Protein AF-A0A355V2S4-F1 (afdb_monomer_lite)

Structure (mmCIF, N/CA/C/O backbone):
data_AF-A0A355V2S4-F1
#
_entry.id   AF-A0A355V2S4-F1
#
loop_
_atom_site.group_PDB
_atom_site.id
_atom_site.type_symbol
_atom_site.label_atom_id
_atom_site.label_alt_id
_atom_site.label_comp_id
_atom_site.label_asym_id
_atom_site.label_entity_id
_atom_site.label_seq_id
_atom_site.pdbx_PDB_ins_code
_atom_site.Cartn_x
_atom_site.Cartn_y
_atom_site.Cartn_z
_atom_site.occupancy
_atom_site.B_iso_or_equiv
_atom_site.auth_seq_id
_atom_site.auth_comp_id
_atom_site.auth_asym_id
_atom_site.auth_atom_id
_atom_site.pdbx_PDB_model_num
ATOM 1 N N . MET A 1 1 ? -52.771 -36.059 20.843 1.00 31.38 1 MET A N 1
ATOM 2 C CA . MET A 1 1 ? -53.189 -37.479 20.730 1.00 31.38 1 MET A CA 1
ATOM 3 C C . MET A 1 1 ? -52.466 -38.105 19.541 1.00 31.38 1 MET A C 1
ATOM 5 O O . MET A 1 1 ? -52.373 -37.420 18.539 1.00 31.38 1 MET A O 1
ATOM 9 N N . LYS A 1 2 ? -51.956 -39.341 19.685 1.00 28.84 2 LYS A N 1
ATOM 10 C CA . LYS A 1 2 ? -51.596 -40.340 18.641 1.00 28.84 2 LYS A CA 1
ATOM 11 C C . LYS A 1 2 ? -51.307 -39.810 17.210 1.00 28.84 2 LYS A C 1
ATOM 13 O O . LYS A 1 2 ? -52.234 -39.443 16.508 1.00 28.84 2 LYS A O 1
ATOM 18 N N . SER A 1 3 ? -50.041 -39.818 16.762 1.00 26.98 3 SER A N 1
ATOM 19 C CA . SER A 1 3 ? -49.419 -40.914 15.957 1.00 26.98 3 SER A CA 1
ATOM 20 C C . SER A 1 3 ? -49.504 -40.647 14.436 1.00 26.98 3 SER A C 1
ATOM 22 O O . SER A 1 3 ? -50.468 -40.021 14.030 1.00 26.98 3 SER A O 1
ATOM 24 N N . ILE A 1 4 ? -48.629 -41.095 13.523 1.00 31.56 4 ILE A N 1
ATOM 25 C CA . ILE A 1 4 ? -47.489 -42.038 13.555 1.00 31.56 4 ILE A CA 1
ATOM 26 C C . ILE A 1 4 ? -46.573 -41.667 12.346 1.00 31.56 4 ILE A C 1
ATOM 28 O O . ILE A 1 4 ? -47.080 -41.322 11.286 1.00 31.56 4 ILE A O 1
ATOM 32 N N . THR A 1 5 ? -45.258 -41.480 12.517 1.00 29.19 5 THR A N 1
ATOM 33 C CA . THR A 1 5 ? -44.185 -42.429 12.105 1.00 29.19 5 THR A CA 1
ATOM 34 C C . THR A 1 5 ? -44.162 -42.726 10.583 1.00 29.19 5 THR A C 1
ATOM 36 O O . THR A 1 5 ? -44.978 -43.494 10.100 1.00 29.19 5 THR A O 1
ATOM 39 N N . LYS A 1 6 ? -43.335 -42.031 9.778 1.00 26.98 6 LYS A N 1
ATOM 40 C CA . LYS A 1 6 ? -41.915 -42.324 9.412 1.00 26.98 6 LYS A CA 1
ATOM 41 C C . LYS A 1 6 ? -41.687 -43.453 8.368 1.00 26.98 6 LYS A C 1
ATOM 43 O O . LYS A 1 6 ? -41.951 -44.610 8.662 1.00 26.98 6 LYS A O 1
ATOM 48 N N . ARG A 1 7 ? -40.900 -43.081 7.335 1.00 27.30 7 ARG A N 1
ATOM 49 C CA . ARG A 1 7 ? -39.647 -43.721 6.831 1.00 27.30 7 ARG A CA 1
ATOM 50 C C . ARG A 1 7 ? -39.628 -44.710 5.637 1.00 27.30 7 ARG A C 1
ATOM 52 O O . ARG A 1 7 ? -40.193 -45.787 5.718 1.00 27.30 7 ARG A O 1
ATOM 59 N N . LEU A 1 8 ? -38.681 -44.383 4.732 1.00 25.56 8 LEU A N 1
ATOM 60 C CA . LEU A 1 8 ? -37.745 -45.236 3.955 1.00 25.56 8 LEU A CA 1
ATOM 61 C C . LEU A 1 8 ? -38.316 -46.135 2.826 1.00 25.56 8 LEU A C 1
ATOM 63 O O . LEU A 1 8 ? -39.402 -46.672 2.969 1.00 25.56 8 LEU A O 1
ATOM 67 N N . ALA A 1 9 ? -37.599 -46.439 1.729 1.00 25.34 9 ALA A N 1
ATOM 68 C CA . ALA A 1 9 ? -36.454 -45.797 1.043 1.00 25.34 9 ALA A CA 1
ATOM 69 C C . ALA A 1 9 ? -36.114 -46.559 -0.273 1.00 25.34 9 ALA A C 1
ATOM 71 O O . ALA A 1 9 ? -36.606 -47.663 -0.487 1.00 25.34 9 ALA A O 1
ATOM 72 N N . THR A 1 10 ? -35.161 -46.006 -1.044 1.00 25.92 10 THR A N 1
ATOM 73 C CA . THR A 1 10 ? -34.135 -46.744 -1.828 1.00 25.92 10 THR A CA 1
ATOM 74 C C . THR A 1 10 ? -34.365 -46.991 -3.337 1.00 25.92 10 THR A C 1
ATOM 76 O O . THR A 1 10 ? -34.872 -48.027 -3.743 1.00 25.92 10 THR A O 1
ATOM 79 N N . VAL A 1 11 ? -33.774 -46.075 -4.126 1.00 27.31 11 VAL A N 1
ATOM 80 C CA . VAL A 1 11 ? -32.946 -46.285 -5.347 1.00 27.31 11 VAL A CA 1
ATOM 81 C C . VAL A 1 11 ? -33.593 -46.734 -6.673 1.00 27.31 11 VAL A C 1
ATOM 83 O O . VAL A 1 11 ? -34.196 -47.793 -6.789 1.00 27.31 11 VAL A O 1
ATOM 86 N N . GLY A 1 12 ? -33.284 -45.960 -7.725 1.00 25.47 12 GLY A N 1
ATOM 87 C CA . GLY A 1 12 ? -33.452 -46.307 -9.142 1.00 25.47 12 GLY A CA 1
ATOM 88 C C . GLY A 1 12 ? -32.922 -45.194 -10.060 1.00 25.47 12 GLY A C 1
ATOM 89 O O . GLY A 1 12 ? -33.691 -44.351 -10.507 1.00 25.47 12 GLY A O 1
ATOM 90 N N . ILE A 1 13 ? -31.605 -45.146 -10.292 1.00 26.05 13 ILE A N 1
ATOM 91 C CA . ILE A 1 13 ? -30.936 -44.121 -11.121 1.00 26.05 13 ILE A CA 1
ATOM 92 C C . ILE A 1 13 ? -31.131 -44.412 -12.617 1.00 26.05 13 ILE A C 1
ATOM 94 O O . ILE A 1 13 ? -30.689 -45.462 -13.064 1.00 26.05 13 ILE A O 1
ATOM 98 N N . THR A 1 14 ? -31.690 -43.450 -13.364 1.00 25.84 14 THR A N 1
ATOM 99 C CA . THR A 1 14 ? -31.320 -43.015 -14.741 1.00 25.84 14 THR A CA 1
ATOM 100 C C . THR A 1 14 ? -32.278 -41.870 -15.110 1.00 25.84 14 THR A C 1
ATOM 102 O O . THR A 1 14 ? -33.483 -42.087 -15.107 1.00 25.84 14 THR A O 1
ATOM 105 N N . ALA A 1 15 ? -31.873 -40.601 -15.210 1.00 25.28 15 ALA A N 1
ATOM 106 C CA . ALA A 1 15 ? -30.923 -39.982 -16.148 1.00 25.28 15 ALA A CA 1
ATOM 107 C C . ALA A 1 15 ? -31.480 -39.832 -17.584 1.00 25.28 15 ALA A C 1
ATOM 109 O O . ALA A 1 15 ? -31.918 -40.807 -18.185 1.00 25.28 15 ALA A O 1
ATOM 110 N N . ALA A 1 16 ? -31.347 -38.605 -18.113 1.00 26.56 16 ALA A N 1
ATOM 111 C CA . ALA A 1 16 ? -31.741 -38.093 -19.437 1.00 26.56 16 ALA A CA 1
ATOM 112 C C . ALA A 1 16 ? -33.228 -37.700 -19.664 1.00 26.56 16 ALA A C 1
ATOM 114 O O . ALA A 1 16 ? -34.152 -38.444 -19.363 1.00 26.56 16 ALA A O 1
ATOM 115 N N . TYR A 1 17 ? -33.402 -36.522 -20.288 1.00 26.19 17 TYR A N 1
ATOM 116 C CA . TYR A 1 17 ? -34.630 -35.929 -20.860 1.00 26.19 17 TYR A CA 1
ATOM 117 C C . TYR A 1 17 ? -35.777 -35.478 -19.930 1.00 26.19 17 TYR A C 1
ATOM 119 O O . TYR A 1 17 ? -36.827 -36.110 -19.882 1.00 26.19 17 TYR A O 1
ATOM 127 N N . ALA A 1 18 ? -35.635 -34.279 -19.342 1.00 25.88 18 ALA A N 1
ATOM 128 C CA . ALA A 1 18 ? -36.757 -33.347 -19.094 1.00 25.88 18 ALA A CA 1
ATOM 129 C C . ALA A 1 18 ? -36.296 -31.882 -18.861 1.00 25.88 18 ALA A C 1
ATOM 131 O O . ALA A 1 18 ? -36.819 -31.188 -17.993 1.00 25.88 18 ALA A O 1
ATOM 132 N N . LEU A 1 19 ? -35.306 -31.397 -19.620 1.00 26.72 19 LEU A N 1
ATOM 133 C CA . LEU A 1 19 ? -34.912 -29.980 -19.618 1.00 26.72 19 LEU A CA 1
ATOM 134 C C . LEU A 1 19 ? -35.638 -29.258 -20.762 1.00 26.72 19 LEU A C 1
ATOM 136 O O . LEU A 1 19 ? -35.167 -29.285 -21.895 1.00 26.72 19 LEU A O 1
ATOM 140 N N . THR A 1 20 ? -36.824 -28.705 -20.485 1.00 29.50 20 THR A N 1
ATOM 141 C CA . THR A 1 20 ? -37.510 -27.583 -21.180 1.00 29.50 20 THR A CA 1
ATOM 142 C C . THR A 1 20 ? -38.956 -27.454 -20.671 1.00 29.50 20 THR A C 1
ATOM 144 O O . THR A 1 20 ? -39.540 -28.434 -20.221 1.00 29.50 20 THR A O 1
ATOM 147 N N . LEU A 1 21 ? -39.545 -26.254 -20.805 1.00 27.44 21 LEU A N 1
ATOM 148 C CA . LEU A 1 21 ? -40.966 -25.924 -20.558 1.00 27.44 21 LEU A CA 1
ATOM 149 C C . LEU A 1 21 ? -41.443 -25.802 -19.094 1.00 27.44 21 LEU A C 1
ATOM 151 O O . LEU A 1 21 ? -42.375 -26.487 -18.694 1.00 27.44 21 LEU A O 1
ATOM 155 N N . PHE A 1 22 ? -40.937 -24.798 -18.366 1.00 27.09 22 PHE A N 1
ATOM 156 C CA . PHE A 1 22 ? -41.781 -23.968 -17.479 1.00 27.09 22 PHE A CA 1
ATOM 157 C C . PHE A 1 22 ? -41.313 -22.499 -17.475 1.00 27.09 22 PHE A C 1
ATOM 159 O O . PHE A 1 22 ? -40.872 -21.956 -16.469 1.00 27.09 22 PHE A O 1
ATOM 166 N N . TYR A 1 23 ? -41.442 -21.841 -18.630 1.00 25.80 23 TYR A N 1
ATOM 167 C CA . TYR A 1 23 ? -41.499 -20.378 -18.727 1.00 25.80 23 TYR A CA 1
ATOM 168 C C . TYR A 1 23 ? -42.960 -19.971 -18.940 1.00 25.80 23 TYR A C 1
ATOM 170 O O . TYR A 1 23 ? -43.623 -20.558 -19.795 1.00 25.80 23 TYR A O 1
ATOM 178 N N . GLY A 1 24 ? -43.444 -18.948 -18.226 1.00 26.86 24 GLY A N 1
ATOM 179 C CA . GLY A 1 24 ? -44.696 -18.274 -18.602 1.00 26.86 24 GLY A CA 1
ATOM 180 C C . GLY A 1 24 ? -45.778 -18.107 -17.535 1.00 26.86 24 GLY A C 1
ATOM 181 O O . GLY A 1 24 ? -46.939 -18.348 -17.842 1.00 26.86 24 GLY A O 1
ATOM 182 N N . ALA A 1 25 ? -45.439 -17.627 -16.333 1.00 26.19 25 ALA A N 1
ATOM 183 C CA . ALA A 1 25 ? -46.357 -16.804 -15.532 1.00 26.19 25 ALA A CA 1
ATOM 184 C C . ALA A 1 25 ? -45.615 -16.107 -14.381 1.00 26.19 25 ALA A C 1
ATOM 186 O O . ALA A 1 25 ? -45.483 -16.708 -13.325 1.00 26.19 25 ALA A O 1
ATOM 187 N N . HIS A 1 26 ? -45.173 -14.859 -14.578 1.00 26.06 26 HIS A N 1
ATOM 188 C CA . HIS A 1 26 ? -45.149 -13.766 -13.581 1.00 26.06 26 HIS A CA 1
ATOM 189 C C . HIS A 1 26 ? -44.717 -12.474 -14.302 1.00 26.06 26 HIS A C 1
ATOM 191 O O . HIS A 1 26 ? -43.542 -12.137 -14.401 1.00 26.06 26 HIS A O 1
ATOM 197 N N . LEU A 1 27 ? -45.701 -11.780 -14.878 1.00 28.69 27 LEU A N 1
ATOM 198 C CA . LEU A 1 27 ? -45.587 -10.366 -15.247 1.00 28.69 27 LEU A CA 1
ATOM 199 C C . LEU A 1 27 ? -45.964 -9.520 -14.018 1.00 28.69 27 LEU A C 1
ATOM 201 O O . LEU A 1 27 ? -46.803 -9.955 -13.232 1.00 28.69 27 LEU A O 1
ATOM 205 N N . PHE A 1 28 ? -45.412 -8.304 -13.929 1.00 30.86 28 PHE A N 1
ATOM 206 C CA . PHE A 1 28 ? -45.665 -7.275 -12.897 1.00 30.86 28 PHE A CA 1
ATOM 207 C C . PHE A 1 28 ? -44.887 -7.356 -11.566 1.00 30.86 28 PHE A C 1
ATOM 209 O O . PHE A 1 28 ? -45.480 -7.288 -10.496 1.00 30.86 28 PHE A O 1
ATOM 216 N N . THR A 1 29 ? -43.556 -7.291 -11.641 1.00 29.27 29 THR A N 1
ATOM 217 C CA . THR A 1 29 ? -42.740 -6.399 -10.782 1.00 29.27 29 THR A CA 1
ATOM 218 C C . THR A 1 29 ? -41.618 -5.770 -11.625 1.00 29.27 29 THR A C 1
ATOM 220 O O . THR A 1 29 ? -41.450 -6.127 -12.794 1.00 29.27 29 THR A O 1
ATOM 223 N N . GLY A 1 30 ? -40.949 -4.734 -11.104 1.00 27.75 30 GLY A N 1
ATOM 224 C CA . GLY A 1 30 ? -40.091 -3.831 -11.885 1.00 27.75 30 GLY A CA 1
ATOM 225 C C . GLY A 1 30 ? -38.937 -4.512 -12.634 1.00 27.75 30 GLY A C 1
ATOM 226 O O . GLY A 1 30 ? -38.389 -5.513 -12.181 1.00 27.75 30 GLY A O 1
ATOM 227 N N . LYS A 1 31 ? -38.548 -3.931 -13.780 1.00 24.73 31 LYS A N 1
ATOM 228 C CA . LYS A 1 31 ? -37.387 -4.363 -14.576 1.00 24.73 31 LYS A CA 1
ATOM 229 C C . LYS A 1 31 ? -36.138 -4.504 -13.689 1.00 24.73 31 LYS A C 1
ATOM 231 O O . LYS A 1 31 ? -35.499 -3.496 -13.393 1.00 24.73 31 LYS A O 1
ATOM 236 N N . LYS A 1 32 ? -35.700 -5.738 -13.412 1.00 31.47 32 LYS A N 1
ATOM 237 C CA . LYS A 1 32 ? -34.257 -6.003 -13.351 1.00 31.47 32 LYS A CA 1
ATOM 238 C C . LYS A 1 32 ? -33.732 -5.763 -14.764 1.00 31.47 32 LYS A C 1
ATOM 240 O O . LYS A 1 32 ? -33.947 -6.579 -15.657 1.00 31.47 32 LYS A O 1
ATOM 245 N N . VAL A 1 33 ? -33.120 -4.602 -14.982 1.00 26.77 33 VAL A N 1
ATOM 246 C CA . VAL A 1 33 ? -32.201 -4.431 -16.105 1.00 26.77 33 VAL A CA 1
ATOM 247 C C . VAL A 1 33 ? -31.008 -5.307 -15.757 1.00 26.77 33 VAL A C 1
ATOM 249 O O . VAL A 1 33 ? -30.234 -4.957 -14.871 1.00 26.77 33 VAL A O 1
ATOM 252 N N . SER A 1 34 ? -30.893 -6.469 -16.397 1.00 30.50 34 SER A N 1
ATOM 253 C CA . SER A 1 34 ? -29.594 -7.120 -16.491 1.00 30.50 34 SER A CA 1
ATOM 254 C C . SER A 1 34 ? -28.707 -6.154 -17.264 1.00 30.50 34 SER A C 1
ATOM 256 O O . SER A 1 34 ? -28.911 -5.967 -18.465 1.00 30.50 34 SER A O 1
ATOM 258 N N . ALA A 1 35 ? -27.783 -5.494 -16.566 1.00 29.64 35 ALA A N 1
ATOM 259 C CA . ALA A 1 35 ? -26.604 -4.977 -17.237 1.00 29.64 35 ALA A CA 1
ATOM 260 C C . ALA A 1 35 ? -25.989 -6.159 -17.993 1.00 29.64 35 ALA A C 1
ATOM 262 O O . ALA A 1 35 ? -25.901 -7.256 -17.435 1.00 29.64 35 ALA A O 1
ATOM 263 N N . GLU A 1 36 ? -25.640 -5.955 -19.258 1.00 33.19 36 GLU A N 1
ATOM 264 C CA . GLU A 1 36 ? -24.823 -6.924 -19.974 1.00 33.19 36 GLU A CA 1
ATOM 265 C C . GLU A 1 36 ? -23.484 -6.968 -19.234 1.00 33.19 36 GLU A C 1
ATOM 267 O O . GLU A 1 36 ? -22.723 -5.999 -19.233 1.00 33.19 36 GLU A O 1
ATOM 272 N N . THR A 1 37 ? -23.241 -8.060 -18.509 1.00 38.66 37 THR A N 1
ATOM 273 C CA . THR A 1 37 ? -21.911 -8.384 -18.009 1.00 38.66 37 THR A CA 1
ATOM 274 C C . THR A 1 37 ? -21.097 -8.785 -19.228 1.00 38.66 37 THR A C 1
ATOM 276 O O . THR A 1 37 ? -21.092 -9.946 -19.626 1.00 38.66 37 THR A O 1
ATOM 279 N N . GLU A 1 38 ? -20.478 -7.801 -19.882 1.00 45.19 38 GLU A N 1
ATOM 280 C CA . GLU A 1 38 ? -19.345 -8.084 -20.755 1.00 45.19 38 GLU A CA 1
ATOM 281 C C . GLU A 1 38 ? -18.262 -8.705 -19.869 1.00 45.19 38 GLU A C 1
ATOM 283 O O . GLU A 1 38 ? -17.697 -8.022 -19.015 1.00 45.19 38 GLU A O 1
ATOM 288 N N . ASP A 1 39 ? -18.065 -10.016 -20.007 1.00 51.94 39 ASP A N 1
ATOM 289 C CA . ASP A 1 39 ? -17.247 -10.795 -19.082 1.00 51.94 39 ASP A CA 1
ATOM 290 C C . ASP A 1 39 ? -15.802 -10.271 -19.044 1.00 51.94 39 ASP A C 1
ATOM 292 O O . ASP A 1 39 ? -15.100 -10.249 -20.059 1.00 51.94 39 ASP A O 1
ATOM 296 N N . TYR A 1 40 ? -15.348 -9.881 -17.849 1.00 59.44 40 TYR A N 1
ATOM 297 C CA . TYR A 1 40 ? -13.928 -9.675 -17.571 1.00 59.44 40 TYR A CA 1
ATOM 298 C C . TYR A 1 40 ? -13.186 -10.993 -17.816 1.00 59.44 40 TYR A C 1
ATOM 300 O O . TYR A 1 40 ? -13.632 -12.065 -17.393 1.00 59.44 40 TYR A O 1
ATOM 308 N N . VAL A 1 41 ? -12.051 -10.932 -18.510 1.00 64.88 41 VAL A N 1
ATOM 309 C CA . VAL A 1 41 ? -11.293 -12.136 -18.857 1.00 64.88 41 VAL A CA 1
ATOM 310 C C . VAL A 1 41 ? -10.581 -12.620 -17.597 1.00 64.88 41 VAL A C 1
ATOM 312 O O . VAL A 1 41 ? -9.698 -11.936 -17.089 1.00 64.88 41 VAL A O 1
ATOM 315 N N . LYS A 1 42 ? -10.952 -13.797 -17.070 1.00 72.06 42 LYS A N 1
ATOM 316 C CA . LYS A 1 42 ? -10.273 -14.362 -15.891 1.00 72.06 42 LYS A CA 1
ATOM 317 C C . LYS A 1 42 ? -8.806 -14.662 -16.222 1.00 72.06 42 LYS A C 1
ATOM 319 O O . LYS A 1 42 ? -8.521 -15.477 -17.099 1.00 72.06 42 LYS A O 1
ATOM 324 N N . THR A 1 43 ? -7.893 -14.031 -15.489 1.00 79.12 43 THR A N 1
ATOM 325 C CA . THR A 1 43 ? -6.437 -14.205 -15.592 1.00 79.12 43 THR A CA 1
ATOM 326 C C . THR A 1 43 ? -5.856 -14.771 -14.293 1.00 79.12 43 THR A C 1
ATOM 328 O O . THR A 1 43 ? -6.559 -14.906 -13.292 1.00 79.12 43 THR A O 1
ATOM 331 N N . ILE A 1 44 ? -4.541 -15.024 -14.267 1.00 73.19 44 ILE A N 1
ATOM 332 C CA . ILE A 1 44 ? -3.797 -15.337 -13.031 1.00 73.19 44 ILE A CA 1
ATOM 333 C C . ILE A 1 44 ? -3.842 -14.212 -11.975 1.00 73.19 44 ILE A C 1
ATOM 335 O O . ILE A 1 44 ? -3.419 -14.429 -10.845 1.00 73.19 44 ILE A O 1
ATOM 339 N N . ALA A 1 45 ? -4.322 -13.016 -12.340 1.00 82.81 45 ALA A N 1
ATOM 340 C CA . ALA A 1 45 ? -4.425 -11.848 -11.468 1.00 82.81 45 ALA A CA 1
ATOM 341 C C . ALA A 1 45 ? -5.851 -11.561 -10.958 1.00 82.81 45 ALA A C 1
ATOM 343 O O . ALA A 1 45 ? -6.043 -10.627 -10.182 1.00 82.81 45 ALA A O 1
ATOM 344 N N . SER A 1 46 ? -6.861 -12.321 -11.401 1.00 84.06 46 SER A N 1
ATOM 345 C CA . SER A 1 46 ? -8.266 -12.079 -11.028 1.00 84.06 46 SER A CA 1
ATOM 346 C C . SER A 1 46 ? -8.634 -12.590 -9.629 1.00 84.06 46 SER A C 1
ATOM 348 O O . SER A 1 46 ? -9.646 -12.171 -9.083 1.00 84.06 46 SER A O 1
ATOM 350 N N . THR A 1 47 ? -7.847 -13.513 -9.073 1.00 90.75 47 THR A N 1
ATOM 351 C CA . THR A 1 47 ? -8.010 -14.103 -7.728 1.00 90.75 47 THR A CA 1
ATOM 352 C C . THR A 1 47 ? -6.654 -14.269 -7.038 1.00 90.75 47 THR A C 1
ATOM 354 O O . THR A 1 47 ? -6.435 -15.213 -6.277 1.00 90.75 47 THR A O 1
ATOM 357 N N . TYR A 1 48 ? -5.693 -13.402 -7.364 1.00 94.06 48 TYR A N 1
ATOM 358 C CA . TYR A 1 48 ? -4.294 -13.592 -6.989 1.00 94.06 48 TYR A CA 1
ATOM 359 C C . TYR A 1 48 ? -4.103 -13.578 -5.471 1.00 94.06 48 TYR A C 1
ATOM 361 O O . TYR A 1 48 ? -3.360 -14.410 -4.935 1.00 94.06 48 TYR A O 1
ATOM 369 N N . PHE A 1 49 ? -4.790 -12.678 -4.764 1.00 94.19 49 PHE A N 1
ATOM 370 C CA . PHE A 1 49 ? -4.697 -12.629 -3.310 1.00 94.19 49 PHE A CA 1
ATOM 371 C C . PHE A 1 49 ? -5.466 -13.785 -2.662 1.00 94.19 49 PHE A C 1
ATOM 373 O O . PHE A 1 49 ? -4.938 -14.367 -1.716 1.00 94.19 49 PHE A O 1
ATOM 380 N N . HIS A 1 50 ? -6.613 -14.225 -3.203 1.00 94.94 50 HIS A N 1
ATOM 381 C CA . HIS A 1 50 ? -7.248 -15.494 -2.793 1.00 94.94 50 HIS A CA 1
ATOM 382 C C . HIS A 1 50 ? -6.309 -16.700 -2.917 1.00 94.94 50 HIS A C 1
ATOM 384 O O . HIS A 1 50 ? -6.198 -17.504 -1.987 1.00 94.94 50 HIS A O 1
ATOM 390 N N . ASP A 1 51 ? -5.630 -16.853 -4.051 1.00 93.38 51 ASP A N 1
ATOM 391 C CA . ASP A 1 51 ? -4.783 -18.019 -4.305 1.00 93.38 51 ASP A CA 1
ATOM 392 C C . ASP A 1 51 ? -3.562 -18.030 -3.367 1.00 93.38 51 ASP A C 1
ATOM 394 O O . ASP A 1 51 ? -3.140 -19.096 -2.897 1.00 93.38 51 ASP A O 1
ATOM 398 N N . ASN A 1 52 ? -3.105 -16.839 -2.966 1.00 92.69 52 ASN A N 1
ATOM 399 C CA . ASN A 1 52 ? -2.053 -16.606 -1.978 1.00 92.69 52 ASN A CA 1
ATOM 400 C C . ASN A 1 52 ? -2.550 -16.352 -0.534 1.00 92.69 52 ASN A C 1
ATOM 402 O O . ASN A 1 52 ? -1.740 -15.984 0.318 1.00 92.69 52 ASN A O 1
ATOM 406 N N . LEU A 1 53 ? -3.828 -16.617 -0.204 1.00 92.88 53 LEU A N 1
ATOM 407 C CA . LEU A 1 53 ? -4.327 -16.604 1.184 1.00 92.88 53 LEU A CA 1
ATOM 408 C C . LEU A 1 53 ? -3.722 -17.768 1.984 1.00 92.88 53 LEU A C 1
ATOM 410 O O . LEU A 1 53 ? -4.242 -18.890 1.983 1.00 92.88 53 LEU A O 1
ATOM 414 N N . LYS A 1 54 ? -2.613 -17.507 2.673 1.00 91.75 54 LYS A N 1
ATOM 415 C CA . LYS A 1 54 ? -1.773 -18.517 3.321 1.00 91.75 54 LYS A CA 1
ATOM 416 C C . LYS A 1 54 ? -1.267 -18.031 4.675 1.00 91.75 54 LYS A C 1
ATOM 418 O O . LYS A 1 54 ? -1.052 -16.844 4.884 1.00 91.75 54 LYS A O 1
ATOM 423 N N . ILE A 1 55 ? -1.052 -18.968 5.587 1.00 86.75 55 ILE A N 1
ATOM 424 C CA . ILE A 1 55 ? -0.477 -18.729 6.914 1.00 86.75 55 ILE A CA 1
ATOM 425 C C . ILE A 1 55 ? 0.753 -19.604 7.111 1.00 86.75 55 ILE A C 1
ATOM 427 O O . ILE A 1 55 ? 0.878 -20.669 6.508 1.00 86.75 55 ILE A O 1
ATOM 431 N N . THR A 1 56 ? 1.640 -19.158 7.986 1.00 79.94 56 THR A N 1
ATOM 432 C CA . THR A 1 56 ? 2.834 -19.899 8.385 1.00 79.94 56 THR A CA 1
ATOM 433 C C . THR A 1 56 ? 2.548 -20.657 9.685 1.00 79.94 56 THR A C 1
ATOM 435 O O . THR A 1 56 ? 1.901 -20.118 10.585 1.00 79.94 56 THR A O 1
ATOM 438 N N . ASP A 1 57 ? 2.963 -21.921 9.784 1.00 76.31 57 ASP A N 1
ATOM 439 C CA . ASP A 1 57 ? 2.892 -22.684 11.036 1.00 76.31 57 ASP A CA 1
ATOM 440 C C . ASP A 1 57 ? 4.057 -22.360 11.997 1.00 76.31 57 ASP A C 1
ATOM 442 O O . ASP A 1 57 ? 4.918 -21.529 11.715 1.00 76.31 57 ASP A O 1
ATOM 446 N N . LYS A 1 58 ? 4.084 -23.011 13.168 1.00 70.94 58 LYS A N 1
ATOM 447 C CA . LYS A 1 58 ? 5.123 -22.784 14.192 1.00 70.94 58 LYS A CA 1
ATOM 448 C C . LYS A 1 58 ? 6.522 -23.258 13.783 1.00 70.94 58 LYS A C 1
ATOM 450 O O . LYS A 1 58 ? 7.488 -22.893 14.445 1.00 70.94 58 LYS A O 1
ATOM 455 N N . ASP A 1 59 ? 6.615 -24.060 12.729 1.00 74.25 59 ASP A N 1
ATOM 456 C CA . ASP A 1 59 ? 7.847 -24.640 12.197 1.00 74.25 59 ASP A CA 1
ATOM 457 C C . ASP A 1 59 ? 8.280 -23.927 10.892 1.00 74.25 59 ASP A C 1
ATOM 459 O O . ASP A 1 59 ? 9.145 -24.416 10.165 1.00 74.25 59 ASP A O 1
ATOM 463 N N . ASN A 1 60 ? 7.701 -22.749 10.610 1.00 70.44 60 ASN A N 1
ATOM 464 C CA . ASN A 1 60 ? 7.896 -21.926 9.413 1.00 70.44 60 ASN A CA 1
ATOM 465 C C . ASN A 1 60 ? 7.441 -22.551 8.076 1.00 70.44 60 ASN A C 1
ATOM 467 O O . ASN A 1 60 ? 7.867 -22.100 7.010 1.00 70.44 60 ASN A O 1
ATOM 471 N N . ASN A 1 61 ? 6.531 -23.532 8.089 1.00 80.94 61 ASN A N 1
ATOM 472 C CA . ASN A 1 61 ? 5.938 -24.060 6.857 1.00 80.94 61 ASN A CA 1
ATOM 473 C C . ASN A 1 61 ? 4.729 -23.225 6.419 1.00 80.94 61 ASN A C 1
ATOM 475 O O . ASN A 1 61 ? 3.838 -22.915 7.212 1.00 80.94 61 ASN A O 1
ATOM 479 N N . GLU A 1 62 ? 4.665 -22.912 5.128 1.00 87.50 62 GLU A N 1
ATOM 480 C CA . GLU A 1 62 ? 3.535 -22.214 4.517 1.00 87.50 62 GLU A CA 1
ATOM 481 C C . GLU A 1 62 ? 2.377 -23.185 4.216 1.00 87.50 62 GLU A C 1
ATOM 483 O O . GLU A 1 62 ? 2.571 -24.230 3.592 1.00 87.50 62 GLU A O 1
ATOM 488 N N . GLN A 1 63 ? 1.156 -22.829 4.625 1.00 91.00 63 GLN A N 1
ATOM 489 C CA . GLN A 1 63 ? -0.065 -23.604 4.381 1.00 91.00 63 GLN A CA 1
ATOM 490 C C . GLN A 1 63 ? -1.258 -22.708 4.015 1.00 91.00 63 GLN A C 1
ATOM 492 O O . GLN A 1 63 ? -1.321 -21.535 4.377 1.00 91.00 63 GLN A O 1
ATOM 497 N N . ASP A 1 64 ? -2.246 -23.277 3.324 1.00 93.50 64 ASP A N 1
ATOM 498 C CA . ASP A 1 64 ? -3.473 -22.579 2.926 1.00 93.50 64 ASP A CA 1
ATOM 499 C C . ASP A 1 64 ? -4.278 -22.078 4.137 1.00 93.50 64 ASP A C 1
ATOM 501 O O . ASP A 1 64 ? -4.662 -22.861 5.016 1.00 93.50 64 ASP A O 1
ATOM 505 N N . TYR A 1 65 ? -4.635 -20.787 4.147 1.00 94.12 65 TYR A N 1
ATOM 506 C CA . TYR A 1 65 ? -5.474 -20.202 5.194 1.00 94.12 65 TYR A CA 1
ATOM 507 C C . TYR A 1 65 ? -6.942 -20.595 4.979 1.00 94.12 65 TYR A C 1
ATOM 509 O O . TYR A 1 65 ? -7.788 -19.816 4.543 1.00 94.12 65 TYR A O 1
ATOM 517 N N . THR A 1 66 ? -7.243 -21.858 5.281 1.00 95.38 66 THR A N 1
ATOM 518 C CA . THR A 1 66 ? -8.479 -22.548 4.882 1.00 95.38 66 THR A CA 1
ATOM 519 C C . THR A 1 66 ? -9.755 -21.800 5.286 1.00 95.38 66 THR A C 1
ATOM 521 O O . THR A 1 66 ? -10.694 -21.733 4.495 1.00 95.38 66 THR A O 1
ATOM 524 N N . LEU A 1 67 ? -9.809 -21.215 6.490 1.00 93.81 67 LEU A N 1
ATOM 525 C CA . LEU A 1 67 ? -10.983 -20.452 6.929 1.00 93.81 67 LEU A CA 1
ATOM 526 C C . LEU A 1 67 ? -11.115 -19.115 6.180 1.00 93.81 67 LEU A C 1
ATOM 528 O O . LEU A 1 67 ? -12.221 -18.775 5.769 1.00 93.81 67 LEU A O 1
ATOM 532 N N . ALA A 1 68 ? -10.013 -18.405 5.919 1.00 93.50 68 ALA A N 1
ATOM 533 C CA . ALA A 1 68 ? -10.038 -17.179 5.120 1.00 93.50 68 ALA A CA 1
ATOM 534 C C . ALA A 1 68 ? -10.472 -17.466 3.672 1.00 93.50 68 ALA A C 1
ATOM 536 O O . ALA A 1 68 ? -11.354 -16.791 3.153 1.00 93.50 68 ALA A O 1
ATOM 537 N N . LYS A 1 69 ? -9.983 -18.550 3.049 1.00 96.69 69 LYS A N 1
ATOM 538 C CA . LYS A 1 69 ? -10.455 -18.972 1.714 1.00 96.69 69 LYS A CA 1
ATOM 539 C C . LYS A 1 69 ? -11.954 -19.328 1.687 1.00 96.69 69 LYS A C 1
ATOM 541 O O . LYS A 1 69 ? -12.603 -19.118 0.665 1.00 96.69 69 LYS A O 1
ATOM 546 N N . LYS A 1 70 ? -12.548 -19.817 2.790 1.00 97.19 70 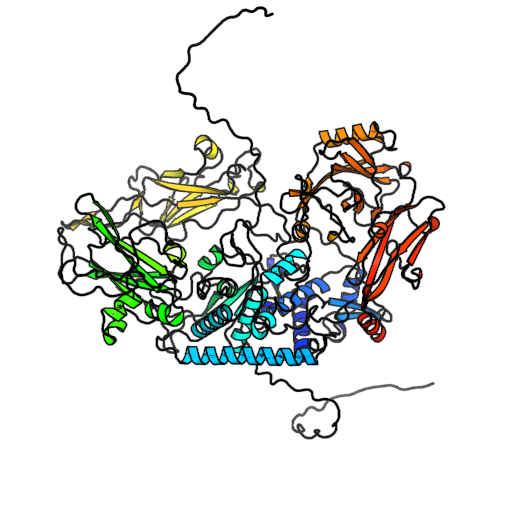LYS A N 1
ATOM 547 C CA . LYS A 1 70 ? -14.018 -19.965 2.894 1.00 97.19 70 LYS A CA 1
ATOM 548 C C . LYS A 1 70 ? -14.737 -18.614 2.962 1.00 97.19 70 LYS A C 1
ATOM 550 O O . LYS A 1 70 ? -15.773 -18.465 2.323 1.00 97.19 70 LYS A O 1
ATOM 555 N N . PHE A 1 71 ? -14.214 -17.659 3.733 1.00 95.44 71 PHE A N 1
ATOM 556 C CA . PHE A 1 71 ? -14.777 -16.309 3.812 1.00 95.44 71 PHE A CA 1
ATOM 557 C C . PHE A 1 71 ? -14.690 -15.579 2.468 1.00 95.44 71 PHE A C 1
ATOM 559 O O . PHE A 1 71 ? -15.685 -15.010 2.041 1.00 95.44 71 PHE A O 1
ATOM 566 N N . TYR A 1 72 ? -13.568 -15.679 1.751 1.00 96.88 72 TYR A N 1
ATOM 567 C CA . TYR A 1 72 ? -13.414 -15.085 0.418 1.00 96.88 72 TYR A CA 1
ATOM 568 C C . TYR A 1 72 ? -14.498 -15.601 -0.540 1.00 96.88 72 TYR A C 1
ATOM 570 O O . TYR A 1 72 ? -15.156 -14.822 -1.216 1.00 96.88 72 TYR A O 1
ATOM 578 N N . LYS A 1 73 ? -14.773 -16.912 -0.527 1.00 96.75 73 LYS A N 1
ATOM 579 C CA . LYS A 1 73 ? -15.840 -17.519 -1.342 1.00 96.75 73 LYS A CA 1
ATOM 580 C C . LYS A 1 73 ? -17.253 -17.085 -0.948 1.00 96.75 73 LYS A C 1
ATOM 582 O O . LYS A 1 73 ? -18.144 -17.118 -1.787 1.00 96.75 73 LYS A O 1
ATOM 587 N N . ALA A 1 74 ? -17.471 -16.665 0.299 1.00 96.56 74 ALA A N 1
ATOM 588 C CA . ALA A 1 74 ? -18.727 -16.029 0.693 1.00 96.56 74 ALA A CA 1
ATOM 589 C C . ALA A 1 74 ? -18.859 -14.618 0.103 1.00 96.56 74 ALA A C 1
ATOM 591 O O . ALA A 1 74 ? -19.942 -14.246 -0.336 1.00 96.56 74 ALA A O 1
ATOM 592 N N . LEU A 1 75 ? -17.761 -13.853 0.063 1.00 95.81 75 LEU A N 1
ATOM 593 C CA . LEU A 1 75 ? -17.716 -12.546 -0.599 1.00 95.81 75 LEU A CA 1
ATOM 594 C C . LEU A 1 75 ? -17.927 -12.686 -2.121 1.00 95.81 75 LEU A C 1
ATOM 596 O O . LEU A 1 75 ? -18.682 -11.908 -2.700 1.00 95.81 75 LEU A O 1
ATOM 600 N N . GLU A 1 76 ? -17.339 -13.715 -2.744 1.00 95.06 76 GLU A N 1
ATOM 601 C CA . GLU A 1 76 ? -17.562 -14.071 -4.155 1.00 95.06 76 GLU A CA 1
ATOM 602 C C . GLU A 1 76 ? -19.039 -14.418 -4.413 1.00 95.06 76 GLU A C 1
ATOM 604 O O . GLU A 1 76 ? -19.654 -13.806 -5.286 1.00 95.06 76 GLU A O 1
ATOM 609 N N . GLU A 1 77 ? -19.651 -15.300 -3.606 1.00 94.94 77 GLU A N 1
ATOM 610 C CA . GLU A 1 77 ? -21.075 -15.649 -3.751 1.00 94.94 77 GLU A CA 1
ATOM 611 C C . GLU A 1 77 ? -21.985 -14.411 -3.624 1.00 94.94 77 GLU A C 1
ATOM 613 O O . GLU A 1 77 ? -22.865 -14.221 -4.461 1.00 94.94 77 GLU A O 1
ATOM 618 N N . MET A 1 78 ? -21.741 -13.533 -2.641 1.00 94.06 78 MET A N 1
ATOM 619 C CA . MET A 1 78 ? -22.503 -12.284 -2.462 1.00 94.06 78 MET A CA 1
ATOM 620 C C . MET A 1 78 ? -22.346 -11.299 -3.631 1.00 94.06 78 MET A C 1
ATOM 622 O O . MET A 1 78 ? -23.292 -10.583 -3.973 1.00 94.06 78 MET A O 1
ATOM 626 N N . ASN A 1 79 ? -21.173 -11.253 -4.271 1.00 92.00 79 ASN A N 1
ATOM 627 C CA . ASN A 1 79 ? -20.963 -10.452 -5.477 1.00 92.00 79 ASN A CA 1
ATOM 628 C C . ASN A 1 79 ? -21.772 -11.012 -6.661 1.00 92.00 79 ASN A C 1
ATOM 630 O O . ASN A 1 79 ? -22.467 -10.265 -7.355 1.00 92.00 79 ASN A O 1
ATOM 634 N N . GLU A 1 80 ? -21.730 -12.336 -6.856 1.00 89.44 80 GLU A N 1
ATOM 635 C CA . GLU A 1 80 ? -22.437 -13.042 -7.932 1.00 89.44 80 GLU A CA 1
ATOM 636 C C . GLU A 1 80 ? -23.969 -12.957 -7.801 1.00 89.44 80 GLU A C 1
ATOM 638 O O . GLU A 1 80 ? -24.667 -12.754 -8.800 1.00 89.44 80 GLU A O 1
ATOM 643 N N . THR A 1 81 ? -24.519 -13.057 -6.585 1.00 88.94 81 THR A N 1
ATOM 644 C CA . THR A 1 81 ? -25.963 -12.869 -6.335 1.00 88.94 81 THR A CA 1
ATOM 645 C C . THR A 1 81 ? -26.390 -11.399 -6.397 1.00 88.94 81 THR A C 1
ATOM 647 O O . THR A 1 81 ? -27.553 -11.101 -6.704 1.00 88.94 81 THR A O 1
ATOM 650 N N . GLY A 1 82 ? -25.439 -10.480 -6.203 1.00 87.81 82 GLY A N 1
ATOM 651 C CA . GLY A 1 82 ? -25.627 -9.033 -6.254 1.00 87.81 82 GLY A CA 1
ATOM 652 C C . GLY A 1 82 ? -26.016 -8.401 -4.916 1.00 87.81 82 GLY A C 1
ATOM 653 O O . GLY A 1 82 ? -26.534 -7.283 -4.925 1.00 87.81 82 GLY A O 1
ATOM 654 N N . ASP A 1 83 ? -25.758 -9.082 -3.798 1.00 89.62 83 ASP A N 1
ATOM 655 C CA . ASP A 1 83 ? -26.138 -8.682 -2.433 1.00 89.62 83 ASP A CA 1
ATOM 656 C C . ASP A 1 83 ? -25.472 -7.357 -2.015 1.00 89.62 83 ASP A C 1
ATOM 658 O O . ASP A 1 83 ? -26.036 -6.569 -1.262 1.00 89.62 83 ASP A O 1
ATOM 662 N N . PHE A 1 84 ? -24.301 -7.033 -2.574 1.00 93.06 84 PHE A N 1
ATOM 663 C CA . PHE A 1 84 ? -23.644 -5.741 -2.341 1.00 93.06 84 PHE A CA 1
ATOM 664 C C . PHE A 1 84 ? -24.407 -4.547 -2.939 1.00 93.06 84 PHE A C 1
ATOM 666 O O . PHE A 1 84 ? -24.206 -3.410 -2.514 1.00 93.06 84 PHE A O 1
ATOM 673 N N . ARG A 1 85 ? -25.263 -4.759 -3.951 1.00 92.00 85 ARG A N 1
ATOM 674 C CA . ARG A 1 85 ? -25.808 -3.658 -4.768 1.00 92.00 85 ARG A CA 1
ATOM 675 C C . ARG A 1 85 ? -26.856 -2.817 -4.062 1.00 92.00 85 ARG A C 1
ATOM 677 O O . ARG A 1 85 ? -27.052 -1.683 -4.485 1.00 92.00 85 ARG A O 1
ATOM 684 N N . ASP A 1 86 ? -27.554 -3.361 -3.067 1.00 87.62 86 ASP A N 1
ATOM 685 C CA . ASP A 1 86 ? -28.528 -2.607 -2.270 1.00 87.62 86 ASP A CA 1
ATOM 686 C C . ASP A 1 86 ? -27.981 -2.125 -0.914 1.00 87.62 86 ASP A C 1
ATOM 688 O O . ASP A 1 86 ? -28.662 -1.359 -0.227 1.00 87.62 86 ASP A O 1
ATOM 692 N N . GLY A 1 87 ? -26.735 -2.490 -0.587 1.00 86.50 87 GLY A N 1
ATOM 693 C CA . GLY A 1 87 ? -26.043 -2.118 0.644 1.00 86.50 87 GLY A CA 1
ATOM 694 C C . GLY A 1 87 ? -26.485 -2.902 1.886 1.00 86.50 87 GLY A C 1
ATOM 695 O O . GLY A 1 87 ? -25.905 -2.689 2.951 1.00 86.50 87 GLY A O 1
ATOM 696 N N . ASN A 1 88 ? -27.465 -3.806 1.777 1.00 86.75 88 ASN A N 1
ATOM 697 C CA . ASN A 1 88 ? -28.034 -4.568 2.891 1.00 86.75 88 ASN A CA 1
ATOM 698 C C . ASN A 1 88 ? -27.506 -6.007 2.883 1.00 86.75 88 ASN A C 1
ATOM 700 O O . ASN A 1 88 ? -28.232 -6.961 2.611 1.00 86.75 88 ASN A O 1
ATOM 704 N N . VAL A 1 89 ? -26.219 -6.162 3.191 1.00 88.19 89 VAL A N 1
ATOM 705 C CA . VAL A 1 89 ? -25.600 -7.488 3.305 1.00 88.19 89 VAL A CA 1
ATOM 706 C C . VAL A 1 89 ? -26.123 -8.219 4.541 1.00 88.19 89 VAL A C 1
ATOM 708 O O . VAL A 1 89 ? -26.112 -7.673 5.642 1.00 88.19 89 VAL A O 1
ATOM 711 N N . GLU A 1 90 ? -26.560 -9.463 4.338 1.00 89.56 90 GLU A N 1
ATOM 712 C CA . GLU A 1 90 ? -27.081 -10.348 5.381 1.00 89.56 90 GLU A CA 1
ATOM 713 C C . GLU A 1 90 ? -26.794 -11.817 5.021 1.00 89.56 90 GLU A C 1
ATOM 715 O O . GLU A 1 90 ? -27.619 -12.512 4.425 1.00 89.56 90 GLU A O 1
ATOM 720 N N . TYR A 1 91 ? -25.594 -12.301 5.350 1.00 92.25 91 TYR A N 1
ATOM 721 C CA . TYR A 1 91 ? -25.113 -13.608 4.891 1.00 92.25 91 TYR A CA 1
ATOM 722 C C . TYR A 1 91 ? -24.810 -14.560 6.054 1.00 92.25 91 TYR A C 1
ATOM 724 O O . TYR A 1 91 ? -23.834 -14.394 6.786 1.00 92.25 91 TYR A O 1
ATOM 732 N N . SER A 1 92 ? -25.639 -15.597 6.213 1.00 93.38 92 SER A N 1
ATOM 733 C CA . SER A 1 92 ? -25.546 -16.576 7.308 1.00 93.38 92 SER A CA 1
ATOM 734 C C . SER A 1 92 ? -24.344 -17.518 7.168 1.00 93.38 92 SER A C 1
ATOM 736 O O . SER A 1 92 ? -24.354 -18.474 6.390 1.00 93.38 92 SER A O 1
ATOM 738 N N . LEU A 1 93 ? -23.317 -17.309 7.993 1.00 92.19 93 LEU A N 1
ATOM 739 C CA . LEU A 1 93 ? -22.110 -18.141 8.028 1.00 92.19 93 LEU A CA 1
ATOM 740 C C . LEU A 1 93 ? -22.397 -19.575 8.493 1.00 92.19 93 LEU A C 1
ATOM 742 O O . LEU A 1 93 ? -21.722 -20.520 8.076 1.00 92.19 93 LEU A O 1
ATOM 746 N N . THR A 1 94 ? -23.396 -19.736 9.362 1.00 90.94 94 THR A N 1
ATOM 747 C CA . THR A 1 94 ? -23.760 -21.022 9.968 1.00 90.94 94 THR A CA 1
ATOM 748 C C . THR A 1 94 ? -24.574 -21.892 9.014 1.00 90.94 94 THR A C 1
ATOM 750 O O . THR A 1 94 ? -24.283 -23.079 8.878 1.00 90.94 94 THR A O 1
ATOM 753 N N . GLU A 1 95 ? -25.549 -21.321 8.298 1.00 92.31 95 GLU A N 1
ATOM 754 C CA . GLU A 1 95 ? -26.338 -22.068 7.302 1.00 92.31 95 GLU A CA 1
ATOM 755 C C . GLU A 1 95 ? -25.493 -22.471 6.088 1.00 92.31 95 GLU A C 1
ATOM 757 O O . GLU A 1 95 ? -25.699 -23.539 5.510 1.00 92.31 95 GLU A O 1
ATOM 762 N N . LYS A 1 96 ? -24.489 -21.655 5.751 1.00 93.69 96 LYS A N 1
ATOM 763 C CA . LYS A 1 96 ? -23.517 -21.906 4.679 1.00 93.69 96 LYS A CA 1
ATOM 764 C C . LYS A 1 96 ? -22.374 -22.848 5.089 1.00 93.69 96 LYS A C 1
ATOM 766 O O . LYS A 1 96 ? -21.540 -23.193 4.257 1.00 93.69 96 LYS A O 1
ATOM 771 N N . GLY A 1 97 ? -22.318 -23.288 6.351 1.00 92.88 97 GLY A N 1
ATOM 772 C CA . GLY A 1 97 ? -21.308 -24.238 6.840 1.00 92.88 97 GLY A CA 1
ATOM 773 C C . GLY A 1 97 ? -19.875 -23.686 6.887 1.00 92.88 97 GLY A C 1
ATOM 774 O O . GLY A 1 97 ? -18.903 -24.451 6.823 1.00 92.88 97 GLY A O 1
ATOM 775 N N . ILE A 1 98 ? -19.722 -22.362 6.984 1.00 95.31 98 ILE A N 1
ATOM 776 C CA . ILE A 1 98 ? -18.412 -21.706 7.061 1.00 95.31 98 ILE A CA 1
ATOM 777 C C . ILE A 1 98 ? -17.812 -21.917 8.452 1.00 95.31 98 ILE A C 1
ATOM 779 O O . ILE A 1 98 ? -16.694 -22.435 8.547 1.00 95.31 98 ILE A O 1
ATOM 783 N N . VAL A 1 99 ? -18.605 -21.621 9.489 1.00 93.69 99 VAL A N 1
ATOM 784 C CA . VAL A 1 99 ? -18.314 -21.858 10.914 1.00 93.69 99 VAL A CA 1
ATOM 785 C C . VAL A 1 99 ? -19.489 -22.543 11.618 1.00 93.69 99 VAL A C 1
ATOM 787 O O . VAL A 1 99 ? -20.654 -22.377 11.251 1.00 93.69 99 VAL A O 1
ATOM 790 N N . THR A 1 100 ? -19.180 -23.323 12.647 1.00 96.00 100 THR A N 1
ATOM 791 C CA . THR A 1 100 ? -20.138 -24.050 13.489 1.00 96.00 100 THR A CA 1
ATOM 792 C C . THR A 1 100 ? -20.571 -23.239 14.714 1.00 96.00 100 THR A C 1
ATOM 794 O O . THR A 1 100 ? -19.874 -22.328 15.157 1.00 96.00 100 THR A O 1
ATOM 797 N N . SER A 1 101 ? -21.699 -23.616 15.330 1.00 94.19 101 SER A N 1
ATOM 798 C CA . SER A 1 101 ? -22.167 -23.010 16.591 1.00 94.19 101 SER A CA 1
ATOM 799 C C . SER A 1 101 ? -21.140 -23.100 17.731 1.00 94.19 101 SER A C 1
ATOM 801 O O . SER A 1 101 ? -21.153 -22.237 18.606 1.00 94.19 101 SER A O 1
ATOM 803 N N . ASP A 1 102 ? -20.280 -24.123 17.758 1.00 94.44 102 ASP A N 1
ATOM 804 C CA . ASP A 1 102 ? -19.256 -24.267 18.802 1.00 94.44 102 ASP A CA 1
ATOM 805 C C . ASP A 1 102 ? -18.062 -23.330 18.557 1.00 94.44 102 ASP A C 1
ATOM 807 O O . ASP A 1 102 ? -17.537 -22.750 19.503 1.00 94.44 102 ASP A O 1
ATOM 811 N N . GLU A 1 103 ? -17.662 -23.125 17.298 1.00 92.56 103 GLU A N 1
ATOM 812 C CA . GLU A 1 103 ? -16.629 -22.144 16.924 1.00 92.56 103 GLU A CA 1
ATOM 813 C C . GLU A 1 103 ? -17.108 -20.707 17.170 1.00 92.56 103 GLU A C 1
ATOM 815 O O . GLU A 1 103 ? -16.374 -19.909 17.747 1.00 92.56 103 GLU A O 1
ATOM 820 N N . ILE A 1 104 ? -18.364 -20.391 16.825 1.00 87.31 104 ILE A N 1
ATOM 821 C CA . ILE A 1 104 ? -18.964 -19.079 17.118 1.00 87.31 104 ILE A CA 1
ATOM 822 C C . ILE A 1 104 ? -19.004 -18.840 18.628 1.00 87.31 104 ILE A C 1
ATOM 824 O O . ILE A 1 104 ? -18.629 -17.764 19.085 1.00 87.31 104 ILE A O 1
ATOM 828 N N . LYS A 1 105 ? -19.405 -19.846 19.419 1.00 86.56 105 LYS A N 1
ATOM 829 C CA . LYS A 1 105 ? -19.404 -19.738 20.881 1.00 86.56 105 LYS A CA 1
ATOM 830 C C . LYS A 1 105 ? -18.001 -19.444 21.423 1.00 86.56 105 LYS A C 1
ATOM 832 O O . LYS A 1 105 ? -17.878 -18.563 22.267 1.00 86.56 105 LYS A O 1
ATOM 837 N N . LYS A 1 106 ? -16.962 -20.139 20.946 1.00 79.81 106 LYS A N 1
ATOM 838 C CA . LYS A 1 106 ? -15.574 -19.858 21.354 1.00 79.81 106 LYS A CA 1
ATOM 839 C C . LYS A 1 106 ? -15.166 -18.426 21.036 1.00 79.81 106 LYS A C 1
ATOM 841 O O . LYS A 1 106 ? -14.567 -17.768 21.877 1.00 79.81 106 LYS A O 1
ATOM 846 N N . TRP A 1 107 ? -15.519 -17.927 19.855 1.00 77.94 107 TRP A N 1
ATOM 847 C CA . TRP A 1 107 ? -15.233 -16.544 19.486 1.00 77.94 107 TRP A CA 1
ATOM 848 C C . TRP A 1 107 ? -15.918 -15.550 20.432 1.00 77.94 107 TRP A C 1
ATOM 850 O O . TRP A 1 107 ? -15.243 -14.701 21.012 1.00 77.94 107 TRP A O 1
ATOM 860 N N . VAL A 1 108 ? -17.232 -15.675 20.644 1.00 65.94 108 VAL A N 1
ATOM 861 C CA . VAL A 1 108 ? -17.990 -14.641 21.372 1.00 65.94 108 VAL A CA 1
ATOM 862 C C . VAL A 1 108 ? -17.981 -14.780 22.894 1.00 65.94 108 VAL A C 1
ATOM 864 O O . VAL A 1 108 ? -18.191 -13.782 23.572 1.00 65.94 108 VAL A O 1
ATOM 867 N N . ILE A 1 109 ? -17.734 -15.978 23.438 1.00 74.06 109 ILE A N 1
ATOM 868 C CA . ILE A 1 109 ? -17.697 -16.246 24.890 1.00 74.06 109 ILE A CA 1
ATOM 869 C C . ILE A 1 109 ? -16.270 -16.460 25.404 1.00 74.06 109 ILE A C 1
ATOM 871 O O . ILE A 1 109 ? -15.932 -15.947 26.467 1.00 74.06 109 ILE A O 1
ATOM 875 N N . ASP A 1 110 ? -15.445 -17.212 24.671 1.00 70.00 110 ASP A N 1
ATOM 876 C CA . ASP A 1 110 ? -14.113 -17.628 25.137 1.00 70.00 110 ASP A CA 1
ATOM 877 C C . ASP A 1 110 ? -12.983 -16.722 24.589 1.00 70.00 110 ASP A C 1
ATOM 879 O O . ASP A 1 110 ? -11.833 -16.867 24.997 1.00 70.00 110 ASP A O 1
ATOM 883 N N . GLY A 1 111 ? -13.292 -15.781 23.684 1.00 54.47 111 GLY A N 1
ATOM 884 C CA . GLY A 1 111 ? -12.324 -14.849 23.093 1.00 54.47 111 GLY A CA 1
ATOM 885 C C . GLY A 1 111 ? -11.477 -15.426 21.948 1.00 54.47 111 GLY A C 1
ATOM 886 O O . GLY A 1 111 ? -10.371 -14.952 21.692 1.00 54.47 111 GLY A O 1
ATOM 887 N N . ASP A 1 112 ? -11.951 -16.457 21.244 1.00 69.12 112 ASP A N 1
ATOM 888 C CA . ASP A 1 112 ? -11.216 -17.052 20.118 1.00 69.12 112 ASP A CA 1
ATOM 889 C C . ASP A 1 112 ? -11.263 -16.157 18.860 1.00 69.12 112 ASP A C 1
ATOM 891 O O . ASP A 1 112 ? -12.255 -16.099 18.130 1.00 69.12 112 ASP A O 1
ATOM 895 N N . ILE A 1 113 ? -10.159 -15.463 18.577 1.00 66.75 113 ILE A N 1
ATOM 896 C CA . ILE A 1 113 ? -10.036 -14.531 17.443 1.00 66.75 113 ILE A CA 1
ATOM 897 C C . ILE A 1 113 ? -9.798 -15.206 16.078 1.00 66.75 113 ILE A C 1
ATOM 899 O O . ILE A 1 113 ? -9.564 -14.509 15.089 1.00 66.75 113 ILE A O 1
ATOM 903 N N . THR A 1 114 ? -9.880 -16.539 15.979 1.00 79.50 114 THR A N 1
ATOM 904 C CA . THR A 1 114 ? -9.697 -17.275 14.711 1.00 79.50 114 THR A CA 1
ATOM 905 C C . THR A 1 114 ? -10.695 -16.834 13.635 1.00 79.50 114 THR A C 1
ATOM 907 O O . THR A 1 114 ? -10.318 -16.657 12.477 1.00 79.50 114 THR A O 1
ATOM 910 N N . ILE A 1 115 ? -11.961 -16.613 14.011 1.00 77.69 115 ILE A N 1
ATOM 911 C CA . ILE A 1 115 ? -13.018 -16.169 13.089 1.00 77.69 115 ILE A CA 1
ATOM 912 C C . ILE A 1 115 ? -12.751 -14.741 12.565 1.00 77.69 115 ILE A C 1
ATOM 914 O O . ILE A 1 115 ? -12.633 -14.595 11.346 1.00 77.69 115 ILE A O 1
ATOM 918 N N . PRO A 1 116 ? -12.605 -13.696 13.412 1.00 71.88 116 PRO A N 1
ATOM 919 C CA . PRO A 1 116 ? -12.358 -12.336 12.929 1.00 71.88 116 PRO A CA 1
ATOM 920 C C . PRO A 1 116 ? -11.033 -12.187 12.172 1.00 71.88 116 PRO A C 1
ATOM 922 O O . PRO A 1 116 ? -11.015 -11.496 11.159 1.00 71.88 116 PRO A O 1
ATOM 925 N N . LYS A 1 117 ? -9.944 -12.870 12.569 1.00 75.12 117 LYS A N 1
ATOM 926 C CA . LYS A 1 117 ? -8.689 -12.843 11.791 1.00 75.12 117 LYS A CA 1
ATOM 927 C C . LYS A 1 117 ? -8.879 -13.406 10.378 1.00 75.12 117 LYS A C 1
ATOM 929 O O . LYS A 1 117 ? -8.381 -12.825 9.417 1.00 75.12 117 LYS A O 1
ATOM 934 N N . ALA A 1 118 ? -9.597 -14.521 10.240 1.00 82.50 118 ALA A N 1
ATOM 935 C CA . ALA A 1 118 ? -9.830 -15.151 8.943 1.00 82.50 118 ALA A CA 1
ATOM 936 C C . ALA A 1 118 ? -10.787 -14.345 8.050 1.00 82.50 118 ALA A C 1
ATOM 938 O O . ALA A 1 118 ? -10.554 -14.256 6.846 1.00 82.50 118 ALA A O 1
ATOM 939 N N . PHE A 1 119 ? -11.830 -13.738 8.627 1.00 82.38 119 PHE A N 1
ATOM 940 C CA . PHE A 1 119 ? -12.722 -12.829 7.905 1.00 82.38 119 PHE A CA 1
ATOM 941 C C . PHE A 1 119 ? -11.970 -11.597 7.390 1.00 82.38 119 PHE A C 1
ATOM 943 O O . PHE A 1 119 ? -12.058 -11.289 6.205 1.00 82.38 119 PHE A O 1
ATOM 950 N N . SER A 1 120 ? -11.182 -10.933 8.241 1.00 75.94 120 SER A N 1
ATOM 951 C CA . SER A 1 120 ? -10.460 -9.722 7.843 1.00 75.94 120 SER A CA 1
ATOM 952 C C . SER A 1 120 ? -9.402 -10.002 6.771 1.00 75.94 120 SER A C 1
ATOM 954 O O . SER A 1 120 ? -9.351 -9.279 5.785 1.00 75.94 120 SER A O 1
ATOM 956 N N . ALA A 1 121 ? -8.634 -11.095 6.881 1.00 82.19 121 ALA A N 1
ATOM 957 C CA . ALA A 1 121 ? -7.698 -11.507 5.826 1.00 82.19 121 ALA A CA 1
ATOM 958 C C . ALA A 1 121 ? -8.408 -11.763 4.481 1.00 82.19 121 ALA A C 1
ATOM 960 O O . ALA A 1 121 ? -7.921 -11.366 3.424 1.00 82.19 121 ALA A O 1
ATOM 961 N N . ALA A 1 122 ? -9.585 -12.395 4.516 1.00 88.44 122 ALA A N 1
ATOM 962 C CA . ALA A 1 122 ? -10.387 -12.643 3.323 1.00 88.44 122 ALA A CA 1
ATOM 963 C C . ALA A 1 122 ? -10.946 -11.357 2.699 1.00 88.44 122 ALA A C 1
ATOM 965 O O . ALA A 1 122 ? -10.903 -11.215 1.481 1.00 88.44 122 ALA A O 1
ATOM 966 N N . ARG A 1 123 ? -11.436 -10.424 3.525 1.00 88.31 123 ARG A N 1
ATOM 967 C CA . ARG A 1 123 ? -11.887 -9.091 3.106 1.00 88.31 123 ARG A CA 1
ATOM 968 C C . ARG A 1 123 ? -10.752 -8.312 2.439 1.00 88.31 123 ARG A C 1
ATOM 970 O O . ARG A 1 123 ? -10.961 -7.755 1.368 1.00 88.31 123 ARG A O 1
ATOM 977 N N . ASP A 1 124 ? -9.569 -8.303 3.049 1.00 81.94 124 ASP A N 1
ATOM 978 C CA . ASP A 1 124 ? -8.394 -7.565 2.570 1.00 81.94 124 ASP A CA 1
ATOM 979 C C . ASP A 1 124 ? -7.890 -8.108 1.219 1.00 81.94 124 ASP A C 1
ATOM 981 O O . ASP A 1 124 ? -7.587 -7.335 0.308 1.00 81.94 124 ASP A O 1
ATOM 985 N N . ALA A 1 125 ? -7.884 -9.433 1.038 1.00 91.75 125 ALA A N 1
ATOM 986 C CA . ALA A 1 125 ? -7.639 -10.046 -0.267 1.00 91.75 125 ALA A CA 1
ATOM 987 C C . ALA A 1 125 ? -8.736 -9.673 -1.285 1.00 91.75 125 ALA A C 1
ATOM 989 O O . ALA A 1 125 ? -8.434 -9.191 -2.374 1.00 91.75 125 ALA A O 1
ATOM 990 N N . PHE A 1 126 ? -10.011 -9.830 -0.915 1.00 93.81 126 PHE A N 1
ATOM 991 C CA . PHE A 1 126 ? -11.149 -9.638 -1.817 1.00 93.81 126 PHE A CA 1
ATOM 992 C C . PHE A 1 126 ? -11.298 -8.193 -2.307 1.00 93.81 126 PHE A C 1
ATOM 994 O O . PHE A 1 126 ? -11.480 -7.979 -3.499 1.00 93.81 126 PHE A O 1
ATOM 1001 N N . LEU A 1 127 ? -11.152 -7.187 -1.436 1.00 87.19 127 LEU A N 1
ATOM 1002 C CA . LEU A 1 127 ? -11.224 -5.770 -1.834 1.00 87.19 127 LEU A CA 1
ATOM 1003 C C . LEU A 1 127 ? -10.068 -5.342 -2.759 1.00 87.19 127 LEU A C 1
ATOM 1005 O O . LEU A 1 127 ? -10.150 -4.302 -3.416 1.00 87.19 127 LEU A O 1
ATOM 1009 N N . THR A 1 128 ? -8.984 -6.124 -2.785 1.00 88.44 128 THR A N 1
ATOM 1010 C CA . THR A 1 128 ? -7.791 -5.874 -3.607 1.00 88.44 128 THR A CA 1
ATOM 1011 C C . THR A 1 128 ? -7.855 -6.633 -4.938 1.00 88.44 128 THR A C 1
ATOM 1013 O O . THR A 1 128 ? -7.472 -6.082 -5.971 1.00 88.44 128 THR A O 1
ATOM 1016 N N . ASP A 1 129 ? -8.398 -7.856 -4.937 1.00 94.06 129 ASP A N 1
ATOM 1017 C CA . ASP A 1 129 ? -8.720 -8.618 -6.151 1.00 94.06 129 ASP A CA 1
ATOM 1018 C C . ASP A 1 129 ? -9.894 -7.980 -6.938 1.00 94.06 129 ASP A C 1
ATOM 1020 O O . ASP A 1 129 ? -9.846 -7.987 -8.169 1.00 94.06 129 ASP A O 1
ATOM 1024 N N . HIS A 1 130 ? -10.884 -7.362 -6.261 1.00 92.81 130 HIS A N 1
ATOM 1025 C CA . HIS A 1 130 ? -12.144 -6.847 -6.846 1.00 92.81 130 HIS A CA 1
ATOM 1026 C C . HIS A 1 130 ? -12.336 -5.302 -6.825 1.00 92.81 130 HIS A C 1
ATOM 1028 O O . HIS A 1 130 ? -13.276 -4.780 -6.205 1.00 92.81 130 HIS A O 1
ATOM 1034 N N . PRO A 1 131 ? -11.484 -4.513 -7.509 1.00 92.88 131 PRO A N 1
ATOM 1035 C CA . PRO A 1 131 ? -11.576 -3.048 -7.554 1.00 92.88 131 PRO A CA 1
ATOM 1036 C C . PRO A 1 131 ? -12.768 -2.494 -8.358 1.00 92.88 131 PRO A C 1
ATOM 1038 O O . PRO A 1 131 ? -13.016 -1.285 -8.328 1.00 92.88 131 PRO A O 1
ATOM 1041 N N . GLU A 1 132 ? -13.510 -3.334 -9.082 1.00 92.88 132 GLU A N 1
ATOM 1042 C CA . GLU A 1 132 ? -14.771 -2.997 -9.752 1.00 92.88 132 GLU A CA 1
ATOM 1043 C C . GLU A 1 132 ? -15.934 -2.790 -8.763 1.00 92.88 132 GLU A C 1
ATOM 1045 O O . GLU A 1 132 ? -16.953 -2.186 -9.107 1.00 92.88 132 GLU A O 1
ATOM 1050 N N . ILE A 1 133 ? -15.785 -3.242 -7.514 1.00 93.12 133 ILE A N 1
ATOM 1051 C CA . ILE A 1 133 ? -16.772 -3.082 -6.441 1.00 93.12 133 ILE A CA 1
ATOM 1052 C C . ILE A 1 133 ? -16.535 -1.738 -5.726 1.00 93.12 133 ILE A C 1
ATOM 1054 O O . ILE A 1 133 ? -16.176 -1.656 -4.556 1.00 93.12 133 ILE A O 1
ATOM 1058 N N . PHE A 1 134 ? -16.729 -0.640 -6.459 1.00 91.19 134 PHE A N 1
ATOM 1059 C CA . PHE A 1 134 ? -16.459 0.727 -5.986 1.00 91.19 134 PHE A CA 1
ATOM 1060 C C . PHE A 1 134 ? -17.543 1.332 -5.078 1.00 91.19 134 PHE A C 1
ATOM 1062 O O . PHE A 1 134 ? -17.393 2.466 -4.635 1.00 91.19 134 PHE A O 1
ATOM 1069 N N . TYR A 1 135 ? -18.680 0.660 -4.895 1.00 91.06 135 TYR A N 1
ATOM 1070 C CA . TYR A 1 135 ? -19.906 1.260 -4.349 1.00 91.06 135 TYR A CA 1
ATOM 1071 C C . TYR A 1 135 ? -20.198 0.896 -2.887 1.00 91.06 135 TYR A C 1
ATOM 1073 O O . TYR A 1 135 ? -21.081 1.504 -2.278 1.00 91.06 135 TYR A O 1
ATOM 1081 N N . ILE A 1 136 ? -19.441 -0.043 -2.314 1.00 87.75 136 ILE A N 1
ATOM 1082 C CA . ILE A 1 136 ? -19.509 -0.408 -0.896 1.00 87.75 136 ILE A CA 1
ATOM 1083 C C . ILE A 1 136 ? -18.201 -0.090 -0.173 1.00 87.75 136 ILE A C 1
ATOM 1085 O O . ILE A 1 136 ? -17.120 -0.119 -0.755 1.00 87.75 136 ILE A O 1
ATOM 1089 N N . ASP A 1 137 ? -18.323 0.200 1.114 1.00 82.19 137 ASP A N 1
ATOM 1090 C CA . ASP A 1 137 ? -17.223 0.269 2.057 1.00 82.19 137 ASP A CA 1
ATOM 1091 C C . ASP A 1 137 ? -17.076 -1.096 2.745 1.00 82.19 137 ASP A C 1
ATOM 1093 O O . ASP A 1 137 ? -17.886 -1.490 3.591 1.00 82.19 137 ASP A O 1
ATOM 1097 N N . PHE A 1 138 ? -16.019 -1.826 2.387 1.00 79.38 138 PHE A N 1
ATOM 1098 C CA . PHE A 1 138 ? -15.695 -3.123 2.982 1.00 79.38 138 PHE A CA 1
ATOM 1099 C C . PHE A 1 138 ? -15.413 -3.053 4.495 1.00 79.38 138 PHE A C 1
ATOM 1101 O O . PHE A 1 138 ? -15.439 -4.090 5.151 1.00 79.38 138 PHE A O 1
ATOM 1108 N N . TYR A 1 139 ? -15.188 -1.870 5.075 1.00 73.81 139 TYR A N 1
ATOM 1109 C CA . TYR A 1 139 ? -14.936 -1.680 6.508 1.00 73.81 139 TYR A CA 1
ATOM 1110 C C . TYR A 1 139 ? -16.207 -1.381 7.309 1.00 73.81 139 TYR A C 1
ATOM 1112 O O . TYR A 1 139 ? -16.215 -1.560 8.528 1.00 73.81 139 TYR A O 1
ATOM 1120 N N . LYS A 1 140 ? -17.314 -1.046 6.632 1.00 76.25 140 LYS A N 1
ATOM 1121 C CA . LYS A 1 140 ? -18.667 -1.158 7.203 1.00 76.25 140 LYS A CA 1
ATOM 1122 C C . LYS A 1 140 ? -19.170 -2.599 7.226 1.00 76.25 140 LYS A C 1
ATOM 1124 O O . LYS A 1 140 ? -20.067 -2.916 8.001 1.00 76.25 140 LYS A O 1
ATOM 1129 N N . MET A 1 141 ? -18.604 -3.472 6.391 1.00 78.12 141 MET A N 1
ATOM 1130 C CA . MET A 1 141 ? -18.883 -4.903 6.425 1.00 78.12 141 MET A CA 1
ATOM 1131 C C . MET A 1 141 ? -18.164 -5.544 7.616 1.00 78.12 141 MET A C 1
ATOM 1133 O O . MET A 1 141 ? -16.946 -5.446 7.769 1.00 78.12 141 MET A O 1
ATOM 1137 N N . THR A 1 142 ? -18.924 -6.221 8.467 1.00 76.69 142 THR A N 1
ATOM 1138 C CA . THR A 1 142 ? -18.438 -6.855 9.691 1.00 76.69 142 THR A CA 1
ATOM 1139 C C . THR A 1 142 ? -19.027 -8.253 9.844 1.00 76.69 142 THR A C 1
ATOM 1141 O O . THR A 1 142 ? -19.849 -8.695 9.040 1.00 76.69 142 THR A O 1
ATOM 1144 N N . ILE A 1 143 ? -18.600 -8.954 10.890 1.00 79.19 143 ILE A N 1
ATOM 1145 C CA . ILE A 1 143 ? -19.230 -10.190 11.340 1.00 79.19 143 ILE A CA 1
ATOM 1146 C C . ILE A 1 143 ? -20.001 -9.943 12.636 1.00 79.19 143 ILE A C 1
ATOM 1148 O O . ILE A 1 143 ? -19.451 -9.443 13.619 1.00 79.19 143 ILE A O 1
ATOM 1152 N N . SER A 1 144 ? -21.276 -10.322 12.645 1.00 79.44 144 SER A N 1
ATOM 1153 C CA . SER A 1 144 ? -22.142 -10.279 13.823 1.00 79.44 144 SER A CA 1
ATOM 1154 C C . SER A 1 144 ? -22.462 -11.688 14.315 1.00 79.44 144 SER A C 1
ATOM 1156 O O . SER A 1 144 ? -22.320 -12.680 13.592 1.00 79.44 144 SER A O 1
ATOM 1158 N N . ALA A 1 145 ? -22.886 -11.789 15.573 1.00 79.31 145 ALA A N 1
ATOM 1159 C CA . ALA A 1 145 ? -23.251 -13.050 16.191 1.00 79.31 145 ALA A CA 1
ATOM 1160 C C . ALA A 1 145 ? -24.473 -12.892 17.095 1.00 79.31 145 ALA A C 1
ATOM 1162 O O . ALA A 1 145 ? -24.680 -11.870 17.750 1.00 79.31 145 ALA A O 1
ATOM 1163 N N . GLY A 1 146 ? -25.266 -13.952 17.162 1.00 81.69 146 GLY A N 1
ATOM 1164 C CA . GLY A 1 146 ? -26.381 -14.056 18.085 1.00 81.69 146 GLY A CA 1
ATOM 1165 C C . GLY A 1 146 ? -26.650 -15.499 18.477 1.00 81.69 146 GLY A C 1
ATOM 1166 O O . GLY A 1 146 ? -26.026 -16.439 17.976 1.00 81.69 146 GLY A O 1
ATOM 1167 N N . ARG A 1 147 ? -27.598 -15.691 19.389 1.00 88.50 147 ARG A N 1
ATOM 1168 C CA . ARG A 1 147 ? -28.016 -17.013 19.851 1.00 88.50 147 ARG A CA 1
ATOM 1169 C C . ARG A 1 147 ? -29.530 -17.149 19.918 1.00 88.50 147 ARG A C 1
ATOM 1171 O O . ARG A 1 147 ? -30.267 -16.184 20.101 1.00 88.50 147 ARG A O 1
ATOM 1178 N N . LYS A 1 148 ? -29.994 -18.393 19.814 1.00 89.69 148 LYS A N 1
ATOM 1179 C CA . LYS A 1 148 ? -31.398 -18.767 19.990 1.00 89.69 148 LYS A CA 1
ATOM 1180 C C . LYS A 1 148 ? -31.485 -20.157 20.600 1.00 89.69 148 LYS A C 1
ATOM 1182 O O . LYS A 1 148 ? -30.936 -21.114 20.063 1.00 89.69 148 LYS A O 1
ATOM 1187 N N . ASN A 1 149 ? -32.162 -20.284 21.742 1.00 88.50 149 ASN A N 1
ATOM 1188 C CA . ASN A 1 149 ? -32.286 -21.549 22.485 1.00 88.50 149 ASN A CA 1
ATOM 1189 C C . ASN A 1 149 ? -30.934 -22.253 22.770 1.00 88.50 149 ASN A C 1
ATOM 1191 O O . ASN A 1 149 ? -30.864 -23.480 22.802 1.00 88.50 149 ASN A O 1
ATOM 1195 N N . GLY A 1 150 ? -29.857 -21.480 22.959 1.00 84.12 150 GLY A N 1
ATOM 1196 C CA . GLY A 1 150 ? -28.501 -21.989 23.206 1.00 84.12 150 GLY A CA 1
ATOM 1197 C C . GLY A 1 150 ? -27.701 -22.401 21.962 1.00 84.12 150 GLY A C 1
ATOM 1198 O O . GLY A 1 150 ? -26.536 -22.761 22.110 1.00 84.12 150 GLY A O 1
ATOM 1199 N N . VAL A 1 151 ? -28.282 -22.326 20.760 1.00 91.12 151 VAL A N 1
ATOM 1200 C CA . VAL A 1 151 ? -27.558 -22.461 19.484 1.00 91.12 151 VAL A CA 1
ATOM 1201 C C . VAL A 1 151 ? -27.059 -21.082 19.061 1.00 91.12 151 VAL A C 1
ATOM 1203 O O . VAL A 1 151 ? -27.828 -20.123 19.114 1.00 91.12 151 VAL A O 1
ATOM 1206 N N . TYR A 1 152 ? -25.794 -20.987 18.659 1.00 91.31 152 TYR A N 1
ATOM 1207 C CA . TYR A 1 152 ? -25.166 -19.759 18.173 1.00 91.31 152 TYR A CA 1
ATOM 1208 C C . TYR A 1 152 ? -25.177 -19.723 16.642 1.00 91.31 152 TYR A C 1
ATOM 1210 O O . TYR A 1 152 ? -24.934 -20.743 15.992 1.00 91.31 152 TYR A O 1
ATOM 1218 N N . SER A 1 153 ? -25.408 -18.533 16.095 1.00 91.56 153 SER A N 1
ATOM 1219 C CA . SER A 1 153 ? -25.378 -18.236 14.663 1.00 91.56 153 SER A CA 1
ATOM 1220 C C . SER A 1 153 ? -24.580 -16.959 14.419 1.00 91.56 153 SER A C 1
ATOM 1222 O O . SER A 1 153 ? -24.587 -16.058 15.258 1.00 91.56 153 SER A O 1
ATOM 1224 N N . ALA A 1 154 ? -23.901 -16.879 13.278 1.00 86.06 154 ALA A N 1
ATOM 1225 C CA . ALA A 1 154 ? -23.106 -15.719 12.890 1.00 86.06 154 ALA A CA 1
ATOM 1226 C C . ALA A 1 154 ? -23.358 -15.335 11.431 1.00 86.06 154 ALA A C 1
ATOM 1228 O O . ALA A 1 154 ? -23.691 -16.191 10.605 1.00 86.06 154 ALA A O 1
ATOM 1229 N N . PHE A 1 155 ? -23.185 -14.052 11.133 1.00 88.12 155 PHE A N 1
ATOM 1230 C CA . PHE A 1 155 ? -23.542 -13.433 9.861 1.00 88.12 155 PHE A CA 1
ATOM 1231 C C . PHE A 1 155 ? -22.419 -12.504 9.401 1.00 88.12 155 PHE A C 1
ATOM 1233 O O . PHE A 1 155 ? -21.727 -11.934 10.242 1.00 88.12 155 PHE A O 1
ATOM 1240 N N . ILE A 1 156 ? -22.253 -12.335 8.089 1.00 88.50 156 ILE A N 1
ATOM 1241 C CA . ILE A 1 156 ? -21.624 -11.130 7.533 1.00 88.50 156 ILE A CA 1
ATOM 1242 C C . ILE A 1 156 ? -22.755 -10.122 7.327 1.00 88.50 156 ILE A C 1
ATOM 1244 O O . ILE A 1 156 ? -23.749 -10.463 6.683 1.00 88.50 156 ILE A O 1
ATOM 1248 N N . ASP A 1 157 ? -22.626 -8.924 7.892 1.00 87.00 157 ASP A N 1
ATOM 1249 C CA . ASP A 1 157 ? -23.605 -7.836 7.775 1.00 87.00 157 ASP A CA 1
ATOM 1250 C C . ASP A 1 157 ? -22.946 -6.450 7.953 1.00 87.00 157 ASP A C 1
ATOM 1252 O O . ASP A 1 157 ? -21.721 -6.338 8.002 1.00 87.00 157 ASP A O 1
ATOM 1256 N N . SER A 1 158 ? -23.739 -5.374 8.013 1.00 80.62 158 SER A N 1
ATOM 1257 C CA . SER A 1 158 ? -23.261 -4.009 8.313 1.00 80.62 158 SER A CA 1
ATOM 1258 C C . SER A 1 158 ? -23.163 -3.686 9.815 1.00 80.62 158 SER A C 1
ATOM 1260 O O . SER A 1 158 ? -22.972 -2.533 10.206 1.00 80.62 158 SER A O 1
ATOM 1262 N N . GLY A 1 159 ? -23.335 -4.672 10.700 1.00 81.75 159 GLY A N 1
ATOM 1263 C CA . GLY A 1 159 ? -23.295 -4.484 12.147 1.00 81.75 159 GLY A CA 1
ATOM 1264 C C . GLY A 1 159 ? -24.305 -3.444 12.627 1.00 81.75 159 GLY A C 1
ATOM 1265 O O . GLY A 1 159 ? -25.511 -3.598 12.434 1.00 81.75 159 GLY A O 1
ATOM 1266 N N . ARG A 1 160 ? -23.807 -2.373 13.256 1.00 79.88 160 ARG A N 1
ATOM 1267 C CA . ARG A 1 160 ? -24.633 -1.266 13.770 1.00 79.88 160 ARG A CA 1
ATOM 1268 C C . ARG A 1 160 ? -24.900 -0.153 12.747 1.00 79.88 160 ARG A C 1
ATOM 1270 O O . ARG A 1 160 ? -25.658 0.762 13.056 1.00 79.88 160 ARG A O 1
ATOM 1277 N N . GLU A 1 161 ? -24.329 -0.245 11.548 1.00 82.44 161 GLU A N 1
ATOM 1278 C CA . GLU A 1 161 ? -24.524 0.715 10.459 1.00 82.44 161 GLU A CA 1
ATOM 1279 C C . GLU A 1 161 ? -25.771 0.365 9.628 1.00 82.44 161 GLU A C 1
ATOM 1281 O O . GLU A 1 161 ? -26.140 -0.808 9.468 1.00 82.44 161 GLU A O 1
ATOM 1286 N N . ALA A 1 162 ? -26.432 1.379 9.061 1.00 85.50 162 ALA A N 1
ATOM 1287 C CA . ALA A 1 162 ? -27.660 1.186 8.283 1.00 85.50 162 ALA A CA 1
ATOM 1288 C C . ALA A 1 162 ? -27.444 0.262 7.069 1.00 85.50 162 ALA A C 1
ATOM 1290 O O . ALA A 1 162 ? -28.249 -0.630 6.814 1.00 85.50 162 ALA A O 1
ATOM 1291 N N . ASN A 1 163 ? -26.329 0.460 6.363 1.00 89.25 163 ASN A N 1
ATOM 1292 C CA . ASN A 1 163 ? -25.926 -0.239 5.144 1.00 89.25 163 ASN A CA 1
ATOM 1293 C C . ASN A 1 163 ? -24.389 -0.202 5.000 1.00 89.25 163 ASN A C 1
ATOM 1295 O O . ASN A 1 163 ? -23.713 0.497 5.757 1.00 89.25 163 ASN A O 1
ATOM 1299 N N . ILE A 1 164 ? -23.845 -0.919 4.013 1.00 86.81 164 ILE A N 1
ATOM 1300 C CA . ILE A 1 164 ? -22.409 -0.905 3.682 1.00 86.81 164 ILE A CA 1
ATOM 1301 C C . ILE A 1 164 ? -22.021 0.041 2.529 1.00 86.81 164 ILE A C 1
ATOM 1303 O O . ILE A 1 164 ? -20.945 -0.125 1.966 1.00 86.81 164 ILE A O 1
ATOM 1307 N N . TYR A 1 165 ? -22.841 1.014 2.118 1.00 86.75 165 TYR A N 1
ATOM 1308 C CA . TYR A 1 165 ? -22.415 1.960 1.074 1.00 86.75 165 TYR A CA 1
ATOM 1309 C C . TYR A 1 165 ? -21.300 2.891 1.563 1.00 86.75 165 TYR A C 1
ATOM 1311 O O . TYR A 1 165 ? -21.243 3.256 2.741 1.00 86.75 165 TYR A O 1
ATOM 1319 N N . ILE A 1 166 ? -20.455 3.338 0.631 1.00 80.75 166 ILE A N 1
ATOM 1320 C CA . ILE A 1 166 ? -19.476 4.403 0.887 1.00 80.75 166 ILE A CA 1
ATOM 1321 C C . ILE A 1 166 ? -20.201 5.683 1.331 1.00 80.75 166 ILE A C 1
ATOM 1323 O O . ILE A 1 166 ? -21.183 6.102 0.708 1.00 80.75 166 ILE A O 1
ATOM 1327 N N . ASP A 1 167 ? -19.697 6.304 2.401 1.00 71.81 167 ASP A N 1
ATOM 1328 C CA . ASP A 1 167 ? -20.210 7.570 2.936 1.00 71.81 167 ASP A CA 1
ATOM 1329 C C . ASP A 1 167 ? -20.228 8.667 1.856 1.00 71.81 167 ASP A C 1
ATOM 1331 O O . ASP A 1 167 ? -19.305 8.796 1.050 1.00 71.81 167 ASP A O 1
ATOM 1335 N N . ASN A 1 168 ? -21.320 9.439 1.802 1.00 72.88 168 ASN A N 1
ATOM 1336 C CA . ASN A 1 168 ? -21.590 10.442 0.759 1.00 72.88 168 ASN A CA 1
ATOM 1337 C C . ASN A 1 168 ? -21.533 9.899 -0.693 1.00 72.88 168 ASN A C 1
ATOM 1339 O O . ASN A 1 168 ? -21.343 10.665 -1.641 1.00 72.88 168 ASN A O 1
ATOM 1343 N N . GLY A 1 169 ? -21.671 8.581 -0.880 1.00 79.31 169 GLY A N 1
ATOM 1344 C CA . GLY A 1 169 ? -21.576 7.899 -2.171 1.00 79.31 169 GLY A CA 1
ATOM 1345 C C . GLY A 1 169 ? -22.928 7.555 -2.795 1.00 79.31 169 GLY A C 1
ATOM 1346 O O . GLY A 1 169 ? -23.336 8.163 -3.783 1.00 79.31 169 GLY A O 1
ATOM 1347 N N . PHE A 1 170 ? -23.608 6.553 -2.233 1.00 86.62 170 PHE A N 1
ATOM 1348 C CA . PHE A 1 170 ? -24.845 5.985 -2.782 1.00 86.62 170 PHE A CA 1
ATOM 1349 C C . PHE A 1 170 ? -25.928 5.855 -1.714 1.00 86.62 170 PHE A C 1
ATOM 1351 O O . PHE A 1 170 ? -25.638 5.591 -0.551 1.00 86.62 170 PHE A O 1
ATOM 1358 N N . THR A 1 171 ? -27.189 6.006 -2.124 1.00 86.75 171 THR A N 1
ATOM 1359 C CA . THR A 1 171 ? -28.359 5.833 -1.245 1.00 86.75 171 THR A CA 1
ATOM 1360 C C . THR A 1 171 ? -29.291 4.713 -1.704 1.00 86.75 171 THR A C 1
ATOM 1362 O O . THR A 1 171 ? -30.194 4.315 -0.969 1.00 86.75 171 THR A O 1
ATOM 1365 N N . SER A 1 172 ? -29.102 4.175 -2.916 1.00 90.00 172 SER A N 1
ATOM 1366 C CA . SER A 1 172 ? -29.954 3.108 -3.445 1.00 90.00 172 SER A CA 1
ATOM 1367 C C . SER A 1 172 ? -29.301 2.257 -4.536 1.00 90.00 172 SER A C 1
ATOM 1369 O O . SER A 1 172 ? -28.487 2.729 -5.334 1.00 90.00 172 SER A O 1
ATOM 1371 N N . ALA A 1 173 ? -29.802 1.026 -4.684 1.00 91.81 173 ALA A N 1
ATOM 1372 C CA . ALA A 1 173 ? -29.390 0.113 -5.748 1.00 91.81 173 ALA A CA 1
ATOM 1373 C C . ALA A 1 173 ? -29.622 0.670 -7.164 1.00 91.81 173 ALA A C 1
ATOM 1375 O O . ALA A 1 173 ? -28.984 0.230 -8.119 1.00 91.81 173 ALA A O 1
ATOM 1376 N N . ILE A 1 174 ? -30.541 1.624 -7.339 1.00 92.56 174 ILE A N 1
ATOM 1377 C CA . ILE A 1 174 ? -30.793 2.258 -8.640 1.00 92.56 174 ILE A CA 1
ATOM 1378 C C . ILE A 1 174 ? -29.613 3.161 -9.023 1.00 92.56 174 ILE A C 1
ATOM 1380 O O . ILE A 1 174 ? -29.175 3.140 -10.174 1.00 92.56 174 ILE A O 1
ATOM 1384 N N . GLU A 1 175 ? -29.072 3.910 -8.062 1.00 92.81 175 GLU A N 1
ATOM 1385 C CA . GLU A 1 175 ? -27.889 4.754 -8.255 1.00 92.81 175 GLU A CA 1
ATOM 1386 C C . GLU A 1 175 ? -26.646 3.897 -8.498 1.00 92.81 175 GLU A C 1
ATOM 1388 O O . GLU A 1 175 ? -25.930 4.140 -9.468 1.00 92.81 175 GLU A O 1
ATOM 1393 N N . VAL A 1 176 ? -26.465 2.828 -7.715 1.00 94.25 176 VAL A N 1
ATOM 1394 C CA . VAL A 1 176 ? -25.382 1.848 -7.898 1.00 94.25 176 VAL A CA 1
ATOM 1395 C C . VAL A 1 176 ? -25.419 1.218 -9.291 1.00 94.25 176 VAL A C 1
ATOM 1397 O O . VAL A 1 176 ? -24.432 1.275 -10.020 1.00 94.25 176 VAL A O 1
ATOM 1400 N N . ASN A 1 177 ? -26.560 0.673 -9.731 1.00 93.94 177 ASN A N 1
ATOM 1401 C CA . ASN A 1 177 ? -26.654 0.075 -11.069 1.00 93.94 177 ASN A CA 1
ATOM 1402 C C . ASN A 1 177 ? -26.446 1.117 -12.187 1.00 93.94 177 ASN A C 1
ATOM 1404 O O . ASN A 1 177 ? -25.911 0.780 -13.243 1.00 93.94 177 ASN A O 1
ATOM 1408 N N . LYS A 1 178 ? -26.825 2.387 -11.986 1.00 93.81 178 LYS A N 1
ATOM 1409 C CA . LYS A 1 178 ? -26.501 3.467 -12.933 1.00 93.81 178 LYS A CA 1
ATOM 1410 C C . LYS A 1 178 ? -24.989 3.723 -12.982 1.00 93.81 178 LYS A C 1
ATOM 1412 O O . LYS A 1 178 ? -24.441 3.816 -14.076 1.00 93.81 178 LYS A O 1
ATOM 1417 N N . ALA A 1 179 ? -24.331 3.799 -11.827 1.00 93.69 179 ALA A N 1
ATOM 1418 C CA . ALA A 1 179 ? -22.892 4.012 -11.717 1.00 93.69 179 ALA A CA 1
ATOM 1419 C C . ALA A 1 179 ? -22.084 2.857 -12.339 1.00 93.69 179 ALA A C 1
ATOM 1421 O O . ALA A 1 179 ? -21.167 3.116 -13.113 1.00 93.69 179 ALA A O 1
ATOM 1422 N N . ILE A 1 180 ? -22.480 1.598 -12.103 1.00 94.44 180 ILE A N 1
ATOM 1423 C CA . ILE A 1 180 ? -21.845 0.411 -12.708 1.00 94.44 180 ILE A CA 1
ATOM 1424 C C . ILE A 1 180 ? -21.900 0.495 -14.239 1.00 94.44 180 ILE A C 1
ATOM 1426 O O . ILE A 1 180 ? -20.886 0.311 -14.903 1.00 94.44 180 ILE A O 1
ATOM 1430 N N . ASN A 1 181 ? -23.057 0.843 -14.814 1.00 94.69 181 ASN A N 1
ATOM 1431 C CA . ASN A 1 181 ? -23.186 1.000 -16.267 1.00 94.69 181 ASN A CA 1
ATOM 1432 C C . ASN A 1 181 ? -22.309 2.140 -16.822 1.00 94.69 181 ASN A C 1
ATOM 1434 O O . ASN A 1 181 ? -21.786 2.017 -17.926 1.00 94.69 181 ASN A O 1
ATOM 1438 N N . MET A 1 182 ? -22.137 3.239 -16.075 1.00 94.94 182 MET A N 1
ATOM 1439 C CA . MET A 1 182 ? -21.251 4.343 -16.469 1.00 94.94 182 MET A CA 1
ATOM 1440 C C . MET A 1 182 ? -19.775 3.930 -16.429 1.00 94.94 182 MET A C 1
ATOM 1442 O O . MET A 1 182 ? -19.043 4.232 -17.367 1.00 94.94 182 MET A O 1
ATOM 1446 N N . MET A 1 183 ? -19.355 3.199 -15.390 1.00 95.06 183 MET A N 1
ATOM 1447 C CA . MET A 1 183 ? -17.996 2.662 -15.293 1.00 95.06 183 MET A CA 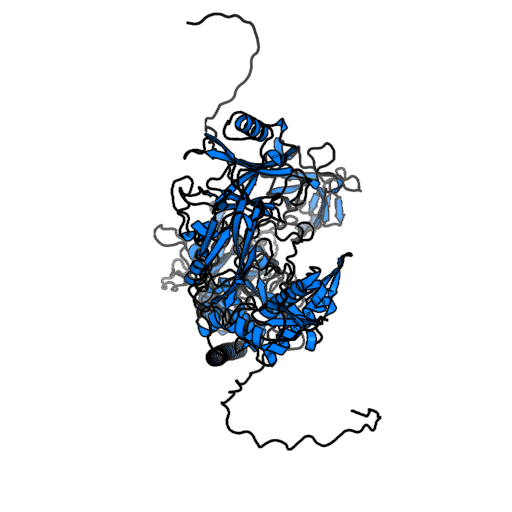1
ATOM 1448 C C . MET A 1 183 ? -17.716 1.660 -16.414 1.00 95.06 183 MET A C 1
ATOM 1450 O O . MET A 1 183 ? -16.750 1.838 -17.146 1.00 95.06 183 MET A O 1
ATOM 1454 N N . ASN A 1 184 ? -18.578 0.657 -16.604 1.00 94.31 184 ASN A N 1
ATOM 1455 C CA . ASN A 1 184 ? -18.379 -0.381 -17.618 1.00 94.31 184 ASN A CA 1
ATOM 1456 C C . ASN A 1 184 ? -18.299 0.204 -19.039 1.00 94.31 184 ASN A C 1
ATOM 1458 O O . ASN A 1 184 ? -17.491 -0.256 -19.841 1.00 94.31 184 ASN A O 1
ATOM 1462 N N . ALA A 1 185 ? -19.090 1.239 -19.348 1.00 96.12 185 ALA A N 1
ATOM 1463 C CA . ALA A 1 185 ? -19.031 1.920 -20.642 1.00 96.12 185 ALA A CA 1
ATOM 1464 C C . ALA A 1 185 ? -17.689 2.641 -20.876 1.00 96.12 185 ALA A C 1
ATOM 1466 O O . ALA A 1 185 ? -17.140 2.555 -21.972 1.00 96.12 185 ALA A O 1
ATOM 1467 N N . GLU A 1 186 ? -17.143 3.315 -19.858 1.00 97.06 186 GLU A N 1
ATOM 1468 C CA . GLU A 1 186 ? -15.831 3.972 -19.951 1.00 97.06 186 GLU A CA 1
ATOM 1469 C C . GLU A 1 186 ? -14.685 2.947 -19.994 1.00 97.06 186 GLU A C 1
ATOM 1471 O O . GLU A 1 186 ? -13.783 3.075 -20.816 1.00 97.06 186 GLU A O 1
ATOM 1476 N N . VAL A 1 187 ? -14.747 1.885 -19.182 1.00 97.19 187 VAL A N 1
ATOM 1477 C CA . VAL A 1 187 ? -13.783 0.767 -19.209 1.00 97.19 187 VAL A CA 1
ATOM 1478 C C . VAL A 1 187 ? -13.740 0.128 -20.596 1.00 97.19 187 VAL A C 1
ATOM 1480 O O . VAL A 1 187 ? -12.658 -0.053 -21.152 1.00 97.19 187 VAL A O 1
ATOM 1483 N N . LYS A 1 188 ? -14.909 -0.165 -21.185 1.00 95.62 188 LYS A N 1
ATOM 1484 C CA . LYS A 1 188 ? -14.999 -0.725 -22.535 1.00 95.62 188 LYS A CA 1
ATOM 1485 C C . LYS A 1 188 ? -14.399 0.221 -23.573 1.00 95.62 188 LYS A C 1
ATOM 1487 O O . LYS A 1 188 ? -13.608 -0.225 -24.392 1.00 95.62 188 LYS A O 1
ATOM 1492 N N . LYS A 1 189 ? -14.739 1.513 -23.522 1.00 97.12 189 LYS A N 1
ATOM 1493 C CA . LYS A 1 189 ? -14.197 2.529 -24.434 1.00 97.12 189 LYS A CA 1
ATOM 1494 C C . LYS A 1 189 ? -12.662 2.534 -24.415 1.00 97.12 189 LYS A C 1
ATOM 1496 O O . LYS A 1 189 ? -12.053 2.452 -25.473 1.00 97.12 189 LYS A O 1
ATOM 1501 N N . ILE A 1 190 ? -12.047 2.587 -23.232 1.00 97.94 190 ILE A N 1
ATOM 1502 C CA . ILE A 1 190 ? -10.580 2.637 -23.106 1.00 97.94 190 ILE A CA 1
ATOM 1503 C C . ILE A 1 190 ? -9.941 1.315 -23.561 1.00 97.94 190 ILE A C 1
ATOM 1505 O O . ILE A 1 190 ? -8.879 1.328 -24.179 1.00 97.94 190 ILE A O 1
ATOM 1509 N N . ALA A 1 191 ? -10.585 0.175 -23.289 1.00 96.50 191 ALA A N 1
ATOM 1510 C CA . ALA A 1 191 ? -10.120 -1.128 -23.758 1.00 96.50 191 ALA A CA 1
ATOM 1511 C C . ALA A 1 191 ? -10.196 -1.259 -25.294 1.00 96.50 191 ALA A C 1
ATOM 1513 O O . ALA A 1 191 ? -9.230 -1.706 -25.907 1.00 96.50 191 ALA A O 1
ATOM 1514 N N . ASP A 1 192 ? -11.296 -0.819 -25.918 1.00 96.56 192 ASP A N 1
ATOM 1515 C CA . ASP A 1 192 ? -11.439 -0.768 -27.380 1.00 96.56 192 ASP A CA 1
ATOM 1516 C C . ASP A 1 192 ? -10.345 0.137 -27.998 1.00 96.56 192 ASP A C 1
ATOM 1518 O O . ASP A 1 192 ? -9.662 -0.269 -28.937 1.00 96.56 192 ASP A O 1
ATOM 1522 N N . GLU A 1 193 ? -10.116 1.330 -27.430 1.00 97.50 193 GLU A N 1
ATOM 1523 C CA . GLU A 1 193 ? -9.073 2.271 -27.876 1.00 97.50 193 GLU A CA 1
ATOM 1524 C C . GLU A 1 193 ? -7.645 1.694 -27.719 1.00 97.50 193 GLU A C 1
ATOM 1526 O O . GLU A 1 193 ? -6.787 1.923 -28.576 1.00 97.50 193 GLU A O 1
ATOM 1531 N N . ALA A 1 194 ? -7.388 0.898 -26.673 1.00 96.25 194 ALA A N 1
ATOM 1532 C CA . ALA A 1 194 ? -6.105 0.223 -26.452 1.00 96.25 194 ALA A CA 1
ATOM 1533 C C . ALA A 1 194 ? -5.856 -0.941 -27.435 1.00 96.25 194 ALA A C 1
ATOM 1535 O O . ALA A 1 194 ? -4.719 -1.140 -27.871 1.00 96.25 194 ALA A O 1
ATOM 1536 N N . GLU A 1 195 ? -6.896 -1.702 -27.796 1.00 95.00 195 GLU A N 1
ATOM 1537 C CA . GLU A 1 195 ? -6.822 -2.730 -28.846 1.00 95.00 195 GLU A CA 1
ATOM 1538 C C . GLU A 1 195 ? -6.561 -2.100 -30.221 1.00 95.00 195 GLU A C 1
ATOM 1540 O O . GLU A 1 195 ? -5.662 -2.552 -30.932 1.00 95.00 195 GLU A O 1
ATOM 1545 N N . ASP A 1 196 ? -7.280 -1.028 -30.574 1.00 94.75 196 ASP A N 1
ATOM 1546 C CA . ASP A 1 196 ? -7.079 -0.297 -31.833 1.00 94.75 196 ASP A CA 1
ATOM 1547 C C . ASP A 1 196 ? -5.656 0.290 -31.923 1.00 94.75 196 ASP A C 1
ATOM 1549 O O . ASP A 1 196 ? -5.000 0.171 -32.962 1.00 94.75 196 ASP A O 1
ATOM 1553 N N . TYR A 1 197 ? -5.134 0.852 -30.825 1.00 89.50 197 TYR A N 1
ATOM 1554 C CA . TYR A 1 197 ? -3.748 1.325 -30.737 1.00 89.50 197 TYR A CA 1
ATOM 1555 C C . TYR A 1 197 ? -2.734 0.191 -30.964 1.00 89.50 197 TYR A C 1
ATOM 1557 O O . TYR A 1 197 ? -1.856 0.301 -31.821 1.00 89.50 197 TYR A O 1
ATOM 1565 N N . ALA A 1 198 ? -2.880 -0.938 -30.261 1.00 87.62 198 ALA A N 1
ATOM 1566 C CA . ALA A 1 198 ? -1.985 -2.088 -30.412 1.00 87.62 198 ALA A CA 1
ATOM 1567 C C . ALA A 1 198 ? -2.128 -2.807 -31.772 1.00 87.62 198 ALA A C 1
ATOM 1569 O O . ALA A 1 198 ? -1.219 -3.528 -32.187 1.00 87.62 198 ALA A O 1
ATOM 1570 N N . ALA A 1 199 ? -3.249 -2.628 -32.477 1.00 87.19 199 ALA A N 1
ATOM 1571 C CA . ALA A 1 199 ? -3.464 -3.126 -33.835 1.00 87.19 199 ALA A CA 1
ATOM 1572 C C . ALA A 1 199 ? -2.877 -2.209 -34.926 1.00 87.19 199 ALA A C 1
ATOM 1574 O O . ALA A 1 199 ? -2.599 -2.688 -36.027 1.00 87.19 199 ALA A O 1
ATOM 1575 N N . ALA A 1 200 ? -2.682 -0.919 -34.634 1.00 83.75 200 ALA A N 1
ATOM 1576 C CA . ALA A 1 200 ? -2.061 0.055 -35.534 1.00 83.75 200 ALA A CA 1
ATOM 1577 C C . ALA A 1 200 ? -0.516 0.039 -35.501 1.00 83.75 200 ALA A C 1
ATOM 1579 O O . ALA A 1 200 ? 0.120 0.637 -36.370 1.00 83.75 200 ALA A O 1
ATOM 1580 N N . GLU A 1 201 ? 0.082 -0.642 -34.521 1.00 74.38 201 GLU A N 1
ATOM 1581 C CA . GLU A 1 201 ? 1.530 -0.779 -34.342 1.00 74.38 201 GLU A CA 1
ATOM 1582 C C . GLU A 1 201 ? 2.237 -1.394 -35.564 1.00 74.38 201 GLU A C 1
ATOM 1584 O O . GLU A 1 201 ? 1.874 -2.471 -36.041 1.00 74.38 201 GLU A O 1
ATOM 1589 N N . THR A 1 202 ? 3.324 -0.758 -36.016 1.00 68.75 202 THR A N 1
ATOM 1590 C CA . THR A 1 202 ? 4.129 -1.218 -37.162 1.00 68.75 202 THR A CA 1
ATOM 1591 C C . THR A 1 202 ? 5.546 -1.673 -36.810 1.00 68.75 202 THR A C 1
ATOM 1593 O O . THR A 1 202 ? 6.174 -2.328 -37.641 1.00 68.75 202 THR A O 1
ATOM 1596 N N . TYR A 1 203 ? 6.056 -1.390 -35.605 1.00 62.78 203 TYR A N 1
ATOM 1597 C CA . TYR A 1 203 ? 7.441 -1.689 -35.210 1.00 62.78 203 TYR A CA 1
ATOM 1598 C C . TYR A 1 203 ? 7.607 -3.036 -34.493 1.00 62.78 203 TYR A C 1
ATOM 1600 O O . TYR A 1 203 ? 8.680 -3.328 -33.973 1.00 62.78 203 TYR A O 1
ATOM 1608 N N . GLY A 1 204 ? 6.562 -3.870 -34.448 1.00 63.72 204 GLY A N 1
ATOM 1609 C CA . GLY A 1 204 ? 6.644 -5.203 -33.846 1.00 63.72 204 GLY A CA 1
ATOM 1610 C C . GLY A 1 204 ? 6.982 -5.155 -32.355 1.00 63.72 204 GLY A C 1
ATOM 1611 O O . GLY A 1 204 ? 7.895 -5.834 -31.903 1.00 63.72 204 GLY A O 1
ATOM 1612 N N . THR A 1 205 ? 6.268 -4.336 -31.582 1.00 72.25 205 THR A N 1
ATOM 1613 C CA . THR A 1 205 ? 6.271 -4.425 -30.112 1.00 72.25 205 THR A CA 1
ATOM 1614 C C . THR A 1 205 ? 5.185 -5.416 -29.664 1.00 72.25 205 THR A C 1
ATOM 1616 O O . THR A 1 205 ? 4.142 -5.513 -30.313 1.00 72.25 205 THR A O 1
ATOM 1619 N N . ALA A 1 206 ? 5.399 -6.160 -28.572 1.00 77.88 206 ALA A N 1
ATOM 1620 C CA . ALA A 1 206 ? 4.390 -7.084 -28.042 1.00 77.88 206 ALA A CA 1
ATOM 1621 C C . ALA A 1 206 ? 3.091 -6.344 -27.649 1.00 77.88 206 ALA A C 1
ATOM 1623 O O . ALA A 1 206 ? 3.119 -5.205 -27.176 1.00 77.88 206 ALA A O 1
ATOM 1624 N N . LYS A 1 207 ? 1.929 -6.972 -27.861 1.00 84.81 207 LYS A N 1
ATOM 1625 C CA . LYS A 1 207 ? 0.637 -6.263 -27.793 1.00 84.81 207 LYS A CA 1
ATOM 1626 C C . LYS A 1 207 ? 0.250 -5.824 -26.386 1.00 84.81 207 LYS A C 1
ATOM 1628 O O . LYS A 1 207 ? -0.226 -4.705 -26.214 1.00 84.81 207 LYS A O 1
ATOM 1633 N N . ASP A 1 208 ? 0.485 -6.658 -25.383 1.00 89.56 208 ASP A N 1
ATOM 1634 C CA . ASP A 1 208 ? 0.014 -6.375 -24.025 1.00 89.56 208 ASP A CA 1
ATOM 1635 C C . ASP A 1 208 ? 0.787 -5.225 -23.372 1.00 89.56 208 ASP A C 1
ATOM 1637 O O . ASP A 1 208 ? 0.194 -4.389 -22.692 1.00 89.56 208 ASP A O 1
ATOM 1641 N N . ILE A 1 209 ? 2.080 -5.082 -23.680 1.00 87.12 209 ILE A N 1
ATOM 1642 C CA . ILE A 1 209 ? 2.872 -3.930 -23.236 1.00 87.12 209 ILE A CA 1
ATOM 1643 C C . ILE A 1 209 ? 2.453 -2.627 -23.943 1.00 87.12 209 ILE A C 1
ATOM 1645 O O . ILE A 1 209 ? 2.447 -1.572 -23.311 1.00 87.12 209 ILE A O 1
ATOM 1649 N N . LEU A 1 210 ? 2.019 -2.672 -25.211 1.00 87.19 210 LEU A N 1
ATOM 1650 C CA . LEU A 1 210 ? 1.438 -1.505 -25.896 1.00 87.19 210 LEU A CA 1
ATOM 1651 C C . LEU A 1 210 ? 0.118 -1.075 -25.254 1.00 87.19 210 LEU A C 1
ATOM 1653 O O . LEU A 1 210 ? -0.057 0.105 -24.957 1.00 87.19 210 LEU A O 1
ATOM 1657 N N . LYS A 1 211 ? -0.778 -2.031 -24.990 1.00 94.38 211 LYS A N 1
ATOM 1658 C CA . LYS A 1 211 ? -2.056 -1.793 -24.307 1.00 94.38 211 LYS A CA 1
ATOM 1659 C C . LYS A 1 211 ? -1.832 -1.221 -22.905 1.00 94.38 211 LYS A C 1
ATOM 1661 O O . LYS A 1 211 ? -2.400 -0.186 -22.571 1.00 94.38 211 LYS A O 1
ATOM 1666 N N . ALA A 1 212 ? -0.948 -1.826 -22.110 1.00 94.94 212 ALA A N 1
ATOM 1667 C CA . ALA A 1 212 ? -0.613 -1.361 -20.763 1.00 94.94 212 ALA A CA 1
ATOM 1668 C C . ALA A 1 212 ? -0.064 0.079 -20.752 1.00 94.94 212 ALA A C 1
ATOM 1670 O O . ALA A 1 212 ? -0.463 0.885 -19.904 1.00 94.94 212 ALA A O 1
ATOM 1671 N N . ARG A 1 213 ? 0.802 0.423 -21.719 1.00 91.31 213 ARG A N 1
ATOM 1672 C CA . ARG A 1 213 ? 1.317 1.788 -21.928 1.00 91.31 213 ARG A CA 1
ATOM 1673 C C . ARG A 1 213 ? 0.216 2.759 -22.341 1.00 91.31 213 ARG A C 1
ATOM 1675 O O . ARG A 1 213 ? 0.110 3.824 -21.739 1.00 91.31 213 ARG A O 1
ATOM 1682 N N . TYR A 1 214 ? -0.626 2.380 -23.304 1.00 94.12 214 TYR A N 1
ATOM 1683 C CA . TYR A 1 214 ? -1.755 3.192 -23.755 1.00 94.12 214 TYR A CA 1
ATOM 1684 C C . TYR A 1 214 ? -2.693 3.544 -22.596 1.00 94.12 214 TYR A C 1
ATOM 1686 O O . TYR A 1 214 ? -2.995 4.715 -22.376 1.00 94.12 214 TYR A O 1
ATOM 1694 N N . VAL A 1 215 ? -3.101 2.544 -21.807 1.00 97.75 215 VAL A N 1
ATOM 1695 C CA . VAL A 1 215 ? -4.004 2.744 -20.666 1.00 97.75 215 VAL A CA 1
ATOM 1696 C C . VAL A 1 215 ? -3.365 3.655 -19.612 1.00 97.75 215 VAL A C 1
ATOM 1698 O O . VAL A 1 215 ? -4.033 4.565 -19.124 1.00 97.75 215 VAL A O 1
ATOM 1701 N N . ASN A 1 216 ? -2.071 3.488 -19.305 1.00 95.75 216 ASN A N 1
ATOM 1702 C CA . ASN A 1 216 ? -1.347 4.406 -18.418 1.00 95.75 216 ASN A CA 1
ATOM 1703 C C . ASN A 1 216 ? -1.425 5.852 -18.940 1.00 95.75 216 ASN A C 1
ATOM 1705 O O . ASN A 1 216 ? -1.842 6.748 -18.209 1.00 95.75 216 ASN A O 1
ATOM 1709 N N . THR A 1 217 ? -1.090 6.072 -20.213 1.00 92.62 217 THR A N 1
ATOM 1710 C CA . THR A 1 217 ? -1.097 7.406 -20.828 1.00 92.62 217 THR A CA 1
ATOM 1711 C C . THR A 1 217 ? -2.507 8.001 -20.903 1.00 92.62 217 THR A C 1
ATOM 1713 O O . THR A 1 217 ? -2.667 9.206 -20.710 1.00 92.62 217 THR A O 1
ATOM 1716 N N . TYR A 1 218 ? -3.548 7.187 -21.107 1.00 95.50 218 TYR A N 1
ATOM 1717 C CA . TYR A 1 218 ? -4.940 7.638 -21.044 1.00 95.50 218 TYR A CA 1
ATOM 1718 C C . TYR A 1 218 ? -5.305 8.131 -19.638 1.00 95.50 218 TYR A C 1
ATOM 1720 O O . TYR A 1 218 ? -5.814 9.243 -19.485 1.00 95.50 218 TYR A O 1
ATOM 1728 N N . LEU A 1 219 ? -5.038 7.339 -18.592 1.00 96.19 219 LEU A N 1
ATOM 1729 C CA . LEU A 1 219 ? -5.350 7.724 -17.209 1.00 96.19 219 LEU A CA 1
ATOM 1730 C C . LEU A 1 219 ? -4.551 8.965 -16.785 1.00 96.19 219 LEU A C 1
ATOM 1732 O O . LEU A 1 219 ? -5.127 9.917 -16.264 1.00 96.19 219 LEU A O 1
ATOM 1736 N N . ALA A 1 220 ? -3.258 9.001 -17.107 1.00 92.38 220 ALA A N 1
ATOM 1737 C CA . ALA A 1 220 ? -2.343 10.080 -16.745 1.00 92.38 220 ALA A CA 1
ATOM 1738 C C . ALA A 1 220 ? -2.624 11.433 -17.435 1.00 92.38 220 ALA A C 1
ATOM 1740 O O . ALA A 1 220 ? -2.116 12.464 -16.988 1.00 92.38 220 ALA A O 1
ATOM 1741 N N . ASN A 1 221 ? -3.446 11.437 -18.492 1.00 92.06 221 ASN A N 1
ATOM 1742 C CA . ASN A 1 221 ? -3.948 12.641 -19.163 1.00 92.06 221 ASN A CA 1
ATOM 1743 C C . ASN A 1 221 ? -5.433 12.943 -18.886 1.00 92.06 221 ASN A C 1
ATOM 1745 O O . ASN A 1 221 ? -5.880 14.051 -19.180 1.00 92.06 221 ASN A O 1
ATOM 1749 N N . SER A 1 222 ? -6.213 11.985 -18.369 1.00 93.25 222 SER A N 1
ATOM 1750 C CA . SER A 1 222 ? -7.668 12.134 -18.183 1.00 93.25 222 SER A CA 1
ATOM 1751 C C . SER A 1 222 ? -8.125 12.239 -16.729 1.00 93.25 222 SER A C 1
ATOM 1753 O O . SER A 1 222 ? -9.281 12.596 -16.511 1.00 93.25 222 SER A O 1
ATOM 1755 N N . ILE A 1 223 ? -7.259 11.949 -15.753 1.00 92.62 223 ILE A N 1
ATOM 1756 C CA . ILE A 1 223 ? -7.562 12.040 -14.319 1.00 92.62 223 ILE A CA 1
ATOM 1757 C C . ILE A 1 223 ? -6.843 13.244 -13.704 1.00 92.62 223 ILE A C 1
ATOM 1759 O O . ILE A 1 223 ? -5.650 13.444 -13.914 1.00 92.62 223 ILE A O 1
ATOM 1763 N N . GLU A 1 224 ? -7.559 14.025 -12.899 1.00 89.12 224 GLU A N 1
ATOM 1764 C CA . GLU A 1 224 ? -6.986 15.016 -11.990 1.00 89.12 224 GLU A CA 1
ATOM 1765 C C . GLU A 1 224 ? -6.638 14.350 -10.648 1.00 89.12 224 GLU A C 1
ATOM 1767 O O . GLU A 1 224 ? -7.479 13.678 -10.043 1.00 89.12 224 GLU A O 1
ATOM 1772 N N . TYR A 1 225 ? -5.406 14.530 -10.161 1.00 81.12 225 TYR A N 1
ATOM 1773 C CA . TYR A 1 225 ? -5.032 14.043 -8.832 1.00 81.12 225 TYR A CA 1
ATOM 1774 C C . TYR A 1 225 ? -5.663 14.934 -7.753 1.00 81.12 225 TYR A C 1
ATOM 1776 O O . TYR A 1 225 ? -5.392 16.137 -7.700 1.00 81.12 225 TYR A O 1
ATOM 1784 N N . ASP A 1 226 ? -6.497 14.364 -6.883 1.00 78.00 226 ASP A N 1
ATOM 1785 C CA . ASP A 1 226 ? -7.297 15.144 -5.936 1.00 78.00 226 ASP A CA 1
ATOM 1786 C C . ASP A 1 226 ? -6.537 15.524 -4.660 1.00 78.00 226 ASP A C 1
ATOM 1788 O O . ASP A 1 226 ? -6.816 15.028 -3.570 1.00 78.00 226 ASP A O 1
ATOM 1792 N N . PHE A 1 227 ? -5.583 16.448 -4.786 1.00 67.94 227 PHE A N 1
ATOM 1793 C CA . PHE A 1 227 ? -4.891 17.017 -3.626 1.00 67.94 227 PHE A CA 1
ATOM 1794 C C . PHE A 1 227 ? -5.849 17.704 -2.647 1.00 67.94 227 PHE A C 1
ATOM 1796 O O . PHE A 1 227 ? -5.574 17.704 -1.457 1.00 67.94 227 PHE A O 1
ATOM 1803 N N . GLY A 1 228 ? -6.970 18.266 -3.115 1.00 61.59 228 GLY A N 1
ATOM 1804 C CA . GLY A 1 228 ? -7.953 18.917 -2.246 1.00 61.59 228 GLY A CA 1
ATOM 1805 C C . GLY A 1 228 ? -8.648 17.910 -1.337 1.00 61.59 228 GLY A C 1
ATOM 1806 O O . GLY A 1 228 ? -8.540 18.002 -0.125 1.00 61.59 228 GLY A O 1
ATOM 1807 N N . ALA A 1 229 ? -9.272 16.889 -1.920 1.00 59.94 229 ALA A N 1
ATOM 1808 C CA . ALA A 1 229 ? -9.987 15.867 -1.162 1.00 59.94 229 ALA A CA 1
ATOM 1809 C C . ALA A 1 229 ? -9.053 14.920 -0.380 1.00 59.94 229 ALA A C 1
ATOM 1811 O O . ALA A 1 229 ? -9.481 14.331 0.618 1.00 59.94 229 ALA A O 1
ATOM 1812 N N . LEU A 1 230 ? -7.789 14.785 -0.810 1.00 55.88 230 LEU A N 1
ATOM 1813 C CA . LEU A 1 230 ? -6.719 14.172 -0.021 1.00 55.88 230 LEU A CA 1
ATOM 1814 C C . LEU A 1 230 ? -6.376 15.032 1.195 1.00 55.88 230 LEU A C 1
ATOM 1816 O O . LEU A 1 230 ? -6.340 14.504 2.299 1.00 55.88 230 LEU A O 1
ATOM 1820 N N . ASN A 1 231 ? -6.161 16.338 1.010 1.00 56.34 231 ASN A N 1
ATOM 1821 C CA . ASN A 1 231 ? -5.894 17.254 2.114 1.00 56.34 231 ASN A CA 1
ATOM 1822 C C . ASN A 1 231 ? -7.079 17.288 3.082 1.00 56.34 231 ASN A C 1
ATOM 1824 O O . ASN A 1 231 ? -6.853 17.083 4.261 1.00 56.34 231 ASN A O 1
ATOM 1828 N N . ASP A 1 232 ? -8.324 17.406 2.611 1.00 54.09 232 ASP A N 1
ATOM 1829 C CA . ASP A 1 232 ? -9.526 17.378 3.460 1.00 54.09 232 ASP A CA 1
ATOM 1830 C C . ASP A 1 232 ? -9.636 16.067 4.269 1.00 54.09 232 ASP A C 1
ATOM 1832 O O . ASP A 1 232 ? -9.980 16.088 5.452 1.00 54.09 232 ASP A O 1
ATOM 1836 N N . TYR A 1 233 ? -9.301 14.920 3.656 1.00 47.53 233 TYR A N 1
ATOM 1837 C CA . TYR A 1 233 ? -9.258 13.622 4.341 1.00 47.53 233 TYR A CA 1
ATOM 1838 C C . TYR A 1 233 ? -8.146 13.550 5.391 1.00 47.53 233 TYR A C 1
ATOM 1840 O O . TYR A 1 233 ? -8.388 13.071 6.494 1.00 47.53 233 TYR A O 1
ATOM 1848 N N . LEU A 1 234 ? -6.943 14.033 5.072 1.00 46.06 234 LEU A N 1
ATOM 1849 C CA . LEU A 1 234 ? -5.842 14.113 6.033 1.00 46.06 234 LEU A CA 1
ATOM 1850 C C . LEU A 1 234 ? -6.184 15.097 7.170 1.00 46.06 234 LEU A C 1
ATOM 1852 O O . LEU A 1 234 ? -5.920 14.813 8.332 1.00 46.06 234 LEU A O 1
ATOM 1856 N N . GLU A 1 235 ? -6.809 16.231 6.846 1.00 42.56 235 GLU A N 1
ATOM 1857 C CA . GLU A 1 235 ? -7.152 17.309 7.778 1.00 42.56 235 GLU A CA 1
ATOM 1858 C C . GLU A 1 235 ? -8.269 16.931 8.751 1.00 42.56 235 GLU A C 1
ATOM 1860 O O . GLU A 1 235 ? -8.180 17.319 9.911 1.00 42.56 235 GLU A O 1
ATOM 1865 N N . THR A 1 236 ? -9.284 16.177 8.311 1.00 41.41 236 THR A N 1
ATOM 1866 C CA . THR A 1 236 ? -10.522 15.940 9.090 1.00 41.41 236 THR A CA 1
ATOM 1867 C C . THR A 1 236 ? -10.878 14.460 9.300 1.00 41.41 236 THR A C 1
ATOM 1869 O O . THR A 1 236 ? -11.901 14.133 9.903 1.00 41.41 236 THR A O 1
ATOM 1872 N N . GLY A 1 237 ? -10.093 13.530 8.746 1.00 39.25 237 GLY A N 1
ATOM 1873 C CA . GLY A 1 237 ? -10.422 12.099 8.692 1.00 39.25 237 GLY A CA 1
ATOM 1874 C C . GLY A 1 237 ? -11.579 11.744 7.743 1.00 39.25 237 GLY A C 1
ATOM 1875 O O . GLY A 1 237 ? -11.916 10.568 7.595 1.00 39.25 237 GLY A O 1
ATOM 1876 N N . VAL A 1 238 ? -12.198 12.733 7.085 1.00 42.62 238 VAL A N 1
ATOM 1877 C CA . VAL A 1 238 ? -13.327 12.562 6.164 1.00 42.62 238 VAL A CA 1
ATOM 1878 C C . VAL A 1 238 ? -13.029 13.309 4.870 1.00 42.62 238 VAL A C 1
ATOM 1880 O O . VAL A 1 238 ? -12.846 14.520 4.855 1.00 42.62 238 VAL A O 1
ATOM 1883 N N . SER A 1 239 ? -13.006 12.602 3.742 1.00 53.53 239 SER A N 1
ATOM 1884 C CA . SER A 1 239 ? -12.816 13.279 2.460 1.00 53.53 239 SER A CA 1
ATOM 1885 C C . SER A 1 239 ? -14.057 14.093 2.082 1.00 53.53 239 SER A C 1
ATOM 1887 O O . SER A 1 239 ? -15.180 13.582 2.133 1.00 53.53 239 SER A O 1
ATOM 1889 N N . SER A 1 240 ? -13.860 15.338 1.640 1.00 53.38 240 SER A N 1
ATOM 1890 C CA . SER A 1 240 ? -14.938 16.178 1.096 1.00 53.38 240 SER A CA 1
ATOM 1891 C C . SER A 1 240 ? -15.532 15.619 -0.205 1.00 53.38 240 SER A C 1
ATOM 1893 O O . SER A 1 240 ? -16.674 15.933 -0.550 1.00 53.38 240 SER A O 1
ATOM 1895 N N . ALA A 1 241 ? -14.782 14.763 -0.910 1.00 62.56 241 ALA A N 1
ATOM 1896 C CA . ALA A 1 241 ? -15.215 14.065 -2.109 1.00 62.56 241 ALA A CA 1
ATOM 1897 C C . ALA A 1 241 ? -15.297 12.552 -1.859 1.00 62.56 241 ALA A C 1
ATOM 1899 O O . ALA A 1 241 ? -14.312 11.888 -1.536 1.00 62.56 241 ALA A O 1
ATOM 1900 N N . SER A 1 242 ? -16.479 11.972 -2.074 1.00 66.75 242 SER A N 1
ATOM 1901 C CA . SER A 1 242 ? -16.627 10.518 -2.101 1.00 66.75 242 SER A CA 1
ATOM 1902 C C . SER A 1 242 ? -15.947 9.919 -3.344 1.00 66.75 242 SER A C 1
ATOM 1904 O O . SER A 1 242 ? -15.677 10.600 -4.334 1.00 66.75 242 SER A O 1
ATOM 1906 N N . MET A 1 243 ? -15.676 8.611 -3.307 1.00 78.25 243 MET A N 1
ATOM 1907 C CA . MET A 1 243 ? -15.117 7.820 -4.421 1.00 78.25 243 MET A CA 1
ATOM 1908 C C . MET A 1 243 ? -13.653 8.091 -4.821 1.00 78.25 243 MET A C 1
ATOM 1910 O O . MET A 1 243 ? -13.147 7.362 -5.670 1.00 78.25 243 MET A O 1
ATOM 1914 N N . ILE A 1 244 ? -12.922 9.038 -4.219 1.00 78.06 244 ILE A N 1
ATOM 1915 C CA . ILE A 1 244 ? -11.532 9.360 -4.634 1.00 78.06 244 ILE A CA 1
ATOM 1916 C C . ILE A 1 244 ? -10.545 8.180 -4.559 1.00 78.06 244 ILE A C 1
ATOM 1918 O O . ILE A 1 244 ? -9.551 8.154 -5.284 1.00 78.06 244 ILE A O 1
ATOM 1922 N N . ASN A 1 245 ? -10.834 7.191 -3.709 1.00 76.94 245 ASN A N 1
ATOM 1923 C CA . ASN A 1 245 ? -10.047 5.972 -3.520 1.00 76.94 245 ASN A CA 1
ATOM 1924 C C . ASN A 1 245 ? -10.546 4.777 -4.361 1.00 76.94 245 ASN A C 1
ATOM 1926 O O . ASN A 1 245 ? -10.067 3.657 -4.176 1.00 76.94 245 ASN A O 1
ATOM 1930 N N . THR A 1 246 ? -11.501 4.982 -5.278 1.00 87.81 246 THR A N 1
ATOM 1931 C CA . THR A 1 246 ? -12.136 3.916 -6.069 1.00 87.81 246 THR A CA 1
ATOM 1932 C C . THR A 1 246 ? -11.874 4.049 -7.570 1.00 87.81 246 THR A C 1
ATOM 1934 O O . THR A 1 246 ? -11.567 5.127 -8.084 1.00 87.81 246 THR A O 1
ATOM 1937 N N . SER A 1 247 ? -12.053 2.941 -8.294 1.00 92.62 247 SER A N 1
ATOM 1938 C CA . SER A 1 247 ? -12.013 2.902 -9.762 1.00 92.62 247 SER A CA 1
ATOM 1939 C C . SER A 1 247 ? -13.016 3.876 -10.398 1.00 92.62 247 SER A C 1
ATOM 1941 O O . SER A 1 247 ? -12.699 4.507 -11.402 1.00 92.62 247 SER A O 1
ATOM 1943 N N . PHE A 1 248 ? -14.190 4.078 -9.791 1.00 93.25 248 PHE A N 1
ATOM 1944 C CA . PHE A 1 248 ? -15.193 5.044 -10.254 1.00 93.25 248 PHE A CA 1
ATOM 1945 C C . PHE A 1 248 ? -14.729 6.503 -10.117 1.00 93.25 248 PHE A C 1
ATOM 1947 O O . PHE A 1 248 ? -14.999 7.309 -11.011 1.00 93.25 248 PHE A O 1
ATOM 1954 N N . GLY A 1 249 ? -13.989 6.838 -9.052 1.00 89.25 249 GLY A N 1
ATOM 1955 C CA . GLY A 1 249 ? -13.355 8.151 -8.895 1.00 89.25 249 GLY A CA 1
ATOM 1956 C C . GLY A 1 249 ? -12.429 8.477 -10.068 1.00 89.25 249 GLY A C 1
ATOM 1957 O O . GLY A 1 249 ? -12.582 9.504 -10.733 1.00 89.25 249 GLY A O 1
ATOM 1958 N N . GLY A 1 250 ? -11.530 7.546 -10.398 1.00 90.75 250 GLY A N 1
ATOM 1959 C CA . GLY A 1 250 ? -10.621 7.699 -11.534 1.00 90.75 250 GLY A CA 1
ATOM 1960 C C . GLY A 1 250 ? -11.342 7.689 -12.886 1.00 90.75 250 GLY A C 1
ATOM 1961 O O . GLY A 1 250 ? -11.184 8.598 -13.695 1.00 90.75 250 GLY A O 1
ATOM 1962 N N . LEU A 1 251 ? -12.169 6.676 -13.147 1.00 94.75 251 LEU A N 1
ATOM 1963 C CA . LEU A 1 251 ? -12.733 6.439 -14.478 1.00 94.75 251 LEU A CA 1
ATOM 1964 C C . LEU A 1 251 ? -13.885 7.381 -14.823 1.00 94.75 251 LEU A C 1
ATOM 1966 O O . LEU A 1 251 ? -13.938 7.866 -15.951 1.00 94.75 251 LEU A O 1
ATOM 1970 N N . VAL A 1 252 ? -14.792 7.652 -13.883 1.00 94.56 252 VAL A N 1
ATOM 1971 C CA . VAL A 1 252 ? -16.055 8.356 -14.159 1.00 94.56 252 VAL A CA 1
ATOM 1972 C C . VAL A 1 252 ? -16.047 9.780 -13.614 1.00 94.56 252 VAL A C 1
ATOM 1974 O O . VAL A 1 252 ? -16.407 10.699 -14.348 1.00 94.56 252 VAL A O 1
ATOM 1977 N N . ASN A 1 253 ? -15.592 9.990 -12.374 1.00 90.69 253 ASN A N 1
ATOM 1978 C CA . ASN A 1 253 ? -15.468 11.344 -11.817 1.00 90.69 253 ASN A CA 1
ATOM 1979 C C . ASN A 1 253 ? -14.249 12.101 -12.373 1.00 90.69 253 ASN A C 1
ATOM 1981 O O . ASN A 1 253 ? -14.185 13.319 -12.225 1.00 90.69 253 ASN A O 1
ATOM 1985 N N . LYS A 1 254 ? -13.297 11.391 -13.003 1.00 92.75 254 LYS A N 1
ATOM 1986 C CA . LYS A 1 254 ? -12.015 11.922 -13.503 1.00 92.75 254 LYS A CA 1
ATOM 1987 C C . LYS A 1 254 ? -11.171 12.606 -12.423 1.00 92.75 254 LYS A C 1
ATOM 1989 O O . LYS A 1 254 ? -10.350 13.464 -12.735 1.00 92.75 254 LYS A O 1
ATOM 1994 N N . LYS A 1 255 ? -11.361 12.224 -11.157 1.00 87.75 255 LYS A N 1
ATOM 1995 C CA . LYS A 1 255 ? -10.721 12.861 -10.004 1.00 87.75 255 LYS A CA 1
ATOM 1996 C C . LYS A 1 255 ? -10.520 11.846 -8.878 1.00 87.75 255 LYS A C 1
ATOM 1998 O O . LYS A 1 255 ? -11.489 11.258 -8.395 1.00 87.75 255 LYS A O 1
ATOM 2003 N N . ALA A 1 256 ? -9.263 11.577 -8.528 1.00 85.75 256 ALA A N 1
ATOM 2004 C CA . ALA A 1 256 ? -8.884 10.477 -7.636 1.00 85.75 256 ALA A CA 1
ATOM 2005 C C . ALA A 1 256 ? -7.505 10.682 -6.988 1.00 85.75 256 ALA A C 1
ATOM 2007 O O . ALA A 1 256 ? -6.729 11.530 -7.414 1.00 85.75 256 ALA A O 1
ATOM 2008 N N . VAL A 1 257 ? -7.193 9.865 -5.981 1.00 82.81 257 VAL A N 1
ATOM 2009 C CA . VAL A 1 257 ? -5.849 9.736 -5.383 1.00 82.81 257 VAL A CA 1
ATOM 2010 C C . VAL A 1 257 ? -5.198 8.410 -5.808 1.00 82.81 257 VAL A C 1
ATOM 2012 O O . VAL A 1 257 ? -5.806 7.646 -6.564 1.00 82.81 257 VAL A O 1
ATOM 2015 N N . CYS A 1 258 ? -3.981 8.111 -5.336 1.00 84.44 258 CYS A N 1
ATOM 2016 C CA . CYS A 1 258 ? -3.210 6.919 -5.729 1.00 84.44 258 CYS A CA 1
ATOM 2017 C C . CYS A 1 258 ? -4.034 5.611 -5.724 1.00 84.44 258 CYS A C 1
ATOM 2019 O O . CYS A 1 258 ? -4.098 4.919 -6.743 1.00 84.44 258 CYS A O 1
ATOM 2021 N N . GLY A 1 259 ? -4.774 5.331 -4.647 1.00 82.56 259 GLY A N 1
ATOM 2022 C CA . GLY A 1 259 ? -5.644 4.155 -4.548 1.00 82.56 259 GLY A CA 1
ATOM 2023 C C . GLY A 1 259 ? -6.760 4.100 -5.602 1.00 82.56 259 GLY A C 1
ATOM 2024 O O . GLY A 1 259 ? -7.065 3.027 -6.118 1.00 82.56 259 GLY A O 1
ATOM 2025 N N . GLY A 1 260 ? -7.356 5.236 -5.977 1.00 87.44 260 GLY A N 1
ATOM 2026 C CA . GLY A 1 260 ? -8.394 5.287 -7.014 1.00 87.44 260 GLY A CA 1
ATOM 2027 C C . GLY A 1 260 ? -7.840 5.121 -8.431 1.00 87.44 260 GLY A C 1
ATOM 2028 O O . GLY A 1 260 ? -8.427 4.410 -9.248 1.00 87.44 260 GLY A O 1
ATOM 2029 N N . ILE A 1 261 ? -6.673 5.711 -8.708 1.00 92.88 261 ILE A N 1
ATOM 2030 C CA . ILE A 1 261 ? -5.989 5.615 -10.007 1.00 92.88 261 ILE A CA 1
ATOM 2031 C C . ILE A 1 261 ? -5.472 4.186 -10.244 1.00 92.88 261 ILE A C 1
ATOM 2033 O O . ILE A 1 261 ? -5.708 3.612 -11.307 1.00 92.88 261 ILE A O 1
ATOM 2037 N N . SER A 1 262 ? -4.840 3.573 -9.239 1.00 94.56 262 SER A N 1
ATOM 2038 C CA . SER A 1 262 ? -4.350 2.190 -9.318 1.00 94.56 262 SER A CA 1
ATOM 2039 C C . SER A 1 262 ? -5.487 1.171 -9.520 1.00 94.56 262 SER A C 1
ATOM 2041 O O . SER A 1 262 ? -5.367 0.229 -10.313 1.00 94.56 262 SER A O 1
ATOM 2043 N N . ARG A 1 263 ? -6.642 1.399 -8.876 1.00 95.12 263 ARG A N 1
ATOM 2044 C CA . ARG A 1 263 ? -7.870 0.614 -9.094 1.00 95.12 263 ARG A CA 1
ATOM 2045 C C . ARG A 1 263 ? -8.445 0.805 -10.494 1.00 95.12 263 ARG A C 1
ATOM 2047 O O . ARG A 1 263 ? -8.817 -0.179 -11.126 1.00 95.12 263 ARG A O 1
ATOM 2054 N N . ALA A 1 264 ? -8.494 2.040 -10.995 1.00 97.19 264 ALA A N 1
ATOM 2055 C CA . ALA A 1 264 ? -8.927 2.336 -12.362 1.00 97.19 264 ALA A CA 1
ATOM 2056 C C . ALA A 1 264 ? -8.073 1.597 -13.410 1.00 97.19 264 ALA A C 1
ATOM 2058 O O . ALA A 1 264 ? -8.622 1.042 -14.361 1.00 97.19 264 ALA A O 1
ATOM 2059 N N . TYR A 1 265 ? -6.753 1.534 -13.205 1.00 98.00 265 TYR A N 1
ATOM 2060 C CA . TYR A 1 265 ? -5.833 0.812 -14.085 1.00 98.00 265 TYR A CA 1
ATOM 2061 C C . TYR A 1 265 ? -6.083 -0.700 -14.094 1.00 98.00 265 TYR A C 1
ATOM 2063 O O . TYR A 1 265 ? -6.264 -1.275 -15.170 1.00 98.00 265 TYR A O 1
ATOM 2071 N N . LYS A 1 266 ? -6.183 -1.332 -12.912 1.00 96.75 266 LYS A N 1
ATOM 2072 C CA . LYS A 1 266 ? -6.468 -2.774 -12.804 1.00 96.75 266 LYS A CA 1
ATOM 2073 C C . LYS A 1 266 ? -7.772 -3.157 -13.516 1.00 96.75 266 LYS A C 1
ATOM 2075 O O . LYS A 1 266 ? -7.746 -4.069 -14.334 1.00 96.75 266 LYS A O 1
ATOM 2080 N N . VAL A 1 267 ? -8.871 -2.423 -13.295 1.00 96.06 267 VAL A N 1
ATOM 2081 C CA . VAL A 1 267 ? -10.175 -2.720 -13.931 1.00 96.06 267 VAL A CA 1
ATOM 2082 C C . VAL A 1 267 ? -10.090 -2.713 -15.467 1.00 96.06 267 VAL A C 1
ATOM 2084 O O . VAL A 1 267 ? -10.720 -3.544 -16.121 1.00 96.06 267 VAL A O 1
ATOM 2087 N N . ILE A 1 268 ? -9.299 -1.818 -16.071 1.00 97.62 268 ILE A N 1
ATOM 2088 C CA . ILE A 1 268 ? -9.124 -1.797 -17.533 1.00 97.62 268 ILE A CA 1
ATOM 2089 C C . ILE A 1 268 ? -8.247 -2.965 -18.007 1.00 97.62 268 ILE A C 1
ATOM 2091 O O . ILE A 1 268 ? -8.585 -3.610 -18.999 1.00 97.62 268 ILE A O 1
ATOM 2095 N N . LEU A 1 269 ? -7.150 -3.277 -17.307 1.00 96.88 269 LEU A N 1
ATOM 2096 C CA . LEU A 1 269 ? -6.288 -4.404 -17.679 1.00 96.88 269 LEU A CA 1
ATOM 2097 C C . LEU A 1 269 ? -6.999 -5.761 -17.532 1.00 96.88 269 LE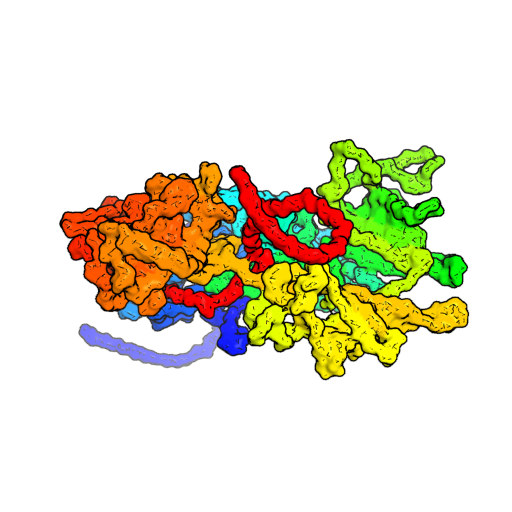U A C 1
ATOM 2099 O O . LEU A 1 269 ? -6.889 -6.594 -18.430 1.00 96.88 269 LEU A O 1
ATOM 2103 N N . ASP A 1 270 ? -7.830 -5.942 -16.502 1.00 94.19 270 ASP A N 1
ATOM 2104 C CA . ASP A 1 270 ? -8.686 -7.127 -16.353 1.00 94.19 270 ASP A CA 1
ATOM 2105 C C . ASP A 1 270 ? -9.720 -7.240 -17.498 1.00 94.19 270 ASP A C 1
ATOM 2107 O O . ASP A 1 270 ? -10.033 -8.342 -17.958 1.00 94.19 270 ASP A O 1
ATOM 2111 N N . ARG A 1 271 ? -10.231 -6.114 -18.029 1.00 93.44 271 ARG A N 1
ATOM 2112 C CA . ARG A 1 271 ? -11.120 -6.109 -19.212 1.00 93.44 271 ARG A CA 1
ATOM 2113 C C . ARG A 1 271 ? -10.388 -6.492 -20.504 1.00 93.44 271 ARG A C 1
ATOM 2115 O O . ARG A 1 271 ? -11.017 -7.071 -21.394 1.00 93.44 271 ARG A O 1
ATOM 2122 N N . LEU A 1 272 ? -9.097 -6.167 -20.592 1.00 94.06 272 LEU A N 1
ATOM 2123 C CA . LEU A 1 272 ? -8.183 -6.518 -21.687 1.00 94.06 272 LEU A CA 1
ATOM 2124 C C . LEU A 1 272 ? -7.592 -7.936 -21.557 1.00 94.06 272 LEU A C 1
ATOM 2126 O O . LEU A 1 272 ? -6.962 -8.415 -22.495 1.00 94.06 272 LEU A O 1
ATOM 2130 N N . GLY A 1 273 ? -7.785 -8.611 -20.417 1.00 92.62 273 GLY A N 1
ATOM 2131 C CA . GLY A 1 273 ? -7.194 -9.923 -20.134 1.00 92.62 273 GLY A CA 1
ATOM 2132 C C . GLY A 1 273 ? -5.696 -9.896 -19.825 1.00 92.62 273 GLY A C 1
ATOM 2133 O O . GLY A 1 273 ? -5.049 -10.939 -19.885 1.00 92.62 273 GLY A O 1
ATOM 2134 N N . ILE A 1 274 ? -5.156 -8.731 -19.465 1.00 93.81 274 ILE A N 1
ATOM 2135 C CA . ILE A 1 274 ? -3.753 -8.544 -19.086 1.00 93.81 274 ILE A CA 1
ATOM 2136 C C . ILE A 1 274 ? -3.659 -8.690 -17.559 1.00 93.81 274 ILE A C 1
ATOM 2138 O O . ILE A 1 274 ? -4.300 -7.911 -16.849 1.00 93.81 274 ILE A O 1
ATOM 2142 N N . PRO A 1 275 ? -2.895 -9.653 -17.006 1.00 94.94 275 PRO A N 1
ATOM 2143 C CA . PRO A 1 275 ? -2.912 -9.895 -15.568 1.00 94.94 275 PRO A CA 1
ATOM 2144 C C . PRO A 1 275 ? -2.303 -8.714 -14.796 1.00 94.94 275 PRO A C 1
ATOM 2146 O O . PRO A 1 275 ? -1.116 -8.419 -14.931 1.00 94.94 275 PRO A O 1
ATOM 2149 N N . CYS A 1 276 ? -3.112 -8.052 -13.965 1.00 96.19 276 CYS A N 1
ATOM 2150 C CA . CYS A 1 276 ? -2.713 -6.894 -13.168 1.00 96.19 276 CYS A CA 1
ATOM 2151 C C . CYS A 1 276 ? -3.158 -7.023 -11.706 1.00 96.19 276 CYS A C 1
ATOM 2153 O O . CYS A 1 276 ? -4.313 -7.350 -11.427 1.00 96.19 276 CYS A O 1
ATOM 2155 N N . ILE A 1 277 ? -2.274 -6.677 -10.769 1.00 96.06 277 ILE A N 1
ATOM 2156 C CA . ILE A 1 277 ? -2.584 -6.557 -9.336 1.00 96.06 277 ILE A CA 1
ATOM 2157 C C . ILE A 1 277 ? -2.336 -5.131 -8.828 1.00 96.06 277 ILE A C 1
ATOM 2159 O O . ILE A 1 277 ? -1.664 -4.328 -9.480 1.00 96.06 277 ILE A O 1
ATOM 2163 N N . ILE A 1 278 ? -2.897 -4.820 -7.662 1.00 93.88 278 ILE A N 1
ATOM 2164 C CA . ILE A 1 278 ? -2.656 -3.581 -6.912 1.00 93.88 278 ILE A CA 1
ATOM 2165 C C . ILE A 1 278 ? -1.586 -3.867 -5.855 1.00 93.88 278 ILE A C 1
ATOM 2167 O O . ILE A 1 278 ? -1.610 -4.926 -5.229 1.00 93.88 278 ILE A O 1
ATOM 2171 N N . VAL A 1 279 ? -0.664 -2.929 -5.655 1.00 91.81 279 VAL A N 1
ATOM 2172 C CA . VAL A 1 279 ? 0.422 -3.008 -4.673 1.00 91.81 279 VAL A CA 1
ATOM 2173 C C . VAL A 1 279 ? 0.377 -1.777 -3.783 1.00 91.81 279 VAL A C 1
ATOM 2175 O O . VAL A 1 279 ? 0.266 -0.656 -4.277 1.00 91.81 279 VAL A O 1
ATOM 2178 N N . ASN A 1 280 ? 0.451 -1.990 -2.472 1.00 80.31 280 ASN A N 1
ATOM 2179 C CA . ASN A 1 280 ? 0.489 -0.931 -1.468 1.00 80.31 280 ASN A CA 1
ATOM 2180 C C . ASN A 1 280 ? 1.893 -0.838 -0.865 1.00 80.31 280 ASN A C 1
ATOM 2182 O O . ASN A 1 280 ? 2.690 -1.777 -0.958 1.00 80.31 280 ASN A O 1
ATOM 2186 N N . GLY A 1 281 ? 2.201 0.309 -0.268 1.00 73.31 281 GLY A N 1
ATOM 2187 C CA . GLY A 1 281 ? 3.511 0.569 0.304 1.00 73.31 281 GLY A CA 1
ATOM 2188 C C . GLY A 1 281 ? 3.776 2.055 0.492 1.00 73.31 281 GLY A C 1
ATOM 2189 O O . GLY A 1 281 ? 2.867 2.806 0.840 1.00 73.31 281 GLY A O 1
ATOM 2190 N N . TYR A 1 282 ? 5.014 2.484 0.247 1.00 69.94 282 TYR A N 1
ATOM 2191 C CA . TYR A 1 282 ? 5.462 3.855 0.489 1.00 69.94 282 TYR A CA 1
ATOM 2192 C C . TYR A 1 282 ? 6.419 4.381 -0.590 1.00 69.94 282 TYR A C 1
ATOM 2194 O O . TYR A 1 282 ? 7.204 3.619 -1.158 1.00 69.94 282 TYR A O 1
ATOM 2202 N N . SER A 1 283 ? 6.409 5.697 -0.815 1.00 67.50 283 SER A N 1
ATOM 2203 C CA . SER A 1 283 ? 7.309 6.424 -1.715 1.00 67.50 283 SER A CA 1
ATOM 2204 C C . SER A 1 283 ? 8.514 7.041 -0.991 1.00 67.50 283 SER A C 1
ATOM 2206 O O . SER A 1 283 ? 8.372 7.956 -0.179 1.00 67.50 283 SER A O 1
ATOM 2208 N N . LYS A 1 284 ? 9.729 6.576 -1.298 1.00 64.06 284 LYS A N 1
ATOM 2209 C CA . LYS A 1 284 ? 10.995 7.007 -0.676 1.00 64.06 284 LYS A CA 1
ATOM 2210 C C . LYS A 1 284 ? 11.310 8.466 -0.967 1.00 64.06 284 LYS A C 1
ATOM 2212 O O . LYS A 1 284 ? 11.568 8.817 -2.117 1.00 64.06 284 LYS A O 1
ATOM 2217 N N . ALA A 1 285 ? 11.366 9.283 0.089 1.00 53.94 285 ALA A N 1
ATOM 2218 C CA . ALA A 1 285 ? 11.799 10.682 0.028 1.00 53.94 285 ALA A CA 1
ATOM 2219 C C . ALA A 1 285 ? 11.127 11.484 -1.107 1.00 53.94 285 ALA A C 1
ATOM 2221 O O . ALA A 1 285 ? 11.751 12.355 -1.717 1.00 53.94 285 ALA A O 1
ATOM 2222 N N . LYS A 1 286 ? 9.870 11.152 -1.430 1.00 54.28 286 LYS A N 1
ATOM 2223 C CA . LYS A 1 286 ? 9.083 11.734 -2.520 1.00 54.28 286 LYS A CA 1
ATOM 2224 C C . LYS A 1 286 ? 7.618 11.831 -2.116 1.00 54.28 286 LYS A C 1
ATOM 2226 O O . LYS A 1 286 ? 7.073 10.896 -1.527 1.00 54.28 286 LYS A O 1
ATOM 2231 N N . ASP A 1 287 ? 6.996 12.965 -2.421 1.00 55.03 287 ASP A N 1
ATOM 2232 C CA . ASP A 1 287 ? 5.575 13.197 -2.145 1.00 55.03 287 ASP A CA 1
ATOM 2233 C C . ASP A 1 287 ? 4.646 12.525 -3.173 1.00 55.03 287 ASP A C 1
ATOM 2235 O O . ASP A 1 287 ? 5.070 11.835 -4.104 1.00 55.03 287 ASP A O 1
ATOM 2239 N N . SER A 1 288 ? 3.344 12.770 -3.027 1.00 49.09 288 SER A N 1
ATOM 2240 C CA . SER A 1 288 ? 2.297 12.317 -3.947 1.00 49.09 288 SER A CA 1
ATOM 2241 C C . SER A 1 288 ? 2.378 12.915 -5.360 1.00 49.09 288 SER A C 1
ATOM 2243 O O . SER A 1 288 ? 1.605 12.501 -6.219 1.00 49.09 288 SER A O 1
ATOM 2245 N N . LYS A 1 289 ? 3.313 13.836 -5.648 1.00 48.53 289 LYS A N 1
ATOM 2246 C CA . LYS A 1 289 ? 3.622 14.299 -7.012 1.00 48.53 289 LYS A CA 1
ATOM 2247 C C . LYS A 1 289 ? 4.829 13.588 -7.631 1.00 48.53 289 LYS A C 1
ATOM 2249 O O . LYS A 1 289 ? 5.035 13.699 -8.844 1.00 48.53 289 LYS A O 1
ATOM 2254 N N . GLY A 1 290 ? 5.629 12.901 -6.815 1.00 48.47 290 GLY A N 1
ATOM 2255 C CA . GLY A 1 290 ? 6.951 12.387 -7.169 1.00 48.47 290 GLY A CA 1
ATOM 2256 C C . GLY A 1 290 ? 8.074 13.426 -7.026 1.00 48.47 290 GLY A C 1
ATOM 2257 O O . GLY A 1 290 ? 9.164 13.211 -7.562 1.00 48.47 290 GLY A O 1
ATOM 2258 N N . GLU A 1 291 ? 7.824 14.550 -6.341 1.00 50.62 291 GLU A N 1
ATOM 2259 C CA . GLU A 1 291 ? 8.824 15.583 -6.033 1.00 50.62 291 GLU A CA 1
ATOM 2260 C C . GLU A 1 291 ? 9.607 15.191 -4.771 1.00 50.62 291 GLU A C 1
ATOM 2262 O O . GLU A 1 291 ? 9.030 14.657 -3.826 1.00 50.62 291 GLU A O 1
ATOM 2267 N N . PHE A 1 292 ? 10.923 15.441 -4.733 1.00 43.78 292 PHE A N 1
ATOM 2268 C CA . PHE A 1 292 ? 11.756 15.063 -3.584 1.00 43.78 292 PHE A CA 1
ATOM 2269 C C . PHE A 1 292 ? 11.342 15.802 -2.302 1.00 43.78 292 PHE A C 1
ATOM 2271 O O . PHE A 1 292 ? 11.344 17.032 -2.251 1.00 43.78 292 PHE A O 1
ATOM 2278 N N . THR A 1 293 ? 11.074 15.050 -1.235 1.00 49.16 293 THR A N 1
ATOM 2279 C CA . THR A 1 293 ? 10.764 15.567 0.104 1.00 49.16 293 THR A CA 1
ATOM 2280 C C . THR A 1 293 ? 11.576 14.852 1.184 1.00 49.16 293 THR A C 1
ATOM 2282 O O . THR A 1 293 ? 12.239 13.848 0.941 1.00 49.16 293 THR A O 1
ATOM 2285 N N . ARG A 1 294 ? 11.561 15.388 2.411 1.00 35.81 294 ARG A N 1
ATOM 2286 C CA . ARG A 1 294 ? 12.288 14.809 3.558 1.00 35.81 294 ARG A CA 1
ATOM 2287 C C . ARG A 1 294 ? 11.597 13.597 4.198 1.00 35.81 294 ARG A C 1
ATOM 2289 O O . ARG A 1 294 ? 12.141 13.054 5.151 1.00 35.81 294 ARG A O 1
ATOM 2296 N N . GLY A 1 295 ? 10.413 13.211 3.726 1.00 42.59 295 GLY A N 1
ATOM 2297 C CA . GLY A 1 295 ? 9.610 12.137 4.306 1.00 42.59 295 GLY A CA 1
ATOM 2298 C C . GLY A 1 295 ? 9.213 11.095 3.269 1.00 42.59 295 GLY A C 1
ATOM 2299 O O . GLY A 1 295 ? 9.194 11.363 2.068 1.00 42.59 295 GLY A O 1
ATOM 2300 N N . THR A 1 296 ? 8.883 9.904 3.751 1.00 51.38 296 THR A N 1
ATOM 2301 C CA . THR A 1 296 ? 8.319 8.830 2.932 1.00 51.38 296 THR A CA 1
ATOM 2302 C C . THR A 1 296 ? 6.798 8.843 3.101 1.00 51.38 296 THR A C 1
ATOM 2304 O O . THR A 1 296 ? 6.318 8.948 4.228 1.00 51.38 296 THR A O 1
ATOM 2307 N N . THR A 1 297 ? 6.034 8.764 2.008 1.00 58.38 297 THR A N 1
ATOM 2308 C CA . THR A 1 297 ? 4.558 8.882 2.033 1.00 58.38 297 THR A CA 1
ATOM 2309 C C . THR A 1 297 ? 3.901 7.546 1.684 1.00 58.38 297 THR A C 1
ATOM 2311 O O . THR A 1 297 ? 4.447 6.804 0.875 1.00 58.38 297 THR A O 1
ATOM 2314 N N . GLY A 1 298 ? 2.742 7.219 2.267 1.00 64.12 298 GLY A N 1
ATOM 2315 C CA . GLY A 1 298 ? 1.960 6.039 1.868 1.00 64.12 298 GLY A CA 1
ATOM 2316 C C . GLY A 1 298 ? 1.507 6.127 0.404 1.00 64.12 298 GLY A C 1
ATOM 2317 O O . GLY A 1 298 ? 1.062 7.184 -0.044 1.00 64.12 298 GLY A O 1
ATOM 2318 N N . HIS A 1 299 ? 1.642 5.034 -0.347 1.00 78.50 299 HIS A N 1
ATOM 2319 C CA . HIS A 1 299 ? 1.515 5.020 -1.807 1.00 78.50 299 HIS A CA 1
ATOM 2320 C C . HIS A 1 299 ? 0.907 3.717 -2.346 1.00 78.50 299 HIS A C 1
ATOM 2322 O O . HIS A 1 299 ? 0.931 2.675 -1.686 1.00 78.50 299 HIS A O 1
ATOM 2328 N N . THR A 1 300 ? 0.365 3.764 -3.566 1.00 82.81 300 THR A N 1
ATOM 2329 C CA . THR A 1 300 ? -0.280 2.613 -4.222 1.00 82.81 300 THR A CA 1
ATOM 2330 C C . THR A 1 300 ? 0.029 2.615 -5.716 1.00 82.81 300 THR A C 1
ATOM 2332 O O . THR A 1 300 ? -0.183 3.623 -6.380 1.00 82.81 300 THR A O 1
ATOM 2335 N N . TRP A 1 301 ? 0.480 1.485 -6.258 1.00 93.31 301 TRP A N 1
ATOM 2336 C CA . TRP A 1 301 ? 0.815 1.301 -7.676 1.00 93.31 301 TRP A CA 1
ATOM 2337 C C . TRP A 1 301 ? 0.373 -0.089 -8.163 1.00 93.31 301 TRP A C 1
ATOM 2339 O O . TRP A 1 301 ? -0.361 -0.794 -7.471 1.00 93.31 301 TRP A O 1
ATOM 2349 N N . ASN A 1 302 ? 0.774 -0.499 -9.367 1.00 97.38 302 ASN A N 1
ATOM 2350 C CA . ASN A 1 302 ? 0.355 -1.768 -9.965 1.00 97.38 302 ASN A CA 1
ATOM 2351 C C . ASN A 1 302 ? 1.539 -2.630 -10.399 1.00 97.38 302 ASN A C 1
ATOM 2353 O O . ASN A 1 302 ? 2.561 -2.108 -10.846 1.00 97.38 302 ASN A O 1
ATOM 2357 N N . TYR A 1 303 ? 1.372 -3.954 -10.338 1.00 96.88 303 TYR A N 1
ATOM 2358 C CA . TYR A 1 303 ? 2.220 -4.901 -11.069 1.00 96.88 303 TYR A CA 1
ATOM 2359 C C . TYR A 1 303 ? 1.421 -5.521 -12.213 1.00 96.88 303 TYR A C 1
ATOM 2361 O O . TYR A 1 303 ? 0.253 -5.871 -12.039 1.00 96.88 303 TYR A O 1
ATOM 2369 N N . VAL A 1 304 ? 2.070 -5.670 -13.365 1.00 97.06 304 VAL A N 1
ATOM 2370 C CA . VAL A 1 304 ? 1.502 -6.199 -14.609 1.00 97.06 304 VAL A CA 1
ATOM 2371 C C . VAL A 1 304 ? 2.352 -7.377 -15.074 1.00 97.06 304 VAL A C 1
ATOM 2373 O O . VAL A 1 304 ? 3.576 -7.263 -15.148 1.00 97.06 304 VAL A O 1
ATOM 2376 N N . TYR A 1 305 ? 1.721 -8.511 -15.369 1.00 92.25 305 TYR A N 1
ATOM 2377 C CA . TYR A 1 305 ? 2.393 -9.683 -15.923 1.00 92.25 305 TYR A CA 1
ATOM 2378 C C . TYR A 1 305 ? 2.489 -9.547 -17.443 1.00 92.25 305 TYR A C 1
ATOM 2380 O O . TYR A 1 305 ? 1.473 -9.368 -18.112 1.00 92.25 305 TYR A O 1
ATOM 2388 N N . LEU A 1 306 ? 3.706 -9.607 -17.982 1.00 88.12 306 LEU A N 1
ATOM 2389 C CA . LEU A 1 306 ? 3.990 -9.356 -19.394 1.00 88.12 306 LEU A CA 1
ATOM 2390 C C . LEU A 1 306 ? 4.879 -10.455 -19.979 1.00 88.12 306 LEU A C 1
ATOM 2392 O O . LEU A 1 306 ? 5.762 -10.986 -19.301 1.00 88.12 306 LEU A O 1
ATOM 2396 N N . GLU A 1 307 ? 4.682 -10.748 -21.264 1.00 79.88 307 GLU A N 1
ATOM 2397 C CA . GLU A 1 307 ? 5.568 -11.621 -22.037 1.00 79.88 307 GLU A CA 1
ATOM 2398 C C . GLU A 1 307 ? 6.992 -11.062 -22.058 1.00 79.88 307 GLU A C 1
ATOM 2400 O O . GLU A 1 307 ? 7.196 -9.883 -22.373 1.00 79.88 307 GLU A O 1
ATOM 2405 N N . ASN A 1 308 ? 7.981 -11.903 -21.738 1.00 69.69 308 ASN A N 1
ATOM 2406 C CA . ASN A 1 308 ? 9.372 -11.475 -21.762 1.00 69.69 308 ASN A CA 1
ATOM 2407 C C . ASN A 1 308 ? 9.767 -11.091 -23.197 1.00 69.69 308 ASN A C 1
ATOM 2409 O O . ASN A 1 308 ? 9.484 -11.841 -24.135 1.00 69.69 308 ASN A O 1
ATOM 2413 N N . PRO A 1 309 ? 10.435 -9.945 -23.389 1.00 60.69 309 PRO A N 1
ATOM 2414 C CA . PRO A 1 309 ? 10.810 -9.489 -24.716 1.00 60.69 309 PRO A CA 1
ATOM 2415 C C . PRO A 1 309 ? 11.873 -10.390 -25.346 1.00 60.69 309 PRO A C 1
ATOM 2417 O O . PRO A 1 309 ? 12.803 -10.821 -24.660 1.00 60.69 309 PRO A O 1
ATOM 2420 N N . VAL A 1 310 ? 11.797 -10.607 -26.664 1.00 52.66 310 VAL A N 1
ATOM 2421 C CA . VAL A 1 310 ? 12.863 -11.326 -27.365 1.00 52.66 310 VAL A CA 1
ATOM 2422 C C . VAL A 1 310 ? 14.075 -10.417 -27.518 1.00 52.66 310 VAL A C 1
ATOM 2424 O O . VAL A 1 310 ? 13.987 -9.264 -27.950 1.00 52.66 310 VAL A O 1
ATOM 2427 N N . LEU A 1 311 ? 15.221 -10.971 -27.146 1.00 52.47 311 LEU A N 1
ATOM 2428 C CA . LEU A 1 311 ? 16.538 -10.364 -27.227 1.00 52.47 311 LEU A CA 1
ATOM 2429 C C . LEU A 1 311 ? 17.280 -11.173 -28.295 1.00 52.47 311 LEU A C 1
ATOM 2431 O O . LEU A 1 311 ? 17.261 -12.402 -28.218 1.00 52.47 311 LEU A O 1
ATOM 2435 N N . GLU A 1 312 ? 17.864 -10.514 -29.303 1.00 45.81 312 GLU A N 1
ATOM 2436 C CA . GLU A 1 312 ? 18.532 -11.201 -30.423 1.00 45.81 312 GLU A CA 1
ATOM 2437 C C . GLU A 1 312 ? 19.507 -12.274 -29.907 1.00 45.81 312 GLU A C 1
ATOM 2439 O O . GLU A 1 312 ? 20.232 -12.059 -28.929 1.00 45.81 312 GLU A O 1
ATOM 2444 N N . ALA A 1 313 ? 19.461 -13.452 -30.535 1.00 40.12 313 ALA A N 1
ATOM 2445 C CA . ALA A 1 313 ? 20.218 -14.616 -30.096 1.00 40.12 313 ALA A CA 1
ATOM 2446 C C . ALA A 1 313 ? 21.731 -14.366 -30.171 1.00 40.12 313 ALA A C 1
ATOM 2448 O O . ALA A 1 313 ? 22.217 -13.648 -31.044 1.00 40.12 313 ALA A O 1
ATOM 2449 N N . GLU A 1 314 ? 22.478 -15.008 -29.275 1.00 41.59 314 GLU A N 1
ATOM 2450 C CA . GLU A 1 314 ? 23.939 -14.997 -29.300 1.00 41.59 314 GLU A CA 1
ATOM 2451 C C . GLU A 1 314 ? 24.447 -15.704 -30.572 1.00 41.59 314 GLU A C 1
ATOM 2453 O O . GLU A 1 314 ? 24.516 -16.933 -30.624 1.00 41.59 314 GLU A O 1
ATOM 2458 N N . GLU A 1 315 ? 24.823 -14.948 -31.611 1.00 32.94 315 GLU A N 1
ATOM 2459 C CA . GLU A 1 315 ? 25.684 -15.494 -32.663 1.00 32.94 315 GLU A CA 1
ATOM 2460 C C . GLU A 1 315 ? 27.081 -15.748 -32.074 1.00 32.94 315 GLU A C 1
ATOM 2462 O O . GLU A 1 315 ? 27.776 -14.824 -31.639 1.00 32.94 315 GLU A O 1
ATOM 2467 N N . GLU A 1 316 ? 27.501 -17.018 -32.058 1.00 33.53 316 GLU A N 1
ATOM 2468 C CA . GLU A 1 316 ? 28.812 -17.441 -31.558 1.00 33.53 316 GLU A CA 1
ATOM 2469 C C . GLU A 1 316 ? 29.956 -16.700 -32.281 1.00 33.53 316 GLU A C 1
ATOM 2471 O O . GLU A 1 316 ? 30.356 -17.067 -33.388 1.00 33.53 316 GLU A O 1
ATOM 2476 N N . GLY A 1 317 ? 30.545 -15.691 -31.629 1.00 37.00 317 GLY A N 1
ATOM 2477 C CA . GLY A 1 317 ? 31.807 -15.080 -32.067 1.00 37.00 317 GLY A CA 1
ATOM 2478 C C . GLY A 1 317 ? 31.874 -13.553 -32.084 1.00 37.00 317 GLY A C 1
ATOM 2479 O O . GLY A 1 317 ? 32.963 -13.025 -32.314 1.00 37.00 317 GLY A O 1
ATOM 2480 N N . LEU A 1 318 ? 30.781 -12.834 -31.809 1.00 30.12 318 LEU A N 1
ATOM 2481 C CA . LEU A 1 318 ? 30.790 -11.372 -31.678 1.00 30.12 318 LEU A CA 1
ATOM 2482 C C . LEU A 1 318 ? 30.410 -10.938 -30.255 1.00 30.12 318 LEU A C 1
ATOM 2484 O O . LEU A 1 318 ? 29.414 -11.390 -29.699 1.00 30.12 318 LEU A O 1
ATOM 2488 N N . GLN A 1 319 ? 31.189 -10.024 -29.664 1.00 37.88 319 GLN A N 1
ATOM 2489 C CA . GLN A 1 319 ? 30.792 -9.311 -28.440 1.00 37.88 319 GLN A CA 1
ATOM 2490 C C . GLN A 1 319 ? 29.791 -8.196 -28.792 1.00 37.88 319 GLN A C 1
ATOM 2492 O O . GLN A 1 319 ? 30.116 -7.011 -28.726 1.00 37.88 319 GLN A O 1
ATOM 2497 N N . GLU A 1 320 ? 28.580 -8.586 -29.191 1.00 32.84 320 GLU A N 1
ATOM 2498 C CA . GLU A 1 320 ? 27.459 -7.667 -29.412 1.00 32.84 320 GLU A CA 1
ATOM 2499 C C . GLU A 1 320 ? 26.779 -7.312 -28.066 1.00 32.84 320 GLU A C 1
ATOM 2501 O O . GLU A 1 320 ? 26.494 -8.195 -27.252 1.00 32.84 320 GLU A O 1
ATOM 2506 N N . PRO A 1 321 ? 26.531 -6.022 -27.782 1.00 40.72 321 PRO A N 1
ATOM 2507 C CA . PRO A 1 321 ? 25.875 -5.559 -26.569 1.00 40.72 321 PRO A CA 1
ATOM 2508 C C . PRO A 1 321 ? 24.343 -5.556 -26.682 1.00 40.72 321 PRO A C 1
ATOM 2510 O O . PRO A 1 321 ? 23.738 -5.724 -27.735 1.00 40.72 321 PRO A O 1
ATOM 2513 N N . GLN A 1 322 ? 23.715 -5.339 -25.534 1.00 46.81 322 GLN A N 1
ATOM 2514 C CA . GLN A 1 322 ? 22.348 -5.745 -25.235 1.00 46.81 322 GLN A CA 1
ATOM 2515 C C . GLN A 1 322 ? 21.305 -4.806 -25.878 1.00 46.81 322 GLN A C 1
ATOM 2517 O O . GLN A 1 322 ? 21.136 -3.668 -25.443 1.00 46.81 322 GLN A O 1
ATOM 2522 N N . ALA A 1 323 ? 20.607 -5.288 -26.910 1.00 36.62 323 ALA A N 1
ATOM 2523 C CA . ALA A 1 323 ? 19.478 -4.592 -27.531 1.00 36.62 323 ALA A CA 1
ATOM 2524 C C . ALA A 1 323 ? 18.183 -4.738 -26.711 1.00 36.62 323 ALA A C 1
ATOM 2526 O O . ALA A 1 323 ? 18.038 -5.679 -25.930 1.00 36.62 323 ALA A O 1
ATOM 2527 N N . ALA A 1 324 ? 17.238 -3.819 -26.920 1.00 42.78 324 ALA A N 1
ATOM 2528 C CA . ALA A 1 324 ? 15.903 -3.874 -26.335 1.00 42.78 324 ALA A CA 1
ATOM 2529 C C . ALA A 1 324 ? 14.910 -4.605 -27.254 1.00 42.78 324 ALA A C 1
ATOM 2531 O O . ALA A 1 324 ? 14.932 -4.418 -28.466 1.00 42.78 324 ALA A O 1
ATOM 2532 N N . ALA A 1 325 ? 14.042 -5.394 -26.622 1.00 42.72 325 ALA A N 1
ATOM 2533 C CA . ALA A 1 325 ? 12.778 -5.962 -27.096 1.00 42.72 325 ALA A CA 1
ATOM 2534 C C . ALA A 1 325 ? 12.388 -5.813 -28.582 1.00 42.72 325 ALA A C 1
ATOM 2536 O O . ALA A 1 325 ? 11.816 -4.798 -28.978 1.00 42.72 325 ALA A O 1
ATOM 2537 N N . TYR A 1 326 ? 12.502 -6.905 -29.340 1.00 40.56 326 TYR A N 1
ATOM 2538 C CA . TYR A 1 326 ? 11.683 -7.127 -30.537 1.00 40.56 326 TYR A CA 1
ATOM 2539 C C . TYR A 1 326 ? 10.543 -8.107 -30.221 1.00 40.56 326 TYR A C 1
ATOM 2541 O O . TYR A 1 326 ? 10.708 -9.006 -29.392 1.00 40.56 326 TYR A O 1
ATOM 2549 N N . ALA A 1 327 ? 9.403 -7.994 -30.907 1.00 32.75 327 ALA A N 1
ATOM 2550 C CA . ALA A 1 327 ? 8.486 -9.122 -31.052 1.00 32.75 327 ALA A CA 1
ATOM 2551 C C . ALA A 1 327 ? 8.981 -10.042 -32.172 1.00 32.75 327 ALA A C 1
ATOM 2553 O O . ALA A 1 327 ? 9.367 -9.584 -33.250 1.00 32.75 327 ALA A O 1
ATOM 2554 N N . LEU A 1 328 ? 8.901 -11.348 -31.933 1.00 35.38 328 LEU A N 1
ATOM 2555 C CA . LEU A 1 328 ? 8.972 -12.358 -32.982 1.00 35.38 328 LEU A CA 1
ATOM 2556 C C . LEU A 1 328 ? 7.591 -12.973 -33.211 1.00 35.38 328 LEU A C 1
ATOM 2558 O O . LEU A 1 328 ? 6.675 -12.822 -32.406 1.00 35.38 328 LEU A O 1
ATOM 2562 N N . SER A 1 329 ? 7.462 -13.680 -34.331 1.00 37.44 329 SER A N 1
ATOM 2563 C CA . SER A 1 329 ? 6.350 -14.595 -34.591 1.00 37.44 329 SER A CA 1
ATOM 2564 C C . SER A 1 329 ? 6.179 -15.620 -33.465 1.00 37.44 329 SER A C 1
ATOM 2566 O O . SER A 1 329 ? 7.183 -16.061 -32.908 1.00 37.44 329 SER A O 1
ATOM 2568 N N . ASP A 1 330 ? 4.929 -16.038 -33.246 1.00 36.69 330 ASP A N 1
ATOM 2569 C CA . ASP A 1 330 ? 4.310 -16.868 -32.187 1.00 36.69 330 ASP A CA 1
ATOM 2570 C C . ASP A 1 330 ? 5.057 -18.111 -31.610 1.00 36.69 330 ASP A C 1
ATOM 2572 O O . ASP A 1 330 ? 4.489 -18.825 -30.786 1.00 36.69 330 ASP A O 1
ATOM 2576 N N . GLU A 1 331 ? 6.296 -18.419 -32.008 1.00 36.38 331 GLU A N 1
ATOM 2577 C CA . GLU A 1 331 ? 7.049 -19.633 -31.636 1.00 36.38 331 GLU A CA 1
ATOM 2578 C C . GLU A 1 331 ? 8.340 -19.389 -30.810 1.00 36.38 331 GLU A C 1
ATOM 2580 O O . GLU A 1 331 ? 9.074 -20.347 -30.566 1.00 36.38 331 GLU A O 1
ATOM 2585 N N . GLN A 1 332 ? 8.659 -18.157 -30.367 1.00 37.94 332 GLN A N 1
ATOM 2586 C CA . GLN A 1 332 ? 9.929 -17.855 -29.657 1.00 37.94 332 GLN A CA 1
ATOM 2587 C C . GLN A 1 332 ? 9.828 -16.946 -28.407 1.00 37.94 332 GLN A C 1
ATOM 2589 O O . GLN A 1 332 ? 10.632 -16.031 -28.237 1.00 37.94 332 GLN A O 1
ATOM 2594 N N . THR A 1 333 ? 8.899 -17.215 -27.483 1.00 42.94 333 THR A N 1
ATOM 2595 C CA . THR A 1 333 ? 8.898 -16.611 -26.130 1.00 42.94 333 THR A CA 1
ATOM 2596 C C . THR A 1 333 ? 9.408 -17.591 -25.063 1.00 42.94 333 THR A C 1
ATOM 2598 O O . THR A 1 333 ? 8.763 -18.594 -24.761 1.00 42.94 333 THR A O 1
ATOM 2601 N N . GLU A 1 334 ? 10.545 -17.288 -24.421 1.00 48.25 334 GLU A N 1
ATOM 2602 C CA . GLU A 1 334 ? 10.943 -17.949 -23.165 1.00 48.25 334 GLU A CA 1
ATOM 2603 C C . GLU A 1 334 ? 10.459 -17.138 -21.947 1.00 48.25 334 GLU A C 1
ATOM 2605 O O . GLU A 1 334 ? 11.153 -16.293 -21.375 1.00 48.25 334 GLU A O 1
ATOM 2610 N N . GLY A 1 335 ? 9.227 -17.440 -21.529 1.00 66.50 335 GLY A N 1
ATOM 2611 C CA . GLY A 1 335 ? 8.663 -17.013 -20.249 1.00 66.50 335 GLY A CA 1
ATOM 2612 C C . GLY A 1 335 ? 7.958 -15.652 -20.236 1.00 66.50 335 GLY A C 1
ATOM 2613 O O . GLY A 1 335 ? 7.796 -14.960 -21.241 1.00 66.50 335 GLY A O 1
ATOM 2614 N N . SER A 1 336 ? 7.470 -15.288 -19.055 1.00 79.75 336 SER A N 1
ATOM 2615 C CA . SER A 1 336 ? 6.738 -14.047 -18.779 1.00 79.75 336 SER A CA 1
ATOM 2616 C C . SER A 1 336 ? 6.972 -13.654 -17.320 1.00 79.75 336 SER A C 1
ATOM 2618 O O . SER A 1 336 ? 7.162 -14.533 -16.472 1.00 79.75 336 SER A O 1
ATOM 2620 N N . SER A 1 337 ? 6.976 -12.355 -17.026 1.00 86.12 337 SER A N 1
ATOM 2621 C CA . SER A 1 337 ? 7.411 -11.811 -15.730 1.00 86.12 337 SER A CA 1
ATOM 2622 C C . SER A 1 337 ? 6.530 -10.654 -15.264 1.00 86.12 337 SER A C 1
ATOM 2624 O O . SER A 1 337 ? 5.853 -10.011 -16.066 1.00 86.12 337 SER A O 1
ATOM 2626 N N . TRP A 1 338 ? 6.549 -10.367 -13.962 1.00 92.00 338 TRP A N 1
ATOM 2627 C CA . TRP A 1 338 ? 5.882 -9.192 -13.404 1.00 92.00 338 TRP A CA 1
ATOM 2628 C C . TRP A 1 338 ? 6.762 -7.945 -13.533 1.00 92.00 338 TRP A C 1
ATOM 2630 O O . TRP A 1 338 ? 7.950 -7.982 -13.215 1.00 92.00 338 TRP A O 1
ATOM 2640 N N . TYR A 1 339 ? 6.156 -6.838 -13.954 1.00 92.44 339 TYR A N 1
ATOM 2641 C CA . TYR A 1 339 ? 6.773 -5.515 -14.067 1.00 92.44 339 TYR A CA 1
ATOM 2642 C C . TYR A 1 339 ? 5.911 -4.474 -13.356 1.00 92.44 339 TYR A C 1
ATOM 2644 O O . TYR A 1 339 ? 4.684 -4.579 -13.343 1.00 92.44 339 TYR A O 1
ATOM 2652 N N . ALA A 1 340 ? 6.535 -3.452 -12.778 1.00 93.94 340 ALA A N 1
ATOM 2653 C CA . ALA A 1 340 ? 5.842 -2.423 -12.019 1.00 93.94 340 ALA A CA 1
ATOM 2654 C C . ALA A 1 340 ? 5.467 -1.196 -12.862 1.00 93.94 340 ALA A C 1
ATOM 2656 O O . ALA A 1 340 ? 6.227 -0.717 -13.707 1.00 93.94 340 ALA A O 1
ATOM 2657 N N . PHE A 1 341 ? 4.270 -0.684 -12.595 1.00 94.94 341 PHE A N 1
ATOM 2658 C CA . PHE A 1 341 ? 3.675 0.497 -13.204 1.00 94.94 341 PHE A CA 1
ATOM 2659 C C . PHE A 1 341 ? 3.131 1.383 -12.082 1.00 94.94 341 PHE A C 1
ATOM 2661 O O . PHE A 1 341 ? 2.073 1.099 -11.516 1.00 94.94 341 PHE A O 1
ATOM 2668 N N . ASP A 1 342 ? 3.832 2.473 -11.771 1.00 93.19 342 ASP A N 1
ATOM 2669 C CA . ASP A 1 342 ? 3.261 3.557 -10.976 1.00 93.19 342 ASP A CA 1
ATOM 2670 C C . ASP A 1 342 ? 2.532 4.541 -11.891 1.00 93.19 342 ASP A C 1
ATOM 2672 O O . ASP A 1 342 ? 2.990 5.628 -12.250 1.00 93.19 342 ASP A O 1
ATOM 2676 N N . VAL A 1 343 ? 1.327 4.111 -12.249 1.00 92.69 343 VAL A N 1
ATOM 2677 C CA . VAL A 1 343 ? 0.341 4.907 -12.975 1.00 92.69 343 VAL A CA 1
ATOM 2678 C C . VAL A 1 343 ? -0.089 6.163 -12.221 1.00 92.69 343 VAL A C 1
ATOM 2680 O O . VAL A 1 343 ? -0.672 7.052 -12.833 1.00 92.69 343 VAL A O 1
ATOM 2683 N N . THR A 1 344 ? 0.176 6.257 -10.915 1.00 87.12 344 THR A N 1
ATOM 2684 C CA . THR A 1 344 ? -0.339 7.322 -10.050 1.00 87.12 344 THR A CA 1
ATOM 2685 C C . THR A 1 344 ? 0.583 8.535 -10.055 1.00 87.12 344 THR A C 1
ATOM 2687 O O . THR A 1 344 ? 0.117 9.637 -10.346 1.00 87.12 344 THR A O 1
ATOM 2690 N N . TRP A 1 345 ? 1.898 8.340 -9.902 1.00 84.31 345 TRP A N 1
ATOM 2691 C CA . TRP A 1 345 ? 2.871 9.407 -10.146 1.00 84.31 345 TRP A CA 1
ATOM 2692 C C . TRP A 1 345 ? 2.903 9.848 -11.605 1.00 84.31 345 TRP A C 1
ATOM 2694 O O . TRP A 1 345 ? 3.161 11.017 -11.874 1.00 84.31 345 TRP A O 1
ATOM 2704 N N . ASN A 1 346 ? 2.602 8.972 -12.566 1.00 87.44 346 ASN A N 1
ATOM 2705 C CA . ASN A 1 346 ? 2.484 9.397 -13.963 1.00 87.44 346 ASN A CA 1
ATOM 2706 C C . ASN A 1 346 ? 1.356 10.432 -14.168 1.00 87.44 346 ASN A C 1
ATOM 2708 O O . ASN A 1 346 ? 1.501 11.312 -15.017 1.00 87.44 346 ASN A O 1
ATOM 2712 N N . VAL A 1 347 ? 0.276 10.409 -13.368 1.00 85.38 347 VAL A N 1
ATOM 2713 C CA . VAL A 1 347 ? -0.777 11.448 -13.409 1.00 85.38 347 VAL A CA 1
ATOM 2714 C C . VAL A 1 347 ? -0.225 12.819 -13.020 1.00 85.38 347 VAL A C 1
ATOM 2716 O O . VAL A 1 347 ? -0.518 13.813 -13.685 1.00 85.38 347 VAL A O 1
ATOM 2719 N N . THR A 1 348 ? 0.602 12.889 -11.978 1.00 77.94 348 THR A N 1
ATOM 2720 C CA . THR A 1 348 ? 1.132 14.149 -11.430 1.00 77.94 348 THR A CA 1
ATOM 2721 C C . THR A 1 348 ? 2.408 14.626 -12.119 1.00 77.94 348 THR A C 1
ATOM 2723 O O . THR A 1 348 ? 2.672 15.827 -12.157 1.00 77.94 348 THR A O 1
ATOM 2726 N N . ASN A 1 349 ? 3.201 13.716 -12.688 1.00 75.94 349 ASN A N 1
ATOM 2727 C CA . ASN A 1 349 ? 4.443 14.051 -13.373 1.00 75.94 349 ASN A CA 1
ATOM 2728 C C . ASN A 1 349 ? 4.182 14.771 -14.709 1.00 75.94 349 ASN A C 1
ATOM 2730 O O . ASN A 1 349 ? 3.137 14.591 -15.342 1.00 75.94 349 ASN A O 1
ATOM 2734 N N . LYS A 1 350 ? 5.160 15.558 -15.181 1.00 72.25 350 LYS A N 1
ATOM 2735 C CA . LYS A 1 350 ? 5.146 16.099 -16.551 1.00 72.25 350 LYS A CA 1
ATOM 2736 C C . LYS A 1 350 ? 5.298 14.974 -17.581 1.00 72.25 350 LYS A C 1
ATOM 2738 O O . LYS A 1 350 ? 4.560 14.922 -18.559 1.00 72.25 350 LYS A O 1
ATOM 2743 N N . ASN A 1 351 ? 6.229 14.053 -17.328 1.00 75.44 351 ASN A N 1
ATOM 2744 C CA . ASN A 1 351 ? 6.463 12.871 -18.146 1.00 75.44 351 ASN A CA 1
ATOM 2745 C C . ASN A 1 351 ? 5.481 11.765 -17.724 1.00 75.44 351 ASN A C 1
ATOM 2747 O O . ASN A 1 351 ? 5.683 11.084 -16.718 1.00 75.44 351 ASN A O 1
ATOM 2751 N N . LYS A 1 352 ? 4.422 11.590 -18.523 1.00 83.50 352 LYS A N 1
ATOM 2752 C CA . LYS A 1 352 ? 3.334 10.617 -18.305 1.00 83.50 352 LYS A CA 1
ATOM 2753 C C . LYS A 1 352 ? 3.759 9.152 -18.452 1.00 83.50 352 LYS A C 1
ATOM 2755 O O . LYS A 1 352 ? 2.987 8.254 -18.128 1.00 83.50 352 LYS A O 1
ATOM 2760 N N . SER A 1 353 ? 4.983 8.918 -18.911 1.00 81.56 353 SER A N 1
ATOM 2761 C CA . SER A 1 353 ? 5.561 7.606 -19.189 1.00 81.56 353 SER A CA 1
ATOM 2762 C C . SER A 1 353 ? 6.820 7.369 -18.347 1.00 81.56 353 SER A C 1
ATOM 2764 O O . SER A 1 353 ? 7.660 6.571 -18.749 1.00 81.56 353 SER A O 1
ATOM 2766 N N . ARG A 1 354 ? 7.003 8.063 -17.210 1.00 80.06 354 ARG A N 1
ATOM 2767 C CA . ARG A 1 354 ? 8.234 7.982 -16.404 1.00 80.06 354 ARG A CA 1
ATOM 2768 C C . ARG A 1 354 ? 8.335 6.690 -15.596 1.00 80.06 354 ARG A C 1
ATOM 2770 O O . ARG A 1 354 ? 9.385 6.058 -15.617 1.00 80.06 354 ARG A O 1
ATOM 2777 N N . TYR A 1 355 ? 7.266 6.316 -14.895 1.00 86.81 355 TYR A N 1
ATOM 2778 C CA . TYR A 1 355 ? 7.259 5.224 -13.913 1.00 86.81 355 TYR A CA 1
ATOM 2779 C C . TYR A 1 355 ? 6.480 3.998 -14.413 1.00 86.81 355 TYR A C 1
ATOM 2781 O O . TYR A 1 355 ? 5.590 3.475 -13.746 1.00 86.81 355 TYR A O 1
ATOM 2789 N N . ILE A 1 356 ? 6.774 3.559 -15.634 1.00 89.31 356 ILE A N 1
ATOM 2790 C CA . ILE A 1 356 ? 6.197 2.357 -16.255 1.00 89.31 356 ILE A CA 1
ATOM 2791 C C . ILE A 1 356 ? 7.286 1.321 -16.518 1.00 89.31 356 ILE A C 1
ATOM 2793 O O . ILE A 1 356 ? 8.464 1.665 -16.563 1.00 89.31 356 ILE A O 1
ATOM 2797 N N . ASN A 1 357 ? 6.886 0.077 -16.794 1.00 86.62 357 ASN A N 1
ATOM 2798 C CA . ASN A 1 357 ? 7.781 -0.991 -17.248 1.00 86.62 357 ASN A CA 1
ATOM 2799 C C . ASN A 1 357 ? 8.882 -1.406 -16.243 1.00 86.62 357 ASN A C 1
ATOM 2801 O O . ASN A 1 357 ? 9.843 -2.057 -16.651 1.00 86.62 357 ASN A O 1
ATOM 2805 N N . MET A 1 358 ? 8.794 -1.019 -14.969 1.00 87.56 358 MET A N 1
ATOM 2806 C CA . MET A 1 358 ? 9.932 -1.067 -14.044 1.00 87.56 358 MET A CA 1
ATOM 2807 C C . MET A 1 358 ? 10.227 -2.484 -13.534 1.00 87.56 358 MET A C 1
ATOM 2809 O O . MET A 1 358 ? 9.316 -3.221 -13.149 1.00 87.56 358 MET A O 1
ATOM 2813 N N . GLY A 1 359 ? 11.507 -2.845 -13.473 1.00 82.06 359 GLY A N 1
ATOM 2814 C CA . GLY A 1 359 ? 11.992 -3.999 -12.714 1.00 82.06 359 GLY A CA 1
ATOM 2815 C C . GLY A 1 359 ? 12.172 -3.676 -11.229 1.00 82.06 359 GLY A C 1
ATOM 2816 O O . GLY A 1 359 ? 12.033 -2.526 -10.802 1.00 82.06 359 GLY A O 1
ATOM 2817 N N . SER A 1 360 ? 12.524 -4.679 -10.422 1.00 78.81 360 SER A N 1
ATOM 2818 C CA . SER A 1 360 ? 12.729 -4.502 -8.978 1.00 78.81 360 SER A CA 1
ATOM 2819 C C . SER A 1 360 ? 13.850 -3.519 -8.646 1.00 78.81 360 SER A C 1
ATOM 2821 O O . SER A 1 360 ? 13.690 -2.741 -7.710 1.00 78.81 360 SER A O 1
ATOM 2823 N N . VAL A 1 361 ? 14.957 -3.491 -9.398 1.00 70.31 361 VAL A N 1
ATOM 2824 C CA . VAL A 1 361 ? 16.072 -2.565 -9.113 1.00 70.31 361 VAL A CA 1
ATOM 2825 C C . VAL A 1 361 ? 15.636 -1.102 -9.273 1.00 70.31 361 VAL A C 1
ATOM 2827 O O . VAL A 1 361 ? 15.903 -0.276 -8.397 1.00 70.31 361 VAL A O 1
ATOM 2830 N N . SER A 1 362 ? 14.905 -0.793 -10.342 1.00 7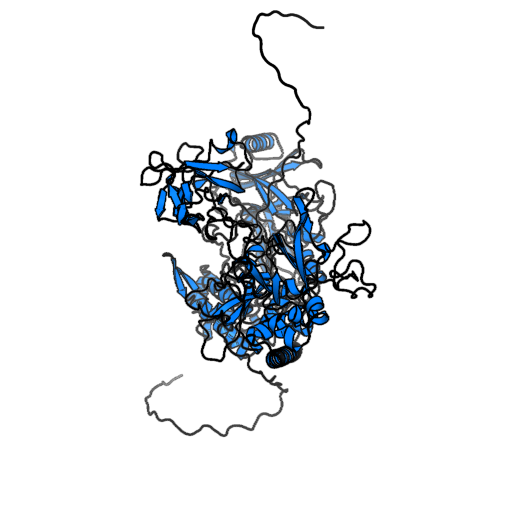5.38 362 SER A N 1
ATOM 2831 C CA . SER A 1 362 ? 14.404 0.554 -10.628 1.00 75.38 362 SER A CA 1
ATOM 2832 C C . SER A 1 362 ? 13.304 0.954 -9.646 1.00 75.38 362 SER A C 1
ATOM 2834 O O . SER A 1 362 ? 13.401 2.002 -9.009 1.00 75.38 362 SER A O 1
ATOM 2836 N N . LEU A 1 363 ? 12.307 0.083 -9.434 1.00 82.75 363 LEU A N 1
ATOM 2837 C CA . LEU A 1 363 ? 11.208 0.329 -8.496 1.00 82.75 363 LEU A CA 1
ATOM 2838 C C . LEU A 1 363 ? 11.730 0.599 -7.076 1.00 82.75 363 LEU A C 1
ATOM 2840 O O . LEU A 1 363 ? 11.362 1.599 -6.459 1.00 82.75 363 LEU A O 1
ATOM 2844 N N . ASN A 1 364 ? 12.624 -0.259 -6.575 1.00 77.75 364 ASN A N 1
ATOM 2845 C CA . ASN A 1 364 ? 13.148 -0.188 -5.209 1.00 77.75 364 ASN A CA 1
ATOM 2846 C C . ASN A 1 364 ? 14.039 1.039 -4.957 1.00 77.75 364 ASN A C 1
ATOM 2848 O O . ASN A 1 364 ? 14.405 1.285 -3.806 1.00 77.75 364 ASN A O 1
ATOM 2852 N N . THR A 1 365 ? 14.382 1.825 -5.983 1.00 74.31 365 THR A N 1
ATOM 2853 C CA . THR A 1 365 ? 15.019 3.139 -5.796 1.00 74.31 365 THR A CA 1
ATOM 2854 C C . THR A 1 365 ? 14.054 4.126 -5.136 1.00 74.31 365 THR A C 1
ATOM 2856 O O . THR A 1 365 ? 14.454 4.865 -4.240 1.00 74.31 365 THR A O 1
ATOM 2859 N N . ASP A 1 366 ? 12.775 4.071 -5.518 1.00 74.88 366 ASP A N 1
ATOM 2860 C CA . ASP A 1 366 ? 11.758 5.062 -5.156 1.00 74.88 366 ASP A CA 1
ATOM 2861 C C . ASP A 1 366 ? 10.599 4.498 -4.313 1.00 74.88 366 ASP A C 1
ATOM 2863 O O . ASP A 1 366 ? 9.847 5.274 -3.733 1.00 74.88 366 ASP A O 1
ATOM 2867 N N . HIS A 1 367 ? 10.444 3.175 -4.218 1.00 76.38 367 HIS A N 1
ATOM 2868 C CA . HIS A 1 367 ? 9.298 2.528 -3.569 1.00 76.38 367 HIS A CA 1
ATOM 2869 C C . HIS A 1 367 ? 9.715 1.521 -2.484 1.00 76.38 367 HIS A C 1
ATOM 2871 O O . HIS A 1 367 ? 10.810 0.951 -2.516 1.00 76.38 367 HIS A O 1
ATOM 2877 N N . ILE A 1 368 ? 8.818 1.292 -1.524 1.00 78.12 368 ILE A N 1
ATOM 2878 C CA . ILE A 1 368 ? 8.893 0.268 -0.471 1.00 78.12 368 ILE A CA 1
ATOM 2879 C C . ILE A 1 368 ? 7.560 -0.472 -0.469 1.00 78.12 368 ILE A C 1
ATOM 2881 O O . ILE A 1 368 ? 6.539 0.166 -0.258 1.00 78.12 368 ILE A O 1
ATOM 2885 N N . ILE A 1 369 ? 7.557 -1.784 -0.689 1.00 76.25 369 ILE A N 1
ATOM 2886 C CA . ILE A 1 369 ? 6.345 -2.620 -0.670 1.00 76.25 369 ILE A CA 1
ATOM 2887 C C . ILE A 1 369 ? 5.858 -2.819 0.777 1.00 76.25 369 ILE A C 1
ATOM 2889 O O . ILE A 1 369 ? 6.684 -3.039 1.661 1.00 76.25 369 ILE A O 1
ATOM 2893 N N . ASP A 1 370 ? 4.541 -2.805 1.002 1.00 70.06 370 ASP A N 1
ATOM 2894 C CA . ASP A 1 370 ? 3.908 -3.192 2.272 1.00 70.06 370 ASP A CA 1
ATOM 2895 C C . ASP A 1 370 ? 2.653 -4.053 2.033 1.00 70.06 370 ASP A C 1
ATOM 2897 O O . ASP A 1 370 ? 1.748 -3.693 1.269 1.00 70.06 370 ASP A O 1
ATOM 2901 N N . GLY A 1 371 ? 2.614 -5.233 2.655 1.00 69.88 371 GLY A N 1
ATOM 2902 C CA . GLY A 1 371 ? 1.492 -6.168 2.576 1.00 69.88 371 GLY A CA 1
ATOM 2903 C C . GLY A 1 371 ? 0.387 -5.909 3.604 1.00 69.88 371 GLY A C 1
ATOM 2904 O O . GLY A 1 371 ? -0.715 -6.435 3.442 1.00 69.88 371 GLY A O 1
ATOM 2905 N N . PHE A 1 372 ? 0.640 -5.124 4.655 1.00 67.44 372 PHE A N 1
ATOM 2906 C CA . PHE A 1 372 ? -0.282 -4.938 5.780 1.00 67.44 372 PHE A CA 1
ATOM 2907 C C . PHE A 1 372 ? -1.285 -3.807 5.524 1.00 67.44 372 PHE A C 1
ATOM 2909 O O . PHE A 1 372 ? -1.174 -2.706 6.054 1.00 67.44 372 PHE A O 1
ATOM 2916 N N . ILE A 1 373 ? -2.318 -4.088 4.727 1.00 61.75 373 ILE A N 1
ATOM 2917 C CA . ILE A 1 373 ? -3.274 -3.055 4.291 1.00 61.75 373 ILE A CA 1
ATOM 2918 C C . ILE A 1 373 ? -4.399 -2.732 5.292 1.00 61.75 373 ILE A C 1
ATOM 2920 O O . ILE A 1 373 ? -5.241 -1.877 5.007 1.00 61.75 373 ILE A O 1
ATOM 2924 N N . SER A 1 374 ? -4.463 -3.410 6.446 1.00 53.97 374 SER A N 1
ATOM 2925 C CA . SER A 1 374 ? -5.463 -3.122 7.481 1.00 53.97 374 SER A CA 1
ATOM 2926 C C . SER A 1 374 ? -5.069 -3.594 8.888 1.00 53.97 374 SER A C 1
ATOM 2928 O O . SER A 1 374 ? -4.141 -4.383 9.079 1.00 53.97 374 SER A O 1
ATOM 2930 N N . SER A 1 375 ? -5.862 -3.186 9.885 1.00 47.16 375 SER A N 1
ATOM 2931 C CA . SER A 1 375 ? -5.803 -3.660 11.276 1.00 47.16 375 SER A CA 1
ATOM 2932 C C . SER A 1 375 ? -6.098 -5.165 11.468 1.00 47.16 375 SER A C 1
ATOM 2934 O O . SER A 1 375 ? -6.086 -5.657 12.596 1.00 47.16 375 SER A O 1
ATOM 2936 N N . SER A 1 376 ? -6.306 -5.931 10.386 1.00 53.56 376 SER A N 1
ATOM 2937 C CA . SER A 1 376 ? -6.311 -7.403 10.394 1.00 53.56 376 SER A CA 1
ATOM 2938 C C . SER A 1 376 ? -4.975 -8.008 10.840 1.00 53.56 376 SER A C 1
ATOM 2940 O O . SER A 1 376 ? -4.956 -9.106 11.404 1.00 53.56 376 SER A O 1
ATOM 2942 N N . GLY A 1 377 ? -3.866 -7.307 10.572 1.00 56.91 377 GLY A N 1
ATOM 2943 C CA . GLY A 1 377 ? -2.511 -7.825 10.748 1.00 56.91 377 GLY A CA 1
ATOM 2944 C C . GLY A 1 377 ? -2.162 -8.978 9.798 1.00 56.91 377 GLY A C 1
ATOM 2945 O O . GLY A 1 377 ? -1.240 -9.734 10.099 1.00 56.91 377 GLY A O 1
ATOM 2946 N N . TYR A 1 378 ? -2.902 -9.147 8.695 1.00 72.06 378 TYR A N 1
ATOM 2947 C CA . TYR A 1 378 ? -2.588 -10.100 7.630 1.00 72.06 378 TYR A CA 1
ATOM 2948 C C . TYR A 1 378 ? -1.751 -9.428 6.533 1.00 72.06 378 TYR A C 1
ATOM 2950 O O . TYR A 1 378 ? -2.072 -8.326 6.094 1.00 72.06 378 TYR A O 1
ATOM 2958 N N . GLU A 1 379 ? -0.695 -10.105 6.084 1.00 79.19 379 GLU A N 1
ATOM 2959 C CA . GLU A 1 379 ? 0.213 -9.614 5.047 1.00 79.19 379 GLU A CA 1
ATOM 2960 C C . GLU A 1 379 ? -0.214 -10.125 3.661 1.00 79.19 379 GLU A C 1
ATOM 2962 O O . GLU A 1 379 ? -0.204 -11.331 3.391 1.00 79.19 379 GLU A O 1
ATOM 2967 N N . LEU A 1 380 ? -0.572 -9.214 2.754 1.00 82.62 380 LEU A N 1
ATOM 2968 C CA . LEU A 1 380 ? -0.744 -9.535 1.340 1.00 82.62 380 LEU A CA 1
ATOM 2969 C C . LEU A 1 380 ? 0.622 -9.816 0.694 1.00 82.62 380 LEU A C 1
ATOM 2971 O O . LEU A 1 380 ? 1.486 -8.945 0.629 1.00 82.62 380 LEU A O 1
ATOM 2975 N N . LYS A 1 381 ? 0.801 -11.034 0.173 1.00 88.19 381 LYS A N 1
ATOM 2976 C CA . LYS A 1 381 ? 2.030 -11.458 -0.514 1.00 88.19 381 LYS A CA 1
ATOM 2977 C C . LYS A 1 381 ? 2.011 -11.057 -1.985 1.00 88.19 381 LYS A C 1
ATOM 2979 O O . LYS A 1 381 ? 1.232 -11.606 -2.762 1.00 88.19 381 LYS A O 1
ATOM 2984 N N . TYR A 1 382 ? 2.901 -10.157 -2.384 1.00 89.62 382 TYR A N 1
ATOM 2985 C CA . TYR A 1 382 ? 3.085 -9.747 -3.780 1.00 89.62 382 TYR A CA 1
ATOM 2986 C C . TYR A 1 382 ? 4.073 -10.673 -4.520 1.00 89.62 382 TYR A C 1
ATOM 2988 O O . TYR A 1 382 ? 4.910 -11.305 -3.874 1.00 89.62 382 TYR A O 1
ATOM 2996 N N . PRO A 1 383 ? 3.982 -10.797 -5.857 1.00 90.62 383 PRO A N 1
ATOM 2997 C CA . PRO A 1 383 ? 4.875 -11.642 -6.638 1.00 90.62 383 PRO A CA 1
ATOM 2998 C C . PRO A 1 383 ? 6.244 -10.980 -6.832 1.00 90.62 383 PRO A C 1
ATOM 3000 O O . PRO A 1 383 ? 6.370 -9.754 -6.808 1.00 90.62 383 PRO A O 1
ATOM 3003 N N . GLU A 1 384 ? 7.267 -11.795 -7.092 1.00 86.00 384 GLU A N 1
ATOM 3004 C CA . GLU A 1 384 ? 8.583 -11.294 -7.489 1.00 86.00 384 GLU A CA 1
ATOM 3005 C C . GLU A 1 384 ? 8.518 -10.610 -8.864 1.00 86.00 384 GLU A C 1
ATOM 3007 O O . GLU A 1 384 ? 7.959 -11.142 -9.828 1.00 86.00 384 GLU A O 1
ATOM 3012 N N . LEU A 1 385 ? 9.117 -9.422 -8.949 1.00 84.69 385 LEU A N 1
ATOM 3013 C CA . LEU A 1 385 ? 9.304 -8.689 -10.198 1.00 84.69 385 LEU A CA 1
ATOM 3014 C C . LEU A 1 385 ? 10.499 -9.219 -10.992 1.00 84.69 385 LEU A C 1
ATOM 3016 O O . LEU A 1 385 ? 11.480 -9.704 -10.424 1.00 84.69 385 LEU A O 1
ATOM 3020 N N . ALA A 1 386 ? 10.474 -8.984 -12.305 1.00 80.62 386 ALA A N 1
ATOM 3021 C CA . ALA A 1 386 ? 11.676 -9.004 -13.127 1.00 80.62 386 ALA A CA 1
ATOM 3022 C C . ALA A 1 386 ? 12.771 -8.120 -12.502 1.00 80.62 386 ALA A C 1
ATOM 3024 O O . ALA A 1 386 ? 12.495 -7.039 -11.979 1.00 80.62 386 ALA A O 1
ATOM 3025 N N . LEU A 1 387 ? 14.031 -8.560 -12.566 1.00 68.00 387 LEU A N 1
ATOM 3026 C CA . LEU A 1 387 ? 15.147 -7.833 -11.948 1.00 68.00 387 LEU A CA 1
ATOM 3027 C C . LEU A 1 387 ? 15.379 -6.450 -12.588 1.00 68.00 387 LEU A C 1
ATOM 3029 O O . LEU A 1 387 ? 15.731 -5.494 -11.901 1.00 68.00 387 LEU A O 1
ATOM 3033 N N . TYR A 1 388 ? 15.154 -6.346 -13.897 1.00 72.88 388 TYR A N 1
ATOM 3034 C CA . TYR A 1 388 ? 15.392 -5.151 -14.707 1.00 72.88 388 TYR A CA 1
ATOM 3035 C C . TYR A 1 388 ? 14.130 -4.733 -15.462 1.00 72.88 388 TYR A C 1
ATOM 3037 O O . TYR A 1 388 ? 13.207 -5.533 -15.618 1.00 72.88 388 TYR A O 1
ATOM 3045 N N . ASP A 1 389 ? 14.107 -3.485 -15.930 1.00 78.19 389 ASP A N 1
ATOM 3046 C CA . ASP A 1 389 ? 12.985 -2.920 -16.687 1.00 78.19 389 ASP A CA 1
ATOM 3047 C C . ASP A 1 389 ? 12.667 -3.725 -17.956 1.00 78.19 389 ASP A C 1
ATOM 3049 O O . ASP A 1 389 ? 13.509 -4.440 -18.508 1.00 78.19 389 ASP A O 1
ATOM 3053 N N . TYR A 1 390 ? 11.436 -3.597 -18.448 1.00 77.00 390 TYR A N 1
ATOM 3054 C CA . TYR A 1 390 ? 10.986 -4.286 -19.653 1.00 77.00 390 TYR A CA 1
ATOM 3055 C C . TYR A 1 390 ? 11.871 -3.933 -20.858 1.00 77.00 390 TYR A C 1
ATOM 3057 O O . TYR A 1 390 ? 11.903 -2.788 -21.313 1.00 77.00 390 TYR A O 1
ATOM 3065 N N . GLY A 1 391 ? 12.553 -4.938 -21.408 1.00 68.50 391 GLY A N 1
ATOM 3066 C CA . GLY A 1 391 ? 13.498 -4.780 -22.518 1.00 68.50 391 GLY A CA 1
ATOM 3067 C C . GLY A 1 391 ? 14.957 -4.588 -22.093 1.00 68.50 391 GLY A C 1
ATOM 3068 O O . GLY A 1 391 ? 15.800 -4.393 -22.963 1.00 68.50 391 GLY A O 1
ATOM 3069 N N . CYS A 1 392 ? 15.274 -4.673 -20.798 1.00 62.75 392 CYS A N 1
ATOM 3070 C CA . CYS A 1 392 ? 16.615 -4.448 -20.256 1.00 62.75 392 CYS A CA 1
ATOM 3071 C C . CYS A 1 392 ? 17.265 -5.742 -19.736 1.00 62.75 392 CYS A C 1
ATOM 3073 O O . CYS A 1 392 ? 16.612 -6.590 -19.132 1.00 62.75 392 CYS A O 1
ATOM 3075 N N . LYS A 1 393 ? 18.591 -5.859 -19.902 1.00 57.25 393 LYS A N 1
ATOM 3076 C CA . LYS A 1 393 ? 19.438 -6.886 -19.254 1.00 57.25 393 LYS A CA 1
ATOM 3077 C C . LYS A 1 393 ? 20.296 -6.315 -18.101 1.00 57.25 393 LYS A C 1
ATOM 3079 O O . LYS A 1 393 ? 21.111 -7.039 -17.534 1.00 57.25 393 LYS A O 1
ATOM 3084 N N . THR A 1 394 ? 20.133 -5.033 -17.761 1.00 55.97 394 THR A N 1
ATOM 3085 C CA . THR A 1 394 ? 20.861 -4.312 -16.697 1.00 55.97 394 THR A CA 1
ATOM 3086 C C . THR A 1 394 ? 19.969 -3.272 -16.023 1.00 55.97 394 THR A C 1
ATOM 3088 O O . THR A 1 394 ? 18.921 -2.911 -16.556 1.00 55.97 394 THR A O 1
ATOM 3091 N N . ASN A 1 395 ? 20.419 -2.740 -14.880 1.00 58.94 395 ASN A N 1
ATOM 3092 C CA . ASN A 1 395 ? 19.797 -1.581 -14.240 1.00 58.94 395 ASN A CA 1
ATOM 3093 C C . ASN A 1 395 ? 19.738 -0.384 -15.212 1.00 58.94 395 ASN A C 1
ATOM 3095 O O . ASN A 1 395 ? 20.683 -0.151 -15.968 1.00 58.94 395 ASN A O 1
ATOM 3099 N N . SER A 1 396 ? 18.629 0.349 -15.185 1.00 63.22 396 SER A N 1
ATOM 3100 C CA . SER A 1 396 ? 18.335 1.511 -16.020 1.00 63.22 396 SER A CA 1
ATOM 3101 C C . SER A 1 396 ? 17.281 2.367 -15.311 1.00 63.22 396 SER A C 1
ATOM 3103 O O . SER A 1 396 ? 16.551 1.884 -14.458 1.00 63.22 396 SER A O 1
ATOM 3105 N N . ASN A 1 397 ? 17.193 3.647 -15.659 1.00 62.94 397 ASN A N 1
ATOM 3106 C CA . ASN A 1 397 ? 16.104 4.546 -15.264 1.00 62.94 397 ASN A CA 1
ATOM 3107 C C . ASN A 1 397 ? 15.110 4.727 -16.429 1.00 62.94 397 ASN A C 1
ATOM 3109 O O . ASN A 1 397 ? 14.685 5.843 -16.738 1.00 62.94 397 ASN A O 1
ATOM 3113 N N . GLY A 1 398 ? 14.839 3.638 -17.149 1.00 70.44 398 GLY A N 1
ATOM 3114 C CA . GLY A 1 398 ? 14.177 3.632 -18.451 1.00 70.44 398 GLY A CA 1
ATOM 3115 C C . GLY A 1 398 ? 15.074 3.977 -19.649 1.00 70.44 398 GLY A C 1
ATOM 3116 O O . GLY A 1 398 ? 14.754 3.565 -20.765 1.00 70.44 398 GLY A O 1
ATOM 3117 N N . LEU A 1 399 ? 16.187 4.709 -19.471 1.00 75.81 399 LEU A N 1
ATOM 3118 C CA . LEU A 1 399 ? 17.134 5.030 -20.551 1.00 75.81 399 LEU A CA 1
ATOM 3119 C C . LEU A 1 399 ? 18.202 3.932 -20.695 1.00 75.81 399 LEU A C 1
ATOM 3121 O O . LEU A 1 399 ? 19.031 3.711 -19.810 1.00 75.81 399 LEU A O 1
ATOM 3125 N N . VAL A 1 400 ? 18.187 3.247 -21.835 1.00 72.69 400 VAL A N 1
ATOM 3126 C CA . VAL A 1 400 ? 19.024 2.082 -22.153 1.00 72.69 400 VAL A CA 1
ATOM 3127 C C . VAL A 1 400 ? 19.984 2.434 -23.278 1.00 72.69 400 VAL A C 1
ATOM 3129 O O . VAL A 1 400 ? 19.592 3.101 -24.236 1.00 72.69 400 VAL A O 1
ATOM 3132 N N . ARG A 1 401 ? 21.228 1.952 -23.194 1.00 73.06 401 ARG A N 1
ATOM 3133 C CA . ARG A 1 401 ? 22.265 2.152 -24.212 1.00 73.06 401 ARG A CA 1
ATOM 3134 C C . ARG A 1 401 ? 23.090 0.887 -24.438 1.00 73.06 401 ARG A C 1
ATOM 3136 O O . ARG A 1 401 ? 23.578 0.288 -23.485 1.00 73.06 401 ARG A O 1
ATOM 3143 N N . SER A 1 402 ? 23.356 0.569 -25.700 1.00 67.88 402 SER A N 1
ATOM 3144 C CA . SER A 1 402 ? 24.351 -0.413 -26.144 1.00 67.88 402 SER A CA 1
ATOM 3145 C C . SER A 1 402 ? 25.414 0.269 -27.028 1.00 67.88 402 SER A C 1
ATOM 3147 O O . SER A 1 402 ? 25.158 1.351 -27.550 1.00 67.88 402 SER A O 1
ATOM 3149 N N . MET A 1 403 ? 26.613 -0.310 -27.192 1.00 67.81 403 MET A N 1
ATOM 3150 C CA . MET A 1 403 ? 27.726 0.291 -27.962 1.00 67.81 403 MET A CA 1
ATOM 3151 C C . MET A 1 403 ? 28.634 -0.771 -28.604 1.00 67.81 403 MET A C 1
ATOM 3153 O O . MET A 1 403 ? 29.378 -1.441 -27.888 1.00 67.81 403 MET A O 1
ATOM 3157 N N . THR A 1 404 ? 28.613 -0.911 -29.931 1.00 66.81 404 THR A N 1
ATOM 3158 C CA . THR A 1 404 ? 29.560 -1.764 -30.678 1.00 66.81 404 THR A CA 1
ATOM 3159 C C . THR A 1 404 ? 30.712 -0.944 -31.241 1.00 66.81 404 THR A C 1
ATOM 3161 O O . THR A 1 404 ? 30.531 0.214 -31.608 1.00 66.81 404 THR A O 1
ATOM 3164 N N . TYR A 1 405 ? 31.894 -1.551 -31.361 1.00 68.75 405 TYR A N 1
ATOM 3165 C CA . TYR A 1 405 ? 33.003 -0.988 -32.134 1.00 68.75 405 TYR A CA 1
ATOM 3166 C C . TYR A 1 405 ? 33.060 -1.656 -33.507 1.00 68.75 405 TYR A C 1
ATOM 3168 O O . TYR A 1 405 ? 33.026 -2.881 -33.606 1.00 68.75 405 TYR A O 1
ATOM 3176 N N . GLN A 1 406 ? 33.177 -0.857 -34.563 1.00 70.50 406 GLN A N 1
ATOM 3177 C CA . GLN A 1 406 ? 33.281 -1.310 -35.948 1.00 70.50 406 GLN A CA 1
ATOM 3178 C C . GLN A 1 406 ? 34.528 -0.693 -36.580 1.00 70.50 406 GLN A C 1
ATOM 3180 O O . GLN A 1 406 ? 34.799 0.492 -36.397 1.00 70.50 406 GLN A O 1
ATOM 3185 N N . GLN A 1 407 ? 35.309 -1.487 -37.311 1.00 70.00 407 GLN A N 1
ATOM 3186 C CA . GLN A 1 407 ? 36.532 -0.996 -37.944 1.00 70.00 407 GLN A CA 1
ATOM 3187 C C . GLN A 1 407 ? 36.205 0.082 -38.993 1.00 70.00 407 GLN A C 1
ATOM 3189 O O . GLN A 1 407 ? 35.330 -0.114 -39.838 1.00 70.00 407 GLN A O 1
ATOM 3194 N N . ASP A 1 408 ? 36.912 1.213 -38.952 1.00 69.69 408 ASP A N 1
ATOM 3195 C CA . ASP A 1 408 ? 36.741 2.324 -39.896 1.00 69.69 408 ASP A CA 1
ATOM 3196 C C . ASP A 1 408 ? 37.449 2.031 -41.231 1.00 69.69 408 ASP A C 1
ATOM 3198 O O . ASP A 1 408 ? 38.529 2.542 -41.534 1.00 69.69 408 ASP A O 1
ATOM 3202 N N . GLY A 1 409 ? 36.869 1.119 -42.016 1.00 73.19 409 GLY A N 1
ATOM 3203 C CA . GLY A 1 409 ? 37.452 0.663 -43.279 1.00 73.19 409 GLY A CA 1
ATOM 3204 C C . GLY A 1 409 ? 38.851 0.068 -43.083 1.00 73.19 409 GLY A C 1
ATOM 3205 O O . GLY A 1 409 ? 39.047 -0.790 -42.229 1.00 73.19 409 GLY A O 1
ATOM 3206 N N . ASP A 1 410 ? 39.830 0.530 -43.862 1.00 72.25 410 ASP A N 1
ATOM 3207 C CA . ASP A 1 410 ? 41.238 0.103 -43.769 1.00 72.25 410 ASP A CA 1
ATOM 3208 C C . ASP A 1 410 ? 42.120 1.074 -42.947 1.00 72.25 410 ASP A C 1
ATOM 3210 O O . ASP A 1 410 ? 43.350 1.002 -43.015 1.00 72.25 410 ASP A O 1
ATOM 3214 N N . ALA A 1 411 ? 41.532 2.031 -42.217 1.00 63.88 411 ALA A N 1
ATOM 3215 C CA . ALA A 1 411 ? 42.301 3.051 -41.507 1.00 63.88 411 ALA A CA 1
ATOM 3216 C C . ALA A 1 411 ? 43.027 2.487 -40.265 1.00 63.88 411 ALA A C 1
ATOM 3218 O O . ALA A 1 411 ? 42.530 1.603 -39.562 1.00 63.88 411 ALA A O 1
ATOM 3219 N N . LEU A 1 412 ? 44.241 2.996 -40.022 1.00 64.69 412 LEU A N 1
ATOM 3220 C CA . LEU A 1 412 ? 45.133 2.586 -38.934 1.00 64.69 412 LEU A CA 1
ATOM 3221 C C . LEU A 1 412 ? 45.585 3.807 -38.120 1.00 64.69 412 LEU A C 1
ATOM 3223 O O . LEU A 1 412 ? 45.778 4.886 -38.681 1.00 64.69 412 LEU A O 1
ATOM 3227 N N . ASP A 1 413 ? 45.803 3.619 -36.819 1.00 60.00 413 ASP A N 1
ATOM 3228 C CA . ASP A 1 413 ? 46.376 4.626 -35.922 1.00 60.00 413 ASP A CA 1
ATOM 3229 C C . ASP A 1 413 ? 47.906 4.786 -36.094 1.00 60.00 413 ASP A C 1
ATOM 3231 O O . ASP A 1 413 ? 48.571 4.003 -36.782 1.00 60.00 413 ASP A O 1
ATOM 3235 N N . ASP A 1 414 ? 48.494 5.780 -35.416 1.00 49.28 414 ASP A N 1
ATOM 3236 C CA . ASP A 1 414 ? 49.946 6.052 -35.424 1.00 49.28 414 ASP A CA 1
ATOM 3237 C C . ASP A 1 414 ? 50.805 4.876 -34.901 1.00 49.28 414 ASP A C 1
ATOM 3239 O O . ASP A 1 414 ? 52.021 4.812 -35.127 1.00 49.28 414 ASP A O 1
ATOM 3243 N N . TYR A 1 415 ? 50.188 3.912 -34.215 1.00 49.09 415 TYR A N 1
ATOM 3244 C CA . TYR A 1 415 ? 50.822 2.702 -33.701 1.00 49.09 415 TYR A CA 1
ATOM 3245 C C . TYR A 1 415 ? 50.632 1.493 -34.634 1.00 49.09 415 TYR A C 1
ATOM 3247 O O . TYR A 1 415 ? 51.364 0.506 -34.488 1.00 49.09 415 TYR A O 1
ATOM 3255 N N . GLY A 1 416 ? 49.784 1.596 -35.659 1.00 55.12 416 GLY A N 1
ATOM 3256 C CA . GLY A 1 416 ? 49.492 0.580 -36.667 1.00 55.12 416 GLY A CA 1
ATOM 3257 C C . GLY A 1 416 ? 48.327 -0.357 -36.331 1.00 55.12 416 GLY A C 1
ATOM 3258 O O . GLY A 1 416 ? 48.245 -1.419 -36.947 1.00 55.12 416 GLY A O 1
ATOM 3259 N N . ASN A 1 417 ? 47.464 -0.011 -35.371 1.00 60.62 417 ASN A N 1
ATOM 3260 C CA . ASN A 1 417 ? 46.242 -0.769 -35.071 1.00 60.62 417 ASN A CA 1
ATOM 3261 C C . ASN A 1 417 ? 45.056 -0.226 -35.887 1.00 60.62 417 ASN A C 1
ATOM 3263 O O . ASN A 1 417 ? 45.049 0.967 -36.184 1.00 60.62 417 ASN A O 1
ATOM 3267 N N . PRO A 1 418 ? 44.034 -1.038 -36.216 1.00 63.53 418 PRO A N 1
ATOM 3268 C CA . PRO A 1 418 ? 42.828 -0.541 -36.872 1.00 63.53 418 PRO A CA 1
ATOM 3269 C C . PRO A 1 418 ? 42.111 0.536 -36.055 1.00 63.53 418 PRO A C 1
ATOM 3271 O O . PRO A 1 418 ? 41.870 0.359 -34.859 1.00 63.53 418 PRO A O 1
ATOM 3274 N N . THR A 1 419 ? 41.744 1.644 -36.699 1.00 64.00 419 THR A N 1
ATOM 3275 C CA . THR A 1 419 ? 40.885 2.660 -36.081 1.00 64.00 419 THR A CA 1
ATOM 3276 C C . THR A 1 419 ? 39.448 2.158 -36.018 1.00 64.00 419 THR A C 1
ATOM 3278 O O . THR A 1 419 ? 38.943 1.567 -36.972 1.00 64.00 419 THR A O 1
ATOM 3281 N N . MET A 1 420 ? 38.778 2.412 -34.896 1.00 67.38 420 MET A N 1
ATOM 3282 C CA . MET A 1 420 ? 37.432 1.909 -34.630 1.00 67.38 420 MET A CA 1
ATOM 3283 C C . MET A 1 420 ? 36.430 3.061 -34.572 1.00 67.38 420 MET A C 1
ATOM 3285 O O . MET A 1 420 ? 36.481 3.889 -33.662 1.00 67.38 420 MET A O 1
ATOM 3289 N N . ASN A 1 421 ? 35.475 3.076 -35.497 1.00 72.19 421 ASN A N 1
ATOM 3290 C CA . ASN A 1 421 ? 34.211 3.760 -35.249 1.00 72.19 421 ASN A CA 1
ATOM 3291 C C . ASN A 1 421 ? 33.461 3.025 -34.134 1.00 72.19 421 ASN A C 1
ATOM 3293 O O . ASN A 1 421 ? 33.719 1.850 -33.853 1.00 72.19 421 ASN A O 1
ATOM 3297 N N . TYR A 1 422 ? 32.491 3.692 -33.525 1.00 70.56 422 TYR A N 1
ATOM 3298 C CA . TYR A 1 422 ? 31.543 3.034 -32.641 1.00 70.56 422 TYR A CA 1
ATOM 3299 C C . TYR A 1 422 ? 30.107 3.418 -32.970 1.00 70.56 422 TYR A C 1
ATOM 3301 O O . TYR A 1 422 ? 29.817 4.488 -33.510 1.00 70.56 422 TYR A O 1
ATOM 3309 N N . VAL A 1 423 ? 29.212 2.482 -32.680 1.00 76.50 423 VAL A N 1
ATOM 3310 C CA . VAL A 1 423 ? 27.790 2.554 -32.979 1.00 76.50 423 VAL A CA 1
ATOM 3311 C C . VAL A 1 423 ? 27.043 2.342 -31.673 1.00 76.50 423 VAL A C 1
ATOM 3313 O O . VAL A 1 423 ? 27.090 1.263 -31.086 1.00 76.50 423 VAL A O 1
ATOM 3316 N N . GLU A 1 424 ? 26.379 3.386 -31.195 1.00 78.50 424 GLU A N 1
ATOM 3317 C CA . GLU A 1 424 ? 25.559 3.355 -29.989 1.00 78.50 424 GLU A CA 1
ATOM 3318 C C . GLU A 1 424 ? 24.097 3.110 -30.379 1.00 78.50 424 GLU A C 1
ATOM 3320 O O . GLU A 1 424 ? 23.624 3.745 -31.315 1.00 78.50 424 GLU A O 1
ATOM 3325 N N . LYS A 1 425 ? 23.357 2.239 -29.680 1.00 81.56 425 LYS A N 1
ATOM 3326 C CA . LYS A 1 425 ? 21.887 2.134 -29.820 1.00 81.56 425 LYS A CA 1
ATOM 3327 C C . LYS A 1 425 ? 21.225 2.539 -28.505 1.00 81.56 425 LYS A C 1
ATOM 3329 O O . LYS A 1 425 ? 21.613 2.029 -27.455 1.00 81.56 425 LYS A O 1
ATOM 3334 N N . ILE A 1 426 ? 20.281 3.477 -28.548 1.00 82.44 426 ILE A N 1
ATOM 3335 C CA . ILE A 1 426 ? 19.656 4.105 -27.377 1.00 82.44 426 ILE A CA 1
ATOM 3336 C C . ILE A 1 426 ? 18.134 3.931 -27.433 1.00 82.44 426 ILE A C 1
ATOM 3338 O O . ILE A 1 426 ? 17.531 4.061 -28.493 1.00 82.44 426 ILE A O 1
ATOM 3342 N N . SER A 1 427 ? 17.515 3.658 -26.286 1.00 81.19 427 SER A N 1
ATOM 3343 C CA . SER A 1 427 ? 16.062 3.513 -26.103 1.00 81.19 427 SER A CA 1
ATOM 3344 C C . SER A 1 427 ? 15.641 4.188 -24.803 1.00 81.19 427 SER A C 1
ATOM 3346 O O . SER A 1 427 ? 16.347 4.046 -23.808 1.00 81.19 427 SER A O 1
ATOM 3348 N N . TYR A 1 428 ? 14.471 4.826 -24.767 1.00 82.56 428 TYR A N 1
ATOM 3349 C CA . TYR A 1 428 ? 13.824 5.226 -23.515 1.00 82.56 428 TYR A CA 1
ATOM 3350 C C . TYR A 1 428 ? 12.484 4.506 -23.353 1.00 82.56 428 TYR A C 1
ATOM 3352 O O . TYR A 1 428 ? 11.615 4.616 -24.214 1.00 82.56 428 TYR A O 1
ATOM 3360 N N . ASN A 1 429 ? 12.324 3.735 -22.275 1.00 75.19 429 ASN A N 1
ATOM 3361 C CA . ASN A 1 429 ? 11.119 2.949 -21.976 1.00 75.19 429 ASN A CA 1
ATOM 3362 C C . ASN A 1 429 ? 10.633 2.070 -23.147 1.00 75.19 429 ASN A C 1
ATOM 3364 O O . ASN A 1 429 ? 9.435 1.863 -23.347 1.00 75.19 429 ASN A O 1
ATOM 3368 N N . GLY A 1 430 ? 11.583 1.520 -23.912 1.00 73.56 430 GLY A N 1
ATOM 3369 C CA . GLY A 1 430 ? 11.335 0.689 -25.092 1.00 73.56 430 GLY A CA 1
ATOM 3370 C C . GLY A 1 430 ? 10.808 1.466 -26.302 1.00 73.56 430 GLY A C 1
ATOM 3371 O O . GLY A 1 430 ? 10.074 0.886 -27.100 1.00 73.56 430 GLY A O 1
ATOM 3372 N N . LYS A 1 431 ? 11.121 2.764 -26.400 1.00 80.38 431 LYS A N 1
ATOM 3373 C CA . LYS A 1 431 ? 10.850 3.627 -27.553 1.00 80.38 431 LYS A CA 1
ATOM 3374 C C . LYS A 1 431 ? 12.147 4.248 -28.070 1.00 80.38 431 LYS A C 1
ATOM 3376 O O . LYS A 1 431 ? 13.008 4.675 -27.294 1.00 80.38 431 LYS A O 1
ATOM 3381 N N . SER A 1 432 ? 12.247 4.351 -29.390 1.00 86.38 432 SER A N 1
ATOM 3382 C CA . SER A 1 432 ? 13.277 5.130 -30.073 1.00 86.38 432 SER A CA 1
ATOM 3383 C C . SER A 1 432 ? 13.018 6.635 -29.945 1.00 86.38 432 SER A C 1
ATOM 3385 O O . SER A 1 432 ? 11.929 7.053 -29.562 1.00 86.38 432 SER A O 1
ATOM 3387 N N . ALA A 1 433 ? 13.985 7.472 -30.316 1.00 90.56 433 ALA A N 1
ATOM 3388 C CA . ALA A 1 433 ? 13.845 8.924 -30.346 1.00 90.56 433 ALA A CA 1
ATOM 3389 C C . ALA A 1 433 ? 12.662 9.386 -31.210 1.00 90.56 433 ALA A C 1
ATOM 3391 O O . ALA A 1 433 ? 11.948 10.301 -30.801 1.00 90.56 433 ALA A O 1
ATOM 3392 N N . MET A 1 434 ? 12.425 8.768 -32.377 1.00 89.88 434 MET A N 1
ATOM 3393 C CA . MET A 1 434 ? 11.280 9.147 -33.215 1.00 89.88 434 MET A CA 1
ATOM 3394 C C . MET A 1 434 ? 9.944 8.713 -32.614 1.00 89.88 434 MET A C 1
ATOM 3396 O O . MET A 1 434 ? 9.032 9.533 -32.541 1.00 89.88 434 MET A O 1
ATOM 3400 N N . LYS A 1 435 ? 9.833 7.466 -32.134 1.00 85.88 435 LYS A N 1
ATOM 3401 C CA . LYS A 1 435 ? 8.591 6.966 -31.523 1.00 85.88 435 LYS A CA 1
ATOM 3402 C C . LYS A 1 435 ? 8.261 7.708 -30.224 1.00 85.88 435 LYS A C 1
ATOM 3404 O O . LYS A 1 435 ? 7.109 8.048 -29.979 1.00 85.88 435 LYS A O 1
ATOM 3409 N N . LEU A 1 436 ? 9.280 8.029 -29.428 1.00 87.69 436 LEU A N 1
ATOM 3410 C CA . LEU A 1 436 ? 9.155 8.821 -28.207 1.00 87.69 436 LEU A CA 1
ATOM 3411 C C . LEU A 1 436 ? 8.646 10.248 -28.487 1.00 87.69 436 LEU A C 1
ATOM 3413 O O . LEU A 1 436 ? 7.777 10.740 -27.766 1.00 87.69 436 LEU A O 1
ATOM 3417 N N . LEU A 1 437 ? 9.143 10.888 -29.552 1.00 88.69 437 LEU A N 1
ATOM 3418 C CA . LEU A 1 437 ? 8.684 12.214 -29.967 1.00 88.69 437 LEU A CA 1
ATOM 3419 C C . LEU A 1 437 ? 7.240 12.183 -30.483 1.00 88.69 437 LEU A C 1
ATOM 3421 O O . LEU A 1 437 ? 6.455 13.060 -30.131 1.00 88.69 437 LEU A O 1
ATOM 3425 N N . ASP A 1 438 ? 6.886 11.196 -31.304 1.00 85.31 438 ASP A N 1
ATOM 3426 C CA . ASP A 1 438 ? 5.556 11.132 -31.918 1.00 85.31 438 ASP A CA 1
ATOM 3427 C C . ASP A 1 438 ? 4.453 10.746 -30.918 1.00 85.31 438 ASP A C 1
ATOM 3429 O O . ASP A 1 438 ? 3.332 11.242 -31.031 1.00 85.31 438 ASP A O 1
ATOM 3433 N N . GLU A 1 439 ? 4.754 9.878 -29.945 1.00 79.62 439 GLU A N 1
ATOM 3434 C CA . GLU A 1 439 ? 3.764 9.355 -28.991 1.00 79.62 439 GLU A CA 1
ATOM 3435 C C . GLU A 1 439 ? 3.710 10.129 -27.668 1.00 79.62 439 GLU A C 1
ATOM 3437 O O . GLU A 1 439 ? 2.620 10.418 -27.178 1.00 79.62 439 GLU A O 1
ATOM 3442 N N . ASP A 1 440 ? 4.866 10.461 -27.079 1.00 77.88 440 ASP A N 1
ATOM 3443 C CA . ASP A 1 440 ? 4.943 11.084 -25.748 1.00 77.88 440 ASP A CA 1
ATOM 3444 C C . ASP A 1 440 ? 5.325 12.579 -25.809 1.00 77.88 440 ASP A C 1
ATOM 3446 O O . ASP A 1 440 ? 5.331 13.254 -24.779 1.00 77.88 440 ASP A O 1
ATOM 3450 N N . ASN A 1 441 ? 5.662 13.114 -26.995 1.00 83.81 441 ASN A N 1
ATOM 3451 C CA . ASN A 1 441 ? 6.238 14.457 -27.192 1.00 83.81 441 ASN A CA 1
ATOM 3452 C C . ASN A 1 441 ? 7.519 14.710 -26.358 1.00 83.81 441 ASN A C 1
ATOM 3454 O O . ASN A 1 441 ? 7.877 15.850 -26.056 1.00 83.81 441 ASN A O 1
ATOM 3458 N N . LEU A 1 442 ? 8.240 13.637 -26.018 1.00 87.38 442 LEU A N 1
ATOM 3459 C CA . LEU A 1 442 ? 9.538 13.671 -25.343 1.00 87.38 442 LEU A CA 1
ATOM 3460 C C . LEU A 1 442 ? 10.660 13.444 -26.363 1.00 87.38 442 LEU A C 1
ATOM 3462 O O . LEU A 1 442 ? 10.488 12.732 -27.349 1.00 87.38 442 LEU A O 1
ATOM 3466 N N . ARG A 1 443 ? 11.832 14.041 -26.142 1.00 90.38 443 ARG A N 1
ATOM 3467 C CA . ARG A 1 443 ? 12.958 13.986 -27.093 1.00 90.38 443 ARG A CA 1
ATOM 3468 C C . ARG A 1 443 ? 14.161 13.313 -26.462 1.00 90.38 443 ARG A C 1
ATOM 3470 O O . ARG A 1 443 ? 14.536 13.671 -25.349 1.00 90.38 443 ARG A O 1
ATOM 3477 N N . ILE A 1 444 ? 14.797 12.394 -27.191 1.00 92.06 444 ILE A N 1
ATOM 3478 C CA . ILE A 1 444 ? 16.140 11.916 -26.843 1.00 92.06 444 ILE A CA 1
ATOM 3479 C C . ILE A 1 444 ? 17.149 12.898 -27.438 1.00 92.06 444 ILE A C 1
ATOM 3481 O O . ILE A 1 444 ? 17.251 13.034 -28.661 1.00 92.06 444 ILE A O 1
ATOM 3485 N N . ILE A 1 445 ? 17.887 13.580 -26.566 1.00 90.56 445 ILE A N 1
ATOM 3486 C CA . ILE A 1 445 ? 18.949 14.513 -26.937 1.00 90.56 445 ILE A CA 1
ATOM 3487 C C . ILE A 1 445 ? 20.328 13.894 -26.713 1.00 90.56 445 ILE A C 1
ATOM 3489 O O . ILE A 1 445 ? 20.524 13.091 -25.802 1.00 90.56 445 ILE A O 1
ATOM 3493 N N . PHE A 1 446 ? 21.287 14.286 -27.546 1.00 90.25 446 PHE A N 1
ATOM 3494 C CA . PHE A 1 446 ? 22.662 13.789 -27.568 1.00 90.25 446 PHE A CA 1
ATOM 3495 C C . PHE A 1 446 ? 23.668 14.942 -27.521 1.00 90.25 446 PHE A C 1
ATOM 3497 O O . PHE A 1 446 ? 23.451 15.973 -28.159 1.00 90.25 446 PHE A O 1
ATOM 3504 N N . ARG A 1 447 ? 24.792 14.752 -26.825 1.00 85.50 447 ARG A N 1
ATOM 3505 C CA . ARG A 1 447 ? 25.999 15.577 -26.984 1.00 85.50 447 ARG A CA 1
ATOM 3506 C C . ARG A 1 447 ? 27.265 14.726 -26.950 1.00 85.50 447 ARG A C 1
ATOM 3508 O O . ARG A 1 447 ? 27.299 13.673 -26.314 1.00 85.50 447 ARG A O 1
ATOM 3515 N N . SER A 1 448 ? 28.318 15.229 -27.582 1.00 86.31 448 SER A N 1
ATOM 3516 C CA . SER A 1 448 ? 29.647 14.612 -27.642 1.00 86.31 448 SER A CA 1
ATOM 3517 C C . SER A 1 448 ? 30.730 15.564 -27.135 1.00 86.31 448 SER A C 1
ATOM 3519 O O . SER A 1 448 ? 30.566 16.775 -27.261 1.00 86.31 448 SER A O 1
ATOM 3521 N N . ALA A 1 449 ? 31.854 15.044 -26.641 1.00 81.12 449 ALA A N 1
ATOM 3522 C CA . ALA A 1 449 ? 33.024 15.837 -26.271 1.00 81.12 449 ALA A CA 1
ATOM 3523 C C . ALA A 1 449 ? 34.321 15.352 -26.923 1.00 81.12 449 ALA A C 1
ATOM 3525 O O . ALA A 1 449 ? 34.500 14.152 -27.148 1.00 81.12 449 ALA A O 1
ATOM 3526 N N . ASP A 1 450 ? 35.241 16.284 -27.140 1.00 79.81 450 ASP A N 1
ATOM 3527 C CA . ASP A 1 450 ? 36.630 16.068 -27.540 1.00 79.81 450 ASP A CA 1
ATOM 3528 C C . ASP A 1 450 ? 37.593 16.929 -26.691 1.00 79.81 450 ASP A C 1
ATOM 3530 O O . ASP A 1 450 ? 37.160 17.745 -25.872 1.00 79.81 450 ASP A O 1
ATOM 3534 N N . LEU A 1 451 ? 38.906 16.697 -26.812 1.00 74.56 451 LEU A N 1
ATOM 3535 C CA . LEU A 1 451 ? 39.921 17.498 -26.113 1.00 74.56 451 LEU A CA 1
ATOM 3536 C C . LEU A 1 451 ? 40.410 18.648 -26.998 1.00 74.56 451 LEU A C 1
ATOM 3538 O O . LEU A 1 451 ? 40.771 18.434 -28.156 1.00 74.56 451 LEU A O 1
ATOM 3542 N N . GLU A 1 452 ? 40.487 19.852 -26.435 1.00 70.19 452 GLU A N 1
ATOM 3543 C CA . GLU A 1 452 ? 41.042 21.015 -27.121 1.00 70.19 452 GLU A CA 1
ATOM 3544 C C . GLU A 1 452 ? 42.546 20.869 -27.365 1.00 70.19 452 GLU A C 1
ATOM 3546 O O . GLU A 1 452 ? 43.313 20.422 -26.509 1.00 70.19 452 GLU A O 1
ATOM 3551 N N . SER A 1 453 ? 42.983 21.280 -28.556 1.00 59.00 453 SER A N 1
ATOM 3552 C CA . SER A 1 453 ? 44.355 21.047 -29.028 1.00 59.00 453 SER A CA 1
ATOM 3553 C C . SER A 1 453 ? 45.409 21.961 -28.391 1.00 59.00 453 SER A C 1
ATOM 3555 O O . SER A 1 453 ? 46.602 21.674 -28.503 1.00 59.00 453 SER A O 1
ATOM 3557 N N . GLU A 1 454 ? 44.991 23.045 -27.730 1.00 64.25 454 GLU A N 1
ATOM 3558 C CA . GLU A 1 454 ? 45.891 24.050 -27.149 1.00 64.25 454 GLU A CA 1
ATOM 3559 C C . GLU A 1 454 ? 46.205 23.806 -25.663 1.00 64.25 454 GLU A C 1
ATOM 3561 O O . GLU A 1 454 ? 47.344 24.029 -25.245 1.00 64.25 454 GLU A O 1
ATOM 3566 N N . ASP A 1 455 ? 45.237 23.330 -24.870 1.00 69.25 455 ASP A N 1
ATOM 3567 C CA . ASP A 1 455 ? 45.379 23.139 -23.417 1.00 69.25 455 ASP A CA 1
ATOM 3568 C C . ASP A 1 455 ? 44.919 21.764 -22.887 1.00 69.25 455 ASP A C 1
ATOM 3570 O O . ASP A 1 455 ? 45.148 21.456 -21.715 1.00 69.25 455 ASP A O 1
ATOM 3574 N N . GLY A 1 456 ? 44.319 20.914 -23.730 1.00 62.16 456 GLY A N 1
ATOM 3575 C CA . GLY A 1 456 ? 43.782 19.613 -23.326 1.00 62.16 456 GLY A CA 1
ATOM 3576 C C . GLY A 1 456 ? 42.511 19.690 -22.473 1.00 62.16 456 GLY A C 1
ATOM 3577 O O . GLY A 1 456 ? 42.172 18.705 -21.814 1.00 62.16 456 GLY A O 1
ATOM 3578 N N . SER A 1 457 ? 41.817 20.832 -22.449 1.00 74.19 457 SER A N 1
ATOM 3579 C CA . SER A 1 457 ? 40.506 20.969 -21.807 1.00 74.19 457 SER A CA 1
ATOM 3580 C C . SER A 1 457 ? 39.403 20.242 -22.592 1.00 74.19 457 SER A C 1
ATOM 3582 O O . SER A 1 457 ? 39.569 19.896 -23.760 1.00 74.19 457 SER A O 1
ATOM 3584 N N . LEU A 1 458 ? 38.269 19.964 -21.942 1.00 72.50 458 LEU A N 1
ATOM 3585 C CA . LEU A 1 458 ? 37.128 19.298 -22.576 1.00 72.50 458 LEU A CA 1
ATOM 3586 C C . LEU A 1 458 ? 36.225 20.298 -23.297 1.00 72.50 458 LEU A C 1
ATOM 3588 O O . LEU A 1 458 ? 35.557 21.104 -22.644 1.00 72.50 458 LEU A O 1
ATOM 3592 N N . ARG A 1 459 ? 36.109 20.163 -24.620 1.00 79.56 459 ARG A N 1
ATOM 3593 C CA . ARG A 1 459 ? 35.048 20.804 -25.399 1.00 79.56 459 ARG A CA 1
ATOM 3594 C C . ARG A 1 459 ? 33.867 19.855 -25.522 1.00 79.56 459 ARG A C 1
ATOM 3596 O O . ARG A 1 459 ? 34.000 18.762 -26.054 1.00 79.56 459 ARG A O 1
ATOM 3603 N N . TRP A 1 460 ? 32.694 20.311 -25.100 1.00 79.50 460 TRP A N 1
ATOM 3604 C CA . TRP A 1 460 ? 31.417 19.652 -25.377 1.00 79.50 460 TRP A CA 1
ATOM 3605 C C . TRP A 1 460 ? 30.715 20.298 -26.573 1.00 79.50 460 TRP A C 1
ATOM 3607 O O . TRP A 1 460 ? 30.791 21.511 -26.766 1.00 79.50 460 TRP A O 1
ATOM 3617 N N . SER A 1 461 ? 29.977 19.499 -27.341 1.00 77.94 461 SER A N 1
ATOM 3618 C CA . SER A 1 461 ? 29.000 20.000 -28.301 1.00 77.94 461 SER A CA 1
ATOM 3619 C C . SER A 1 461 ? 27.767 20.570 -27.591 1.00 77.94 461 SER A C 1
ATOM 3621 O O . SER A 1 461 ? 27.426 20.172 -26.474 1.00 77.94 461 SER A O 1
ATOM 3623 N N . VAL A 1 462 ? 27.031 21.422 -28.310 1.00 75.50 462 VAL A N 1
ATOM 3624 C CA . VAL A 1 462 ? 25.601 21.663 -28.050 1.00 75.50 462 VAL A CA 1
ATOM 3625 C C . VAL A 1 462 ? 24.840 20.333 -27.952 1.00 75.50 462 VAL A C 1
ATOM 3627 O O . VAL A 1 462 ? 25.230 19.339 -28.576 1.00 75.50 462 VAL A O 1
ATOM 3630 N N . TRP A 1 463 ? 23.735 20.324 -27.205 1.00 84.06 463 TRP A N 1
ATOM 3631 C CA . TRP A 1 463 ? 22.778 19.220 -27.253 1.00 84.06 463 TRP A CA 1
ATOM 3632 C C . TRP A 1 463 ? 22.015 19.232 -28.584 1.00 84.06 463 TRP A C 1
ATOM 3634 O O . TRP A 1 463 ? 21.639 20.295 -29.085 1.00 84.06 463 TRP A O 1
ATOM 3644 N N . ILE A 1 464 ? 21.781 18.042 -29.136 1.00 85.38 464 ILE A N 1
ATOM 3645 C CA . ILE A 1 464 ? 21.145 17.795 -30.436 1.00 85.38 464 ILE A CA 1
ATOM 3646 C C . ILE A 1 464 ? 19.924 16.897 -30.225 1.00 85.38 464 ILE A C 1
ATOM 3648 O O . ILE A 1 464 ? 20.065 15.830 -29.632 1.00 85.38 464 ILE A O 1
ATOM 3652 N N . ASP A 1 465 ? 18.752 17.275 -30.734 1.00 89.62 465 ASP A N 1
ATOM 3653 C CA . ASP A 1 465 ? 17.584 16.380 -30.806 1.00 89.62 465 ASP A CA 1
ATOM 3654 C C . ASP A 1 465 ? 17.787 15.332 -31.914 1.00 89.62 465 ASP A C 1
ATOM 3656 O O . ASP A 1 465 ? 17.826 15.680 -33.095 1.00 89.62 465 ASP A O 1
ATOM 3660 N N . LEU A 1 466 ? 17.902 14.050 -31.544 1.00 90.88 466 LEU A N 1
ATOM 3661 C CA . LEU A 1 466 ? 18.168 12.957 -32.487 1.00 90.88 466 LEU A CA 1
ATOM 3662 C C . LEU A 1 466 ? 17.029 12.730 -33.491 1.00 90.88 466 LEU A C 1
ATOM 3664 O O . LEU A 1 466 ? 17.291 12.444 -34.661 1.00 90.88 466 LEU A O 1
ATOM 3668 N N . ALA A 1 467 ? 15.773 12.868 -33.061 1.00 90.19 467 ALA A N 1
ATOM 3669 C CA . ALA A 1 467 ? 14.617 12.648 -33.925 1.00 90.19 467 ALA A CA 1
ATOM 3670 C C . ALA A 1 467 ? 14.520 13.754 -34.981 1.00 90.19 467 ALA A C 1
ATOM 3672 O O . ALA A 1 467 ? 14.365 13.475 -36.173 1.00 90.19 467 ALA A O 1
ATOM 3673 N N . THR A 1 468 ? 14.688 15.008 -34.552 1.00 86.25 468 THR A N 1
ATOM 3674 C CA . THR A 1 468 ? 14.714 16.166 -35.455 1.00 86.25 468 THR A CA 1
ATOM 3675 C C . THR A 1 468 ? 15.937 16.129 -36.376 1.00 86.25 468 THR A C 1
ATOM 3677 O O . THR A 1 468 ? 15.803 16.380 -37.576 1.00 86.25 468 THR A O 1
ATOM 3680 N N . PHE A 1 469 ? 17.108 15.737 -35.864 1.00 84.00 469 PHE A N 1
ATOM 3681 C CA . PHE A 1 469 ? 18.339 15.580 -36.642 1.00 84.00 469 PHE A CA 1
ATOM 3682 C C . PHE A 1 469 ? 18.164 14.584 -37.790 1.00 84.00 469 PHE A C 1
ATOM 3684 O O . PHE A 1 469 ? 18.326 14.961 -38.953 1.00 84.00 469 PHE A O 1
ATOM 3691 N N . TYR A 1 470 ? 17.748 13.346 -37.504 1.00 85.62 470 TYR A N 1
ATOM 3692 C CA . TYR A 1 470 ? 17.598 12.331 -38.548 1.00 85.62 470 TYR A CA 1
ATOM 3693 C C . TYR A 1 470 ? 16.485 12.653 -39.550 1.00 85.62 470 TYR A C 1
ATOM 3695 O O . TYR A 1 470 ? 16.719 12.509 -40.748 1.00 85.62 470 TYR A O 1
ATOM 3703 N N . ARG A 1 471 ? 15.331 13.179 -39.107 1.00 84.19 471 ARG A N 1
ATOM 3704 C CA . ARG A 1 471 ? 14.244 13.628 -40.007 1.00 84.19 471 ARG A CA 1
ATOM 3705 C C . ARG A 1 471 ? 14.651 14.755 -40.956 1.00 84.19 471 ARG A C 1
ATOM 3707 O O . ARG A 1 471 ? 14.020 14.938 -41.991 1.00 84.19 471 ARG A O 1
ATOM 3714 N N . THR A 1 472 ? 15.674 15.525 -40.598 1.00 76.94 472 THR A N 1
ATOM 3715 C CA . THR A 1 472 ? 16.135 16.664 -41.397 1.00 76.94 472 THR A CA 1
ATOM 3716 C C . THR A 1 472 ? 17.238 16.279 -42.385 1.00 76.94 472 THR A C 1
ATOM 3718 O O . THR A 1 472 ? 17.269 16.806 -43.497 1.00 76.94 472 THR A O 1
ATOM 3721 N N . ILE A 1 473 ? 18.172 15.404 -41.989 1.00 73.25 473 ILE A N 1
ATOM 3722 C CA . ILE A 1 473 ? 19.382 15.118 -42.786 1.00 73.25 473 ILE A CA 1
ATOM 3723 C C . ILE A 1 473 ? 19.314 13.816 -43.597 1.00 73.25 473 ILE A C 1
ATOM 3725 O O . ILE A 1 473 ? 20.118 13.644 -44.513 1.00 73.25 473 ILE A O 1
ATOM 3729 N N . LEU A 1 474 ? 18.403 12.897 -43.259 1.00 79.00 474 LEU A N 1
ATOM 3730 C CA . LEU A 1 474 ? 18.223 11.616 -43.945 1.00 79.00 474 LEU A CA 1
ATOM 3731 C C . LEU A 1 474 ? 16.941 11.619 -44.784 1.00 79.00 474 LEU A C 1
ATOM 3733 O O . LEU A 1 474 ? 15.974 12.305 -44.466 1.00 79.00 474 LEU A O 1
ATOM 3737 N N . MET A 1 475 ? 16.918 10.819 -45.850 1.00 74.88 475 MET A N 1
ATOM 3738 C CA . MET A 1 475 ? 15.677 10.508 -46.569 1.00 74.88 475 MET A CA 1
ATOM 3739 C C . MET A 1 475 ? 14.899 9.403 -45.839 1.00 74.88 475 MET A C 1
ATOM 3741 O O . MET A 1 475 ? 15.515 8.535 -45.224 1.00 74.88 475 MET A O 1
ATOM 3745 N N . ASP A 1 476 ? 13.568 9.367 -45.972 1.00 72.62 476 ASP A N 1
ATOM 3746 C CA . ASP A 1 476 ? 12.682 8.436 -45.241 1.00 72.62 476 ASP A CA 1
ATOM 3747 C C . ASP A 1 476 ? 13.127 6.961 -45.285 1.00 72.62 476 ASP A C 1
ATOM 3749 O O . ASP A 1 476 ? 13.071 6.260 -44.279 1.00 72.62 476 ASP A O 1
ATOM 3753 N N . TYR A 1 477 ? 13.627 6.484 -46.431 1.00 72.56 477 TYR A N 1
ATOM 3754 C CA . TYR A 1 477 ? 14.094 5.097 -46.595 1.00 72.56 477 TYR A CA 1
ATOM 3755 C C . TYR A 1 477 ? 15.440 4.796 -45.909 1.00 72.56 477 TYR A C 1
ATOM 3757 O O . TYR A 1 477 ? 15.831 3.636 -45.820 1.00 72.56 477 TYR A O 1
ATOM 3765 N N . GLN A 1 478 ? 16.171 5.824 -45.476 1.00 76.56 478 GLN A N 1
ATOM 3766 C CA . GLN A 1 478 ? 17.420 5.708 -44.718 1.00 76.56 478 GLN A CA 1
ATOM 3767 C C . GLN A 1 478 ? 17.169 5.788 -43.211 1.00 76.56 478 GLN A C 1
ATOM 3769 O O . GLN A 1 478 ? 17.973 5.278 -42.438 1.00 76.56 478 GLN A O 1
ATOM 3774 N N . ILE A 1 479 ? 16.060 6.407 -42.782 1.00 79.75 479 ILE A N 1
ATOM 3775 C CA . ILE A 1 479 ? 15.709 6.546 -41.361 1.00 79.75 479 ILE A CA 1
ATOM 3776 C C . ILE A 1 479 ? 15.649 5.176 -40.679 1.00 79.75 479 ILE A C 1
ATOM 3778 O O . ILE A 1 479 ? 16.170 5.036 -39.580 1.00 79.75 479 ILE A O 1
ATOM 3782 N N . THR A 1 480 ? 15.133 4.144 -41.352 1.00 76.44 480 THR A N 1
ATOM 3783 C CA . THR A 1 480 ? 15.033 2.778 -40.806 1.00 76.44 480 THR A CA 1
ATOM 3784 C C . THR A 1 480 ? 16.378 2.101 -40.507 1.00 76.44 480 THR A C 1
ATOM 3786 O O . THR A 1 480 ? 16.400 1.093 -39.810 1.00 76.44 480 THR A O 1
ATOM 3789 N N . GLU A 1 481 ? 17.506 2.624 -41.008 1.00 77.69 481 GLU A N 1
ATOM 3790 C CA . GLU A 1 481 ? 18.854 2.165 -40.616 1.00 77.69 481 GLU A CA 1
ATOM 3791 C C . GLU A 1 481 ? 19.334 2.784 -39.289 1.00 77.69 481 GLU A C 1
ATOM 3793 O O . GLU A 1 481 ? 20.293 2.295 -38.688 1.00 77.69 481 GLU A O 1
ATOM 3798 N N . PHE A 1 482 ? 18.701 3.879 -38.856 1.00 83.12 482 PHE A N 1
ATOM 3799 C CA . PHE A 1 482 ? 19.075 4.665 -37.680 1.00 83.12 482 PHE A CA 1
ATOM 3800 C C . PHE A 1 482 ? 17.981 4.707 -36.609 1.00 83.12 482 PHE A C 1
ATOM 3802 O O . PHE A 1 482 ? 18.287 5.010 -35.465 1.00 83.12 482 PHE A O 1
ATOM 3809 N N . ASP A 1 483 ? 16.730 4.391 -36.926 1.00 87.19 483 ASP A N 1
ATOM 3810 C CA . ASP A 1 483 ? 15.624 4.366 -35.975 1.00 87.19 483 ASP A CA 1
ATOM 3811 C C . ASP A 1 483 ? 14.626 3.266 -36.364 1.00 87.19 483 ASP A C 1
ATOM 3813 O O . ASP A 1 483 ? 14.091 3.266 -37.474 1.00 87.19 483 ASP A O 1
ATOM 3817 N N . ASN A 1 484 ? 14.405 2.304 -35.464 1.00 78.06 484 ASN A N 1
ATOM 3818 C CA . ASN A 1 484 ? 13.516 1.159 -35.693 1.00 78.06 484 ASN A CA 1
ATOM 3819 C C . ASN A 1 484 ? 12.243 1.201 -34.824 1.00 78.06 484 ASN A C 1
ATOM 3821 O O . ASN A 1 484 ? 11.604 0.171 -34.630 1.00 78.06 484 ASN A O 1
ATOM 3825 N N . GLY A 1 485 ? 11.897 2.362 -34.257 1.00 74.81 485 GLY A N 1
ATOM 3826 C CA . GLY A 1 485 ? 10.770 2.530 -33.330 1.00 74.81 485 GLY A CA 1
ATOM 3827 C C . GLY A 1 485 ? 11.037 2.064 -31.892 1.00 74.81 485 GLY A C 1
ATOM 3828 O O . GLY A 1 485 ? 10.469 2.628 -30.958 1.00 74.81 485 GLY A O 1
ATOM 3829 N N . VAL A 1 486 ? 11.939 1.100 -31.682 1.00 72.19 486 VAL A N 1
ATOM 3830 C CA . VAL A 1 486 ? 12.349 0.620 -30.348 1.00 72.19 486 VAL A CA 1
ATOM 3831 C C . VAL A 1 486 ? 13.644 1.291 -29.887 1.00 72.19 486 VAL A C 1
ATOM 3833 O O . VAL A 1 486 ? 13.757 1.675 -28.728 1.00 72.19 486 VAL A O 1
ATOM 3836 N N . GLN A 1 487 ? 14.614 1.468 -30.787 1.00 79.62 487 GLN A N 1
ATOM 3837 C CA . GLN A 1 487 ? 15.916 2.081 -30.533 1.00 79.62 487 GLN A CA 1
ATOM 3838 C C . GLN A 1 487 ? 16.315 3.067 -31.642 1.00 79.62 487 GLN A C 1
ATOM 3840 O O . GLN A 1 487 ? 15.955 2.900 -32.809 1.00 79.62 487 GLN A O 1
ATOM 3845 N N . THR A 1 488 ? 17.132 4.055 -31.279 1.00 87.56 488 THR A N 1
ATOM 3846 C CA . THR A 1 488 ? 17.828 4.965 -32.199 1.00 87.56 488 THR A CA 1
ATOM 3847 C C . THR A 1 488 ? 19.326 4.684 -32.173 1.00 87.56 488 THR A C 1
ATOM 3849 O O . THR A 1 488 ? 19.930 4.575 -31.109 1.00 87.56 488 THR A O 1
ATOM 3852 N N . THR A 1 489 ? 19.934 4.582 -33.347 1.00 86.56 489 THR A N 1
ATOM 3853 C CA . THR A 1 489 ? 21.342 4.262 -33.567 1.00 86.56 489 THR A CA 1
ATOM 3854 C C . THR A 1 489 ? 22.134 5.524 -33.898 1.00 86.56 489 THR A C 1
ATOM 3856 O O . THR A 1 489 ? 21.808 6.224 -34.850 1.00 86.56 489 THR A O 1
ATOM 3859 N N . VAL A 1 490 ? 23.219 5.776 -33.170 1.00 86.56 490 VAL A N 1
ATOM 3860 C CA . VAL A 1 490 ? 24.140 6.906 -33.349 1.00 86.56 490 VAL A CA 1
ATOM 3861 C C . VAL A 1 490 ? 25.525 6.369 -33.720 1.00 86.56 490 VAL A C 1
ATOM 3863 O O . VAL A 1 490 ? 26.004 5.419 -33.108 1.00 86.56 490 VAL A O 1
ATOM 3866 N N . LYS A 1 491 ? 26.177 6.940 -34.742 1.00 83.31 491 LYS A N 1
ATOM 3867 C CA . LYS A 1 491 ? 27.495 6.493 -35.242 1.00 83.31 491 LYS A CA 1
ATOM 3868 C C . LYS A 1 491 ? 28.542 7.583 -35.027 1.00 83.31 491 LYS A C 1
ATOM 3870 O O . LYS A 1 491 ? 28.339 8.705 -35.484 1.00 83.31 491 LYS A O 1
ATOM 3875 N N . MET A 1 492 ? 29.649 7.246 -34.370 1.00 77.31 492 MET A N 1
ATOM 3876 C CA . MET A 1 492 ? 30.702 8.178 -33.953 1.00 77.31 492 MET A CA 1
ATOM 3877 C C . MET A 1 492 ? 32.102 7.637 -34.278 1.00 77.31 492 MET A C 1
ATOM 3879 O O . MET A 1 492 ? 32.299 6.431 -34.431 1.00 77.31 492 MET A O 1
ATOM 3883 N N . ASN A 1 493 ? 33.078 8.541 -34.400 1.00 73.25 493 ASN A N 1
ATOM 3884 C CA . ASN A 1 493 ? 34.459 8.220 -34.775 1.00 73.25 493 ASN A CA 1
ATOM 3885 C C . ASN A 1 493 ? 35.416 8.175 -33.563 1.00 73.25 493 ASN A C 1
ATOM 3887 O O . ASN A 1 493 ? 35.062 8.557 -32.446 1.00 73.25 493 ASN A O 1
ATOM 3891 N N . THR A 1 494 ? 36.660 7.747 -33.801 1.00 67.00 494 THR A N 1
ATOM 3892 C CA . THR A 1 494 ? 37.736 7.660 -32.792 1.00 67.00 494 THR A CA 1
ATOM 3893 C C . THR A 1 494 ? 38.097 8.983 -32.109 1.00 67.00 494 THR A C 1
ATOM 3895 O O . THR A 1 494 ? 38.677 8.951 -31.026 1.00 67.00 494 THR A O 1
ATOM 3898 N N . GLY A 1 495 ? 37.785 10.131 -32.721 1.00 69.44 495 GLY A N 1
ATOM 3899 C CA . GLY A 1 495 ? 38.098 11.470 -32.209 1.00 69.44 495 GLY A CA 1
ATOM 3900 C C . GLY A 1 495 ? 37.098 12.009 -31.183 1.00 69.44 495 GLY A C 1
ATOM 3901 O O . GLY A 1 495 ? 37.374 13.016 -30.541 1.00 69.44 495 GLY A O 1
ATOM 3902 N N . CYS A 1 496 ? 35.958 11.346 -30.991 1.00 78.31 496 CYS A N 1
ATOM 3903 C CA . CYS A 1 496 ? 35.040 11.657 -29.900 1.00 78.31 496 CYS A CA 1
ATOM 3904 C C . CYS A 1 496 ? 35.496 10.943 -28.618 1.00 78.31 496 CYS A C 1
ATOM 3906 O O . CYS A 1 496 ? 35.606 9.719 -28.621 1.00 78.31 496 CYS A O 1
ATOM 3908 N N . LEU A 1 497 ? 35.757 11.680 -27.534 1.00 77.19 497 LEU A N 1
ATOM 3909 C CA . LEU A 1 497 ? 36.168 11.134 -26.233 1.00 77.19 497 LEU A CA 1
ATOM 3910 C C . LEU A 1 497 ? 34.972 10.760 -25.351 1.00 77.19 497 LEU A C 1
ATOM 3912 O O . LEU A 1 497 ? 34.994 9.701 -24.729 1.00 77.19 497 LEU A O 1
ATOM 3916 N N . TYR A 1 498 ? 33.936 11.599 -25.297 1.00 81.69 498 TYR A N 1
ATOM 3917 C CA . TYR A 1 498 ? 32.749 11.336 -24.479 1.00 81.69 498 TYR A CA 1
ATOM 3918 C C . TYR A 1 498 ? 31.448 11.493 -25.259 1.00 81.69 498 TYR A C 1
ATOM 3920 O O . TYR A 1 498 ? 31.348 12.371 -26.112 1.00 81.69 498 TYR A O 1
ATOM 3928 N N . THR A 1 499 ? 30.427 10.721 -24.897 1.00 86.06 499 THR A N 1
ATOM 3929 C CA . THR A 1 499 ? 29.030 10.934 -25.300 1.00 86.06 499 THR A CA 1
ATOM 3930 C C . THR A 1 499 ? 28.122 11.011 -24.081 1.00 86.06 499 THR A C 1
ATOM 3932 O O . THR A 1 499 ? 28.434 10.489 -23.009 1.00 86.06 499 THR A O 1
ATOM 3935 N N . GLN A 1 500 ? 26.990 11.695 -24.216 1.00 86.94 500 GLN A N 1
ATOM 3936 C CA . GLN A 1 500 ? 25.950 11.721 -23.195 1.00 86.94 500 GLN A CA 1
ATOM 3937 C C . GLN A 1 500 ? 24.578 11.870 -23.845 1.00 86.94 500 GLN A C 1
ATOM 3939 O O . GLN A 1 500 ? 24.436 12.548 -24.866 1.00 86.94 500 GLN A O 1
ATOM 3944 N N . PHE A 1 501 ? 23.575 11.255 -23.226 1.00 89.69 501 PHE A N 1
ATOM 3945 C CA . PHE A 1 501 ? 22.189 11.271 -23.671 1.00 89.69 501 PHE A CA 1
ATOM 3946 C C . PHE A 1 501 ? 21.285 11.812 -22.565 1.00 89.69 501 PHE A C 1
ATOM 3948 O O . PHE A 1 501 ? 21.571 11.645 -21.380 1.00 89.69 501 PHE A O 1
ATOM 3955 N N . ALA A 1 502 ? 20.177 12.440 -22.941 1.00 86.69 502 ALA A N 1
ATOM 3956 C CA . ALA A 1 502 ? 19.123 12.815 -22.007 1.00 86.69 502 ALA A CA 1
ATOM 3957 C C . ALA A 1 502 ? 17.743 12.706 -22.665 1.00 86.69 502 ALA A C 1
ATOM 3959 O O . ALA A 1 502 ? 17.632 12.663 -23.889 1.00 86.69 502 ALA A O 1
ATOM 3960 N N . VAL A 1 503 ? 16.698 12.678 -21.845 1.00 87.38 503 VAL A N 1
ATOM 3961 C CA . VAL A 1 503 ? 15.295 12.752 -22.260 1.00 87.38 503 VAL A CA 1
ATOM 3962 C C . VAL A 1 503 ? 14.719 14.068 -21.760 1.00 87.38 503 VAL A C 1
ATOM 3964 O O . VAL A 1 503 ? 14.801 14.351 -20.564 1.00 87.38 503 VAL A O 1
ATOM 3967 N N . ILE A 1 504 ? 14.147 14.867 -22.659 1.00 85.38 504 ILE A N 1
ATOM 3968 C CA . ILE A 1 504 ? 13.697 16.239 -22.382 1.00 85.38 504 ILE A CA 1
ATOM 3969 C C . ILE A 1 504 ? 12.257 16.480 -22.871 1.00 85.38 504 ILE A C 1
ATOM 3971 O O . ILE A 1 504 ? 11.852 15.931 -23.897 1.00 85.38 504 ILE A O 1
ATOM 3975 N N . ASP A 1 505 ? 11.494 17.310 -22.147 1.00 82.06 505 ASP A N 1
ATOM 3976 C CA . ASP A 1 505 ? 10.109 17.701 -22.485 1.00 82.06 505 ASP A CA 1
ATOM 3977 C C . ASP A 1 505 ? 9.987 19.046 -23.245 1.00 82.06 505 ASP A C 1
ATOM 3979 O O . ASP A 1 505 ? 8.886 19.502 -23.559 1.00 82.06 505 ASP A O 1
ATOM 3983 N N . ALA A 1 506 ? 11.120 19.671 -23.585 1.00 81.50 506 ALA A N 1
ATOM 3984 C CA . ALA A 1 506 ? 11.203 20.950 -24.288 1.00 81.50 506 ALA A CA 1
ATOM 3985 C C . ALA A 1 506 ? 11.599 20.788 -25.762 1.00 81.50 506 ALA A C 1
ATOM 3987 O O . ALA A 1 506 ? 12.472 19.990 -26.108 1.00 81.50 506 ALA A O 1
ATOM 3988 N N . ALA A 1 507 ? 11.006 21.601 -26.640 1.00 81.69 507 ALA A N 1
ATOM 3989 C CA . ALA A 1 507 ? 11.452 21.724 -28.026 1.00 81.69 507 ALA A CA 1
ATOM 3990 C C . ALA A 1 507 ? 12.808 22.463 -28.117 1.00 81.69 507 ALA A C 1
ATOM 3992 O O . ALA A 1 507 ? 13.062 23.339 -27.289 1.00 81.69 507 ALA A O 1
ATOM 3993 N N . PRO A 1 508 ? 13.664 22.142 -29.105 1.00 80.12 508 PRO A N 1
ATOM 3994 C CA . PRO A 1 508 ? 14.925 22.852 -29.342 1.00 80.12 508 PRO A CA 1
ATOM 3995 C C . PRO A 1 508 ? 14.717 24.348 -29.633 1.00 80.12 508 PRO A C 1
ATOM 3997 O O . PRO A 1 508 ? 13.835 24.719 -30.411 1.00 80.12 508 PRO A O 1
ATOM 4000 N N . ASP A 1 509 ? 15.554 25.189 -29.021 1.00 71.25 509 ASP A N 1
ATOM 4001 C CA . ASP A 1 509 ? 15.474 26.659 -29.027 1.00 71.25 509 ASP A CA 1
ATOM 4002 C C . ASP A 1 509 ? 16.451 27.329 -30.014 1.00 71.25 509 ASP A C 1
ATOM 4004 O O . ASP A 1 509 ? 16.297 28.509 -30.342 1.00 71.25 509 ASP A O 1
ATOM 4008 N N . ILE A 1 510 ? 17.446 26.588 -30.519 1.00 67.19 510 ILE A N 1
ATOM 4009 C CA . ILE A 1 510 ? 18.492 27.117 -31.395 1.00 67.19 510 ILE A CA 1
ATOM 4010 C C . ILE A 1 510 ? 18.328 26.702 -32.865 1.00 67.19 510 ILE A C 1
ATOM 4012 O O . ILE A 1 510 ? 18.256 25.524 -33.238 1.00 67.19 510 ILE A O 1
ATOM 4016 N N . ASN A 1 511 ? 18.458 27.726 -33.715 1.00 64.19 511 ASN A N 1
ATOM 4017 C CA . ASN A 1 511 ? 18.738 27.628 -35.144 1.00 64.19 511 ASN A CA 1
ATOM 4018 C C . ASN A 1 511 ? 20.265 27.593 -35.356 1.00 64.19 511 ASN A C 1
ATOM 4020 O O . ASN A 1 511 ? 20.912 28.642 -35.377 1.00 64.19 511 ASN A O 1
ATOM 4024 N N . TYR A 1 512 ? 20.860 26.407 -35.503 1.00 57.03 512 TYR A N 1
ATOM 4025 C CA . TYR A 1 512 ? 22.315 26.241 -35.657 1.00 57.03 512 TYR A CA 1
ATOM 4026 C C . TYR A 1 512 ? 22.658 25.283 -36.799 1.00 57.03 512 TYR A C 1
ATOM 4028 O O . TYR A 1 512 ? 21.835 24.499 -37.265 1.00 57.03 512 TYR A O 1
ATOM 4036 N N . ASN A 1 513 ? 23.879 25.410 -37.313 1.00 53.38 513 ASN A N 1
ATOM 4037 C CA . ASN A 1 513 ? 24.385 24.640 -38.441 1.00 53.38 513 ASN A CA 1
ATOM 4038 C C . ASN A 1 513 ? 25.787 24.123 -38.082 1.00 53.38 513 ASN A C 1
ATOM 4040 O O . ASN A 1 513 ? 26.746 24.891 -38.191 1.00 53.38 513 ASN A O 1
ATOM 4044 N N . PRO A 1 514 ? 25.934 22.852 -37.660 1.00 47.25 514 PRO A N 1
ATOM 4045 C CA . PRO A 1 514 ? 27.225 22.329 -37.212 1.00 47.25 514 PRO A CA 1
ATOM 4046 C C . PRO A 1 514 ? 28.260 22.176 -38.326 1.00 47.25 514 PRO A C 1
ATOM 4048 O O . PRO A 1 514 ? 29.443 22.028 -38.039 1.00 47.25 514 PRO A O 1
ATOM 4051 N N . LEU A 1 515 ? 27.835 22.140 -39.594 1.00 41.50 515 LEU A N 1
ATOM 4052 C CA . LEU A 1 515 ? 28.698 21.657 -40.672 1.00 41.50 515 LEU A CA 1
ATOM 4053 C C . LEU A 1 515 ? 29.575 22.741 -41.305 1.00 41.50 515 LEU A C 1
ATOM 4055 O O . LEU A 1 515 ? 30.606 22.405 -41.883 1.00 41.50 515 LEU A O 1
ATOM 4059 N N . PHE A 1 516 ? 29.202 24.027 -41.232 1.00 44.75 516 PHE A N 1
ATOM 4060 C CA . PHE A 1 516 ? 29.910 25.068 -41.987 1.00 44.75 516 PHE A CA 1
ATOM 4061 C C . PHE A 1 516 ? 29.925 26.445 -41.318 1.00 44.75 516 PHE A C 1
ATOM 4063 O O . PHE A 1 516 ? 29.041 27.271 -41.535 1.00 44.75 516 PHE A O 1
ATOM 4070 N N . ALA A 1 517 ? 31.043 26.778 -40.674 1.00 39.81 517 ALA A N 1
ATOM 4071 C CA . ALA A 1 517 ? 31.339 28.127 -40.186 1.00 39.81 517 ALA A CA 1
ATOM 4072 C C . ALA A 1 517 ? 31.569 29.191 -41.298 1.00 39.81 517 ALA A C 1
ATOM 4074 O O . ALA A 1 517 ? 32.162 30.230 -41.017 1.00 39.81 517 ALA A O 1
ATOM 4075 N N . ASN A 1 518 ? 31.192 28.944 -42.570 1.00 42.53 518 ASN A N 1
ATOM 4076 C CA . ASN A 1 518 ? 31.477 29.873 -43.684 1.00 42.53 518 ASN A CA 1
ATOM 4077 C C . ASN A 1 518 ? 30.696 29.678 -45.019 1.00 42.53 518 ASN A C 1
ATOM 4079 O O . ASN A 1 518 ? 31.146 30.184 -46.046 1.00 42.53 518 ASN A O 1
ATOM 4083 N N . SER A 1 519 ? 29.564 28.955 -45.078 1.00 40.97 519 SER A N 1
ATOM 4084 C CA . SER A 1 519 ? 28.914 28.611 -46.373 1.00 40.97 519 SER A CA 1
ATOM 4085 C C . SER A 1 519 ? 27.733 29.491 -46.824 1.00 40.97 519 SER A C 1
ATOM 4087 O O . SER A 1 519 ? 27.301 29.365 -47.968 1.00 40.97 519 SER A O 1
ATOM 4089 N N . GLY A 1 520 ? 27.218 30.397 -45.984 1.00 44.88 520 GLY A N 1
ATOM 4090 C CA . GLY A 1 520 ? 26.191 31.374 -46.390 1.00 44.88 520 GLY A CA 1
ATOM 4091 C C . GLY A 1 520 ? 24.787 30.807 -46.659 1.00 44.88 520 GLY A C 1
ATOM 4092 O O . GLY A 1 520 ? 24.003 31.447 -47.356 1.00 44.88 520 GLY A O 1
ATOM 4093 N N . ILE A 1 521 ? 24.473 29.626 -46.120 1.00 44.91 521 ILE A N 1
ATOM 4094 C CA . ILE A 1 521 ? 23.124 29.038 -46.100 1.00 44.91 521 ILE A CA 1
ATOM 4095 C C . ILE A 1 521 ? 22.491 29.348 -44.734 1.00 44.91 521 ILE A C 1
ATOM 4097 O O . ILE A 1 521 ? 23.188 29.285 -43.719 1.00 44.91 521 ILE A O 1
ATOM 4101 N N . GLU A 1 522 ? 21.198 29.691 -44.695 1.00 49.56 522 GLU A N 1
ATOM 4102 C CA . GLU A 1 522 ? 20.468 29.889 -43.432 1.00 49.56 522 GLU A CA 1
ATOM 4103 C C . GLU A 1 522 ? 20.545 28.629 -42.551 1.00 49.56 522 GLU A C 1
ATOM 4105 O O . GLU A 1 522 ? 20.499 27.500 -43.045 1.00 49.56 522 GLU A O 1
ATOM 4110 N N . GLY A 1 523 ? 20.720 28.824 -41.240 1.00 54.69 523 GLY A N 1
ATOM 4111 C CA . GLY A 1 523 ? 20.816 27.720 -40.285 1.00 54.69 523 GLY A CA 1
ATOM 4112 C C . GLY A 1 523 ? 19.519 26.919 -40.221 1.00 54.69 523 GLY A C 1
ATOM 4113 O O . GLY A 1 523 ? 18.435 27.475 -40.402 1.00 54.69 523 GLY A O 1
ATOM 4114 N N . ILE A 1 524 ? 19.626 25.617 -39.951 1.00 57.53 524 ILE A N 1
ATOM 4115 C CA . ILE A 1 524 ? 18.443 24.766 -39.837 1.00 57.53 524 ILE A CA 1
ATOM 4116 C C . ILE A 1 524 ? 17.693 25.165 -38.558 1.00 57.53 524 ILE A C 1
ATOM 4118 O O . ILE A 1 524 ? 18.317 25.176 -37.491 1.00 57.53 524 ILE A O 1
ATOM 4122 N N . PRO A 1 525 ? 16.395 25.517 -38.635 1.00 60.00 525 PRO A N 1
ATOM 4123 C CA . PRO A 1 525 ? 15.674 25.967 -37.458 1.00 60.00 525 PRO A CA 1
ATOM 4124 C C . PRO A 1 525 ? 15.420 24.848 -36.448 1.00 60.00 525 PRO A C 1
ATOM 4126 O O . PRO A 1 525 ? 15.128 23.725 -36.850 1.00 60.00 525 PRO A O 1
ATOM 4129 N N . ASN A 1 526 ? 15.448 25.191 -35.158 1.00 66.25 526 ASN A N 1
ATOM 4130 C CA . ASN A 1 526 ? 14.967 24.363 -34.047 1.00 66.25 526 ASN A CA 1
ATOM 4131 C C . ASN A 1 526 ? 15.482 22.904 -34.079 1.00 66.25 526 ASN A C 1
ATOM 4133 O O . ASN A 1 526 ? 14.697 21.968 -34.211 1.00 66.25 526 ASN A O 1
ATOM 4137 N N . MET A 1 527 ? 16.797 22.698 -33.955 1.00 72.88 527 MET A N 1
ATOM 4138 C CA . MET A 1 527 ? 17.407 21.351 -33.871 1.00 72.88 527 MET A CA 1
ATOM 4139 C C . MET A 1 527 ? 18.393 21.192 -32.700 1.00 72.88 527 MET A C 1
ATOM 4141 O O . MET A 1 527 ? 18.707 20.072 -32.289 1.00 72.88 527 MET A O 1
ATOM 4145 N N . TYR A 1 528 ? 18.867 22.308 -32.149 1.00 74.06 528 TYR A N 1
ATOM 4146 C CA . TYR A 1 528 ? 19.874 22.347 -31.094 1.00 74.06 528 TYR A CA 1
ATOM 4147 C C . TYR A 1 528 ? 19.332 23.061 -29.867 1.00 74.06 528 TYR A C 1
ATOM 4149 O O . TYR A 1 528 ? 18.367 23.820 -29.972 1.00 74.06 528 TYR A O 1
ATOM 4157 N N . TYR A 1 529 ? 20.000 22.851 -28.736 1.00 73.25 529 TYR A N 1
ATOM 4158 C CA . TYR A 1 529 ? 19.735 23.598 -27.513 1.00 73.25 529 TYR A CA 1
ATOM 4159 C C . TYR A 1 529 ? 20.887 24.549 -27.177 1.00 73.25 529 TYR A C 1
ATOM 4161 O O . TYR A 1 529 ? 22.057 24.234 -27.432 1.00 73.25 529 TYR A O 1
ATOM 4169 N N . SER A 1 530 ? 20.563 25.710 -26.610 1.00 61.69 530 SER A N 1
ATOM 4170 C CA . SER A 1 530 ? 21.546 26.723 -26.227 1.00 61.69 530 SER A CA 1
ATOM 4171 C C . SER A 1 530 ? 22.557 26.230 -25.183 1.00 61.69 530 SER A C 1
ATOM 4173 O O . SER A 1 530 ? 22.221 25.602 -24.183 1.00 61.69 530 SER A O 1
ATOM 4175 N N . TYR A 1 531 ? 23.843 26.494 -25.450 1.00 58.88 531 TYR A N 1
ATOM 4176 C CA . TYR A 1 531 ? 24.975 26.062 -24.612 1.00 58.88 531 TYR A CA 1
ATOM 4177 C C . TYR A 1 531 ? 25.722 27.235 -23.962 1.00 58.88 531 TYR A C 1
ATOM 4179 O O . TYR A 1 531 ? 26.768 27.037 -23.352 1.00 58.88 531 TYR A O 1
ATOM 4187 N N . ASP A 1 532 ? 25.218 28.465 -24.113 1.00 44.62 532 ASP A N 1
ATOM 4188 C CA . ASP A 1 532 ? 25.899 29.669 -23.635 1.00 44.62 532 ASP A CA 1
ATOM 4189 C C . ASP A 1 532 ? 25.044 30.400 -22.593 1.00 44.62 532 ASP A C 1
ATOM 4191 O O . ASP A 1 532 ? 24.111 31.146 -22.898 1.00 44.62 532 ASP A O 1
ATOM 4195 N N . PHE A 1 533 ? 25.385 30.122 -21.337 1.00 45.47 533 PHE A N 1
ATOM 4196 C CA . PHE A 1 533 ? 24.791 30.652 -20.118 1.00 45.47 533 PHE A CA 1
ATOM 4197 C C . PHE A 1 533 ? 24.727 32.188 -20.136 1.00 45.47 533 PHE A C 1
ATOM 4199 O O . PHE A 1 533 ? 25.724 32.884 -19.924 1.00 45.47 533 PHE A O 1
ATOM 4206 N N . LYS A 1 534 ? 23.520 32.734 -20.313 1.00 33.06 534 LYS A N 1
ATOM 4207 C CA . LYS A 1 534 ? 23.199 34.115 -19.939 1.00 33.06 534 LYS A CA 1
ATOM 4208 C C . LYS A 1 534 ? 22.018 34.096 -18.991 1.00 33.06 534 LYS A C 1
ATOM 4210 O O . LYS A 1 534 ? 20.916 33.719 -19.369 1.00 33.06 534 LYS A O 1
ATOM 4215 N N . ALA A 1 535 ? 22.290 34.486 -17.751 1.00 35.34 535 ALA A N 1
ATOM 4216 C CA . ALA A 1 535 ? 21.292 34.570 -16.702 1.00 35.34 535 ALA A CA 1
ATOM 4217 C C . ALA A 1 535 ? 20.136 35.484 -17.136 1.00 35.34 535 ALA A C 1
ATOM 4219 O O . ALA A 1 535 ? 20.371 36.672 -17.336 1.00 35.34 535 ALA A O 1
ATOM 4220 N N . GLU A 1 536 ? 18.943 34.897 -17.291 1.00 38.22 536 GLU A N 1
ATOM 4221 C CA . GLU A 1 536 ? 17.599 35.462 -17.035 1.00 38.22 536 GLU A CA 1
ATOM 4222 C C . GLU A 1 536 ? 16.459 34.556 -17.571 1.00 38.22 536 GLU A C 1
ATOM 4224 O O . GLU A 1 536 ? 15.309 34.755 -17.182 1.00 38.22 536 GLU A O 1
ATOM 4229 N N . GLU A 1 537 ? 16.752 33.505 -18.354 1.00 39.44 537 GLU A N 1
ATOM 4230 C CA . GLU A 1 537 ? 15.792 32.438 -18.716 1.00 39.44 537 GLU A CA 1
ATOM 4231 C C . GLU A 1 537 ? 16.151 31.079 -18.069 1.00 39.44 537 GLU A C 1
ATOM 4233 O O . GLU A 1 537 ? 17.263 30.892 -17.572 1.00 39.44 537 GLU A O 1
ATOM 4238 N N . LYS A 1 538 ? 15.165 30.171 -17.971 1.00 46.88 538 LYS A N 1
ATOM 4239 C CA . LYS A 1 538 ? 15.225 28.939 -17.153 1.00 46.88 538 LYS A CA 1
ATOM 4240 C C . LYS A 1 538 ? 16.182 27.883 -17.715 1.00 46.88 538 LYS A C 1
ATOM 4242 O O . LYS A 1 538 ? 16.375 27.798 -18.923 1.00 46.88 538 LYS A O 1
ATOM 4247 N N . ASP A 1 539 ? 16.738 27.066 -16.823 1.00 58.66 539 ASP A N 1
ATOM 4248 C CA . ASP A 1 539 ? 17.719 26.028 -17.154 1.00 58.66 539 ASP A CA 1
ATOM 4249 C C . ASP A 1 539 ? 17.090 24.917 -18.018 1.00 58.66 539 ASP A C 1
ATOM 4251 O O . ASP A 1 539 ? 15.979 24.457 -17.749 1.00 58.66 539 ASP A O 1
ATOM 4255 N N . ILE A 1 540 ? 17.824 24.420 -19.019 1.00 63.09 540 ILE A N 1
ATOM 4256 C CA . ILE A 1 540 ? 17.460 23.194 -19.747 1.00 63.09 540 ILE A CA 1
ATOM 4257 C C . ILE A 1 540 ? 17.333 21.997 -18.784 1.00 63.09 540 ILE A C 1
ATOM 4259 O O . ILE A 1 540 ? 16.526 21.097 -19.014 1.00 63.09 540 ILE A O 1
ATOM 4263 N N . GLY A 1 541 ? 18.066 22.018 -17.664 1.00 62.28 541 GLY A N 1
ATOM 4264 C CA . GLY A 1 541 ? 17.933 21.072 -16.557 1.00 62.28 541 GLY A CA 1
ATOM 4265 C C . GLY A 1 541 ? 16.513 20.962 -15.985 1.00 62.28 541 GLY A C 1
ATOM 4266 O O . GLY A 1 541 ? 16.100 19.853 -15.657 1.00 62.28 541 GLY A O 1
ATOM 4267 N N . ASP A 1 542 ? 15.721 22.046 -15.968 1.00 64.56 542 ASP A N 1
ATOM 4268 C CA . ASP A 1 542 ? 14.321 22.049 -15.483 1.00 64.56 542 ASP A CA 1
ATOM 4269 C C . ASP A 1 542 ? 13.362 21.223 -16.377 1.00 64.56 542 ASP A C 1
ATOM 4271 O O . ASP A 1 542 ? 12.207 20.949 -16.010 1.00 64.56 542 ASP A O 1
ATOM 4275 N N . HIS A 1 543 ? 13.837 20.858 -17.571 1.00 71.38 543 HIS A N 1
ATOM 4276 C CA . HIS A 1 543 ? 13.123 20.124 -18.614 1.00 71.38 543 HIS A CA 1
ATOM 4277 C C . HIS A 1 543 ? 13.664 18.699 -18.833 1.00 71.38 543 HIS A C 1
ATOM 4279 O O . HIS A 1 543 ? 13.012 17.875 -19.482 1.00 71.38 543 HIS A O 1
ATOM 4285 N N . ILE A 1 544 ? 14.846 18.379 -18.293 1.00 77.75 544 ILE A N 1
ATOM 4286 C CA . ILE A 1 544 ? 15.454 17.049 -18.401 1.00 77.75 544 ILE A CA 1
ATOM 4287 C C . ILE A 1 544 ? 14.753 16.090 -17.429 1.00 77.75 544 ILE A C 1
ATOM 4289 O O . ILE A 1 544 ? 14.859 16.198 -16.211 1.00 77.75 544 ILE A O 1
ATOM 4293 N N . SER A 1 545 ? 14.044 15.107 -17.985 1.00 71.81 545 SER A N 1
ATOM 4294 C CA . SER A 1 545 ? 13.379 14.039 -17.227 1.00 71.81 545 SER A CA 1
ATOM 4295 C C . SER A 1 545 ? 14.361 12.981 -16.724 1.00 71.81 545 SER A C 1
ATOM 4297 O O . SER A 1 545 ? 14.205 12.468 -15.616 1.00 71.81 545 SER A O 1
ATOM 4299 N N . VAL A 1 546 ? 15.345 12.640 -17.560 1.00 77.44 546 VAL A N 1
ATOM 4300 C CA . VAL A 1 546 ? 16.385 11.631 -17.322 1.00 77.44 546 VAL A CA 1
ATOM 4301 C C . VAL A 1 546 ? 17.653 12.070 -18.051 1.00 77.44 546 VAL A C 1
ATOM 4303 O O . VAL A 1 546 ? 17.576 12.497 -19.199 1.00 77.44 546 VAL A O 1
ATOM 4306 N N . ILE A 1 547 ? 18.817 11.920 -17.422 1.00 82.06 547 ILE A N 1
ATOM 4307 C CA . ILE A 1 547 ? 20.129 12.077 -18.060 1.00 82.06 547 ILE A CA 1
ATOM 4308 C C . ILE A 1 547 ? 20.952 10.808 -17.835 1.00 82.06 547 ILE A C 1
ATOM 4310 O O . ILE A 1 547 ? 20.838 10.170 -16.788 1.00 82.06 547 ILE A O 1
ATOM 4314 N N . SER A 1 548 ? 21.749 10.421 -18.827 1.00 75.44 548 SER A N 1
ATOM 4315 C CA . SER A 1 548 ? 22.705 9.327 -18.696 1.00 75.44 548 SER A CA 1
ATOM 4316 C C . SER A 1 548 ? 23.963 9.774 -17.957 1.00 75.44 548 SER A C 1
ATOM 4318 O O . SER A 1 548 ? 24.316 10.958 -17.960 1.00 75.44 548 SER A O 1
ATOM 4320 N N . ASP A 1 549 ? 24.726 8.814 -17.442 1.00 73.06 549 ASP A N 1
ATOM 4321 C CA . ASP A 1 549 ? 26.143 9.044 -17.168 1.00 73.06 549 ASP A CA 1
ATOM 4322 C C . ASP A 1 549 ? 26.885 9.498 -18.435 1.00 73.06 549 ASP A C 1
ATOM 4324 O O . ASP A 1 549 ? 26.435 9.293 -19.569 1.00 73.06 549 ASP A O 1
ATOM 4328 N N . VAL A 1 550 ? 28.041 10.128 -18.238 1.00 75.62 550 VAL A N 1
ATOM 4329 C CA . VAL A 1 550 ? 28.964 10.468 -19.323 1.00 75.62 550 VAL A CA 1
ATOM 4330 C C . VAL A 1 550 ? 29.698 9.200 -19.766 1.00 75.62 550 VAL A C 1
ATOM 4332 O O . VAL A 1 550 ? 30.448 8.601 -18.996 1.00 75.62 550 VAL A O 1
ATOM 4335 N N . PHE A 1 551 ? 29.503 8.795 -21.019 1.00 74.31 551 PHE A N 1
ATOM 4336 C CA . PHE A 1 551 ? 30.093 7.586 -21.585 1.00 74.31 551 PHE A CA 1
ATOM 4337 C C . PHE A 1 551 ? 31.433 7.891 -22.251 1.00 74.31 551 PHE A C 1
ATOM 4339 O O . PHE A 1 551 ? 31.498 8.647 -23.212 1.00 74.31 551 PHE A O 1
ATOM 4346 N N . GLU A 1 552 ? 32.509 7.278 -21.766 1.00 75.50 552 GLU A N 1
ATOM 4347 C CA . GLU A 1 552 ? 33.837 7.368 -22.382 1.00 75.50 552 GLU A CA 1
ATOM 4348 C C . GLU A 1 552 ? 33.955 6.421 -23.584 1.00 75.50 552 GLU A C 1
ATOM 4350 O O . GLU A 1 552 ? 33.758 5.207 -23.454 1.00 75.50 552 GLU A O 1
ATOM 4355 N N . ASN A 1 553 ? 34.356 6.954 -24.737 1.00 71.75 553 ASN A N 1
ATOM 4356 C CA . ASN A 1 553 ? 34.827 6.161 -25.864 1.00 71.75 553 ASN A CA 1
ATOM 4357 C C . ASN A 1 553 ? 36.152 5.480 -25.488 1.00 71.75 553 ASN A C 1
ATOM 4359 O O . ASN A 1 553 ? 37.217 6.093 -25.498 1.00 71.75 553 ASN A O 1
ATOM 4363 N N . LYS A 1 554 ? 36.106 4.175 -25.213 1.00 65.44 554 LYS A N 1
ATOM 4364 C CA . LYS A 1 554 ? 37.284 3.380 -24.833 1.00 65.44 554 LYS A CA 1
ATOM 4365 C C . LYS A 1 554 ? 38.235 3.085 -26.002 1.00 65.44 554 LYS A C 1
ATOM 4367 O O . LYS A 1 554 ? 39.299 2.516 -25.769 1.00 65.44 554 LYS A O 1
ATOM 4372 N N . ALA A 1 555 ? 37.892 3.470 -27.233 1.00 57.44 555 ALA A N 1
ATOM 4373 C CA . ALA A 1 555 ? 38.821 3.503 -28.363 1.00 57.44 555 ALA A CA 1
ATOM 4374 C C . ALA A 1 555 ? 39.500 4.876 -28.553 1.00 57.44 555 ALA A C 1
ATOM 4376 O O . ALA A 1 555 ? 40.402 4.987 -29.385 1.00 57.44 555 ALA A O 1
ATOM 4377 N N . TYR A 1 556 ? 39.124 5.911 -27.788 1.00 58.12 556 TYR A N 1
ATOM 4378 C CA . TYR A 1 556 ? 39.742 7.234 -27.882 1.00 58.12 556 TYR A CA 1
ATOM 4379 C C . TYR A 1 556 ? 41.237 7.168 -27.549 1.00 58.12 556 TYR A C 1
ATOM 4381 O O . TYR A 1 556 ? 41.629 6.744 -26.462 1.00 58.12 556 TYR A O 1
ATOM 4389 N N . GLY A 1 557 ? 42.089 7.571 -28.495 1.00 56.00 557 GLY A N 1
ATOM 4390 C CA . GLY A 1 557 ? 43.542 7.655 -28.299 1.00 56.00 557 GLY A CA 1
ATOM 4391 C C . GLY A 1 557 ? 44.273 6.339 -27.969 1.00 56.00 557 GLY A C 1
ATOM 4392 O O . GLY A 1 557 ? 45.465 6.395 -27.679 1.00 56.00 557 GLY A O 1
ATOM 4393 N N . THR A 1 558 ? 43.607 5.176 -28.058 1.00 58.41 558 THR A N 1
ATOM 4394 C CA . THR A 1 558 ? 44.070 3.813 -27.679 1.00 58.41 558 THR A CA 1
ATOM 4395 C C . THR A 1 558 ? 44.182 3.546 -26.155 1.00 58.41 558 THR A C 1
ATOM 4397 O O . THR A 1 558 ? 44.987 4.159 -25.457 1.00 58.41 558 THR A O 1
ATOM 4400 N N . TYR A 1 559 ? 43.392 2.601 -25.602 1.00 51.69 559 TYR A N 1
ATOM 4401 C CA . TYR A 1 559 ? 43.237 2.423 -24.137 1.00 51.69 559 TYR A CA 1
ATOM 4402 C C . TYR A 1 559 ? 43.093 0.960 -23.632 1.00 51.69 559 TYR A C 1
ATOM 4404 O O . TYR A 1 559 ? 42.691 0.058 -24.364 1.00 51.69 559 TYR A O 1
ATOM 4412 N N . VAL A 1 560 ? 43.403 0.727 -22.339 1.00 53.03 560 VAL A N 1
ATOM 4413 C CA . VAL A 1 560 ? 43.211 -0.545 -21.595 1.00 53.03 560 VAL A CA 1
ATOM 4414 C C . VAL A 1 560 ? 42.693 -0.292 -20.152 1.00 53.03 560 VAL A C 1
ATOM 4416 O O . VAL A 1 560 ? 43.374 0.418 -19.402 1.00 53.03 560 VAL A O 1
ATOM 4419 N N . PRO A 1 561 ? 41.565 -0.893 -19.709 1.00 51.69 561 PRO A N 1
ATOM 4420 C CA . PRO A 1 561 ? 40.967 -0.687 -18.372 1.00 51.69 561 PRO A CA 1
ATOM 4421 C C . PRO A 1 561 ? 41.684 -1.384 -17.185 1.00 51.69 561 PRO A C 1
ATOM 4423 O O . PRO A 1 561 ? 42.539 -2.246 -17.408 1.00 51.69 561 PRO A O 1
ATOM 4426 N N . PRO A 1 562 ? 41.385 -0.997 -15.922 1.00 56.66 562 PRO A N 1
ATOM 4427 C CA . PRO A 1 562 ? 41.623 -1.806 -14.713 1.00 56.66 562 PRO A CA 1
ATOM 4428 C C . PRO A 1 562 ? 40.527 -2.879 -14.508 1.00 56.66 562 PRO A C 1
ATOM 4430 O O . PRO A 1 562 ? 39.468 -2.750 -15.116 1.00 56.66 562 PRO A O 1
ATOM 4433 N N . PRO A 1 563 ? 40.716 -3.877 -13.619 1.00 75.94 563 PRO A N 1
ATOM 4434 C CA . PRO A 1 563 ? 39.640 -4.779 -13.202 1.00 75.94 563 PRO A CA 1
ATOM 4435 C C . PRO A 1 563 ? 38.551 -4.054 -12.391 1.00 75.94 563 PRO A C 1
ATOM 4437 O O . PRO A 1 563 ? 38.830 -3.451 -11.347 1.00 75.94 563 PRO A O 1
ATOM 4440 N N . TYR A 1 564 ? 37.304 -4.147 -12.839 1.00 72.44 564 TYR A N 1
ATOM 4441 C CA . TYR A 1 564 ? 36.103 -3.676 -12.150 1.00 72.44 564 TYR A CA 1
ATOM 4442 C C . TYR A 1 564 ? 35.452 -4.819 -11.373 1.00 72.44 564 TYR A C 1
ATOM 4444 O O . TYR A 1 564 ? 35.444 -5.963 -11.824 1.00 72.44 564 TYR A O 1
ATOM 4452 N N . ALA A 1 565 ? 34.900 -4.521 -10.197 1.00 68.88 565 ALA A N 1
ATOM 4453 C CA . ALA A 1 565 ? 34.053 -5.481 -9.503 1.00 68.88 565 ALA A CA 1
ATOM 4454 C C . ALA A 1 565 ? 32.752 -5.656 -10.304 1.00 68.88 565 ALA A C 1
ATOM 4456 O O . ALA A 1 565 ? 32.138 -4.672 -10.714 1.00 68.88 565 ALA A O 1
ATOM 4457 N N . SER A 1 566 ? 32.344 -6.902 -10.532 1.00 62.12 566 SER A N 1
ATOM 4458 C CA . SER A 1 566 ? 31.057 -7.229 -11.147 1.00 62.12 566 SER A CA 1
ATOM 4459 C C . SER A 1 566 ? 29.890 -6.689 -10.305 1.00 62.12 566 SER A C 1
ATOM 4461 O O . SER A 1 566 ? 29.990 -6.561 -9.083 1.00 62.12 566 SER A O 1
ATOM 4463 N N . ASN A 1 567 ? 28.770 -6.364 -10.962 1.00 50.62 567 ASN A N 1
ATOM 4464 C CA . ASN A 1 567 ? 27.661 -5.587 -10.381 1.00 50.62 567 ASN A CA 1
ATOM 4465 C C . ASN A 1 567 ? 26.990 -6.186 -9.124 1.00 50.62 567 ASN A C 1
ATOM 4467 O O . ASN A 1 567 ? 26.187 -5.501 -8.499 1.00 50.62 567 ASN A O 1
ATOM 4471 N N . SER A 1 568 ? 27.302 -7.420 -8.720 1.00 44.66 568 SER A N 1
ATOM 4472 C CA . SER A 1 568 ? 26.826 -8.012 -7.459 1.00 44.66 568 SER A CA 1
ATOM 4473 C C . SER A 1 568 ? 27.536 -7.476 -6.207 1.00 44.66 568 SER A C 1
ATOM 4475 O O . SER A 1 568 ? 27.091 -7.748 -5.094 1.00 44.66 568 SER A O 1
ATOM 4477 N N . ALA A 1 569 ? 28.641 -6.740 -6.367 1.00 43.12 569 ALA A N 1
ATOM 4478 C CA . ALA A 1 569 ? 29.530 -6.365 -5.269 1.00 43.12 569 ALA A CA 1
ATOM 4479 C C . ALA A 1 569 ? 29.470 -4.884 -4.848 1.00 43.12 569 ALA A C 1
ATOM 4481 O O . ALA A 1 569 ? 30.083 -4.527 -3.844 1.00 43.12 569 ALA A O 1
ATOM 4482 N N . LEU A 1 570 ? 28.784 -4.009 -5.593 1.00 44.03 570 LEU A N 1
ATOM 4483 C CA . LEU A 1 570 ? 28.843 -2.554 -5.399 1.00 44.03 570 LEU A CA 1
ATOM 4484 C C . LEU A 1 570 ? 27.502 -1.954 -4.940 1.00 44.03 570 LEU A C 1
ATOM 4486 O O . LEU A 1 570 ? 26.575 -1.798 -5.723 1.00 44.03 570 LEU A O 1
ATOM 4490 N N . VAL A 1 571 ? 27.470 -1.556 -3.663 1.00 47.38 571 VAL A N 1
ATOM 4491 C CA . VAL A 1 571 ? 26.633 -0.492 -3.064 1.00 47.38 571 VAL A CA 1
ATOM 4492 C C . VAL A 1 571 ? 25.131 -0.477 -3.413 1.00 47.38 571 VAL A C 1
ATOM 4494 O O . VAL A 1 571 ? 24.694 0.305 -4.247 1.00 47.38 571 VAL A O 1
ATOM 4497 N N . THR A 1 572 ? 24.304 -1.231 -2.679 1.00 40.84 572 THR A N 1
ATOM 4498 C CA . THR A 1 572 ? 22.849 -0.928 -2.545 1.00 40.84 572 THR A CA 1
ATOM 4499 C C . THR A 1 572 ? 22.196 -1.410 -1.243 1.00 40.84 572 THR A C 1
ATOM 4501 O O . THR A 1 572 ? 21.132 -0.905 -0.898 1.00 40.84 572 THR A O 1
ATOM 4504 N N . GLN A 1 573 ? 22.796 -2.342 -0.492 1.00 48.03 573 GLN A N 1
ATOM 4505 C CA . GLN A 1 573 ? 22.235 -2.835 0.776 1.00 48.03 573 GLN A CA 1
ATOM 4506 C C . GLN A 1 573 ? 23.081 -2.393 1.977 1.00 48.03 573 GLN A C 1
ATOM 4508 O O . GLN A 1 573 ? 24.272 -2.709 2.064 1.00 48.03 573 GLN A O 1
ATOM 4513 N N . PHE A 1 574 ? 22.452 -1.690 2.922 1.00 49.91 574 PHE A N 1
ATOM 4514 C CA . PHE A 1 574 ? 22.992 -1.520 4.268 1.00 49.91 574 PHE A CA 1
ATOM 4515 C C . PHE A 1 574 ? 22.859 -2.847 5.030 1.00 49.91 574 PHE A C 1
ATOM 4517 O O . PHE A 1 574 ? 21.860 -3.558 4.943 1.00 49.91 574 PHE A O 1
ATOM 4524 N N . ASN A 1 575 ? 23.908 -3.223 5.752 1.00 62.91 575 ASN A N 1
ATOM 4525 C CA . ASN A 1 575 ? 23.949 -4.421 6.574 1.00 62.91 575 ASN A CA 1
ATOM 4526 C C . ASN A 1 575 ? 23.468 -4.071 7.981 1.00 62.91 575 ASN A C 1
ATOM 4528 O O . ASN A 1 575 ? 24.178 -3.391 8.723 1.00 62.91 575 ASN A O 1
ATOM 4532 N N . ILE A 1 576 ? 22.293 -4.572 8.354 1.00 58.38 576 ILE A N 1
ATOM 4533 C CA . ILE A 1 576 ? 21.711 -4.310 9.673 1.00 58.38 576 ILE A CA 1
ATOM 4534 C C . ILE A 1 576 ? 22.642 -4.795 10.794 1.00 58.38 576 ILE A C 1
ATOM 4536 O O . ILE A 1 576 ? 23.179 -5.908 10.751 1.00 58.38 576 ILE A O 1
ATOM 4540 N N . ILE A 1 577 ? 22.815 -3.933 11.793 1.00 51.97 577 ILE A N 1
ATOM 4541 C CA . ILE A 1 577 ? 23.541 -4.153 13.039 1.00 51.97 577 ILE A CA 1
ATOM 4542 C C . ILE A 1 577 ? 22.614 -3.864 14.225 1.00 51.97 577 ILE A C 1
ATOM 4544 O O . ILE A 1 577 ? 21.800 -2.946 14.187 1.00 51.97 577 ILE A O 1
ATOM 4548 N N . SER A 1 578 ? 22.741 -4.631 15.306 1.00 51.28 578 SER A N 1
ATOM 4549 C CA . SER A 1 578 ? 21.911 -4.478 16.508 1.00 51.28 578 SER A CA 1
ATOM 4550 C C . SER A 1 578 ? 22.747 -4.544 17.782 1.00 51.28 578 SER A C 1
ATOM 4552 O O . SER A 1 578 ? 23.857 -5.079 17.795 1.00 51.28 578 SER A O 1
ATOM 4554 N N . ASP A 1 579 ? 22.204 -4.049 18.894 1.00 48.47 579 ASP A N 1
ATOM 4555 C CA . ASP A 1 579 ? 22.902 -4.074 20.188 1.00 48.47 579 ASP A CA 1
ATOM 4556 C C . ASP A 1 579 ? 23.067 -5.502 20.736 1.00 48.47 579 ASP A C 1
ATOM 4558 O O . ASP A 1 579 ? 24.019 -5.796 21.459 1.00 48.47 579 ASP A O 1
ATOM 4562 N N . SER A 1 580 ? 22.213 -6.433 20.301 1.00 53.53 580 SER A N 1
ATOM 4563 C CA . SER A 1 580 ? 22.373 -7.872 20.542 1.00 53.53 580 SER A CA 1
ATOM 4564 C C . SER A 1 580 ? 23.589 -8.491 19.831 1.00 53.53 580 SER A C 1
ATOM 4566 O O . SER A 1 580 ? 23.930 -9.639 20.117 1.00 53.53 580 SER A O 1
ATOM 4568 N N . MET A 1 581 ? 24.279 -7.748 18.952 1.00 62.91 581 MET A N 1
ATOM 4569 C CA . MET A 1 581 ? 25.514 -8.197 18.303 1.00 62.91 581 MET A CA 1
ATOM 4570 C C . MET A 1 581 ? 26.794 -7.922 19.107 1.00 62.91 581 MET A C 1
ATOM 4572 O O . MET A 1 581 ? 27.874 -8.311 18.665 1.00 62.91 581 MET A O 1
ATOM 4576 N N . VAL A 1 582 ? 26.719 -7.261 20.266 1.00 63.03 582 VAL A N 1
ATOM 4577 C CA . VAL A 1 582 ? 27.890 -6.932 21.101 1.00 63.03 582 VAL A CA 1
ATOM 4578 C C . VAL A 1 582 ? 28.520 -8.195 21.714 1.00 63.03 582 VAL A C 1
ATOM 4580 O O . VAL A 1 582 ? 27.823 -9.100 22.174 1.00 63.03 582 VAL A O 1
ATOM 4583 N N . ALA A 1 583 ? 29.855 -8.266 21.738 1.00 70.69 583 ALA A N 1
ATOM 4584 C CA . ALA A 1 583 ? 30.574 -9.354 22.404 1.00 70.69 583 ALA A CA 1
ATOM 4585 C C . ALA A 1 583 ? 30.521 -9.204 23.938 1.00 70.69 583 ALA A C 1
ATOM 4587 O O . ALA A 1 583 ? 30.652 -8.079 24.430 1.00 70.69 583 ALA A O 1
ATOM 4588 N N . PRO A 1 584 ? 30.417 -10.306 24.708 1.00 59.66 584 PRO A N 1
ATOM 4589 C CA . PRO A 1 584 ? 30.492 -10.256 26.168 1.00 59.66 584 PRO A CA 1
ATOM 4590 C C . PRO A 1 584 ? 31.718 -9.469 26.654 1.00 59.66 584 PRO A C 1
ATOM 4592 O O . PRO A 1 584 ? 32.827 -9.669 26.154 1.00 59.66 584 PRO A O 1
ATOM 4595 N N . ASP A 1 585 ? 31.499 -8.561 27.607 1.00 69.00 585 ASP A N 1
ATOM 4596 C CA . ASP A 1 585 ? 32.512 -7.683 28.216 1.00 69.00 585 ASP A CA 1
ATOM 4597 C C . ASP A 1 585 ? 33.315 -6.798 27.230 1.00 69.00 585 ASP A C 1
ATOM 4599 O O . ASP A 1 585 ? 34.447 -6.395 27.513 1.00 69.00 585 ASP A O 1
ATOM 4603 N N . SER A 1 586 ? 32.740 -6.454 26.069 1.00 64.44 586 SER A N 1
ATOM 4604 C CA . SER A 1 586 ? 33.411 -5.699 24.999 1.00 64.44 586 SER A CA 1
ATOM 4605 C C . SER A 1 586 ? 32.593 -4.512 24.473 1.00 64.44 586 SER A C 1
ATOM 4607 O O . SER A 1 586 ? 31.376 -4.458 24.605 1.00 64.44 586 SER A O 1
ATOM 4609 N N . LYS A 1 587 ? 33.272 -3.570 23.800 1.00 56.75 587 LYS A N 1
ATOM 4610 C CA . LYS A 1 587 ? 32.654 -2.506 22.972 1.00 56.75 587 LYS A CA 1
ATOM 4611 C C . LYS A 1 587 ? 32.636 -2.845 21.473 1.00 56.75 587 LYS A C 1
ATOM 4613 O O . LYS A 1 587 ? 32.432 -1.973 20.634 1.00 56.75 587 LYS A O 1
ATOM 4618 N N . LEU A 1 588 ? 32.945 -4.092 21.128 1.00 70.25 588 LEU A N 1
ATOM 4619 C CA . LEU A 1 588 ? 33.016 -4.596 19.758 1.00 70.25 588 LEU A CA 1
ATOM 4620 C C . LEU A 1 588 ? 31.855 -5.549 19.491 1.00 70.25 588 LEU A C 1
ATOM 4622 O O . LEU A 1 588 ? 31.348 -6.186 20.415 1.00 70.25 588 LEU A O 1
ATOM 4626 N N . MET A 1 589 ? 31.505 -5.702 18.218 1.00 79.19 589 MET A N 1
ATOM 4627 C CA . MET A 1 589 ? 30.685 -6.819 17.760 1.00 79.19 589 MET A CA 1
ATOM 4628 C C . MET A 1 589 ? 31.347 -8.162 18.121 1.00 79.19 589 MET A C 1
ATOM 4630 O O . MET A 1 589 ? 32.571 -8.304 18.082 1.00 79.19 589 MET A O 1
ATOM 4634 N N . ASP A 1 590 ? 30.536 -9.154 18.482 1.00 84.62 590 ASP A N 1
ATOM 4635 C CA . ASP A 1 590 ? 30.968 -10.541 18.647 1.00 84.62 590 ASP A CA 1
ATOM 4636 C C . ASP A 1 590 ? 31.396 -11.104 17.288 1.00 84.62 590 ASP A C 1
ATOM 4638 O O . ASP A 1 590 ? 30.670 -11.005 16.299 1.00 84.62 590 ASP A O 1
ATOM 4642 N N . VAL A 1 591 ? 32.574 -11.726 17.239 1.00 83.12 591 VAL A N 1
ATOM 4643 C CA . VAL A 1 591 ? 33.164 -12.284 16.012 1.00 83.12 591 VAL A CA 1
ATOM 4644 C C . VAL A 1 591 ? 32.225 -13.289 15.330 1.00 83.12 591 VAL A C 1
ATOM 4646 O O . VAL A 1 591 ? 32.298 -13.446 14.112 1.00 83.12 591 VAL A O 1
ATOM 4649 N N . LYS A 1 592 ? 31.294 -13.915 16.066 1.00 84.44 592 LYS A N 1
ATOM 4650 C CA . LYS A 1 592 ? 30.258 -14.792 15.488 1.00 84.44 592 LYS A CA 1
ATOM 4651 C C . LYS A 1 592 ? 29.280 -14.078 14.536 1.00 84.44 592 LYS A C 1
ATOM 4653 O O . LYS A 1 592 ? 28.670 -14.753 13.714 1.00 84.44 592 LYS A O 1
ATOM 4658 N N . TYR A 1 593 ? 29.143 -12.751 14.624 1.00 79.94 593 TYR A N 1
ATOM 4659 C CA . TYR A 1 593 ? 28.316 -11.931 13.725 1.00 79.94 593 TYR A CA 1
ATOM 4660 C C . TYR A 1 593 ? 29.121 -11.259 12.596 1.00 79.94 593 TYR A C 1
ATOM 4662 O O . TYR A 1 593 ? 28.529 -10.660 11.698 1.00 79.94 593 TYR A O 1
ATOM 4670 N N . ALA A 1 594 ? 30.456 -11.365 12.595 1.00 84.81 594 ALA A N 1
ATOM 4671 C CA . ALA A 1 594 ? 31.286 -10.834 11.514 1.00 84.81 594 ALA A CA 1
ATOM 4672 C C . ALA A 1 594 ? 31.041 -11.615 10.209 1.00 84.81 594 ALA A C 1
ATOM 4674 O O . ALA A 1 594 ? 31.220 -12.836 10.160 1.00 84.81 594 ALA A O 1
ATOM 4675 N N . LYS A 1 595 ? 30.652 -10.910 9.141 1.00 82.44 595 LYS A N 1
ATOM 4676 C CA . LYS A 1 595 ? 30.257 -11.512 7.857 1.00 82.44 595 LYS A CA 1
ATOM 4677 C C . LYS A 1 595 ? 31.441 -11.666 6.901 1.00 82.44 595 LYS A C 1
ATOM 4679 O O . LYS A 1 595 ? 32.376 -10.863 6.907 1.00 82.44 595 LYS A O 1
ATOM 4684 N N . GLU A 1 596 ? 31.374 -12.699 6.065 1.00 87.94 596 GLU A N 1
ATOM 4685 C CA . GLU A 1 596 ? 32.273 -12.900 4.926 1.00 87.94 596 GLU A CA 1
ATOM 4686 C C . GLU A 1 596 ? 31.676 -12.270 3.668 1.00 87.94 596 GLU A C 1
ATOM 4688 O O . GLU A 1 596 ? 30.481 -12.396 3.413 1.00 87.94 596 GLU A O 1
ATOM 4693 N N . TYR A 1 597 ? 32.525 -11.610 2.885 1.00 86.94 597 TYR A N 1
ATOM 4694 C CA . TYR A 1 597 ? 32.176 -10.907 1.658 1.00 86.94 597 TYR A CA 1
ATOM 4695 C C . TYR A 1 597 ? 33.031 -11.453 0.514 1.00 86.94 597 TYR A C 1
ATOM 4697 O O . TYR A 1 597 ? 34.237 -11.663 0.674 1.00 86.94 597 TYR A O 1
ATOM 4705 N N . THR A 1 598 ? 32.409 -11.688 -0.640 1.00 86.81 598 THR A N 1
ATOM 4706 C CA . THR A 1 598 ? 33.054 -12.196 -1.861 1.00 86.81 598 THR A CA 1
ATOM 4707 C C . THR A 1 598 ? 32.848 -11.214 -3.006 1.00 86.81 598 THR A C 1
ATOM 4709 O O . THR A 1 598 ? 31.712 -10.909 -3.359 1.00 86.81 598 THR A O 1
ATOM 4712 N N . ILE A 1 599 ? 33.948 -10.735 -3.580 1.00 84.12 599 ILE A N 1
ATOM 4713 C CA . ILE A 1 599 ? 34.002 -9.702 -4.613 1.00 84.12 599 ILE A CA 1
ATOM 4714 C C . ILE A 1 599 ? 34.582 -10.321 -5.884 1.00 84.12 599 ILE A C 1
ATOM 4716 O O . ILE A 1 599 ? 35.785 -10.575 -5.951 1.00 84.12 599 ILE A O 1
ATOM 4720 N N . THR A 1 600 ? 33.741 -10.572 -6.882 1.00 85.25 600 THR A N 1
ATOM 4721 C CA . THR A 1 600 ? 34.155 -11.103 -8.191 1.00 85.25 600 THR A CA 1
ATOM 4722 C C . THR A 1 600 ? 34.426 -9.956 -9.159 1.00 85.25 600 THR A C 1
ATOM 4724 O O . THR A 1 600 ? 33.599 -9.050 -9.273 1.00 85.25 600 THR A O 1
ATOM 4727 N N . TYR A 1 601 ? 35.559 -9.989 -9.857 1.00 82.44 601 TYR A N 1
ATOM 4728 C CA . TYR A 1 601 ? 35.993 -8.976 -10.826 1.00 82.44 601 TYR A CA 1
ATOM 4729 C C . TYR A 1 601 ? 35.752 -9.409 -12.286 1.00 82.44 601 TYR A C 1
ATOM 4731 O O . TYR A 1 601 ? 35.486 -10.576 -12.556 1.00 82.44 601 TYR A O 1
ATOM 4739 N N . ASP A 1 602 ? 35.815 -8.465 -13.229 1.00 75.62 602 ASP A N 1
ATOM 4740 C CA . ASP A 1 602 ? 35.571 -8.668 -14.671 1.00 75.62 602 ASP A CA 1
ATOM 4741 C C . ASP A 1 602 ? 36.815 -9.102 -15.481 1.00 75.62 602 ASP A C 1
ATOM 4743 O O . ASP A 1 602 ? 36.707 -9.663 -16.575 1.00 75.62 602 ASP A O 1
ATOM 4747 N N . GLU A 1 603 ? 38.014 -8.872 -14.946 1.00 81.06 603 GLU A N 1
ATOM 4748 C CA . GLU A 1 603 ? 39.280 -9.382 -15.468 1.00 81.06 603 GLU A CA 1
ATOM 4749 C C . GLU A 1 603 ? 39.893 -10.388 -14.485 1.00 81.06 603 GLU A C 1
ATOM 4751 O O . GLU A 1 603 ? 39.809 -10.176 -13.272 1.00 81.06 603 GLU A O 1
ATOM 4756 N N . PRO A 1 604 ? 40.559 -11.454 -14.977 1.00 87.00 604 PRO A N 1
ATOM 4757 C CA . PRO A 1 604 ? 41.259 -12.371 -14.094 1.00 87.00 604 PRO A CA 1
ATOM 4758 C C . PRO A 1 604 ? 42.372 -11.621 -13.359 1.00 87.00 604 PRO A C 1
ATOM 4760 O O . PRO A 1 604 ? 43.029 -10.745 -13.923 1.00 87.00 604 PRO A O 1
ATOM 4763 N N . LEU A 1 605 ? 42.610 -11.984 -12.109 1.00 93.56 605 LEU A N 1
ATOM 4764 C CA . LEU A 1 605 ? 43.551 -11.389 -11.178 1.00 93.56 605 LEU A CA 1
ATOM 4765 C C . LEU A 1 605 ? 44.722 -12.337 -10.910 1.00 93.56 605 LEU A C 1
ATOM 4767 O O . LEU A 1 605 ? 44.612 -13.559 -10.997 1.00 93.56 605 LEU A O 1
ATOM 4771 N N . HIS A 1 606 ? 45.864 -11.770 -10.536 1.00 92.81 606 HIS A N 1
ATOM 4772 C CA . HIS A 1 606 ? 46.987 -12.527 -9.999 1.00 92.81 606 HIS A CA 1
ATOM 4773 C C . HIS A 1 606 ? 47.694 -11.767 -8.879 1.00 92.81 606 HIS A C 1
ATOM 4775 O O . HIS A 1 606 ? 47.615 -10.542 -8.774 1.00 92.81 606 HIS A O 1
ATOM 4781 N N . ILE A 1 607 ? 48.403 -12.521 -8.037 1.00 93.88 607 ILE A N 1
ATOM 4782 C CA . ILE A 1 607 ? 49.266 -11.974 -6.987 1.00 93.88 607 ILE A CA 1
ATOM 4783 C C . ILE A 1 607 ? 50.550 -11.455 -7.641 1.00 93.88 607 ILE A C 1
ATOM 4785 O O . ILE A 1 607 ? 51.279 -12.234 -8.265 1.00 93.88 607 ILE A O 1
ATOM 4789 N N . LEU A 1 608 ? 50.822 -10.160 -7.466 1.00 89.25 608 LEU A N 1
ATOM 4790 C CA . LEU A 1 608 ? 51.943 -9.459 -8.105 1.00 89.25 608 LEU A CA 1
ATOM 4791 C C . LEU A 1 608 ? 53.295 -9.904 -7.517 1.00 89.25 608 LEU A C 1
ATOM 4793 O O . LEU A 1 608 ? 54.234 -10.213 -8.249 1.00 89.25 608 LEU A O 1
ATOM 4797 N N . ASP A 1 609 ? 53.386 -10.008 -6.188 1.00 92.00 609 ASP A N 1
ATOM 4798 C CA . ASP A 1 609 ? 54.527 -10.575 -5.471 1.00 92.00 609 ASP A CA 1
ATOM 4799 C C . ASP A 1 609 ? 54.094 -11.801 -4.659 1.00 92.00 609 ASP A C 1
ATOM 4801 O O . ASP A 1 609 ? 53.520 -11.691 -3.573 1.00 92.00 609 ASP A O 1
ATOM 4805 N N . LYS A 1 610 ? 54.426 -12.991 -5.176 1.00 89.19 610 LYS A N 1
ATOM 4806 C CA . LYS A 1 610 ? 54.108 -14.294 -4.564 1.00 89.19 610 LYS A CA 1
ATOM 4807 C C . LYS A 1 610 ? 54.807 -14.556 -3.220 1.00 89.19 610 LYS A C 1
ATOM 4809 O O . LYS A 1 610 ? 54.543 -15.587 -2.608 1.00 89.19 610 LYS A O 1
ATOM 4814 N N . SER A 1 611 ? 55.707 -13.676 -2.769 1.00 90.00 611 SER A N 1
ATOM 4815 C CA . SER A 1 611 ? 56.324 -13.745 -1.434 1.00 90.00 611 SER A CA 1
ATOM 4816 C C . SER A 1 611 ? 55.543 -12.989 -0.350 1.00 90.00 611 SER A C 1
ATOM 4818 O O . SER A 1 611 ? 55.925 -13.041 0.819 1.00 90.00 611 SER A O 1
ATOM 4820 N N . LYS A 1 612 ? 54.455 -12.301 -0.722 1.00 90.62 612 LYS A N 1
ATOM 4821 C CA . LYS A 1 612 ? 53.583 -11.529 0.170 1.00 90.62 612 LYS A CA 1
ATOM 4822 C C . LYS A 1 612 ? 52.120 -11.953 -0.003 1.00 90.62 612 LYS A C 1
ATOM 4824 O O . LYS A 1 612 ? 51.717 -12.370 -1.086 1.00 90.62 612 LYS A O 1
ATOM 4829 N N . ASP A 1 613 ? 51.317 -11.795 1.045 1.00 93.12 613 ASP A N 1
ATOM 4830 C CA . ASP A 1 613 ? 49.860 -11.956 0.964 1.00 93.12 613 ASP A CA 1
ATOM 4831 C C . ASP A 1 613 ? 49.185 -10.751 0.276 1.00 93.12 613 ASP A C 1
ATOM 4833 O O . ASP A 1 613 ? 49.815 -9.719 0.020 1.00 93.12 613 ASP A O 1
ATOM 4837 N N . ILE A 1 614 ? 47.893 -10.886 -0.037 1.00 95.00 614 ILE A N 1
ATOM 4838 C CA . ILE A 1 614 ? 47.041 -9.789 -0.520 1.00 95.00 614 ILE A CA 1
ATOM 4839 C C . ILE A 1 614 ? 46.658 -8.915 0.681 1.00 95.00 614 ILE A C 1
ATOM 4841 O O . ILE A 1 614 ? 46.168 -9.421 1.692 1.00 95.00 614 ILE A O 1
ATOM 4845 N N . GLY A 1 615 ? 46.888 -7.605 0.582 1.00 92.44 615 GLY A N 1
ATOM 4846 C CA . GLY A 1 615 ? 46.531 -6.645 1.629 1.00 92.44 615 GLY A CA 1
ATOM 4847 C C . GLY A 1 615 ? 45.171 -5.992 1.380 1.00 92.44 615 GLY A C 1
ATOM 4848 O O . GLY A 1 615 ? 44.794 -5.790 0.227 1.00 92.44 615 GLY A O 1
ATOM 4849 N N . ILE A 1 616 ? 44.476 -5.611 2.454 1.00 93.50 616 ILE A N 1
ATOM 4850 C CA . ILE A 1 616 ? 43.190 -4.897 2.431 1.00 93.50 616 ILE A CA 1
ATOM 4851 C C . ILE A 1 616 ? 43.208 -3.703 3.390 1.00 93.50 616 ILE A C 1
ATOM 4853 O O . ILE A 1 616 ? 43.832 -3.758 4.451 1.00 93.50 616 ILE A O 1
ATOM 4857 N N . ALA A 1 617 ? 42.517 -2.630 3.017 1.00 90.38 617 ALA A N 1
ATOM 4858 C CA . ALA A 1 617 ? 42.251 -1.463 3.857 1.00 90.38 617 ALA A CA 1
ATOM 4859 C C . ALA A 1 617 ? 40.831 -0.940 3.594 1.00 90.38 617 ALA A C 1
ATOM 4861 O O . ALA A 1 617 ? 40.261 -1.245 2.547 1.00 90.38 617 ALA A O 1
ATOM 4862 N N . PHE A 1 618 ? 40.282 -0.129 4.504 1.00 89.00 618 PHE A N 1
ATOM 4863 C CA . PHE A 1 618 ? 39.025 0.597 4.291 1.00 89.00 618 PHE A CA 1
ATOM 4864 C C . PHE A 1 618 ? 39.185 2.112 4.510 1.00 89.00 618 PHE A C 1
ATOM 4866 O O . PHE A 1 618 ? 40.102 2.555 5.203 1.00 89.00 618 PHE A O 1
ATOM 4873 N N . THR A 1 619 ? 38.271 2.899 3.944 1.00 80.19 619 THR A N 1
ATOM 4874 C CA . THR A 1 619 ? 38.078 4.337 4.201 1.00 80.19 619 THR A CA 1
ATOM 4875 C C . THR A 1 619 ? 36.599 4.642 4.476 1.00 80.19 619 THR A C 1
ATOM 4877 O O . THR A 1 619 ? 35.727 3.851 4.129 1.00 80.19 619 THR A O 1
ATOM 4880 N N . THR A 1 620 ? 36.314 5.748 5.164 1.00 75.62 620 THR A N 1
ATOM 4881 C CA . THR A 1 620 ? 34.989 6.117 5.714 1.00 75.62 620 THR A CA 1
ATOM 4882 C C . THR A 1 620 ? 34.956 7.635 5.961 1.00 75.62 620 THR A C 1
ATOM 4884 O O . THR A 1 620 ? 36.008 8.281 5.929 1.00 75.62 620 THR A O 1
ATOM 4887 N N . LYS A 1 621 ? 33.764 8.212 6.185 1.00 56.22 621 LYS A N 1
ATOM 4888 C CA . LYS A 1 621 ? 33.575 9.627 6.560 1.00 56.22 621 LYS A CA 1
ATOM 4889 C C . LYS A 1 621 ? 34.189 9.974 7.928 1.00 56.22 621 LYS A C 1
ATOM 4891 O O . LYS A 1 621 ? 34.596 11.115 8.138 1.00 56.22 621 LYS A O 1
ATOM 4896 N N . HIS A 1 622 ? 34.276 9.007 8.844 1.00 58.62 622 HIS A N 1
ATOM 4897 C CA . HIS A 1 622 ? 34.780 9.216 10.202 1.00 58.62 622 HIS A CA 1
ATOM 4898 C C . HIS A 1 622 ? 36.305 9.080 10.307 1.00 58.62 622 HIS A C 1
ATOM 4900 O O . HIS A 1 622 ? 36.958 8.353 9.555 1.00 58.62 622 HIS A O 1
ATOM 4906 N N . SER A 1 623 ? 36.902 9.806 11.260 1.00 59.72 623 SER A N 1
ATOM 4907 C CA . SER A 1 623 ? 38.362 9.874 11.382 1.00 59.72 623 SER A CA 1
ATOM 4908 C C . SER A 1 623 ? 38.975 8.523 11.770 1.00 59.72 623 SER A C 1
ATOM 4910 O O . SER A 1 623 ? 38.452 7.788 12.610 1.00 59.72 623 SER A O 1
ATOM 4912 N N . LYS A 1 624 ? 40.148 8.223 11.199 1.00 55.50 624 LYS A N 1
ATOM 4913 C CA . LYS A 1 624 ? 40.861 6.950 11.388 1.00 55.50 624 LYS A CA 1
ATOM 4914 C C . LYS A 1 624 ? 41.044 6.569 12.867 1.00 55.50 624 LYS A C 1
ATOM 4916 O O . LYS A 1 624 ? 40.835 5.424 13.249 1.00 55.50 624 LYS A O 1
ATOM 4921 N N . SER A 1 625 ? 41.364 7.551 13.710 1.00 59.22 625 SER A N 1
ATOM 4922 C CA . SER A 1 625 ? 41.554 7.399 15.160 1.00 59.22 625 SER A CA 1
ATOM 4923 C C . SER A 1 625 ? 40.287 7.064 15.953 1.00 59.22 625 SER A C 1
ATOM 4925 O O . SER A 1 625 ? 40.402 6.618 17.091 1.00 59.22 625 SER A O 1
ATOM 4927 N N . ASN A 1 626 ? 39.104 7.299 15.392 1.00 65.00 626 ASN A N 1
ATOM 4928 C CA . ASN A 1 626 ? 37.804 7.108 16.037 1.00 65.00 626 ASN A CA 1
ATOM 4929 C C . ASN A 1 626 ? 37.181 5.769 15.597 1.00 65.00 626 ASN A C 1
ATOM 4931 O O . ASN A 1 626 ? 36.804 4.971 16.453 1.00 65.00 626 ASN A O 1
ATOM 4935 N N . ILE A 1 627 ? 37.217 5.434 14.303 1.00 68.19 627 ILE A N 1
ATOM 4936 C CA . ILE A 1 627 ? 36.526 4.245 13.780 1.00 68.19 627 ILE A CA 1
ATOM 4937 C C . ILE A 1 627 ? 37.331 2.929 13.798 1.00 68.19 627 ILE A C 1
ATOM 4939 O O . ILE A 1 627 ? 36.755 1.869 14.061 1.00 68.19 627 ILE A O 1
ATOM 4943 N N . GLU A 1 628 ? 38.660 2.953 13.610 1.00 71.69 628 GLU A N 1
ATOM 4944 C CA . GLU A 1 628 ? 39.499 1.729 13.628 1.00 71.69 628 GLU A CA 1
ATOM 4945 C C . GLU A 1 628 ? 39.595 1.072 15.018 1.00 71.69 628 GLU A C 1
ATOM 4947 O O . GLU A 1 628 ? 40.030 -0.074 15.152 1.00 71.69 628 GLU A O 1
ATOM 4952 N N . GLN A 1 629 ? 39.159 1.770 16.072 1.00 75.56 629 GLN A N 1
ATOM 4953 C CA . GLN A 1 629 ? 39.020 1.174 17.402 1.00 75.56 629 GLN A CA 1
ATOM 4954 C C . GLN A 1 629 ? 37.900 0.122 17.436 1.00 75.56 629 GLN A C 1
ATOM 4956 O O . GLN A 1 629 ? 38.011 -0.858 18.180 1.00 75.56 629 GLN A O 1
ATOM 4961 N N . TYR A 1 630 ? 36.856 0.306 16.617 1.00 73.31 630 TYR A N 1
ATOM 4962 C CA . TYR A 1 630 ? 35.584 -0.410 16.723 1.00 73.31 630 TYR A CA 1
ATOM 4963 C C . TYR A 1 630 ? 35.223 -1.276 15.508 1.00 73.31 630 TYR A C 1
ATOM 4965 O O . TYR A 1 630 ? 34.466 -2.227 15.677 1.00 73.31 630 TYR A O 1
ATOM 4973 N N . ALA A 1 631 ? 35.767 -0.994 14.320 1.00 85.06 631 ALA A N 1
ATOM 4974 C CA . ALA A 1 631 ? 35.605 -1.816 13.116 1.00 85.06 631 ALA A CA 1
ATOM 4975 C C . ALA A 1 631 ? 36.903 -2.575 12.780 1.00 85.06 631 ALA A C 1
ATOM 4977 O O . ALA A 1 631 ? 37.991 -2.008 12.887 1.00 85.06 631 ALA A O 1
ATOM 4978 N N . LYS A 1 632 ? 36.818 -3.861 12.401 1.00 88.31 632 LYS A N 1
ATOM 4979 C CA . LYS A 1 632 ? 37.992 -4.741 12.205 1.00 88.31 632 LYS A CA 1
ATOM 4980 C C . LYS A 1 632 ? 37.803 -5.763 11.082 1.00 88.31 632 LYS A C 1
ATOM 4982 O O . LYS A 1 632 ? 36.715 -6.294 10.879 1.00 88.31 632 LYS A O 1
ATOM 4987 N N . PHE A 1 633 ? 38.900 -6.112 10.413 1.00 92.69 633 PHE A N 1
ATOM 4988 C CA . PHE A 1 633 ? 38.978 -7.340 9.618 1.00 92.69 633 PHE A CA 1
ATOM 4989 C C . PHE A 1 633 ? 39.170 -8.555 10.528 1.00 92.69 633 PHE A C 1
ATOM 4991 O O . PHE A 1 633 ? 39.837 -8.470 11.563 1.00 92.69 633 PHE A O 1
ATOM 4998 N N . VAL A 1 634 ? 38.610 -9.688 10.117 1.00 93.06 634 VAL A N 1
ATOM 4999 C CA . VAL A 1 634 ? 38.754 -10.982 10.790 1.00 93.06 634 VAL A CA 1
ATOM 5000 C C . VAL A 1 634 ? 39.471 -11.937 9.824 1.00 93.06 634 VAL A C 1
ATOM 5002 O O . VAL A 1 634 ? 39.161 -11.914 8.633 1.00 93.06 634 VAL A O 1
ATOM 5005 N N . PRO A 1 635 ? 40.422 -12.776 10.274 1.00 92.38 635 PRO A N 1
ATOM 5006 C CA . PRO A 1 635 ? 40.999 -13.806 9.415 1.00 92.38 635 PRO A CA 1
ATOM 5007 C C . PRO A 1 635 ? 39.937 -14.794 8.911 1.00 92.38 635 PRO A C 1
ATOM 5009 O O . PRO A 1 635 ? 39.034 -15.182 9.656 1.00 92.38 635 PRO A O 1
ATOM 5012 N N . LEU A 1 636 ? 40.077 -15.231 7.662 1.00 90.31 636 LEU A N 1
ATOM 5013 C CA . LEU A 1 636 ? 39.335 -16.357 7.092 1.00 90.31 636 LEU A CA 1
ATOM 5014 C C . LEU A 1 636 ? 39.807 -17.686 7.707 1.00 90.31 636 LEU A C 1
ATOM 5016 O O . LEU A 1 636 ? 40.868 -17.751 8.332 1.00 90.31 636 LEU A O 1
ATOM 5020 N N . GLU A 1 637 ? 39.068 -18.776 7.475 1.00 87.12 637 GLU A N 1
ATOM 5021 C CA . GLU A 1 637 ? 39.450 -20.126 7.935 1.00 87.12 637 GLU A CA 1
ATOM 5022 C C . GLU A 1 637 ? 40.838 -20.571 7.435 1.00 87.12 637 GLU A C 1
ATOM 5024 O O . GLU A 1 637 ? 41.543 -21.310 8.121 1.00 87.12 637 GLU A O 1
ATOM 5029 N N . SER A 1 638 ? 41.272 -20.068 6.273 1.00 84.31 638 SER A N 1
ATOM 5030 C CA . SER A 1 638 ? 42.610 -20.282 5.702 1.00 84.31 638 SER A CA 1
ATOM 5031 C C . SER A 1 638 ? 43.739 -19.538 6.440 1.00 84.31 638 SER A C 1
ATOM 5033 O O . SER A 1 638 ? 44.911 -19.690 6.092 1.00 84.31 638 SER A O 1
ATOM 5035 N N . GLY A 1 639 ? 43.411 -18.724 7.451 1.00 87.31 639 GLY A N 1
ATOM 5036 C CA . GLY A 1 639 ? 44.345 -17.899 8.223 1.00 87.31 639 GLY A CA 1
ATOM 5037 C C . GLY A 1 639 ? 44.748 -16.583 7.546 1.00 87.31 639 GLY A C 1
ATOM 5038 O O . GLY A 1 639 ? 45.510 -15.811 8.127 1.00 87.31 639 GLY A O 1
ATOM 5039 N N . LYS A 1 640 ? 44.243 -16.310 6.337 1.00 90.75 640 LYS A N 1
ATOM 5040 C CA . LYS A 1 640 ? 44.516 -15.090 5.562 1.00 90.75 640 LYS A CA 1
ATOM 5041 C C . LYS A 1 640 ? 43.473 -14.000 5.819 1.00 90.75 640 LYS A C 1
ATOM 5043 O O . LYS A 1 640 ? 42.335 -14.294 6.169 1.00 90.75 640 LYS A O 1
ATOM 5048 N N . MET A 1 641 ? 43.853 -12.739 5.600 1.00 92.69 641 MET A N 1
ATOM 5049 C CA . MET A 1 641 ? 42.920 -11.597 5.649 1.00 92.69 641 MET A CA 1
ATOM 5050 C C . MET A 1 641 ? 42.116 -11.434 4.353 1.00 92.69 641 MET A C 1
ATOM 5052 O O . MET A 1 641 ? 40.953 -11.042 4.395 1.00 92.69 641 MET A O 1
ATOM 5056 N N . VAL A 1 642 ? 42.735 -11.751 3.211 1.00 94.44 642 VAL A N 1
ATOM 5057 C CA . VAL A 1 642 ? 42.088 -11.819 1.897 1.00 94.44 642 VAL A CA 1
ATOM 5058 C C . VAL A 1 642 ? 42.542 -13.085 1.190 1.00 94.44 642 VAL A C 1
ATOM 5060 O O . VAL A 1 642 ? 43.724 -13.440 1.235 1.00 94.44 642 VAL A O 1
ATOM 5063 N N . GLU A 1 643 ? 41.620 -13.742 0.500 1.00 93.06 643 GLU A N 1
ATOM 5064 C CA . GLU A 1 643 ? 41.907 -14.902 -0.335 1.00 93.06 643 GLU A CA 1
ATOM 5065 C C . GLU A 1 643 ? 41.400 -14.678 -1.761 1.00 93.06 643 GLU A C 1
ATOM 5067 O O . GLU A 1 643 ? 40.245 -14.317 -1.962 1.00 93.06 643 GLU A O 1
ATOM 5072 N N . LEU A 1 644 ? 42.273 -14.890 -2.747 1.00 92.75 644 LEU A N 1
ATOM 5073 C CA . LEU A 1 644 ? 41.893 -15.021 -4.153 1.00 92.75 644 LEU A CA 1
ATOM 5074 C C . LEU A 1 644 ? 41.402 -16.464 -4.335 1.00 92.75 644 LEU A C 1
ATOM 5076 O O . LEU A 1 644 ? 42.222 -17.381 -4.401 1.00 92.75 644 LEU A O 1
ATOM 5080 N N . VAL A 1 645 ? 40.082 -16.665 -4.266 1.00 87.31 645 VAL A N 1
ATOM 5081 C CA . VAL A 1 645 ? 39.453 -18.001 -4.161 1.00 87.31 645 VAL A CA 1
ATOM 5082 C C . VAL A 1 645 ? 39.310 -18.708 -5.511 1.00 87.31 645 VAL A C 1
ATOM 5084 O O . VAL A 1 645 ? 39.251 -19.933 -5.567 1.00 87.31 645 VAL A O 1
ATOM 5087 N N . ASP A 1 646 ? 39.315 -17.934 -6.590 1.00 89.12 646 ASP A N 1
ATOM 5088 C CA . ASP A 1 646 ? 39.432 -18.355 -7.985 1.00 89.12 646 ASP A CA 1
ATOM 5089 C C . ASP A 1 646 ? 40.173 -17.246 -8.759 1.00 89.12 646 ASP A C 1
ATOM 5091 O O . ASP A 1 646 ? 40.632 -16.278 -8.154 1.00 89.12 646 ASP A O 1
ATOM 5095 N N . GLU A 1 647 ? 40.328 -17.359 -10.080 1.00 88.88 647 GLU A N 1
ATOM 5096 C CA . GLU A 1 647 ? 41.061 -16.348 -10.859 1.00 88.88 647 GLU A CA 1
ATOM 5097 C C . GLU A 1 647 ? 40.380 -14.966 -10.906 1.00 88.88 647 GLU A C 1
ATOM 5099 O O . GLU A 1 647 ? 41.006 -14.036 -11.386 1.00 88.88 647 GLU A O 1
ATOM 5104 N N . TYR A 1 648 ? 39.158 -14.781 -10.402 1.00 88.31 648 TYR A N 1
ATOM 5105 C CA . TYR A 1 648 ? 38.390 -13.530 -10.486 1.00 88.31 648 TYR A CA 1
ATOM 5106 C C . TYR A 1 648 ? 37.911 -12.998 -9.125 1.00 88.31 648 TYR A C 1
ATOM 5108 O O . TYR A 1 648 ? 37.619 -11.808 -9.011 1.00 88.31 648 TYR A O 1
ATOM 5116 N N . THR A 1 649 ? 37.814 -13.839 -8.092 1.00 90.69 649 THR A N 1
ATOM 5117 C CA . THR A 1 649 ? 37.097 -13.515 -6.848 1.00 90.69 649 THR A CA 1
ATOM 5118 C C . THR A 1 649 ? 38.015 -13.341 -5.638 1.00 90.69 649 THR A C 1
ATOM 5120 O O . THR A 1 649 ? 38.746 -14.253 -5.250 1.00 90.69 649 THR A O 1
ATOM 5123 N N . LEU A 1 650 ? 37.913 -12.187 -4.971 1.00 92.94 650 LEU A N 1
ATOM 5124 C CA . LEU A 1 650 ? 38.521 -11.914 -3.667 1.00 92.94 650 LEU A CA 1
ATOM 5125 C C . LEU A 1 650 ? 37.503 -12.130 -2.539 1.00 92.94 650 LEU A C 1
ATOM 5127 O O . LEU A 1 650 ? 36.405 -11.582 -2.572 1.00 92.94 650 LEU A O 1
ATOM 5131 N N . LYS A 1 651 ? 37.878 -12.883 -1.504 1.00 93.25 651 LYS A N 1
ATOM 5132 C CA . LYS A 1 651 ? 37.098 -13.080 -0.273 1.00 93.25 651 LYS A CA 1
ATOM 5133 C C . LYS A 1 651 ? 37.778 -12.394 0.913 1.00 93.25 651 LYS A C 1
ATOM 5135 O O . LYS A 1 651 ? 38.996 -12.489 1.041 1.00 93.25 651 LYS A O 1
ATOM 5140 N N . PHE A 1 652 ? 37.007 -11.765 1.801 1.00 94.31 652 PHE A N 1
ATOM 5141 C CA . PHE A 1 652 ? 37.472 -11.223 3.089 1.00 94.31 652 PHE A CA 1
ATOM 5142 C C . PHE A 1 652 ? 36.367 -11.299 4.159 1.00 94.31 652 PHE A C 1
ATOM 5144 O O . PHE A 1 652 ? 35.200 -11.505 3.828 1.00 94.31 652 PHE A O 1
ATOM 5151 N N . LYS A 1 653 ? 36.709 -11.127 5.444 1.00 93.19 653 LYS A N 1
ATOM 5152 C CA . LYS A 1 653 ? 35.743 -11.113 6.560 1.00 93.19 653 LYS A CA 1
ATOM 5153 C C . LYS A 1 653 ? 35.837 -9.814 7.349 1.00 93.19 653 LYS A C 1
ATOM 5155 O O . LYS A 1 653 ? 36.938 -9.372 7.686 1.00 93.19 653 LYS A O 1
ATOM 5160 N N . PHE A 1 654 ? 34.696 -9.192 7.638 1.00 93.38 654 PHE A N 1
ATOM 5161 C CA . PHE A 1 654 ? 34.651 -7.852 8.223 1.00 93.38 654 PHE A CA 1
ATOM 5162 C C . PHE A 1 654 ? 33.610 -7.714 9.336 1.00 93.38 654 PHE A C 1
ATOM 5164 O O . PHE A 1 654 ? 32.529 -8.304 9.301 1.00 93.38 654 PHE A O 1
ATOM 5171 N N . MET A 1 655 ? 33.977 -6.904 10.324 1.00 90.31 655 MET A N 1
ATOM 5172 C CA . MET A 1 655 ? 33.220 -6.579 11.520 1.00 90.31 655 MET A CA 1
ATOM 5173 C C . MET A 1 655 ? 33.061 -5.046 11.577 1.00 90.31 655 MET A C 1
ATOM 5175 O O . MET A 1 655 ? 34.059 -4.359 11.821 1.00 90.31 655 MET A O 1
ATOM 5179 N N . PRO A 1 656 ? 31.862 -4.491 11.324 1.00 86.44 656 PRO A N 1
ATOM 5180 C CA . PRO A 1 656 ? 31.603 -3.051 11.388 1.00 86.44 656 PRO A CA 1
ATOM 5181 C C . PRO A 1 656 ? 31.618 -2.537 12.835 1.00 86.44 656 PRO A C 1
ATOM 5183 O O . PRO A 1 656 ? 31.644 -3.313 13.794 1.00 86.44 656 PRO A O 1
ATOM 5186 N N . SER A 1 657 ? 31.569 -1.214 13.005 1.00 77.06 657 SER A N 1
ATOM 5187 C CA . SER A 1 657 ? 31.398 -0.619 14.331 1.00 77.06 657 SER A CA 1
ATOM 5188 C C . SER A 1 657 ? 29.960 -0.755 14.838 1.00 77.06 657 SER A C 1
ATOM 5190 O O . SER A 1 657 ? 29.013 -0.556 14.088 1.00 77.06 657 SER A O 1
ATOM 5192 N N . LEU A 1 658 ? 29.809 -1.013 16.142 1.00 58.97 658 LEU A N 1
ATOM 5193 C CA . LEU A 1 658 ? 28.539 -0.900 16.869 1.00 58.97 658 LEU A CA 1
ATOM 5194 C C . LEU A 1 658 ? 28.431 0.405 17.678 1.00 58.97 658 LEU A C 1
ATOM 5196 O O . LEU A 1 658 ? 27.576 0.509 18.550 1.00 58.97 658 LEU A O 1
ATOM 5200 N N . MET A 1 659 ? 29.260 1.422 17.446 1.00 51.25 659 MET A N 1
ATOM 5201 C CA . MET A 1 659 ? 29.063 2.712 18.123 1.00 51.25 659 MET A CA 1
ATOM 5202 C C . MET A 1 659 ? 27.867 3.449 17.506 1.00 51.25 659 MET A C 1
ATOM 5204 O O . MET A 1 659 ? 27.689 3.411 16.292 1.00 51.25 659 MET A O 1
ATOM 5208 N N . TYR A 1 660 ? 27.045 4.124 18.316 1.00 43.75 660 TYR A N 1
ATOM 5209 C CA . TYR A 1 660 ? 25.881 4.872 17.810 1.00 43.75 660 TYR A CA 1
ATOM 5210 C C . TYR A 1 660 ? 26.274 6.039 16.881 1.00 43.75 660 TYR A C 1
ATOM 5212 O O . TYR A 1 660 ? 25.558 6.323 15.929 1.00 43.75 660 TYR A O 1
ATOM 5220 N N . GLU A 1 661 ? 27.447 6.649 17.095 1.00 41.78 661 GLU A N 1
ATOM 5221 C CA . GLU A 1 661 ? 28.060 7.648 16.193 1.00 41.78 661 GLU A CA 1
ATOM 5222 C C . GLU A 1 661 ? 28.380 7.096 14.787 1.00 41.78 661 GLU A C 1
ATOM 5224 O O . GLU A 1 661 ? 28.444 7.856 13.826 1.00 41.78 661 GLU A O 1
ATOM 5229 N N . HIS A 1 662 ? 28.529 5.775 14.642 1.00 51.62 662 HIS A N 1
ATOM 5230 C CA . HIS A 1 662 ? 28.796 5.095 13.369 1.00 51.62 662 HIS A CA 1
ATOM 5231 C C . HIS A 1 662 ? 27.540 4.405 12.808 1.00 51.62 662 HIS A C 1
ATOM 5233 O O . HIS A 1 662 ? 27.638 3.390 12.120 1.00 51.62 662 HIS A O 1
ATOM 5239 N N . ASN A 1 663 ? 26.346 4.923 13.117 1.00 50.62 663 ASN A N 1
ATOM 5240 C CA . ASN A 1 663 ? 25.124 4.501 12.439 1.00 50.62 663 ASN A CA 1
ATOM 5241 C C . ASN A 1 663 ? 25.115 5.010 10.982 1.00 50.62 663 ASN A C 1
ATOM 5243 O O . ASN A 1 663 ? 25.620 6.102 10.699 1.00 50.62 663 ASN A O 1
ATOM 5247 N N . MET A 1 664 ? 24.548 4.225 10.060 1.00 52.78 664 MET A N 1
ATOM 5248 C CA . MET A 1 664 ? 24.553 4.500 8.612 1.00 52.78 664 MET A CA 1
ATOM 5249 C C . MET A 1 664 ? 25.970 4.796 8.082 1.00 52.78 664 MET A C 1
ATOM 5251 O O . MET A 1 664 ? 26.245 5.821 7.442 1.00 52.78 664 MET A O 1
ATOM 5255 N N . GLU A 1 665 ? 26.917 3.920 8.418 1.00 60.75 665 GLU A N 1
ATOM 5256 C CA . GLU A 1 665 ? 28.327 4.082 8.064 1.00 60.75 665 GLU A CA 1
ATOM 5257 C C . GLU A 1 665 ? 28.684 3.373 6.759 1.00 60.75 665 GLU A C 1
ATOM 5259 O O . GLU A 1 665 ? 28.282 2.230 6.553 1.00 60.75 665 GLU A O 1
ATOM 5264 N N . LEU A 1 666 ? 29.483 4.029 5.909 1.00 70.12 666 LEU A N 1
ATOM 5265 C CA . LEU A 1 666 ? 29.957 3.496 4.631 1.00 70.12 666 LEU A CA 1
ATOM 5266 C C . LEU A 1 666 ? 31.460 3.204 4.698 1.00 70.12 666 LEU A C 1
ATOM 5268 O O . LEU A 1 666 ? 32.279 4.106 4.878 1.00 70.12 666 LEU A O 1
ATOM 5272 N N . TYR A 1 667 ? 31.825 1.942 4.477 1.00 79.75 667 TYR A N 1
ATOM 5273 C CA . TYR A 1 667 ? 33.209 1.474 4.435 1.00 79.75 667 TYR A CA 1
ATOM 5274 C C . TYR A 1 667 ? 33.612 1.164 2.992 1.00 79.75 667 TYR A C 1
ATOM 5276 O O . TYR A 1 667 ? 33.059 0.252 2.381 1.00 79.75 667 TYR A O 1
ATOM 5284 N N . THR A 1 668 ? 34.583 1.904 2.453 1.00 84.94 668 THR A N 1
ATOM 5285 C CA . THR A 1 668 ? 35.130 1.719 1.099 1.00 84.94 668 THR A CA 1
ATOM 5286 C C . THR A 1 668 ? 36.450 0.953 1.154 1.00 84.94 668 THR A C 1
ATOM 5288 O O . THR A 1 668 ? 37.466 1.474 1.606 1.00 84.94 668 THR A O 1
ATOM 5291 N N . PHE A 1 669 ? 36.434 -0.294 0.701 1.00 87.81 669 PHE A N 1
ATOM 5292 C CA . PHE A 1 669 ? 37.531 -1.254 0.716 1.00 87.81 669 PHE A CA 1
ATOM 5293 C C . PHE A 1 669 ? 38.444 -1.126 -0.508 1.00 87.81 669 PHE A C 1
ATOM 5295 O O . PHE A 1 669 ? 37.984 -0.948 -1.635 1.00 87.81 669 PHE A O 1
ATOM 5302 N N . SER A 1 670 ? 39.750 -1.275 -0.286 1.00 88.38 670 SER A N 1
ATOM 5303 C CA . SER A 1 670 ? 40.796 -1.280 -1.316 1.00 88.38 670 SER A CA 1
ATOM 5304 C C . SER A 1 670 ? 41.766 -2.443 -1.102 1.00 88.38 670 SER A C 1
ATOM 5306 O O . SER A 1 670 ? 42.023 -2.840 0.037 1.00 88.38 670 SER A O 1
ATOM 5308 N N . PHE A 1 671 ? 42.310 -2.978 -2.198 1.00 92.31 671 PHE A N 1
ATOM 5309 C CA . PHE A 1 671 ? 43.176 -4.160 -2.198 1.00 92.31 671 PHE A CA 1
ATOM 5310 C C . PHE A 1 671 ? 44.582 -3.839 -2.718 1.00 92.31 671 PHE A C 1
ATOM 5312 O O . PHE A 1 671 ? 44.776 -2.943 -3.538 1.00 92.31 671 PHE A O 1
ATOM 5319 N N . THR A 1 672 ? 45.583 -4.583 -2.247 1.00 91.31 672 THR A N 1
ATOM 5320 C CA . THR A 1 672 ? 46.999 -4.408 -2.615 1.00 91.31 672 THR A CA 1
ATOM 5321 C C . THR A 1 672 ? 47.691 -5.753 -2.836 1.00 91.31 672 THR A C 1
ATOM 5323 O O . THR A 1 672 ? 47.248 -6.776 -2.317 1.00 91.31 672 THR A O 1
ATOM 5326 N N . ASN A 1 673 ? 48.793 -5.752 -3.598 1.00 94.25 673 ASN A N 1
ATOM 5327 C CA . ASN A 1 673 ? 49.519 -6.956 -4.043 1.00 94.25 673 ASN A CA 1
ATOM 5328 C C . ASN A 1 673 ? 48.714 -7.894 -4.979 1.00 94.25 673 ASN A C 1
ATOM 5330 O O . ASN A 1 673 ? 49.033 -9.072 -5.129 1.00 94.25 673 ASN A O 1
ATOM 5334 N N . VAL A 1 674 ? 47.696 -7.358 -5.652 1.00 93.25 674 VAL A N 1
ATOM 5335 C CA . VAL A 1 674 ? 46.867 -8.055 -6.644 1.00 93.25 674 VAL A CA 1
ATOM 5336 C C . VAL A 1 674 ? 46.609 -7.134 -7.840 1.00 93.25 674 VAL A C 1
ATOM 5338 O O . VAL A 1 674 ? 46.454 -5.927 -7.653 1.00 93.25 674 VAL A O 1
ATOM 5341 N N . GLY A 1 675 ? 46.582 -7.681 -9.057 1.00 87.94 675 GLY A N 1
ATOM 5342 C CA . GLY A 1 675 ? 46.297 -6.922 -10.281 1.00 87.94 675 GLY A CA 1
ATOM 5343 C C . GLY A 1 675 ? 45.917 -7.800 -11.477 1.00 87.94 675 GLY A C 1
ATOM 5344 O O . GLY A 1 675 ? 45.989 -9.028 -11.399 1.00 87.94 675 GLY A O 1
ATOM 5345 N N . SER A 1 676 ? 45.497 -7.174 -12.582 1.00 85.75 676 SER A N 1
ATOM 5346 C CA . SER A 1 676 ? 45.016 -7.880 -13.787 1.00 85.75 676 SER A CA 1
ATOM 5347 C C . SER A 1 676 ? 46.044 -8.871 -14.350 1.00 85.75 676 SER A C 1
ATOM 5349 O O . SER A 1 676 ? 47.161 -8.500 -14.700 1.00 85.75 676 SER A O 1
ATOM 5351 N N . ASN A 1 677 ? 45.634 -10.132 -14.482 1.00 86.06 677 ASN A N 1
ATOM 5352 C CA . ASN A 1 677 ? 46.336 -11.250 -15.120 1.00 86.06 677 ASN A CA 1
ATOM 5353 C C . ASN A 1 677 ? 45.981 -11.400 -16.615 1.00 86.06 677 ASN A C 1
ATOM 5355 O O . ASN A 1 677 ? 46.358 -12.374 -17.267 1.00 86.06 677 ASN A O 1
ATOM 5359 N N . LYS A 1 678 ? 45.210 -10.466 -17.182 1.00 81.38 678 LYS A N 1
ATOM 5360 C CA . LYS A 1 678 ? 44.729 -10.559 -18.563 1.00 81.38 678 LYS A CA 1
ATOM 5361 C C . LYS A 1 678 ? 45.879 -10.347 -19.547 1.00 81.38 678 LYS A C 1
ATOM 5363 O O . LYS A 1 678 ? 46.390 -9.235 -19.689 1.00 81.38 678 LYS A O 1
ATOM 5368 N N . ILE A 1 679 ? 46.275 -11.424 -20.226 1.00 76.69 679 ILE A N 1
ATOM 5369 C CA . ILE A 1 679 ? 47.376 -11.428 -21.196 1.00 76.69 679 ILE A CA 1
ATOM 5370 C C . ILE A 1 679 ? 47.014 -10.558 -22.408 1.00 76.69 679 ILE A C 1
ATOM 5372 O O . ILE A 1 679 ? 45.961 -10.714 -23.024 1.00 76.69 679 ILE A O 1
ATOM 5376 N N . ARG A 1 680 ? 47.920 -9.645 -22.757 1.00 67.25 680 ARG A N 1
ATOM 5377 C CA . ARG A 1 680 ? 47.870 -8.733 -23.910 1.00 67.25 680 ARG A CA 1
ATOM 5378 C C . ARG A 1 680 ? 49.224 -8.777 -24.626 1.00 67.25 680 ARG A C 1
ATOM 5380 O O . ARG A 1 680 ? 50.177 -9.327 -24.083 1.00 67.25 680 ARG A O 1
ATOM 5387 N N . TYR A 1 681 ? 49.343 -8.224 -25.833 1.00 64.75 681 TYR A N 1
ATOM 5388 C CA . TYR A 1 681 ? 50.560 -8.341 -26.653 1.00 64.75 681 TYR A CA 1
ATOM 5389 C C . TYR A 1 681 ? 51.093 -6.979 -27.107 1.00 64.75 681 TYR A C 1
ATOM 5391 O O . TYR A 1 681 ? 50.327 -6.078 -27.436 1.00 64.75 681 TYR A O 1
ATOM 5399 N N . LYS A 1 682 ? 52.421 -6.834 -27.124 1.00 58.47 682 LYS A N 1
ATOM 5400 C CA . LYS A 1 682 ? 53.137 -5.674 -27.672 1.00 58.47 682 LYS A CA 1
ATOM 5401 C C . LYS A 1 682 ? 53.317 -5.808 -29.189 1.00 58.47 682 LYS A C 1
ATOM 5403 O O . LYS A 1 682 ? 53.212 -6.900 -29.742 1.00 58.47 682 LYS A O 1
ATOM 5408 N N . LYS A 1 683 ? 53.688 -4.707 -29.854 1.00 43.81 683 LYS A N 1
ATOM 5409 C CA . LYS A 1 683 ? 53.943 -4.627 -31.311 1.00 43.81 683 LYS A CA 1
ATOM 5410 C C . LYS A 1 683 ? 55.036 -5.582 -31.830 1.00 43.81 683 LYS A C 1
ATOM 5412 O O . LYS A 1 683 ? 55.078 -5.871 -33.020 1.00 43.81 683 LYS A O 1
ATOM 5417 N N . ASP A 1 684 ? 55.909 -6.079 -30.954 1.00 56.31 684 ASP A N 1
ATOM 5418 C CA . ASP A 1 684 ? 56.935 -7.090 -31.254 1.00 56.31 684 ASP A CA 1
ATOM 5419 C C . ASP A 1 684 ? 56.472 -8.544 -31.000 1.00 56.31 684 ASP A C 1
ATOM 5421 O O . ASP A 1 684 ? 57.257 -9.479 -31.155 1.00 56.31 684 ASP A O 1
ATOM 5425 N N . GLY A 1 685 ? 55.206 -8.746 -30.617 1.00 59.66 685 GLY A N 1
ATOM 5426 C CA . GLY A 1 685 ? 54.630 -10.043 -30.254 1.00 59.66 685 GLY A CA 1
ATOM 5427 C C . GLY A 1 685 ? 54.864 -10.465 -28.798 1.00 59.66 685 GLY A C 1
ATOM 5428 O O . GLY A 1 685 ? 54.429 -11.548 -28.409 1.00 59.66 685 GLY A O 1
ATOM 5429 N N . THR A 1 686 ? 55.524 -9.648 -27.970 1.00 67.19 686 THR A N 1
ATOM 5430 C CA . THR A 1 686 ? 55.802 -9.995 -26.566 1.00 67.19 686 THR A CA 1
ATOM 5431 C C . THR A 1 686 ? 54.536 -9.875 -25.705 1.00 67.19 686 THR A C 1
ATOM 5433 O O . THR A 1 686 ? 53.927 -8.800 -25.693 1.00 67.19 686 THR A O 1
ATOM 5436 N N . PRO A 1 687 ? 54.141 -10.913 -24.941 1.00 71.06 687 PRO A N 1
ATOM 5437 C CA . PRO A 1 687 ? 53.011 -10.821 -24.022 1.00 71.06 687 PRO A CA 1
ATOM 5438 C C . PRO A 1 687 ? 53.315 -9.923 -22.810 1.00 71.06 687 PRO A C 1
ATOM 5440 O O . PRO A 1 687 ? 54.458 -9.829 -22.358 1.00 71.06 687 PRO A O 1
ATOM 5443 N N . TYR A 1 688 ? 52.284 -9.278 -22.267 1.00 76.88 688 TYR A N 1
ATOM 5444 C CA . TYR A 1 688 ? 52.314 -8.500 -21.028 1.00 76.88 688 TYR A CA 1
ATOM 5445 C C . TYR A 1 688 ? 50.934 -8.486 -20.351 1.00 76.88 688 TYR A C 1
ATOM 5447 O O . TYR A 1 688 ? 49.913 -8.694 -21.004 1.00 76.88 688 TYR A O 1
ATOM 5455 N N . THR A 1 689 ? 50.907 -8.219 -19.051 1.00 80.06 689 THR A N 1
ATOM 5456 C CA . THR A 1 689 ? 49.709 -7.956 -18.238 1.00 80.06 689 THR A CA 1
ATOM 5457 C C . THR A 1 689 ? 49.631 -6.462 -17.911 1.00 80.06 689 THR A C 1
ATOM 5459 O O . THR A 1 689 ? 50.640 -5.758 -17.985 1.00 80.06 689 THR A O 1
ATOM 5462 N N . SER A 1 690 ? 48.441 -5.926 -17.610 1.00 75.38 690 SER A N 1
ATOM 5463 C CA . SER A 1 690 ? 48.321 -4.492 -17.278 1.00 75.38 690 SER A CA 1
ATOM 5464 C C . SER A 1 690 ? 48.759 -4.173 -15.846 1.00 75.38 690 SER A C 1
ATOM 5466 O O . SER A 1 690 ? 49.011 -3.006 -15.550 1.00 75.38 690 SER A O 1
ATOM 5468 N N . ASP A 1 691 ? 48.809 -5.189 -14.973 1.00 82.00 691 ASP A N 1
ATOM 5469 C CA . ASP A 1 691 ? 49.153 -5.151 -13.542 1.00 82.00 691 ASP A CA 1
ATOM 5470 C C . ASP A 1 691 ? 48.377 -4.103 -12.719 1.00 82.00 691 ASP A C 1
ATOM 5472 O O . ASP A 1 691 ? 48.694 -3.839 -11.557 1.00 82.00 691 ASP A O 1
ATOM 5476 N N . LYS A 1 692 ? 47.320 -3.521 -13.301 1.00 76.81 692 LYS A N 1
ATOM 5477 C CA . LYS A 1 692 ? 46.450 -2.548 -12.646 1.00 76.81 692 LYS A CA 1
ATOM 5478 C C . LYS A 1 692 ? 45.744 -3.214 -11.472 1.00 76.81 692 LYS A C 1
ATOM 5480 O O . LYS A 1 692 ? 45.171 -4.296 -11.627 1.00 76.81 692 LYS A O 1
ATOM 5485 N N . ALA A 1 693 ? 45.777 -2.541 -10.326 1.00 80.25 693 ALA A N 1
ATOM 5486 C CA . ALA A 1 693 ? 45.033 -2.952 -9.147 1.00 80.25 693 ALA A CA 1
ATOM 5487 C C . ALA A 1 693 ? 43.518 -2.961 -9.440 1.00 80.25 693 ALA A C 1
ATOM 5489 O O . ALA A 1 693 ? 43.051 -2.125 -10.222 1.00 80.25 693 ALA A O 1
ATOM 5490 N N . PRO A 1 694 ? 42.758 -3.886 -8.831 1.00 81.44 694 PRO A N 1
ATOM 5491 C CA . PRO A 1 694 ? 41.303 -3.880 -8.901 1.00 81.44 694 PRO A CA 1
ATOM 5492 C C . PRO A 1 694 ? 40.702 -2.622 -8.260 1.00 81.44 694 PRO A C 1
ATOM 5494 O O . PRO A 1 694 ? 41.253 -2.070 -7.304 1.00 81.44 694 PRO A O 1
ATOM 5497 N N . ASN A 1 695 ? 39.539 -2.200 -8.758 1.00 75.81 695 ASN A N 1
ATOM 5498 C CA . ASN A 1 695 ? 38.792 -1.074 -8.197 1.00 75.81 695 ASN A CA 1
ATOM 5499 C C . ASN A 1 695 ? 38.222 -1.363 -6.791 1.00 75.81 695 ASN A C 1
ATOM 5501 O O . ASN A 1 695 ? 38.059 -2.515 -6.372 1.00 75.81 695 ASN A O 1
ATOM 5505 N N . THR A 1 696 ? 37.930 -0.282 -6.062 1.00 78.69 696 THR A N 1
ATOM 5506 C CA . THR A 1 696 ? 37.410 -0.296 -4.686 1.00 78.69 696 THR A CA 1
ATOM 5507 C C . THR A 1 696 ? 35.944 -0.715 -4.601 1.00 78.69 696 THR A C 1
ATOM 5509 O O . THR A 1 696 ? 35.191 -0.520 -5.551 1.00 78.69 696 THR A O 1
ATOM 5512 N N . VAL A 1 697 ? 35.522 -1.212 -3.434 1.00 76.00 697 VAL A N 1
ATOM 5513 C CA . VAL A 1 697 ? 34.134 -1.623 -3.144 1.00 76.00 697 VAL A CA 1
ATOM 5514 C C . VAL A 1 697 ? 33.617 -0.946 -1.880 1.00 76.00 697 VAL A C 1
ATOM 5516 O O . VAL A 1 697 ? 34.365 -0.873 -0.916 1.00 76.00 697 VAL A O 1
ATOM 5519 N N . THR A 1 698 ? 32.352 -0.520 -1.826 1.00 76.19 698 THR A N 1
ATOM 5520 C CA . THR A 1 698 ? 31.766 0.123 -0.631 1.00 76.19 698 THR A CA 1
ATOM 5521 C C . THR A 1 698 ? 30.594 -0.678 -0.048 1.00 76.19 698 THR A C 1
ATOM 5523 O O . THR A 1 698 ? 29.746 -1.161 -0.795 1.00 76.19 698 THR A O 1
ATOM 5526 N N . LEU A 1 699 ? 30.533 -0.805 1.285 1.00 77.94 699 LEU A N 1
ATOM 5527 C CA . LEU A 1 699 ? 29.457 -1.477 2.038 1.00 77.94 699 LEU A CA 1
ATOM 5528 C C . LEU A 1 699 ? 28.916 -0.568 3.159 1.00 77.94 699 LEU A C 1
ATOM 5530 O O . LEU A 1 699 ? 29.709 0.111 3.815 1.00 77.94 699 LEU A O 1
ATOM 5534 N N . GLY A 1 700 ? 27.597 -0.578 3.395 1.00 67.94 700 GLY A N 1
ATOM 5535 C CA . GLY A 1 700 ? 26.918 0.206 4.446 1.00 67.94 700 GLY A CA 1
ATOM 5536 C C . GLY A 1 700 ? 26.464 -0.614 5.663 1.00 67.94 700 GLY A C 1
ATOM 5537 O O . GLY A 1 700 ? 26.285 -1.823 5.515 1.00 67.94 700 GLY A O 1
ATOM 5538 N N . PHE A 1 701 ? 26.253 0.013 6.835 1.00 67.88 701 PHE A N 1
ATOM 5539 C CA . PHE A 1 701 ? 25.762 -0.625 8.084 1.00 67.88 701 PHE A CA 1
ATOM 5540 C C . PHE A 1 701 ? 24.861 0.295 8.958 1.00 67.88 701 PHE A C 1
ATOM 5542 O O . PHE A 1 701 ? 25.208 1.466 9.111 1.00 67.88 701 PHE A O 1
ATOM 5549 N N . GLU A 1 702 ? 23.752 -0.198 9.554 1.00 51.44 702 GLU A N 1
ATOM 5550 C CA . GLU A 1 702 ? 22.752 0.628 10.304 1.00 51.44 702 GLU A CA 1
ATOM 5551 C C . GLU A 1 702 ? 21.865 -0.098 11.367 1.00 51.44 702 GLU A C 1
ATOM 5553 O O . GLU A 1 702 ? 21.866 -1.325 11.425 1.00 51.44 702 GLU A O 1
ATOM 5558 N N . ARG A 1 703 ? 21.116 0.663 12.200 1.00 47.16 703 ARG A N 1
ATOM 5559 C CA . ARG A 1 703 ? 20.212 0.250 13.319 1.00 47.16 703 ARG A CA 1
ATOM 5560 C C . ARG A 1 703 ? 18.730 0.687 13.148 1.00 47.16 703 ARG A C 1
ATOM 5562 O O . ARG A 1 703 ? 18.453 1.637 12.427 1.00 47.16 703 ARG A O 1
ATOM 5569 N N . THR A 1 704 ? 17.816 0.103 13.945 1.00 37.94 704 THR A N 1
ATOM 5570 C CA . THR A 1 704 ? 16.329 0.170 13.831 1.00 37.94 704 THR A CA 1
ATOM 5571 C C . THR A 1 704 ? 15.595 0.850 15.033 1.00 37.94 704 THR A C 1
ATOM 5573 O O . THR A 1 704 ? 15.981 0.625 16.176 1.00 37.94 704 THR A O 1
ATOM 5576 N N . TYR A 1 705 ? 14.509 1.632 14.805 1.00 30.48 705 TYR A N 1
ATOM 5577 C CA . TYR A 1 705 ? 13.604 2.304 15.805 1.00 30.48 705 TYR A CA 1
ATOM 5578 C C . TYR A 1 705 ? 12.338 2.944 15.139 1.00 30.48 705 TYR A C 1
ATOM 5580 O O . TYR A 1 705 ? 12.527 3.502 14.070 1.00 30.48 705 TYR A O 1
ATOM 5588 N N . MET A 1 706 ? 11.078 2.909 15.645 1.00 36.09 706 MET A N 1
ATOM 5589 C CA . MET A 1 706 ? 9.965 3.773 15.107 1.00 36.09 706 MET A CA 1
ATOM 5590 C C . MET A 1 706 ? 8.608 3.780 15.862 1.00 36.09 706 MET A C 1
ATOM 5592 O O . MET A 1 706 ? 8.242 2.778 16.458 1.00 36.09 706 MET A O 1
ATOM 5596 N N . ALA A 1 707 ? 7.791 4.827 15.635 1.00 28.72 707 ALA A N 1
ATOM 5597 C CA . ALA A 1 707 ? 6.317 4.852 15.738 1.00 28.72 707 ALA A CA 1
ATOM 5598 C C . ALA A 1 707 ? 5.696 5.783 14.653 1.00 28.72 707 ALA A C 1
ATOM 5600 O O . ALA A 1 707 ? 6.240 6.869 14.458 1.00 28.72 707 ALA A O 1
ATOM 5601 N N . CYS A 1 708 ? 4.600 5.414 13.950 1.00 29.97 708 CYS A N 1
ATOM 5602 C CA . CYS A 1 708 ? 3.815 6.336 13.081 1.00 29.97 708 CYS A CA 1
ATOM 5603 C C . CYS A 1 708 ? 2.466 5.745 12.548 1.00 29.97 708 CYS A C 1
ATOM 5605 O O . CYS A 1 708 ? 2.427 4.551 12.252 1.00 29.97 708 CYS A O 1
ATOM 5607 N N . PRO A 1 709 ? 1.392 6.546 12.311 1.00 30.55 709 PRO A N 1
ATOM 5608 C CA . PRO A 1 709 ? 0.063 6.071 11.856 1.00 30.55 709 PRO A CA 1
ATOM 5609 C C . PRO A 1 709 ? -0.170 5.918 10.340 1.00 30.55 709 PRO A C 1
ATOM 5611 O O . PRO A 1 709 ? -1.266 5.529 9.940 1.00 30.55 709 PRO A O 1
ATOM 5614 N N . ALA A 1 710 ? 0.782 6.293 9.482 1.00 32.16 710 ALA A N 1
ATOM 5615 C CA . ALA A 1 710 ? 0.530 6.669 8.078 1.00 32.16 710 ALA A CA 1
ATOM 5616 C C . ALA A 1 710 ? 0.116 5.535 7.099 1.00 32.16 710 ALA A C 1
ATOM 5618 O O . ALA A 1 710 ? 0.142 5.729 5.885 1.00 32.16 710 ALA A O 1
ATOM 5619 N N . CYS A 1 711 ? -0.258 4.358 7.604 1.00 32.56 711 CYS A N 1
ATOM 5620 C CA . CYS A 1 711 ? -0.427 3.123 6.830 1.00 32.56 711 CYS A CA 1
ATOM 5621 C C . CYS A 1 711 ? -1.886 2.858 6.397 1.00 32.56 711 CYS A C 1
ATOM 5623 O O . CYS A 1 711 ? -2.147 1.974 5.582 1.00 32.56 711 CYS A O 1
ATOM 5625 N N . PHE A 1 712 ? -2.863 3.585 6.955 1.00 36.53 712 PHE A N 1
ATOM 5626 C CA . PHE A 1 712 ? -4.269 3.165 6.928 1.00 36.53 712 PHE A CA 1
ATOM 5627 C C . PHE A 1 712 ? -5.153 4.020 6.015 1.00 36.53 712 PHE A C 1
ATOM 5629 O O . PHE A 1 712 ? -5.796 4.980 6.436 1.00 36.53 712 PHE A O 1
ATOM 5636 N N . ASN A 1 713 ? -5.300 3.563 4.771 1.00 37.69 713 ASN A N 1
ATOM 5637 C CA . ASN A 1 713 ? -6.303 4.055 3.816 1.00 37.69 713 ASN A CA 1
ATOM 5638 C C . ASN A 1 713 ? -7.765 3.696 4.201 1.00 37.69 713 ASN A C 1
ATOM 5640 O O . ASN A 1 713 ? -8.659 3.887 3.376 1.00 37.69 713 ASN A O 1
ATOM 5644 N N . TYR A 1 714 ? -8.015 3.126 5.397 1.00 35.00 714 TYR A N 1
ATOM 5645 C CA . TYR A 1 714 ? -9.253 2.380 5.670 1.00 35.00 714 TYR A CA 1
ATOM 5646 C C . TYR A 1 714 ? -9.864 2.364 7.090 1.00 35.00 714 TYR A C 1
ATOM 5648 O O . TYR A 1 714 ? -11.027 1.977 7.188 1.00 35.00 714 TYR A O 1
ATOM 5656 N N . ASP A 1 715 ? -9.188 2.752 8.183 1.00 32.09 715 ASP A N 1
ATOM 5657 C CA . ASP A 1 715 ? -9.859 2.780 9.511 1.00 32.09 715 ASP A CA 1
ATOM 5658 C C . ASP A 1 715 ? -9.526 3.954 10.452 1.00 32.09 715 ASP A C 1
ATOM 5660 O O . ASP A 1 715 ? -10.157 4.078 11.506 1.00 32.09 715 ASP A O 1
ATOM 5664 N N . GLY A 1 716 ? -8.606 4.847 10.066 1.00 31.06 716 GLY A N 1
ATOM 5665 C CA . GLY A 1 716 ? -8.314 6.085 10.798 1.00 31.06 716 GLY A CA 1
ATOM 5666 C C . GLY A 1 716 ? -7.703 5.897 12.193 1.00 31.06 716 GLY A C 1
ATOM 5667 O O . GLY A 1 716 ? -7.870 6.775 13.039 1.00 31.06 716 GLY A O 1
ATOM 5668 N N . ARG A 1 717 ? -7.036 4.767 12.479 1.00 29.42 717 ARG A N 1
ATOM 5669 C CA . ARG A 1 717 ? -6.447 4.493 13.804 1.00 29.42 717 ARG A CA 1
ATOM 5670 C C . ARG A 1 717 ? -4.926 4.639 13.859 1.00 29.42 717 ARG A C 1
ATOM 5672 O O . ARG A 1 717 ? -4.195 4.264 12.951 1.00 29.42 717 ARG A O 1
ATOM 5679 N N . LEU A 1 718 ? -4.466 5.151 14.999 1.00 30.16 718 LEU A N 1
ATOM 5680 C CA . LEU A 1 718 ? -3.061 5.327 15.361 1.00 30.16 718 LEU A CA 1
ATOM 5681 C C . LEU A 1 718 ? -2.394 3.968 15.667 1.00 30.16 718 LEU A C 1
ATOM 5683 O O . LEU A 1 718 ? -2.922 3.209 16.480 1.00 30.16 718 LEU A O 1
ATOM 5687 N N . TYR A 1 719 ? -1.218 3.686 15.091 1.00 29.83 719 TYR A N 1
ATOM 5688 C CA . TYR A 1 719 ? -0.327 2.604 15.543 1.00 29.83 719 TYR A CA 1
ATOM 5689 C C . TYR A 1 719 ? 0.990 3.205 16.053 1.00 29.83 719 TYR A C 1
ATOM 5691 O O . TYR A 1 719 ? 1.641 3.990 15.362 1.00 29.83 719 TYR A O 1
ATOM 5699 N N . VAL A 1 720 ? 1.361 2.851 17.284 1.00 27.84 720 VAL A N 1
ATOM 5700 C CA . VAL A 1 720 ? 2.551 3.336 17.995 1.00 27.84 720 VAL A CA 1
ATOM 5701 C C . VAL A 1 720 ? 3.183 2.144 18.699 1.00 27.84 720 VAL A C 1
ATOM 5703 O O . VAL A 1 720 ? 2.506 1.461 19.467 1.00 27.84 720 VAL A O 1
ATOM 5706 N N . ASP A 1 721 ? 4.470 1.914 18.448 1.00 26.53 721 ASP A N 1
ATOM 5707 C CA . ASP A 1 721 ? 5.237 0.838 19.073 1.00 26.53 721 ASP A CA 1
ATOM 5708 C C . ASP A 1 721 ? 6.312 1.432 19.992 1.00 26.53 721 ASP A C 1
ATOM 5710 O O . ASP A 1 721 ? 7.428 1.753 19.583 1.00 26.53 721 ASP A O 1
ATOM 5714 N N . CYS A 1 722 ? 5.918 1.661 21.244 1.00 25.00 722 CYS A N 1
ATOM 5715 C CA . CYS A 1 722 ? 6.765 2.202 22.300 1.00 25.00 722 CYS A CA 1
ATOM 5716 C C . CYS A 1 722 ? 6.661 1.304 23.537 1.00 25.00 722 CYS A C 1
ATOM 5718 O O . CYS A 1 722 ? 5.564 0.959 23.987 1.00 25.00 722 CYS A O 1
ATOM 5720 N N . CYS A 1 723 ? 7.806 0.948 24.121 1.00 24.50 723 CYS A N 1
ATOM 5721 C CA . CYS A 1 723 ? 7.854 0.180 25.361 1.00 24.50 723 CYS A CA 1
ATOM 5722 C C . CYS A 1 723 ? 7.305 1.017 26.530 1.00 24.50 723 CYS A C 1
ATOM 5724 O O . CYS A 1 723 ? 7.958 1.964 26.957 1.00 24.50 723 CYS A O 1
ATOM 5726 N N . ALA A 1 724 ? 6.161 0.582 27.075 1.00 27.02 724 ALA A N 1
ATOM 5727 C CA . ALA A 1 724 ? 5.221 1.300 27.954 1.00 27.02 724 ALA A CA 1
ATOM 5728 C C . ALA A 1 724 ? 4.179 2.134 27.180 1.00 27.02 724 ALA A C 1
ATOM 5730 O O . ALA A 1 724 ? 4.488 3.160 26.586 1.00 27.02 724 ALA A O 1
ATOM 5731 N N . GLN A 1 725 ? 2.919 1.678 27.226 1.00 31.44 725 GLN A N 1
ATOM 5732 C CA . GLN A 1 725 ? 1.782 2.243 26.489 1.00 31.44 725 GLN A CA 1
ATOM 5733 C C . GLN A 1 725 ? 0.810 3.017 27.405 1.00 31.44 725 GLN A C 1
ATOM 5735 O O . GLN A 1 725 ? -0.189 2.453 27.861 1.00 31.44 725 GLN A O 1
ATOM 5740 N N . PRO A 1 726 ? 1.022 4.319 27.651 1.00 36.38 726 PRO A N 1
ATOM 5741 C CA . PRO A 1 726 ? -0.076 5.217 27.912 1.00 36.38 726 PRO A CA 1
ATOM 5742 C C . PRO A 1 726 ? -0.870 5.423 26.616 1.00 36.38 726 PRO A C 1
ATOM 5744 O O . PRO A 1 726 ? -0.296 5.641 25.551 1.00 36.38 726 PRO A O 1
ATOM 5747 N N . THR A 1 727 ? -2.197 5.342 26.685 1.00 38.62 727 THR A N 1
ATOM 5748 C CA . THR A 1 727 ? -3.066 5.530 25.508 1.00 38.62 727 THR A CA 1
ATOM 5749 C C . THR A 1 727 ? -3.896 6.798 25.650 1.00 38.62 727 THR A C 1
ATOM 5751 O O . THR A 1 727 ? -4.549 7.005 26.675 1.00 38.62 727 THR A O 1
ATOM 5754 N N . LEU A 1 728 ? -3.908 7.625 24.603 1.00 40.62 728 LEU A N 1
ATOM 5755 C CA . LEU A 1 728 ? -4.771 8.797 24.484 1.00 40.62 728 LEU A CA 1
ATOM 5756 C C . LEU A 1 728 ? -6.217 8.348 24.212 1.00 40.62 728 LEU A C 1
ATOM 5758 O O . LEU A 1 728 ? -6.498 7.769 23.167 1.00 40.62 728 LEU A O 1
ATOM 5762 N N . LEU A 1 729 ? -7.145 8.624 25.132 1.00 43.50 729 LEU A N 1
ATOM 5763 C CA . LEU A 1 729 ? -8.552 8.195 25.042 1.00 43.50 729 LEU A CA 1
ATOM 5764 C C . LEU A 1 729 ? -9.532 9.377 24.919 1.00 43.50 729 LEU A C 1
ATOM 5766 O O . LEU A 1 729 ? -10.534 9.431 25.636 1.00 43.50 729 LEU A O 1
ATOM 5770 N N . SER A 1 730 ? -9.264 10.356 24.048 1.00 42.06 730 SER A N 1
ATOM 5771 C CA . SER A 1 730 ? -10.216 11.462 23.845 1.00 42.06 730 SER A CA 1
ATOM 5772 C C . SER A 1 730 ? -11.460 11.007 23.074 1.00 42.06 730 SER A C 1
ATOM 5774 O O . SER A 1 730 ? -11.377 10.660 21.903 1.00 42.06 730 SER A O 1
ATOM 5776 N N . ASN A 1 731 ? -12.621 11.088 23.732 1.00 41.88 731 ASN A N 1
ATOM 5777 C CA . ASN A 1 731 ? -13.955 10.960 23.122 1.00 41.88 731 ASN A CA 1
ATOM 5778 C C . ASN A 1 731 ? -14.693 12.319 23.061 1.00 41.88 731 ASN A C 1
ATOM 5780 O O . ASN A 1 731 ? -15.902 12.367 22.832 1.00 41.88 731 ASN A O 1
ATOM 5784 N N . SER A 1 732 ? -13.974 13.412 23.331 1.00 42.47 732 SER A N 1
ATOM 5785 C CA . SER A 1 732 ? -14.400 14.806 23.160 1.00 42.47 732 SER A CA 1
ATOM 5786 C C . SER A 1 732 ? -13.804 15.375 21.875 1.00 42.47 732 SER A C 1
ATOM 5788 O O . SER A 1 732 ? -12.721 14.956 21.460 1.00 42.47 732 SER A O 1
ATOM 5790 N N . ASP A 1 733 ? -14.499 16.336 21.269 1.00 42.00 733 ASP A N 1
ATOM 5791 C CA . ASP A 1 733 ? -14.093 16.966 20.014 1.00 42.00 733 ASP A CA 1
ATOM 5792 C C . ASP A 1 733 ? -12.787 17.763 20.201 1.00 42.00 733 ASP A C 1
ATOM 5794 O O . ASP A 1 733 ? -12.773 18.849 20.783 1.00 42.00 733 ASP A O 1
ATOM 5798 N N . LEU A 1 734 ? -11.664 17.196 19.743 1.00 44.06 734 LEU A N 1
ATOM 5799 C CA . LEU A 1 734 ? -10.344 17.817 19.880 1.00 44.06 734 LEU A CA 1
ATOM 5800 C C . LEU A 1 734 ? -10.169 19.051 18.976 1.00 44.06 734 LEU A C 1
ATOM 5802 O O . LEU A 1 734 ? -9.183 19.774 19.138 1.00 44.06 734 LEU A O 1
ATOM 5806 N N . SER A 1 735 ? -11.110 19.323 18.061 1.00 38.50 735 SER A N 1
ATOM 5807 C CA . SER A 1 735 ? -11.101 20.537 17.239 1.00 38.50 735 SER A CA 1
ATOM 5808 C C . SER A 1 735 ? -11.489 21.788 18.047 1.00 38.50 735 S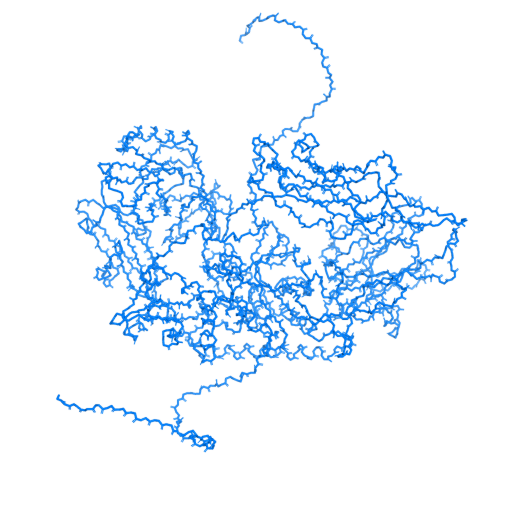ER A C 1
ATOM 5810 O O . SER A 1 735 ? -10.902 22.848 17.822 1.00 38.50 735 SER A O 1
ATOM 5812 N N . GLU A 1 736 ? -12.378 21.658 19.048 1.00 42.75 736 GLU A N 1
ATOM 5813 C CA . GLU A 1 736 ? -12.844 22.764 19.911 1.00 42.75 736 GLU A CA 1
ATOM 5814 C C . GLU A 1 736 ? -11.779 23.275 20.899 1.00 42.75 736 GLU A C 1
ATOM 5816 O O . GLU A 1 736 ? -11.928 24.352 21.483 1.00 42.75 736 GLU A O 1
ATOM 5821 N N . VAL A 1 737 ? -10.710 22.506 21.118 1.00 54.66 737 VAL A N 1
ATOM 5822 C CA . VAL A 1 737 ? -9.667 22.812 22.101 1.00 54.66 737 VAL A CA 1
ATOM 5823 C C . VAL A 1 737 ? -8.417 23.358 21.411 1.00 54.66 737 VAL A C 1
ATOM 5825 O O . VAL A 1 737 ? -7.760 22.687 20.617 1.00 54.66 737 VAL A O 1
ATOM 5828 N N . ASN A 1 738 ? -8.111 24.617 21.735 1.00 60.38 738 ASN A N 1
ATOM 5829 C CA . ASN A 1 738 ? -7.048 25.453 21.166 1.00 60.38 738 ASN A CA 1
ATOM 5830 C C . ASN A 1 738 ? -5.634 24.980 21.558 1.00 60.38 738 ASN A C 1
ATOM 5832 O O . ASN A 1 738 ? -4.927 25.705 22.253 1.00 60.38 738 ASN A O 1
ATOM 5836 N N . PHE A 1 739 ? -5.235 23.757 21.197 1.00 59.06 739 PHE A N 1
ATOM 5837 C CA . PHE A 1 739 ? -3.876 23.264 21.448 1.00 59.06 739 PHE A CA 1
ATOM 5838 C C . PHE A 1 739 ? -2.856 24.208 20.802 1.00 59.06 739 PHE A C 1
ATOM 5840 O O . PHE A 1 739 ? -2.939 24.487 19.605 1.00 59.06 739 PHE A O 1
ATOM 5847 N N . GLU A 1 740 ? -1.900 24.678 21.604 1.00 64.75 740 GLU A N 1
ATOM 5848 C CA . GLU A 1 740 ? -0.855 25.626 21.209 1.00 64.75 740 GLU A CA 1
ATOM 5849 C C . GLU A 1 740 ? 0.533 24.977 21.326 1.00 64.75 740 GLU A C 1
ATOM 5851 O O . GLU A 1 740 ? 0.809 24.238 22.286 1.00 64.75 740 GLU A O 1
ATOM 5856 N N . ASP A 1 741 ? 1.397 25.248 20.343 1.00 60.50 741 ASP A N 1
ATOM 5857 C CA . ASP A 1 741 ? 2.812 24.872 20.370 1.00 60.50 741 ASP A CA 1
ATOM 5858 C C . ASP A 1 741 ? 3.621 25.725 21.360 1.00 60.50 741 ASP A C 1
ATOM 5860 O O . ASP A 1 741 ? 3.131 26.702 21.926 1.00 60.50 741 ASP A O 1
ATOM 5864 N N . GLU A 1 742 ? 4.885 25.358 21.578 1.00 57.69 742 GLU A N 1
ATOM 5865 C CA . GLU A 1 742 ? 5.820 26.062 22.474 1.00 57.69 742 GLU A CA 1
ATOM 5866 C C . GLU A 1 742 ? 5.990 27.568 22.165 1.00 57.69 742 GLU A C 1
ATOM 5868 O O . GLU A 1 742 ? 6.444 28.332 23.017 1.00 57.69 742 GLU A O 1
ATOM 5873 N N . ASN A 1 743 ? 5.594 28.011 20.964 1.00 60.62 743 ASN A N 1
ATOM 5874 C CA . ASN A 1 743 ? 5.643 29.400 20.511 1.00 60.62 743 ASN A CA 1
ATOM 5875 C C . ASN A 1 743 ? 4.261 30.095 20.550 1.00 60.62 743 ASN A C 1
ATOM 5877 O O . ASN A 1 743 ? 4.153 31.261 20.162 1.00 60.62 743 ASN A O 1
ATOM 5881 N N . GLY A 1 744 ? 3.212 29.414 21.028 1.00 60.84 744 GLY A N 1
ATOM 5882 C CA . GLY A 1 744 ? 1.845 29.932 21.131 1.00 60.84 744 GLY A CA 1
ATOM 5883 C C . GLY A 1 744 ? 1.038 29.882 19.829 1.00 60.84 744 GLY A C 1
ATOM 5884 O O . GLY A 1 744 ? 0.057 30.616 19.700 1.00 60.84 744 GLY A O 1
ATOM 5885 N N . ASN A 1 745 ? 1.442 29.072 18.842 1.00 61.50 745 ASN A N 1
ATOM 5886 C CA . ASN A 1 745 ? 0.679 28.899 17.602 1.00 61.50 745 ASN A CA 1
ATOM 5887 C C . ASN A 1 745 ? -0.296 27.726 17.727 1.00 61.50 745 ASN A C 1
ATOM 5889 O O . ASN A 1 745 ? 0.069 26.668 18.233 1.00 61.50 745 ASN A O 1
ATOM 5893 N N . LEU A 1 746 ? -1.514 27.893 17.210 1.00 54.41 746 LEU A N 1
ATOM 5894 C CA . LEU A 1 746 ? -2.516 26.827 17.175 1.00 54.41 746 LEU A CA 1
ATOM 5895 C C . LEU A 1 746 ? -2.084 25.683 16.251 1.00 54.41 746 LEU A C 1
ATOM 5897 O O . LEU A 1 746 ? -1.724 25.927 15.099 1.00 54.41 746 LEU A O 1
ATOM 5901 N N . TYR A 1 747 ? -2.211 24.447 16.730 1.00 46.34 747 TYR A N 1
ATOM 5902 C CA . TYR A 1 747 ? -2.084 23.256 15.891 1.00 46.34 747 TYR A CA 1
ATOM 5903 C C . TYR A 1 747 ? -3.313 23.080 14.991 1.00 46.34 747 TYR A C 1
ATOM 5905 O O . TYR A 1 747 ? -4.463 23.165 15.435 1.00 46.34 747 TYR A O 1
ATOM 5913 N N . SER A 1 748 ? -3.076 22.760 13.721 1.00 43.94 748 SER A N 1
ATOM 5914 C CA . SER A 1 748 ? -4.112 22.311 12.789 1.00 43.94 748 SER A CA 1
ATOM 5915 C C . SER A 1 748 ? -4.777 21.002 13.248 1.00 43.94 748 SER A C 1
ATOM 5917 O O . SER A 1 748 ? -4.292 20.283 14.124 1.00 43.94 748 SER A O 1
ATOM 5919 N N . GLU A 1 749 ? -5.954 20.696 12.702 1.00 38.88 749 GLU A N 1
ATOM 5920 C CA . GLU A 1 749 ? -6.643 19.413 12.937 1.00 38.88 749 GLU A CA 1
ATOM 5921 C C . GLU A 1 749 ? -5.806 18.229 12.408 1.00 38.88 749 GLU A C 1
ATOM 5923 O O . GLU A 1 749 ? -5.635 17.224 13.093 1.00 38.88 749 GLU A O 1
ATOM 5928 N N . ASN A 1 750 ? -5.127 18.445 11.277 1.00 35.00 750 ASN A N 1
ATOM 5929 C CA . ASN A 1 750 ? -4.161 17.526 10.679 1.00 35.00 750 ASN A CA 1
ATOM 5930 C C . ASN A 1 750 ? -2.910 17.314 11.552 1.00 35.00 750 ASN A C 1
ATOM 5932 O O . ASN A 1 750 ? -2.502 16.177 11.774 1.00 35.00 750 ASN A O 1
ATOM 5936 N N . GLU A 1 751 ? -2.328 18.384 12.119 1.00 36.88 751 GLU A N 1
ATOM 5937 C CA . GLU A 1 751 ? -1.248 18.258 13.110 1.00 36.88 751 GLU A CA 1
ATOM 5938 C C . GLU A 1 751 ? -1.711 17.384 14.287 1.00 36.88 751 GLU A C 1
ATOM 5940 O O . GLU A 1 751 ? -1.031 16.419 14.632 1.00 36.88 751 GLU A O 1
ATOM 5945 N N . ARG A 1 752 ? -2.917 17.630 14.825 1.00 43.25 752 ARG A N 1
ATOM 5946 C CA . ARG A 1 752 ? -3.537 16.824 15.897 1.00 43.25 752 ARG A CA 1
ATOM 5947 C C . ARG A 1 752 ? -3.788 15.350 15.520 1.00 43.25 752 ARG A C 1
ATOM 5949 O O . ARG A 1 752 ? -3.941 14.533 16.421 1.00 43.25 752 ARG A O 1
ATOM 5956 N N . SER A 1 753 ? -3.753 14.954 14.244 1.00 34.25 753 SER A N 1
ATOM 5957 C CA . SER A 1 753 ? -3.765 13.528 13.860 1.00 34.25 753 SER A CA 1
ATOM 5958 C C . SER A 1 753 ? -2.428 12.813 14.132 1.00 34.25 753 SER A C 1
ATOM 5960 O O . SER A 1 753 ? -2.398 11.598 14.322 1.00 34.25 753 SER A O 1
ATOM 5962 N N . GLN A 1 754 ? -1.324 13.565 14.230 1.00 35.75 754 GLN A N 1
ATOM 5963 C CA . GLN A 1 754 ? 0.022 13.066 14.543 1.00 35.75 754 GLN A CA 1
ATOM 5964 C C . GLN A 1 754 ? 0.342 13.136 16.047 1.00 35.75 754 GLN A C 1
ATOM 5966 O O . GLN A 1 754 ? 1.502 13.280 16.432 1.00 35.75 754 GLN A O 1
ATOM 5971 N N . MET A 1 755 ? -0.686 13.056 16.900 1.00 43.66 755 MET A N 1
ATOM 5972 C CA . MET A 1 755 ? -0.556 12.993 18.357 1.00 43.66 755 MET A CA 1
ATOM 5973 C C . MET A 1 755 ? 0.158 11.702 18.786 1.00 43.66 755 MET A C 1
ATOM 5975 O O . MET A 1 755 ? -0.448 10.633 18.869 1.00 43.66 755 MET A O 1
ATOM 5979 N N . LEU A 1 756 ? 1.446 11.820 19.105 1.00 37.75 756 LEU A N 1
ATOM 5980 C CA . LEU A 1 756 ? 2.253 10.774 19.722 1.00 37.75 756 LEU A CA 1
ATOM 5981 C C . LEU A 1 756 ? 2.363 11.053 21.223 1.00 37.75 756 LEU A C 1
ATOM 5983 O O . LEU A 1 756 ? 2.844 12.111 21.623 1.00 37.75 756 LEU A O 1
ATOM 5987 N N . LEU A 1 757 ? 1.960 10.092 22.057 1.00 47.16 757 LEU A N 1
ATOM 5988 C CA . LEU A 1 757 ? 2.385 10.083 23.454 1.00 47.16 757 LEU A CA 1
ATOM 5989 C C . LEU A 1 757 ? 3.821 9.552 23.501 1.00 47.16 757 LEU A C 1
ATOM 5991 O O . LEU A 1 757 ? 4.065 8.386 23.189 1.00 47.16 757 LEU A O 1
ATOM 5995 N N . VAL A 1 758 ? 4.762 10.428 23.845 1.00 44.06 758 VAL A N 1
ATOM 5996 C CA . VAL A 1 758 ? 6.161 10.081 24.112 1.00 44.06 758 VAL A CA 1
ATOM 5997 C C . VAL A 1 758 ? 6.264 9.709 25.585 1.00 44.06 758 VAL A C 1
ATOM 5999 O O . VAL A 1 758 ? 5.630 10.339 26.430 1.00 44.06 758 VAL A O 1
ATOM 6002 N N . VAL A 1 759 ? 6.995 8.634 25.876 1.00 45.03 759 VAL A N 1
ATOM 6003 C CA . VAL A 1 759 ? 6.945 7.955 27.174 1.00 45.03 759 VAL A CA 1
ATOM 6004 C C . VAL A 1 759 ? 8.354 7.606 27.597 1.00 45.03 759 VAL A C 1
ATOM 6006 O O . VAL A 1 759 ? 8.912 6.604 27.150 1.00 45.03 759 VAL A O 1
ATOM 6009 N N . ASP A 1 760 ? 8.931 8.430 28.459 1.00 44.72 760 ASP A N 1
ATOM 6010 C CA . ASP A 1 760 ? 10.281 8.206 28.954 1.00 44.72 760 ASP A CA 1
ATOM 6011 C C . ASP A 1 760 ? 10.271 7.638 30.375 1.00 44.72 760 ASP A C 1
ATOM 6013 O O . ASP A 1 760 ? 9.450 7.973 31.239 1.00 44.72 760 ASP A O 1
ATOM 6017 N N . LYS A 1 761 ? 11.221 6.733 30.631 1.00 49.97 761 LYS A N 1
ATOM 6018 C CA . LYS A 1 761 ? 11.448 6.204 31.974 1.00 49.97 761 LYS A CA 1
ATOM 6019 C C . LYS A 1 761 ? 12.166 7.263 32.801 1.00 49.97 761 LYS A C 1
ATOM 6021 O O . LYS A 1 761 ? 13.360 7.499 32.613 1.00 49.97 761 LYS A O 1
ATOM 6026 N N . VAL A 1 762 ? 11.454 7.849 33.757 1.00 58.66 762 VAL A N 1
ATOM 6027 C CA . VAL A 1 762 ? 11.997 8.921 34.597 1.00 58.66 762 VAL A CA 1
ATOM 6028 C C . VAL A 1 762 ? 13.153 8.424 35.467 1.00 58.66 762 VAL A C 1
ATOM 6030 O O . VAL A 1 762 ? 13.119 7.306 35.996 1.00 58.66 762 VAL A O 1
ATOM 6033 N N . SER A 1 763 ? 14.171 9.273 35.633 1.00 68.31 763 SER A N 1
ATOM 6034 C CA . SER A 1 763 ? 15.354 8.968 36.445 1.00 68.31 763 SER A CA 1
ATOM 6035 C C . SER A 1 763 ? 14.987 8.669 37.905 1.00 68.31 763 SER A C 1
ATOM 6037 O O . SER A 1 763 ? 13.987 9.183 38.412 1.00 68.31 763 SER A O 1
ATOM 6039 N N . GLN A 1 764 ? 15.810 7.877 38.604 1.00 71.19 764 GLN A N 1
ATOM 6040 C CA . GLN A 1 764 ? 15.584 7.599 40.028 1.00 71.19 764 GLN A CA 1
ATOM 6041 C C . GLN A 1 764 ? 15.568 8.893 40.856 1.00 71.19 764 GLN A C 1
ATOM 6043 O O . GLN A 1 764 ? 14.722 9.035 41.730 1.00 71.19 764 GLN A O 1
ATOM 6048 N N . ASP A 1 765 ? 16.423 9.863 40.521 1.00 74.50 765 ASP A N 1
ATOM 6049 C CA . ASP A 1 765 ? 16.467 11.167 41.189 1.00 74.50 765 ASP A CA 1
ATOM 6050 C C . ASP A 1 765 ? 15.140 11.933 41.026 1.00 74.50 765 ASP A C 1
ATOM 6052 O O . ASP A 1 765 ? 14.655 12.542 41.979 1.00 74.50 765 ASP A O 1
ATOM 6056 N N . THR A 1 766 ? 14.508 11.861 39.846 1.00 72.62 766 THR A N 1
ATOM 6057 C CA . THR A 1 766 ? 13.194 12.480 39.592 1.00 72.62 766 THR A CA 1
ATOM 6058 C C . THR A 1 766 ? 12.078 11.773 40.363 1.00 72.62 766 THR A C 1
ATOM 6060 O O . THR A 1 766 ? 11.209 12.438 40.923 1.00 72.62 766 THR A O 1
ATOM 6063 N N . GLN A 1 767 ? 12.106 10.438 40.440 1.00 78.12 767 GLN A N 1
ATOM 6064 C CA . GLN A 1 767 ? 11.140 9.670 41.236 1.00 78.12 767 GLN A CA 1
ATOM 6065 C C . GLN A 1 767 ? 11.289 9.974 42.734 1.00 78.12 767 GLN A C 1
ATOM 6067 O O . GLN A 1 767 ? 10.303 10.241 43.420 1.00 78.12 767 GLN A O 1
ATOM 6072 N N . ASP A 1 768 ? 12.523 10.011 43.238 1.00 81.75 768 ASP A N 1
ATOM 6073 C CA . ASP A 1 768 ? 12.826 10.308 44.638 1.00 81.75 768 ASP A CA 1
ATOM 6074 C C . ASP A 1 768 ? 12.440 11.751 45.010 1.00 81.75 768 ASP A C 1
ATOM 6076 O O . ASP A 1 768 ? 11.927 11.979 46.113 1.00 81.75 768 ASP A O 1
ATOM 6080 N N . ALA A 1 769 ? 12.634 12.709 44.092 1.00 82.62 769 ALA A N 1
ATOM 6081 C CA . ALA A 1 769 ? 12.165 14.090 44.212 1.00 82.62 769 ALA A CA 1
ATOM 6082 C C . ALA A 1 769 ? 10.634 14.172 44.269 1.00 82.62 769 ALA A C 1
ATOM 6084 O O . ALA A 1 769 ? 10.098 14.754 45.209 1.00 82.62 769 ALA A O 1
ATOM 6085 N N . MET A 1 770 ? 9.930 13.499 43.355 1.00 85.50 770 MET A N 1
ATOM 6086 C CA . MET A 1 770 ? 8.466 13.449 43.342 1.00 85.50 770 MET A CA 1
ATOM 6087 C C . MET A 1 770 ? 7.909 12.872 44.651 1.00 85.50 770 MET A C 1
ATOM 6089 O O . MET A 1 770 ? 6.991 13.438 45.243 1.00 85.50 770 MET A O 1
ATOM 6093 N N . LEU A 1 771 ? 8.537 11.818 45.181 1.00 85.00 771 LEU A N 1
ATOM 6094 C CA . LEU A 1 771 ? 8.216 11.258 46.495 1.00 85.00 771 LEU A CA 1
ATOM 6095 C C . LEU A 1 771 ? 8.489 12.241 47.652 1.00 85.00 771 LEU A C 1
ATOM 6097 O O . LEU A 1 771 ? 7.724 12.264 48.615 1.00 85.00 771 LEU A O 1
ATOM 6101 N N . ASN A 1 772 ? 9.569 13.036 47.600 1.00 84.81 772 ASN A N 1
ATOM 6102 C CA . ASN A 1 772 ? 9.857 14.075 48.608 1.00 84.81 772 ASN A CA 1
ATOM 6103 C C . ASN A 1 772 ? 8.810 15.204 48.574 1.00 84.81 772 ASN A C 1
ATOM 6105 O O . ASN A 1 772 ? 8.377 15.685 49.624 1.00 84.81 772 ASN A O 1
ATOM 6109 N N . ASP A 1 773 ? 8.405 15.624 47.376 1.00 84.44 773 ASP A N 1
ATOM 6110 C CA . ASP A 1 773 ? 7.425 16.691 47.169 1.00 84.44 773 ASP A CA 1
ATOM 6111 C C . ASP A 1 773 ? 6.016 16.250 47.589 1.00 84.44 773 ASP A C 1
ATOM 6113 O O . ASP A 1 773 ? 5.288 17.031 48.205 1.00 84.44 773 ASP A O 1
ATOM 6117 N N . MET A 1 774 ? 5.654 14.985 47.339 1.00 85.62 774 MET A N 1
ATOM 6118 C CA . MET A 1 774 ? 4.426 14.371 47.859 1.00 85.62 774 MET A CA 1
ATOM 6119 C C . MET A 1 774 ? 4.387 14.389 49.390 1.00 85.62 774 MET A C 1
ATOM 6121 O O . MET A 1 774 ? 3.418 14.870 49.970 1.00 85.62 774 MET A O 1
ATOM 6125 N N . GLU A 1 775 ? 5.455 13.924 50.045 1.00 82.69 775 GLU A N 1
ATOM 6126 C CA . GLU A 1 775 ? 5.571 13.902 51.511 1.00 82.69 775 GLU A CA 1
ATOM 6127 C C . GLU A 1 775 ? 5.566 15.317 52.127 1.00 82.69 775 GLU A C 1
ATOM 6129 O O . GLU A 1 775 ? 5.110 15.519 53.254 1.00 82.69 775 GLU A O 1
ATOM 6134 N N . SER A 1 776 ? 6.016 16.317 51.364 1.00 78.12 776 SER A N 1
ATOM 6135 C CA . SER A 1 776 ? 5.999 17.732 51.752 1.00 78.12 776 SER A CA 1
ATOM 6136 C C . SER A 1 776 ? 4.640 18.418 51.529 1.00 78.12 776 SER A C 1
ATOM 6138 O O . SER A 1 776 ? 4.414 19.510 52.063 1.00 78.12 776 SER A O 1
ATOM 6140 N N . ASN A 1 777 ? 3.723 17.813 50.766 1.00 81.31 777 ASN A N 1
ATOM 6141 C CA . ASN A 1 777 ? 2.426 18.395 50.427 1.00 81.31 777 ASN A CA 1
ATOM 6142 C C . ASN A 1 777 ? 1.317 17.924 51.384 1.00 81.31 777 ASN A C 1
ATOM 6144 O O . ASN A 1 777 ? 0.781 16.826 51.267 1.00 81.31 777 ASN A O 1
ATOM 6148 N N . SER A 1 778 ? 0.876 18.812 52.278 1.00 77.06 778 SER A N 1
ATOM 6149 C CA . SER A 1 778 ? -0.176 18.527 53.267 1.00 77.06 778 SER A CA 1
ATOM 6150 C C . SER A 1 778 ? -1.580 18.265 52.696 1.00 77.06 778 SER A C 1
ATOM 6152 O O . SER A 1 778 ? -2.483 17.927 53.463 1.00 77.06 778 SER A O 1
ATOM 6154 N N . ALA A 1 779 ? -1.785 18.410 51.382 1.00 77.75 779 ALA A N 1
ATOM 6155 C CA . ALA A 1 779 ? -3.007 17.989 50.695 1.00 77.75 779 ALA A CA 1
ATOM 6156 C C . ALA A 1 779 ? -2.997 16.505 50.271 1.00 77.75 779 ALA A C 1
ATOM 6158 O O . ALA A 1 779 ? -4.056 15.975 49.938 1.00 77.75 779 ALA A O 1
ATOM 6159 N N . ILE A 1 780 ? -1.838 15.836 50.285 1.00 83.94 780 ILE A N 1
ATOM 6160 C CA . ILE A 1 780 ? -1.683 14.422 49.923 1.00 83.94 780 ILE A CA 1
ATOM 6161 C C . ILE A 1 780 ? -1.696 13.573 51.205 1.00 83.94 780 ILE A C 1
ATOM 6163 O O . ILE A 1 780 ? -0.983 13.852 52.165 1.00 83.94 780 ILE A O 1
ATOM 6167 N N . ASN A 1 781 ? -2.535 12.531 51.250 1.00 85.44 781 ASN A N 1
ATOM 6168 C CA . ASN A 1 781 ? -2.709 11.666 52.433 1.00 85.44 781 ASN A CA 1
ATOM 6169 C C . ASN A 1 781 ? -1.806 10.408 52.434 1.00 85.44 781 ASN A C 1
ATOM 6171 O O . ASN A 1 781 ? -2.003 9.505 53.257 1.00 85.44 781 ASN A O 1
ATOM 6175 N N . VAL A 1 782 ? -0.844 10.349 51.511 1.00 85.62 782 VAL A N 1
ATOM 6176 C CA . VAL A 1 782 ? 0.087 9.239 51.255 1.00 85.62 782 VAL A CA 1
ATOM 6177 C C . VAL A 1 782 ? 1.513 9.702 51.553 1.00 85.62 782 VAL A C 1
ATOM 6179 O O . VAL A 1 782 ? 1.950 10.716 51.016 1.00 85.62 782 VAL A O 1
ATOM 6182 N N . THR A 1 783 ? 2.243 8.959 52.380 1.00 84.88 783 THR A N 1
ATOM 6183 C CA . THR A 1 783 ? 3.689 9.121 52.597 1.00 84.88 783 THR A CA 1
ATOM 6184 C C . THR A 1 783 ? 4.472 8.054 51.828 1.00 84.88 783 THR A C 1
ATOM 6186 O O . THR A 1 783 ? 3.892 7.115 51.282 1.00 84.88 783 THR A O 1
ATOM 6189 N N . LYS A 1 784 ? 5.807 8.148 51.812 1.00 83.69 784 LYS A N 1
ATOM 6190 C CA . LYS A 1 784 ? 6.662 7.126 51.183 1.00 83.69 784 LYS A CA 1
ATOM 6191 C C . LYS A 1 784 ? 6.466 5.731 51.782 1.00 83.69 784 LYS A C 1
ATOM 6193 O O . LYS A 1 784 ? 6.423 4.759 51.039 1.00 83.69 784 LYS A O 1
ATOM 6198 N N . ASP A 1 785 ? 6.289 5.647 53.102 1.00 84.62 785 ASP A N 1
ATOM 6199 C CA . ASP A 1 785 ? 6.056 4.385 53.820 1.00 84.62 785 ASP A CA 1
ATOM 6200 C C . ASP A 1 785 ? 4.697 3.740 53.473 1.00 84.62 785 ASP A C 1
ATOM 6202 O O . ASP A 1 785 ? 4.523 2.535 53.661 1.00 84.62 785 ASP A O 1
ATOM 6206 N N . ASP A 1 786 ? 3.732 4.515 52.960 1.00 88.00 786 ASP A N 1
ATOM 6207 C CA . ASP A 1 786 ? 2.448 3.991 52.477 1.00 88.00 786 ASP A CA 1
ATOM 6208 C C . ASP A 1 786 ? 2.548 3.382 51.061 1.00 88.00 786 ASP A C 1
ATOM 6210 O O . ASP A 1 786 ? 1.658 2.635 50.657 1.00 88.00 786 ASP A O 1
ATOM 6214 N N . ILE A 1 787 ? 3.582 3.695 50.274 1.00 89.12 787 ILE A N 1
ATOM 6215 C CA . ILE A 1 787 ? 3.690 3.258 48.872 1.00 89.12 787 ILE A CA 1
ATOM 6216 C C . ILE A 1 787 ? 4.331 1.866 48.822 1.00 89.12 787 ILE A C 1
ATOM 6218 O O . ILE A 1 787 ? 5.523 1.693 49.062 1.00 89.12 787 ILE A O 1
ATOM 6222 N N . LYS A 1 788 ? 3.535 0.850 48.467 1.00 87.25 788 LYS A N 1
ATOM 6223 C CA . LYS A 1 788 ? 3.992 -0.551 48.376 1.00 87.25 788 LYS A CA 1
ATOM 6224 C C . LYS A 1 788 ? 4.835 -0.814 47.121 1.00 87.25 788 LYS A C 1
ATOM 6226 O O . LYS A 1 788 ? 5.718 -1.668 47.138 1.00 87.25 788 LYS A O 1
ATOM 6231 N N . LYS A 1 789 ? 4.515 -0.117 46.028 1.00 85.31 789 LYS A N 1
ATOM 6232 C CA . LYS A 1 789 ? 5.168 -0.143 44.707 1.00 85.31 789 LYS A CA 1
ATOM 6233 C C . LYS A 1 789 ? 4.649 1.060 43.917 1.00 85.31 789 LYS A C 1
ATOM 6235 O O . LYS A 1 789 ? 3.504 1.469 44.106 1.00 85.31 789 LYS A O 1
ATOM 6240 N N . SER A 1 790 ? 5.460 1.599 43.022 1.00 84.88 790 SER A N 1
ATOM 6241 C CA . SER A 1 790 ? 5.044 2.625 42.069 1.00 84.88 790 SER A CA 1
ATOM 6242 C C . SER A 1 790 ? 5.757 2.430 40.740 1.00 84.88 790 SER A C 1
ATOM 6244 O O . SER A 1 790 ? 6.856 1.881 40.708 1.00 84.88 790 SER A O 1
ATOM 6246 N N . GLU A 1 791 ? 5.145 2.909 39.664 1.00 75.56 791 GLU A N 1
ATOM 6247 C CA . GLU A 1 791 ? 5.810 3.141 38.381 1.00 75.56 791 GLU A CA 1
ATOM 6248 C C . GLU A 1 791 ? 5.578 4.600 37.989 1.00 75.56 791 GLU A C 1
ATOM 6250 O O . GLU A 1 791 ? 4.498 5.147 38.227 1.00 75.56 791 GLU A O 1
ATOM 6255 N N . THR A 1 792 ? 6.604 5.237 37.426 1.00 75.94 792 THR A N 1
ATOM 6256 C CA . THR A 1 792 ? 6.542 6.643 37.006 1.00 75.94 792 THR A CA 1
ATOM 6257 C C . THR A 1 792 ? 6.871 6.738 35.527 1.00 75.94 792 THR A C 1
ATOM 6259 O O . THR A 1 792 ? 7.855 6.149 35.075 1.00 75.94 792 THR A O 1
ATOM 6262 N N . TYR A 1 793 ? 6.060 7.494 34.801 1.00 66.75 793 TYR A N 1
ATOM 6263 C CA . TYR A 1 793 ? 6.153 7.698 33.362 1.00 66.75 793 TYR A CA 1
ATOM 6264 C C . TYR A 1 793 ? 6.267 9.195 33.105 1.00 66.75 793 TYR A C 1
ATOM 6266 O O . TYR A 1 793 ? 5.411 9.943 33.575 1.00 66.75 793 TYR A O 1
ATOM 6274 N N . ASP A 1 794 ? 7.285 9.641 32.374 1.00 67.88 794 ASP A N 1
ATOM 6275 C CA . ASP A 1 794 ? 7.272 10.993 31.818 1.00 67.88 794 ASP A CA 1
ATOM 6276 C C . ASP A 1 794 ? 6.456 10.928 30.532 1.00 67.88 794 ASP A C 1
ATOM 6278 O O . ASP A 1 794 ? 6.792 10.133 29.653 1.00 67.88 794 ASP A O 1
ATOM 6282 N N . ILE A 1 795 ? 5.328 11.641 30.471 1.00 65.44 795 ILE A N 1
ATOM 6283 C CA . ILE A 1 795 ? 4.388 11.541 29.347 1.00 65.44 795 ILE A CA 1
ATOM 6284 C C . ILE A 1 795 ? 4.221 12.908 28.713 1.00 65.44 795 ILE A C 1
ATOM 6286 O O . ILE A 1 795 ? 3.464 13.747 29.209 1.00 65.44 795 ILE A O 1
ATOM 6290 N N . ASP A 1 796 ? 4.867 13.060 27.567 1.00 61.25 796 ASP A N 1
ATOM 6291 C CA . ASP A 1 796 ? 4.734 14.202 26.679 1.00 61.25 796 ASP A CA 1
ATOM 6292 C C . ASP A 1 796 ? 3.749 13.900 25.551 1.00 61.25 796 ASP A C 1
ATOM 6294 O O . ASP A 1 796 ? 3.653 12.774 25.057 1.00 61.25 796 ASP A O 1
ATOM 6298 N N . LEU A 1 797 ? 3.048 14.932 25.085 1.00 56.94 797 LEU A N 1
ATOM 6299 C CA . LEU A 1 797 ? 2.290 14.873 23.841 1.00 56.94 797 LEU A CA 1
ATOM 6300 C C . LEU A 1 797 ? 3.045 15.619 22.748 1.00 56.94 797 LEU A C 1
ATOM 6302 O O . LEU A 1 797 ? 3.087 16.852 22.729 1.00 56.94 797 LEU A O 1
ATOM 6306 N N . GLN A 1 798 ? 3.596 14.857 21.814 1.00 48.19 798 GLN A N 1
ATOM 6307 C CA . GLN A 1 798 ? 4.209 15.388 20.612 1.00 48.19 798 GLN A CA 1
ATOM 6308 C C . GLN A 1 798 ? 3.171 15.467 19.486 1.00 48.19 798 GLN A C 1
ATOM 6310 O O . GLN A 1 798 ? 2.388 14.543 19.272 1.00 48.19 798 GLN A O 1
ATOM 6315 N N . ILE A 1 799 ? 3.175 16.581 18.760 1.00 45.59 799 ILE A N 1
ATOM 6316 C CA . ILE A 1 799 ? 2.311 16.860 17.615 1.00 45.59 799 ILE A CA 1
ATOM 6317 C C . ILE A 1 799 ? 3.212 17.406 16.497 1.00 45.59 799 ILE A C 1
ATOM 6319 O O . ILE A 1 799 ? 3.780 18.491 16.624 1.00 45.59 799 ILE A O 1
ATOM 6323 N N . CYS A 1 800 ? 3.400 16.641 15.416 1.00 41.94 800 CYS A N 1
ATOM 6324 C CA . CYS A 1 800 ? 4.286 16.995 14.289 1.00 41.94 800 CYS A CA 1
ATOM 6325 C C . CYS A 1 800 ? 5.712 17.428 14.702 1.00 41.94 800 CYS A C 1
ATOM 6327 O O . CYS A 1 800 ? 6.254 18.411 14.195 1.00 41.94 800 CYS A O 1
ATOM 6329 N N . GLY A 1 801 ? 6.324 16.716 15.654 1.00 38.97 801 GLY A N 1
ATOM 6330 C CA . GLY A 1 801 ? 7.676 17.012 16.151 1.00 38.97 801 GLY A CA 1
ATOM 6331 C C . GLY A 1 801 ? 7.768 18.149 17.181 1.00 38.97 801 GLY A C 1
ATOM 6332 O O . GLY A 1 801 ? 8.825 18.322 17.782 1.00 38.97 801 GLY A O 1
ATOM 6333 N N . LYS A 1 802 ? 6.678 18.884 17.425 1.00 47.19 802 LYS A N 1
ATOM 6334 C CA . LYS A 1 802 ? 6.562 19.934 18.449 1.00 47.19 802 LYS A CA 1
ATOM 6335 C C . LYS A 1 802 ? 5.892 19.374 19.710 1.00 47.19 802 LYS A C 1
ATOM 6337 O O . LYS A 1 802 ? 5.121 18.421 19.617 1.00 47.19 802 LYS A O 1
ATOM 6342 N N . TYR A 1 803 ? 6.126 19.980 20.872 1.00 58.34 803 TYR A N 1
ATOM 6343 C CA . TYR A 1 803 ? 5.460 19.595 22.124 1.00 58.34 803 TYR A CA 1
ATOM 6344 C C . TYR A 1 803 ? 4.190 20.422 22.343 1.00 58.34 803 TYR A C 1
ATOM 6346 O O . TYR A 1 803 ? 4.180 21.642 22.154 1.00 58.34 803 TYR A O 1
ATOM 6354 N N . ALA A 1 804 ? 3.086 19.760 22.688 1.00 60.06 804 ALA A N 1
ATOM 6355 C CA . ALA A 1 804 ? 1.772 20.384 22.773 1.00 60.06 804 ALA A CA 1
ATOM 6356 C C . ALA A 1 804 ? 1.335 20.643 24.215 1.00 60.06 804 ALA A C 1
ATOM 6358 O O . ALA A 1 804 ? 1.354 19.754 25.065 1.00 60.06 804 ALA A O 1
ATOM 6359 N N . THR A 1 805 ? 0.864 21.862 24.479 1.00 64.31 805 THR A N 1
ATOM 6360 C CA . THR A 1 805 ? 0.322 22.230 25.792 1.00 64.31 805 THR A CA 1
ATOM 6361 C C . THR A 1 805 ? -1.191 22.015 25.839 1.00 64.31 805 THR A C 1
ATOM 6363 O O . THR A 1 805 ? -1.909 22.374 24.905 1.00 64.31 805 THR A O 1
ATOM 6366 N N . ILE A 1 806 ? -1.703 21.427 26.930 1.00 60.94 806 ILE A N 1
ATOM 6367 C CA . ILE A 1 806 ? -3.156 21.298 27.129 1.00 60.94 806 ILE A CA 1
ATOM 6368 C C . ILE A 1 806 ? -3.733 22.698 27.404 1.00 60.94 806 ILE A C 1
ATOM 6370 O O . ILE A 1 806 ? -3.283 23.362 28.343 1.00 60.94 806 ILE A O 1
ATOM 6374 N N . PRO A 1 807 ? -4.730 23.173 26.634 1.00 56.22 807 PRO A N 1
ATOM 6375 C CA . PRO A 1 807 ? -5.231 24.536 26.791 1.00 56.22 807 PRO A CA 1
ATOM 6376 C C . PRO A 1 807 ? -5.969 24.727 28.115 1.00 56.22 807 PRO A C 1
ATOM 6378 O O . PRO A 1 807 ? -6.710 23.853 28.564 1.00 56.22 807 PRO A O 1
ATOM 6381 N N . ASN A 1 808 ? -5.847 25.911 28.719 1.00 54.34 808 ASN A N 1
ATOM 6382 C CA . ASN A 1 808 ? -6.529 26.234 29.977 1.00 54.34 808 ASN A CA 1
ATOM 6383 C C . ASN A 1 808 ? -8.048 25.991 29.896 1.00 54.34 808 ASN A C 1
ATOM 6385 O O . ASN A 1 808 ? -8.742 26.614 29.094 1.00 54.34 808 ASN A O 1
ATOM 6389 N N . GLY A 1 809 ? -8.567 25.131 30.778 1.00 51.25 809 GLY A N 1
ATOM 6390 C CA . GLY A 1 809 ? -9.981 24.728 30.806 1.00 51.25 809 GLY A CA 1
ATOM 6391 C C . GLY A 1 809 ? -10.322 23.519 29.927 1.00 51.25 809 GLY A C 1
ATOM 6392 O O . GLY A 1 809 ? -11.461 23.061 29.960 1.00 51.25 809 GLY A O 1
ATOM 6393 N N . SER A 1 810 ? -9.345 22.989 29.189 1.00 52.69 810 SER A N 1
ATOM 6394 C CA . SER A 1 810 ? -9.425 21.722 28.454 1.00 52.69 810 SER A CA 1
ATOM 6395 C C . SER A 1 810 ? -8.824 20.585 29.279 1.00 52.69 810 SER A C 1
ATOM 6397 O O . SER A 1 810 ? -8.181 20.814 30.306 1.00 52.69 810 SER A O 1
ATOM 6399 N N . TYR A 1 811 ? -9.015 19.350 28.824 1.00 56.66 811 TYR A N 1
ATOM 6400 C CA . TYR A 1 811 ? -8.385 18.178 29.416 1.00 56.66 811 TYR A CA 1
ATOM 6401 C C . TYR A 1 811 ? -8.097 17.113 28.360 1.00 56.66 811 TYR A C 1
ATOM 6403 O O . TYR A 1 811 ? -8.668 17.113 27.272 1.00 56.66 811 TYR A O 1
ATOM 6411 N N . VAL A 1 812 ? -7.245 16.167 28.731 1.00 60.41 812 VAL A N 1
ATOM 6412 C CA . VAL A 1 812 ? -6.913 14.963 27.978 1.00 60.41 812 VAL A CA 1
ATOM 6413 C C . VAL A 1 812 ? -7.253 13.743 28.833 1.00 60.41 812 VAL A C 1
ATOM 6415 O O . VAL A 1 812 ? -7.107 13.769 30.053 1.00 60.41 812 VAL A O 1
ATOM 6418 N N . LYS A 1 813 ? -7.724 12.658 28.214 1.00 58.94 813 LYS A N 1
ATOM 6419 C CA . LYS A 1 813 ? -7.833 11.352 28.876 1.00 58.94 813 LYS A CA 1
ATOM 6420 C C . LYS A 1 813 ? -6.599 10.516 28.562 1.00 58.94 813 LYS A C 1
ATOM 6422 O O . LYS A 1 813 ? -6.330 10.273 27.387 1.00 58.94 813 LYS A O 1
ATOM 6427 N N . ILE A 1 814 ? -5.921 10.031 29.597 1.00 62.41 814 ILE A N 1
ATOM 6428 C CA . ILE A 1 814 ? -4.848 9.037 29.477 1.00 62.41 814 ILE A CA 1
ATOM 6429 C C . ILE A 1 814 ? -5.277 7.733 30.150 1.00 62.41 814 ILE A C 1
ATOM 6431 O O . ILE A 1 814 ? -5.890 7.759 31.217 1.00 62.41 814 ILE A O 1
ATOM 6435 N N . ALA A 1 815 ? -4.960 6.599 29.534 1.00 54.41 815 ALA A N 1
ATOM 6436 C CA . ALA A 1 815 ? -4.925 5.297 30.196 1.00 54.41 815 ALA A CA 1
ATOM 6437 C C . ALA A 1 815 ? -3.476 4.952 30.547 1.00 54.41 815 ALA A C 1
ATOM 6439 O O . ALA A 1 815 ? -2.594 5.234 29.746 1.00 54.41 815 ALA A O 1
ATOM 6440 N N . LEU A 1 816 ? -3.242 4.341 31.707 1.00 61.50 816 LEU A N 1
ATOM 6441 C CA . LEU A 1 816 ? -1.932 3.950 32.232 1.00 61.50 816 LEU A CA 1
ATOM 6442 C C . LEU A 1 816 ? -1.933 2.476 32.644 1.00 61.50 816 LEU A C 1
ATOM 6444 O O . LEU A 1 816 ? -2.955 1.952 33.091 1.00 61.50 816 LEU A O 1
ATOM 6448 N N . GLY A 1 817 ? -0.778 1.820 32.532 1.00 55.47 817 GLY A N 1
ATOM 6449 C CA . GLY A 1 817 ? -0.582 0.463 33.039 1.00 55.47 817 GLY A CA 1
ATOM 6450 C C . GLY A 1 817 ? -0.614 0.386 34.570 1.00 55.47 817 GLY A C 1
ATOM 6451 O O . GLY A 1 817 ? -0.482 1.391 35.271 1.00 55.47 817 GLY A O 1
ATOM 6452 N N . PHE A 1 818 ? -0.773 -0.829 35.094 1.00 55.44 818 PHE A N 1
ATOM 6453 C CA . PHE A 1 818 ? -0.572 -1.095 36.517 1.00 55.44 818 PHE A CA 1
ATOM 6454 C C . PHE A 1 818 ? 0.923 -1.202 36.852 1.00 55.44 818 PHE A C 1
ATOM 6456 O O . PHE A 1 818 ? 1.696 -1.681 36.017 1.00 55.44 818 PHE A O 1
ATOM 6463 N N . PRO A 1 819 ? 1.343 -0.830 38.075 1.00 72.38 819 PRO A N 1
ATOM 6464 C CA . PRO A 1 819 ? 2.687 -1.105 38.554 1.00 72.38 819 PRO A CA 1
ATOM 6465 C C . PRO A 1 819 ? 2.984 -2.605 38.565 1.00 72.38 819 PRO A C 1
ATOM 6467 O O . PRO A 1 819 ? 2.114 -3.417 38.880 1.00 72.38 819 PRO A O 1
ATOM 6470 N N . GLU A 1 820 ? 4.222 -2.974 38.233 1.00 66.81 820 GLU A N 1
ATOM 6471 C CA . GLU A 1 820 ? 4.621 -4.373 38.053 1.00 66.81 820 GLU A CA 1
ATOM 6472 C C . GLU A 1 820 ? 4.244 -5.246 39.265 1.00 66.81 820 GLU A C 1
ATOM 6474 O O . GLU A 1 820 ? 4.611 -4.949 40.406 1.00 66.81 820 GLU A O 1
ATOM 6479 N N . GLY A 1 821 ? 3.530 -6.342 38.991 1.00 67.19 821 GLY A N 1
ATOM 6480 C CA . GLY A 1 821 ? 3.059 -7.294 39.999 1.00 67.19 821 GLY A CA 1
ATOM 6481 C C . GLY A 1 821 ? 1.687 -6.983 40.606 1.00 67.19 821 GLY A C 1
ATOM 6482 O O . GLY A 1 821 ? 1.264 -7.748 41.467 1.00 67.19 821 GLY A O 1
ATOM 6483 N N . TYR A 1 822 ? 1.004 -5.922 40.160 1.00 66.25 822 TYR A N 1
ATOM 6484 C CA . TYR A 1 822 ? -0.330 -5.534 40.629 1.00 66.25 822 TYR A CA 1
ATOM 6485 C C . TYR A 1 822 ? -1.356 -5.412 39.489 1.00 66.25 822 TYR A C 1
ATOM 6487 O O . TYR A 1 822 ? -1.004 -5.258 38.318 1.00 66.25 822 TYR A O 1
ATOM 6495 N N . GLY A 1 823 ? -2.641 -5.455 39.841 1.00 59.44 823 GLY A N 1
ATOM 6496 C CA . GLY A 1 823 ? -3.787 -5.339 38.943 1.00 59.44 823 GLY A CA 1
ATOM 6497 C C . GLY A 1 823 ? -5.084 -4.947 39.671 1.00 59.44 823 GLY A C 1
ATOM 6498 O O . GLY A 1 823 ? -5.076 -4.637 40.861 1.00 59.44 823 GLY A O 1
ATOM 6499 N N . PRO A 1 824 ? -6.236 -4.952 38.978 1.00 58.09 824 PRO A N 1
ATOM 6500 C CA . PRO A 1 824 ? -7.484 -4.384 39.498 1.00 58.09 824 PRO A CA 1
ATOM 6501 C C . PRO A 1 824 ? -8.184 -5.245 40.564 1.00 58.09 824 PRO A C 1
ATOM 6503 O O . PRO A 1 824 ? -9.173 -4.797 41.138 1.00 58.09 824 PRO A O 1
ATOM 6506 N N . GLU A 1 825 ? -7.690 -6.459 40.821 1.00 67.25 825 GLU A N 1
ATOM 6507 C CA . GLU A 1 825 ? -8.300 -7.462 41.710 1.00 67.25 825 GLU A CA 1
ATOM 6508 C C . GLU A 1 825 ? -7.492 -7.691 43.012 1.00 67.25 825 GLU A C 1
ATOM 6510 O O . GLU A 1 825 ? -7.814 -8.595 43.783 1.00 67.25 825 GLU A O 1
ATOM 6515 N N . ASP A 1 826 ? -6.425 -6.921 43.269 1.00 73.19 826 ASP A N 1
ATOM 6516 C CA . ASP A 1 826 ? -5.572 -7.114 44.453 1.00 73.19 826 ASP A CA 1
ATOM 6517 C C . ASP A 1 826 ? -6.235 -6.619 45.752 1.00 73.19 826 ASP A C 1
ATOM 6519 O O . ASP A 1 826 ? -6.536 -5.437 45.925 1.00 73.19 826 ASP A O 1
ATOM 6523 N N . GLU A 1 827 ? -6.427 -7.526 46.715 1.00 75.44 827 GLU A N 1
ATOM 6524 C CA . GLU A 1 827 ? -7.079 -7.217 47.994 1.00 75.44 827 GLU A CA 1
ATOM 6525 C C . GLU A 1 827 ? -6.220 -6.314 48.909 1.00 75.44 827 GLU A C 1
ATOM 6527 O O . GLU A 1 827 ? -5.019 -6.525 49.101 1.00 75.44 827 GLU A O 1
ATOM 6532 N N . GLY A 1 828 ? -6.853 -5.331 49.564 1.00 75.44 828 GLY A N 1
ATOM 6533 C CA . GLY A 1 828 ? -6.202 -4.468 50.562 1.00 75.44 828 GLY A CA 1
ATOM 6534 C C . GLY A 1 828 ? -5.222 -3.438 49.982 1.00 75.44 828 GLY A C 1
ATOM 6535 O O . GLY A 1 828 ? -4.316 -2.962 50.685 1.00 75.44 828 GLY A O 1
ATOM 6536 N N . VAL A 1 829 ? -5.378 -3.102 48.700 1.00 83.81 829 VAL A N 1
ATOM 6537 C CA . VAL A 1 829 ? -4.701 -1.992 48.020 1.00 83.81 829 VAL A CA 1
ATOM 6538 C C . VAL A 1 829 ? -5.675 -1.182 47.173 1.00 83.81 829 VAL A C 1
ATOM 6540 O O . VAL A 1 829 ? -6.753 -1.636 46.806 1.00 83.81 829 VAL A O 1
ATOM 6543 N N . THR A 1 830 ? -5.272 0.039 46.851 1.00 85.69 830 THR A N 1
ATOM 6544 C CA . THR A 1 830 ? -5.868 0.860 45.802 1.00 85.69 830 THR A CA 1
ATOM 6545 C C . THR A 1 830 ? -4.760 1.593 45.049 1.00 85.69 830 THR A C 1
ATOM 6547 O O . THR A 1 830 ? -3.613 1.649 45.502 1.00 85.69 830 THR A O 1
ATOM 6550 N N . PHE A 1 831 ? -5.099 2.161 43.897 1.00 85.81 831 PHE A N 1
ATOM 6551 C CA . PHE A 1 831 ? -4.167 2.901 43.056 1.00 85.81 831 PHE A CA 1
ATOM 6552 C C . PHE A 1 831 ? -4.447 4.397 43.155 1.00 85.81 831 PHE A C 1
ATOM 6554 O O . PHE A 1 831 ? -5.604 4.822 43.136 1.00 85.81 831 PHE A O 1
ATOM 6561 N N . LYS A 1 832 ? -3.382 5.194 43.225 1.00 88.19 832 LYS A N 1
ATOM 6562 C CA . LYS A 1 832 ? -3.446 6.650 43.087 1.00 88.19 832 LYS A CA 1
ATOM 6563 C C . LYS A 1 832 ? -2.532 7.122 41.971 1.00 88.19 832 LYS A C 1
ATOM 6565 O O . LYS A 1 832 ? -1.461 6.554 41.765 1.00 88.19 832 LYS A O 1
ATOM 6570 N N . LEU A 1 833 ? -2.973 8.169 41.281 1.00 86.19 833 LEU A N 1
ATOM 6571 C CA . LEU A 1 833 ? -2.197 8.862 40.267 1.00 86.19 833 LEU A CA 1
ATOM 6572 C C . LEU A 1 833 ? -1.747 10.217 40.810 1.00 86.19 833 LEU A C 1
ATOM 6574 O O . LEU A 1 833 ? -2.567 11.003 41.286 1.00 86.19 833 LEU A O 1
ATOM 6578 N N . PHE A 1 834 ? -0.455 10.493 40.698 1.00 87.50 834 PHE A N 1
ATOM 6579 C CA . PHE A 1 834 ? 0.146 11.773 41.053 1.00 87.50 834 PHE A CA 1
ATOM 6580 C C . PHE A 1 834 ? 0.862 12.367 39.842 1.00 87.50 834 PHE A C 1
ATOM 6582 O O . PHE A 1 834 ? 1.370 11.616 39.013 1.00 87.50 834 PHE A O 1
ATOM 6589 N N . HIS A 1 835 ? 0.923 13.695 39.739 1.00 84.62 835 HIS A N 1
ATOM 6590 C CA . HIS A 1 835 ? 1.694 14.387 38.693 1.00 84.62 835 HIS A CA 1
ATOM 6591 C C . HIS A 1 835 ? 2.192 15.756 39.155 1.00 84.62 835 HIS A C 1
ATOM 6593 O O . HIS A 1 835 ? 1.728 16.276 40.175 1.00 84.62 835 HIS A O 1
ATOM 6599 N N . TYR A 1 836 ? 3.118 16.352 38.409 1.00 81.25 836 TYR A N 1
ATOM 6600 C CA . TYR A 1 836 ? 3.610 17.697 38.687 1.00 81.25 836 TYR A CA 1
ATOM 6601 C C . TYR A 1 836 ? 2.711 18.781 38.086 1.00 81.25 836 TYR A C 1
ATOM 6603 O O . TYR A 1 836 ? 2.510 18.869 36.875 1.00 81.25 836 TYR A O 1
ATOM 6611 N N . LYS A 1 837 ? 2.279 19.727 38.927 1.00 76.38 837 LYS A N 1
ATOM 6612 C CA . LYS A 1 837 ? 1.839 21.036 38.431 1.00 76.38 837 LYS A CA 1
ATOM 6613 C C . LYS A 1 837 ? 3.019 21.757 37.823 1.00 76.38 837 LYS A C 1
ATOM 6615 O O . LYS A 1 837 ? 4.078 21.802 38.445 1.00 76.38 837 LYS A O 1
ATOM 6620 N N . HIS A 1 838 ? 2.797 22.436 36.709 1.00 66.62 838 HIS A N 1
ATOM 6621 C CA . HIS A 1 838 ? 3.756 23.384 36.163 1.00 66.62 838 HIS A CA 1
ATOM 6622 C C . HIS A 1 838 ? 3.116 24.746 35.885 1.00 66.62 838 HIS A C 1
ATOM 6624 O O . HIS A 1 838 ? 1.895 24.877 35.758 1.00 66.62 838 HIS A O 1
ATOM 6630 N N . ASP A 1 839 ? 3.946 25.785 35.823 1.00 65.12 839 ASP A N 1
ATOM 6631 C CA . ASP A 1 839 ? 3.534 27.084 35.298 1.00 65.12 839 ASP A CA 1
ATOM 6632 C C . ASP A 1 839 ? 3.538 27.101 33.754 1.00 65.12 839 ASP A C 1
ATOM 6634 O O . ASP A 1 839 ? 3.771 26.090 33.084 1.00 65.12 839 ASP A O 1
ATOM 6638 N N . LYS A 1 840 ? 3.264 28.274 33.167 1.00 53.88 840 LYS A N 1
ATOM 6639 C CA . LYS A 1 840 ? 3.299 28.485 31.709 1.00 53.88 840 LYS A CA 1
ATOM 6640 C C . LYS A 1 840 ? 4.700 28.385 31.085 1.00 53.88 840 LYS A C 1
ATOM 6642 O O . LYS A 1 840 ? 4.801 28.444 29.868 1.00 53.88 840 LYS A O 1
ATOM 6647 N N . ALA A 1 841 ? 5.754 28.303 31.891 1.00 53.62 841 ALA A N 1
ATOM 6648 C CA . ALA A 1 841 ? 7.139 28.172 31.455 1.00 53.62 841 ALA A CA 1
ATOM 6649 C C . ALA A 1 841 ? 7.715 26.775 31.770 1.00 53.62 841 ALA A C 1
ATOM 6651 O O . ALA A 1 841 ? 8.922 26.583 31.669 1.00 53.62 841 ALA A O 1
ATOM 6652 N N . GLY A 1 842 ? 6.865 25.813 32.157 1.00 57.34 842 GLY A N 1
ATOM 6653 C CA . GLY A 1 842 ? 7.260 24.432 32.448 1.00 57.34 842 GLY A CA 1
ATOM 6654 C C . GLY A 1 842 ? 7.893 24.218 33.828 1.00 57.34 842 GLY A C 1
ATOM 6655 O O . GLY A 1 842 ? 8.295 23.101 34.136 1.00 57.34 842 GLY A O 1
ATOM 6656 N N . ASN A 1 843 ? 7.972 25.237 34.694 1.00 68.69 843 ASN A N 1
ATOM 6657 C CA . ASN A 1 843 ? 8.576 25.065 36.018 1.00 68.69 843 ASN A CA 1
ATOM 6658 C C . ASN A 1 843 ? 7.630 24.303 36.945 1.00 68.69 843 ASN A C 1
ATOM 6660 O O . ASN A 1 843 ? 6.486 24.727 37.132 1.00 68.69 843 ASN A O 1
ATOM 6664 N N . TYR A 1 844 ? 8.116 23.241 37.592 1.00 72.75 844 TYR A N 1
ATOM 6665 C CA . TYR A 1 844 ? 7.334 22.492 38.573 1.00 72.75 844 TYR A CA 1
ATOM 6666 C C . TYR A 1 844 ? 6.956 23.352 39.791 1.00 72.75 844 TYR A C 1
ATOM 6668 O O . TYR A 1 844 ? 7.802 23.937 40.466 1.00 72.75 844 TYR A O 1
ATOM 6676 N N . LEU A 1 845 ? 5.656 23.397 40.085 1.00 73.00 845 LEU A N 1
ATOM 6677 C CA . LEU A 1 845 ? 5.042 24.106 41.213 1.00 73.00 845 LEU A CA 1
ATOM 6678 C C . LEU A 1 845 ? 4.749 23.180 42.411 1.00 73.00 845 LEU A C 1
ATOM 6680 O O . LEU A 1 845 ? 4.305 23.656 43.456 1.00 73.00 845 LEU A O 1
ATOM 6684 N N . GLY A 1 846 ? 4.969 21.871 42.248 1.00 78.50 846 GLY A N 1
ATOM 6685 C CA . GLY A 1 846 ? 4.720 20.819 43.239 1.00 78.50 846 GLY A CA 1
ATOM 6686 C C . GLY A 1 846 ? 3.783 19.720 42.727 1.00 78.50 846 GLY A C 1
ATOM 6687 O O . GLY A 1 846 ? 3.083 19.895 41.728 1.00 78.50 846 GLY A O 1
ATOM 6688 N N . VAL A 1 847 ? 3.772 18.578 43.417 1.00 86.00 847 VAL A N 1
ATOM 6689 C CA . VAL A 1 847 ? 2.981 17.392 43.040 1.00 86.00 847 VAL A CA 1
ATOM 6690 C C . VAL A 1 847 ? 1.525 17.513 43.510 1.00 86.00 847 VAL A C 1
ATOM 6692 O O . VAL A 1 847 ? 1.270 17.984 44.621 1.00 86.00 847 VAL A O 1
ATOM 6695 N N . GLU A 1 848 ? 0.564 17.051 42.705 1.00 85.62 848 GLU A N 1
ATOM 6696 C CA . GLU A 1 848 ? -0.834 16.841 43.117 1.00 85.62 848 GLU A CA 1
ATOM 6697 C C . GLU A 1 848 ? -1.348 15.425 42.819 1.00 85.62 848 GLU A C 1
ATOM 6699 O O . GLU A 1 848 ? -0.795 14.712 41.985 1.00 85.62 848 GLU A O 1
ATOM 6704 N N . GLU A 1 849 ? -2.441 15.045 43.486 1.00 87.00 849 GLU A N 1
ATOM 6705 C CA . GLU A 1 849 ? -3.224 13.834 43.208 1.00 87.00 849 GLU A CA 1
ATOM 6706 C C . GLU A 1 849 ? -4.267 14.109 42.111 1.00 87.00 849 GLU A C 1
ATOM 6708 O O . GLU A 1 849 ? -5.052 15.052 42.228 1.00 87.00 849 GLU A O 1
ATOM 6713 N N . ILE A 1 850 ? -4.312 13.268 41.074 1.00 84.81 850 ILE A N 1
ATOM 6714 C CA . ILE A 1 850 ? -5.309 13.339 39.996 1.00 84.81 850 ILE A CA 1
ATOM 6715 C C . ILE A 1 850 ? -6.413 12.297 40.237 1.00 84.81 850 ILE A C 1
ATOM 6717 O O . ILE A 1 850 ? -6.103 11.126 40.467 1.00 84.81 850 ILE A O 1
ATOM 6721 N N . PRO A 1 851 ? -7.706 12.657 40.105 1.00 82.06 851 PRO A N 1
ATOM 6722 C CA . PRO A 1 851 ? -8.792 11.682 40.070 1.00 82.06 851 PRO A CA 1
ATOM 6723 C C . PRO A 1 851 ? -8.634 10.687 38.912 1.00 82.06 851 PRO A C 1
ATOM 6725 O O . PRO A 1 851 ? -8.627 11.064 37.737 1.00 82.06 851 PRO A O 1
ATOM 6728 N N . CYS A 1 852 ? -8.576 9.401 39.245 1.00 77.31 852 CYS A N 1
ATOM 6729 C CA . CYS A 1 852 ? -8.503 8.312 38.280 1.00 77.31 852 CYS A CA 1
ATOM 6730 C C . CYS A 1 852 ? -9.614 7.273 38.495 1.00 77.31 852 CYS A C 1
ATOM 6732 O O . CYS A 1 852 ? -10.263 7.214 39.542 1.00 77.31 852 CYS A O 1
ATOM 6734 N N . VAL A 1 853 ? -9.829 6.446 37.476 1.00 72.06 853 VAL A N 1
ATOM 6735 C CA . VAL A 1 853 ? -10.709 5.279 37.484 1.00 72.06 853 VAL A CA 1
ATOM 6736 C C . VAL A 1 853 ? -9.841 4.047 37.258 1.00 72.06 853 VAL A C 1
ATOM 6738 O O . VAL A 1 853 ? -9.247 3.883 36.193 1.00 72.06 853 VAL A O 1
ATOM 6741 N N . VAL A 1 854 ? -9.781 3.165 38.253 1.00 72.62 854 VAL A N 1
ATOM 6742 C CA . VAL A 1 854 ? -9.236 1.812 38.087 1.00 72.62 854 VAL A CA 1
ATOM 6743 C C . VAL A 1 854 ? -10.213 1.006 37.233 1.00 72.62 854 VAL A C 1
ATOM 6745 O O . VAL A 1 854 ? -11.351 0.770 37.638 1.00 72.62 854 VAL A O 1
ATOM 6748 N N . THR A 1 855 ? -9.780 0.604 36.042 1.00 57.53 855 THR A N 1
ATOM 6749 C CA . THR A 1 855 ? -10.545 -0.255 35.125 1.00 57.53 855 THR A CA 1
ATOM 6750 C C . THR A 1 855 ? -9.973 -1.672 35.132 1.00 57.53 855 THR A C 1
ATOM 6752 O O . THR A 1 855 ? -8.913 -1.916 35.699 1.00 57.53 855 THR A O 1
ATOM 6755 N N . LYS A 1 856 ? -10.606 -2.616 34.425 1.00 51.88 856 LYS A N 1
ATOM 6756 C CA . LYS A 1 856 ? -10.060 -3.977 34.244 1.00 51.88 856 LYS A CA 1
ATOM 6757 C C . LYS A 1 856 ? -8.737 -4.036 33.456 1.00 51.88 856 LYS A C 1
ATOM 6759 O O . LYS A 1 856 ? -8.138 -5.100 33.377 1.00 51.88 856 LYS A O 1
ATOM 6764 N N . LEU A 1 857 ? -8.316 -2.928 32.840 1.00 45.41 857 LEU A N 1
ATOM 6765 C CA . LEU A 1 857 ? -7.250 -2.877 31.828 1.00 45.41 857 LEU A CA 1
ATOM 6766 C C . LEU A 1 857 ? -6.060 -2.002 32.236 1.00 45.41 857 LEU A C 1
ATOM 6768 O O . LEU A 1 857 ? -5.029 -2.014 31.572 1.00 45.41 857 LEU A O 1
ATOM 6772 N N . GLY A 1 858 ? -6.232 -1.199 33.281 1.00 56.12 858 GLY A N 1
ATOM 6773 C CA . GLY A 1 858 ? -5.331 -0.114 33.637 1.00 56.12 858 GLY A CA 1
ATOM 6774 C C . GLY A 1 858 ? -6.084 1.021 34.320 1.00 56.12 858 GLY A C 1
ATOM 6775 O O . GLY A 1 858 ? -7.273 0.914 34.643 1.00 56.12 858 GLY A O 1
ATOM 6776 N N . ILE A 1 859 ? -5.390 2.128 34.526 1.00 67.56 859 ILE A N 1
ATOM 6777 C CA . ILE A 1 859 ? -5.870 3.288 35.273 1.00 67.56 859 ILE A CA 1
ATOM 6778 C C . ILE A 1 859 ? -6.144 4.412 34.283 1.00 67.56 859 ILE A C 1
ATOM 6780 O O . ILE A 1 859 ? -5.235 4.863 33.594 1.00 67.56 859 ILE A O 1
ATOM 6784 N N . VAL A 1 860 ? -7.394 4.864 34.196 1.00 59.66 860 VAL A N 1
ATOM 6785 C CA . VAL A 1 860 ? -7.783 5.957 33.297 1.00 59.66 860 VAL A CA 1
ATOM 6786 C C . VAL A 1 860 ? -7.947 7.241 34.096 1.00 59.66 860 VAL A C 1
ATOM 6788 O O . VAL A 1 860 ? -8.670 7.269 35.090 1.00 59.66 860 VAL A O 1
ATOM 6791 N N . ALA A 1 861 ? -7.297 8.314 33.664 1.00 68.50 861 ALA A N 1
ATOM 6792 C CA . ALA A 1 861 ? -7.342 9.613 34.320 1.00 68.50 861 ALA A CA 1
ATOM 6793 C C . ALA A 1 861 ? -7.661 10.737 33.334 1.00 68.50 861 ALA A C 1
ATOM 6795 O O . ALA A 1 861 ? -7.451 10.620 32.125 1.00 68.50 861 ALA A O 1
ATOM 6796 N N . THR A 1 862 ? -8.174 11.841 33.870 1.00 69.69 862 THR A N 1
ATOM 6797 C CA . THR A 1 862 ? -8.371 13.092 33.136 1.00 69.69 862 THR A CA 1
ATOM 6798 C C . THR A 1 862 ? -7.323 14.096 33.597 1.00 69.69 862 THR A C 1
ATOM 6800 O O . THR A 1 862 ? -7.314 14.480 34.763 1.00 69.69 862 THR A O 1
ATOM 6803 N N . VAL A 1 863 ? -6.442 14.502 32.686 1.00 69.06 863 VAL A N 1
ATOM 6804 C CA . VAL A 1 863 ? -5.266 15.337 32.956 1.00 69.06 863 VAL A CA 1
ATOM 6805 C C . VAL A 1 863 ? -5.392 16.682 32.249 1.00 69.06 863 VAL A C 1
ATOM 6807 O O . VAL A 1 863 ? -5.963 16.771 31.163 1.00 69.06 863 VAL A O 1
ATOM 6810 N N . THR A 1 864 ? -4.890 17.745 32.870 1.00 68.06 864 THR A N 1
ATOM 6811 C CA . THR A 1 864 ? -5.003 19.125 32.358 1.00 68.06 864 THR A CA 1
ATOM 6812 C C . THR A 1 864 ? -3.661 19.736 31.968 1.00 68.06 864 THR A C 1
ATOM 6814 O O . THR A 1 864 ? -3.612 20.906 31.603 1.00 68.06 864 THR A O 1
ATOM 6817 N N . SER A 1 865 ? -2.567 18.986 32.098 1.00 68.88 865 SER A N 1
ATOM 6818 C CA . SER A 1 865 ? -1.206 19.404 31.759 1.00 68.88 865 SER A CA 1
ATOM 6819 C C . SER A 1 865 ? -0.315 18.154 31.621 1.00 68.88 865 SER A C 1
ATOM 6821 O O . SER A 1 865 ? -0.688 17.126 32.172 1.00 68.88 865 SER A O 1
ATOM 6823 N N . PHE A 1 866 ? 0.797 18.192 30.877 1.00 73.00 866 PHE A N 1
ATOM 6824 C CA . PHE A 1 866 ? 1.711 17.044 30.698 1.00 73.00 866 PHE A CA 1
ATOM 6825 C C . PHE A 1 866 ? 2.909 17.161 31.651 1.00 73.00 866 PHE A C 1
ATOM 6827 O O . PHE A 1 866 ? 3.449 18.252 31.814 1.00 73.00 866 PHE A O 1
ATOM 6834 N N . SER A 1 867 ? 3.267 16.077 32.344 1.00 73.06 867 SER A N 1
ATOM 6835 C CA . SER A 1 867 ? 4.365 16.039 33.324 1.00 73.06 867 SER A CA 1
ATOM 6836 C C . SER A 1 867 ? 4.694 14.585 33.722 1.00 73.06 867 SER A C 1
ATOM 6838 O O . SER A 1 867 ? 3.981 13.677 33.288 1.00 73.06 867 SER A O 1
ATOM 6840 N N . PRO A 1 868 ? 5.697 14.324 34.585 1.00 76.94 868 PRO A N 1
ATOM 6841 C CA . PRO A 1 868 ? 5.895 13.005 35.176 1.00 76.94 868 PRO A CA 1
ATOM 6842 C C . PRO A 1 868 ? 4.671 12.532 35.974 1.00 76.94 868 PRO A C 1
ATOM 6844 O O . PRO A 1 868 ? 4.290 13.136 36.980 1.00 76.94 868 PRO A O 1
ATOM 6847 N N . TYR A 1 869 ? 4.088 11.411 35.552 1.00 81.31 869 TYR A N 1
ATOM 6848 C CA . TYR A 1 869 ? 2.949 10.748 36.181 1.00 81.31 869 TYR A CA 1
ATOM 6849 C C . TYR A 1 869 ? 3.397 9.529 36.984 1.00 81.31 869 TYR A C 1
ATOM 6851 O O . TYR A 1 869 ? 3.912 8.564 36.418 1.00 81.31 869 TYR A O 1
ATOM 6859 N N . MET A 1 870 ? 3.139 9.523 38.292 1.00 85.69 870 MET A N 1
ATOM 6860 C CA . MET A 1 870 ? 3.384 8.376 39.166 1.00 85.69 870 MET A CA 1
ATOM 6861 C C . MET A 1 870 ? 2.087 7.628 39.456 1.00 85.69 870 MET A C 1
ATOM 6863 O O . MET A 1 870 ? 1.180 8.164 40.096 1.00 85.69 870 MET A O 1
ATOM 6867 N N . VAL A 1 871 ? 2.039 6.357 39.065 1.00 84.81 871 VAL A N 1
ATOM 6868 C CA . VAL A 1 871 ? 1.038 5.404 39.544 1.00 84.81 871 VAL A CA 1
ATOM 6869 C C . VAL A 1 871 ? 1.579 4.734 40.803 1.00 84.81 871 VAL A C 1
ATOM 6871 O O . VAL A 1 871 ? 2.576 4.017 40.742 1.00 84.81 871 VAL A O 1
ATOM 6874 N N . ALA A 1 872 ? 0.916 4.931 41.942 1.00 88.44 872 ALA A N 1
ATOM 6875 C CA . ALA A 1 872 ? 1.318 4.371 43.230 1.00 88.44 872 ALA A CA 1
ATOM 6876 C C . ALA A 1 872 ? 0.287 3.372 43.773 1.00 88.44 872 ALA A C 1
ATOM 6878 O O . ALA A 1 872 ? -0.913 3.654 43.812 1.00 88.44 872 ALA A O 1
ATOM 6879 N N . VAL A 1 873 ? 0.775 2.225 44.249 1.00 89.75 873 VAL A N 1
ATOM 6880 C CA . VAL A 1 873 ? 0.001 1.228 44.997 1.00 89.75 873 VAL A CA 1
ATOM 6881 C C . VAL A 1 873 ? 0.038 1.584 46.478 1.00 89.75 873 VAL A C 1
ATOM 6883 O O . VAL A 1 873 ? 1.103 1.560 47.097 1.00 89.75 873 VAL A O 1
ATOM 6886 N N . VAL A 1 874 ? -1.124 1.875 47.057 1.00 90.00 874 VAL A N 1
ATOM 6887 C CA . VAL A 1 874 ? -1.267 2.305 48.457 1.00 90.00 874 VAL A CA 1
ATOM 6888 C C . VAL A 1 874 ? -2.293 1.437 49.201 1.00 90.00 874 VAL A C 1
ATOM 6890 O O . VAL A 1 874 ? -3.130 0.801 48.560 1.00 90.00 874 VAL A O 1
ATOM 6893 N N . PRO A 1 875 ? -2.253 1.357 50.544 1.00 88.00 875 PRO A N 1
ATOM 6894 C CA . PRO A 1 875 ? -3.299 0.722 51.340 1.00 88.00 875 PRO A CA 1
ATOM 6895 C C . PRO A 1 875 ? -4.696 1.293 51.057 1.00 88.00 875 PRO A C 1
ATOM 6897 O O . PRO A 1 875 ? -4.849 2.488 50.791 1.00 88.00 875 PRO A O 1
ATOM 6900 N N . GLU A 1 876 ? -5.722 0.447 51.140 1.00 84.12 876 GLU A N 1
ATOM 6901 C CA . GLU A 1 876 ? -7.115 0.814 50.842 1.00 84.12 876 GLU A CA 1
ATOM 6902 C C . GLU A 1 876 ? -7.621 1.968 51.733 1.00 84.12 876 GLU A C 1
ATOM 6904 O O . GLU A 1 876 ? -8.341 2.851 51.267 1.00 84.12 876 GLU A O 1
ATOM 6909 N N . GLU A 1 877 ? -7.159 2.052 52.985 1.00 83.94 877 GLU A N 1
ATOM 6910 C CA . GLU A 1 877 ? -7.462 3.149 53.911 1.00 83.94 877 GLU A CA 1
ATOM 6911 C C . GLU A 1 877 ? -6.936 4.529 53.471 1.00 83.94 877 GLU A C 1
ATOM 6913 O O . GLU A 1 877 ? -7.293 5.540 54.080 1.00 83.94 877 GLU A O 1
ATOM 6918 N N . LYS A 1 878 ? -6.100 4.597 52.424 1.00 84.31 878 LYS A N 1
ATOM 6919 C CA . LYS A 1 878 ? -5.632 5.854 51.817 1.00 84.31 878 LYS A CA 1
ATOM 6920 C C . LYS A 1 878 ? -6.469 6.309 50.619 1.00 84.31 878 LYS A C 1
ATOM 6922 O O . LYS A 1 878 ? -6.183 7.385 50.090 1.00 84.31 878 LYS A O 1
ATOM 6927 N N . ALA A 1 879 ? -7.489 5.551 50.202 1.00 76.31 879 ALA A N 1
ATOM 6928 C CA . ALA A 1 879 ? -8.370 5.896 49.083 1.00 76.31 879 ALA A CA 1
ATOM 6929 C C . ALA A 1 879 ? -8.945 7.327 49.170 1.00 76.31 879 ALA A C 1
ATOM 6931 O O . ALA A 1 879 ? -9.165 7.876 50.250 1.00 76.31 879 ALA A O 1
ATOM 6932 N N . SER A 1 880 ? -9.178 7.942 48.011 1.00 70.81 880 SER A N 1
ATOM 6933 C CA . SER A 1 880 ? -9.704 9.307 47.891 1.00 70.81 880 SER A CA 1
ATOM 6934 C C . SER A 1 880 ? -11.172 9.392 48.351 1.00 70.81 880 SER A C 1
ATOM 6936 O O . SER A 1 880 ? -11.946 8.452 48.174 1.00 70.81 880 SER A O 1
ATOM 6938 N N . GLU A 1 881 ? -11.594 10.526 48.924 1.00 73.19 881 GLU A N 1
ATOM 6939 C CA . GLU A 1 881 ? -12.971 10.709 49.419 1.00 73.19 881 GLU A CA 1
ATOM 6940 C C . GLU A 1 881 ? -14.001 10.869 48.279 1.00 73.19 881 GLU A C 1
ATOM 6942 O O . GLU A 1 881 ? -14.364 11.984 47.888 1.00 73.19 881 GLU A O 1
ATOM 6947 N N . GLY A 1 882 ? -14.519 9.751 47.770 1.00 81.62 882 GLY A N 1
ATOM 6948 C CA . GLY A 1 882 ? -15.615 9.718 46.801 1.00 81.62 882 GLY A CA 1
ATOM 6949 C C . GLY A 1 882 ? -15.619 8.455 45.943 1.00 81.62 882 GLY A C 1
ATOM 6950 O O . GLY A 1 882 ? -14.848 7.529 46.172 1.00 81.62 882 GLY A O 1
ATOM 6951 N N . LYS A 1 883 ? -16.503 8.427 44.945 1.00 87.06 883 LYS A N 1
ATOM 6952 C CA . LYS A 1 883 ? -16.561 7.392 43.901 1.00 87.06 883 LYS A CA 1
ATOM 6953 C C . LYS A 1 883 ? -16.348 8.036 42.540 1.00 87.06 883 LYS A C 1
ATOM 6955 O O . LYS A 1 883 ? -17.003 9.040 42.252 1.00 87.06 883 LYS A O 1
ATOM 6960 N N . THR A 1 884 ? -15.452 7.494 41.722 1.00 86.44 884 THR A N 1
ATOM 6961 C CA . THR A 1 884 ? -15.119 8.049 40.401 1.00 86.44 884 THR A CA 1
ATOM 6962 C C . THR A 1 884 ? -15.921 7.367 39.295 1.00 86.44 884 THR A C 1
ATOM 6964 O O . THR A 1 884 ? -16.201 6.170 39.363 1.00 86.44 884 THR A O 1
ATOM 6967 N N . VAL A 1 885 ? -16.334 8.137 38.285 1.00 86.50 885 VAL A N 1
ATOM 6968 C CA . VAL A 1 885 ? -17.110 7.658 37.131 1.00 86.50 885 VAL A CA 1
ATOM 6969 C C . VAL A 1 885 ? -16.582 8.295 35.846 1.00 86.50 885 VAL A C 1
ATOM 6971 O O . VAL A 1 885 ? -16.484 9.520 35.765 1.00 86.50 885 VAL A O 1
ATOM 6974 N N . ILE A 1 886 ? -16.287 7.484 34.832 1.00 79.25 886 ILE A N 1
ATOM 6975 C CA . ILE A 1 886 ? -15.939 7.924 33.472 1.00 79.25 886 ILE A CA 1
ATOM 6976 C C . ILE A 1 886 ? -16.994 7.429 32.478 1.00 79.25 886 ILE A C 1
ATOM 6978 O O . ILE A 1 886 ? -17.556 6.357 32.671 1.00 79.25 886 ILE A O 1
ATOM 6982 N N . ALA A 1 887 ? -17.272 8.198 31.422 1.00 76.88 887 ALA A N 1
ATOM 6983 C CA . ALA A 1 887 ? -18.114 7.756 30.309 1.00 76.88 887 ALA A CA 1
ATOM 6984 C C . ALA A 1 887 ? -17.344 7.767 28.984 1.00 76.88 887 ALA A C 1
ATOM 6986 O O . ALA A 1 887 ? -16.520 8.655 28.736 1.00 76.88 887 ALA A O 1
ATOM 6987 N N . ASN A 1 888 ? -17.618 6.770 28.142 1.00 66.00 888 ASN A N 1
ATOM 6988 C CA . ASN A 1 888 ? -16.922 6.479 26.893 1.00 66.00 888 ASN A CA 1
ATOM 6989 C C . ASN A 1 888 ? -17.917 6.003 25.818 1.00 66.00 888 ASN A C 1
ATOM 6991 O O . ASN A 1 888 ? -18.903 5.340 26.134 1.00 66.00 888 ASN A O 1
ATOM 6995 N N . ILE A 1 889 ? -17.657 6.318 24.544 1.00 62.28 889 ILE A N 1
ATOM 6996 C CA . ILE A 1 889 ? -18.467 5.847 23.405 1.00 62.28 889 ILE A CA 1
ATOM 6997 C C . ILE A 1 889 ? -17.711 4.741 22.663 1.00 62.28 889 ILE A C 1
ATOM 6999 O O . ILE A 1 889 ? -16.496 4.816 22.505 1.00 62.28 889 ILE A O 1
ATOM 7003 N N . THR A 1 890 ? -18.431 3.720 22.195 1.00 60.75 890 THR A N 1
ATOM 7004 C CA . THR A 1 890 ? -17.901 2.659 21.328 1.00 60.75 890 THR A CA 1
ATOM 7005 C C . THR A 1 890 ? -18.683 2.592 20.010 1.00 60.75 890 THR A C 1
ATOM 7007 O O . THR A 1 890 ? -19.805 2.079 19.954 1.00 60.75 890 THR A O 1
ATOM 7010 N N . GLY A 1 891 ? -18.056 3.051 18.923 1.00 54.44 891 GLY A N 1
ATOM 7011 C CA . GLY A 1 891 ? -18.630 3.115 17.568 1.00 54.44 891 GLY A CA 1
ATOM 7012 C C . GLY A 1 891 ? -19.113 4.516 17.169 1.00 54.44 891 GLY A C 1
ATOM 7013 O O . GLY A 1 891 ? -18.927 5.469 17.919 1.00 54.44 891 GLY A O 1
ATOM 7014 N N . ARG A 1 892 ? -19.708 4.627 15.974 1.00 61.91 892 ARG A N 1
ATOM 7015 C CA . ARG A 1 892 ? -20.314 5.864 15.441 1.00 61.91 892 ARG A CA 1
ATOM 7016 C C . ARG A 1 892 ? -21.737 6.071 15.994 1.00 61.91 892 ARG A C 1
ATOM 7018 O O . ARG A 1 892 ? -22.280 5.169 16.633 1.00 61.91 892 ARG A O 1
ATOM 7025 N N . GLY A 1 893 ? -22.336 7.237 15.726 1.00 67.56 893 GLY A N 1
ATOM 7026 C CA . GLY A 1 893 ? -23.765 7.506 15.948 1.00 67.56 893 GLY A CA 1
ATOM 7027 C C . GLY A 1 893 ? -24.129 8.375 17.157 1.00 67.56 893 GLY A C 1
ATOM 7028 O O . GLY A 1 893 ? -25.296 8.395 17.541 1.00 67.56 893 GLY A O 1
ATOM 7029 N N . GLY A 1 894 ? -23.165 9.065 17.769 1.00 71.94 894 GLY A N 1
ATOM 7030 C CA . GLY A 1 894 ? -23.398 10.080 18.800 1.00 71.94 894 GLY A CA 1
ATOM 7031 C C . GLY A 1 894 ? -22.098 10.575 19.444 1.00 71.94 894 GLY A C 1
ATOM 7032 O O . GLY A 1 894 ? -21.023 10.024 19.202 1.00 71.94 894 GLY A O 1
ATOM 7033 N N . LYS A 1 895 ? -22.189 11.608 20.295 1.00 74.69 895 LYS A N 1
ATOM 7034 C CA . LYS A 1 895 ? -21.034 12.284 20.934 1.00 74.69 895 LYS A CA 1
ATOM 7035 C C . LYS A 1 895 ? -21.222 12.476 22.451 1.00 74.69 895 LYS A C 1
ATOM 7037 O O . LYS A 1 895 ? -22.347 12.450 22.949 1.00 74.69 895 LYS A O 1
ATOM 7042 N N . LEU A 1 896 ? -20.127 12.687 23.195 1.00 66.62 896 LEU A N 1
ATOM 7043 C CA . LEU A 1 896 ? -20.153 13.152 24.595 1.00 66.62 896 LEU A CA 1
ATOM 7044 C C . LEU A 1 896 ? -19.836 14.649 24.667 1.00 66.62 896 LEU A C 1
ATOM 7046 O O . LEU A 1 896 ? -19.006 15.150 23.914 1.00 66.62 896 LEU A O 1
ATOM 7050 N N . SER A 1 897 ? -20.456 15.357 25.613 1.00 72.56 897 SER A N 1
ATOM 7051 C CA . SER A 1 897 ? -20.069 16.735 25.934 1.00 72.56 897 SER A CA 1
ATOM 7052 C C . SER A 1 897 ? -18.746 16.772 26.711 1.00 72.56 897 SER A C 1
ATOM 7054 O O . SER A 1 897 ? -18.407 15.813 27.408 1.00 72.56 897 SER A O 1
ATOM 7056 N N . ASN A 1 898 ? -18.038 17.907 26.701 1.00 63.72 898 ASN A N 1
ATOM 7057 C CA . ASN A 1 898 ? -16.824 18.082 27.513 1.00 63.72 898 ASN A CA 1
ATOM 7058 C C . ASN A 1 898 ? -17.085 17.847 29.018 1.00 63.72 898 ASN A C 1
ATOM 7060 O O . ASN A 1 898 ? -16.218 17.329 29.716 1.00 63.72 898 ASN A O 1
ATOM 7064 N N . ALA A 1 899 ? -18.287 18.140 29.526 1.00 74.69 899 ALA A N 1
ATOM 7065 C CA . ALA A 1 899 ? -18.653 17.853 30.917 1.00 74.69 899 ALA A CA 1
ATOM 7066 C C . ALA A 1 899 ? -18.959 16.364 31.177 1.00 74.69 899 ALA A C 1
ATOM 7068 O O . ALA A 1 899 ? -18.824 15.896 32.306 1.00 74.69 899 ALA A O 1
ATOM 7069 N N . ASP A 1 900 ? -19.379 15.622 30.151 1.00 77.56 900 ASP A N 1
ATOM 7070 C CA . ASP A 1 900 ? -19.757 14.209 30.240 1.00 77.56 900 ASP A CA 1
ATOM 7071 C C . ASP A 1 900 ? -18.612 13.248 29.926 1.00 77.56 900 ASP A C 1
ATOM 7073 O O . ASP A 1 900 ? -18.609 12.131 30.435 1.00 77.56 900 ASP A O 1
ATOM 7077 N N . GLY A 1 901 ? -17.615 13.688 29.158 1.00 67.56 901 GLY A N 1
ATOM 7078 C CA . GLY A 1 901 ? -16.371 12.951 28.970 1.00 67.56 901 GLY A CA 1
ATOM 7079 C C . GLY A 1 901 ? -15.520 12.875 30.243 1.00 67.56 901 GLY A C 1
ATOM 7080 O O . GLY A 1 901 ? -14.926 11.829 30.500 1.00 67.56 901 GLY A O 1
ATOM 7081 N N . ALA A 1 902 ? -15.464 13.942 31.045 1.00 69.44 902 ALA A N 1
ATOM 7082 C CA . ALA A 1 902 ? -14.550 14.059 32.184 1.00 69.44 902 ALA A CA 1
ATOM 7083 C C . ALA A 1 902 ? -14.825 13.028 33.297 1.00 69.44 902 ALA A C 1
ATOM 7085 O O . ALA A 1 902 ? -15.973 12.642 33.534 1.00 69.44 902 ALA A O 1
ATOM 7086 N N . VAL A 1 903 ? -13.779 12.629 34.035 1.00 76.62 903 VAL A N 1
ATOM 7087 C CA . VAL A 1 903 ? -13.939 11.842 35.272 1.00 76.62 903 VAL A CA 1
ATOM 7088 C C . VAL A 1 903 ? -14.724 12.661 36.305 1.00 76.62 903 VAL A C 1
ATOM 7090 O O . VAL A 1 903 ? -14.287 13.725 36.741 1.00 76.62 903 VAL A O 1
ATOM 7093 N N . LYS A 1 904 ? -15.890 12.153 36.717 1.00 85.94 904 LYS A N 1
ATOM 7094 C CA . LYS A 1 904 ? -16.750 12.755 37.747 1.00 85.94 904 LYS A CA 1
ATOM 7095 C C . LYS A 1 904 ? -16.517 12.044 39.084 1.00 85.94 904 LYS A C 1
ATOM 7097 O O . LYS A 1 904 ? -16.737 10.839 39.179 1.00 85.94 904 LYS A O 1
ATOM 7102 N N . THR A 1 905 ? -16.123 12.782 40.122 1.00 87.31 905 THR A N 1
ATOM 7103 C CA . THR A 1 905 ? -16.040 12.274 41.506 1.00 87.31 905 THR A CA 1
ATOM 7104 C C . THR A 1 905 ? -17.310 12.637 42.267 1.00 87.31 905 THR A C 1
ATOM 7106 O O . THR A 1 905 ? -17.684 13.805 42.312 1.00 87.31 905 THR A O 1
ATOM 7109 N N . ILE A 1 906 ? -17.959 11.649 42.884 1.00 88.50 906 ILE A N 1
ATOM 7110 C CA . ILE A 1 906 ? -19.248 11.802 43.574 1.00 88.50 906 ILE A CA 1
ATOM 7111 C C . ILE A 1 906 ? -19.077 11.480 45.054 1.00 88.50 906 ILE A C 1
ATOM 7113 O O . ILE A 1 906 ? -18.540 10.427 45.405 1.00 88.50 906 ILE A O 1
ATOM 7117 N N . LYS A 1 907 ? -19.560 12.363 45.930 1.00 89.06 907 LYS A N 1
ATOM 7118 C CA . LYS A 1 907 ? -19.512 12.186 47.387 1.00 89.06 907 LYS A CA 1
ATOM 7119 C C . LYS A 1 907 ? -20.822 11.625 47.938 1.00 89.06 907 LYS A C 1
ATOM 7121 O O . LYS A 1 907 ? -21.861 11.599 47.278 1.00 89.06 907 LYS A O 1
ATOM 7126 N N . THR A 1 908 ? -20.783 11.168 49.187 1.00 86.75 908 THR A N 1
ATOM 7127 C CA . THR A 1 908 ? -21.951 10.616 49.886 1.00 86.75 908 THR A CA 1
ATOM 7128 C C . THR A 1 908 ? -23.112 11.616 49.912 1.00 86.75 908 THR A C 1
ATOM 7130 O O . THR A 1 908 ? -23.031 12.650 50.570 1.00 86.75 908 THR A O 1
ATOM 7133 N N . GLY A 1 909 ? -24.214 11.275 49.237 1.00 85.06 909 GLY A N 1
ATOM 7134 C CA . GLY A 1 909 ? -25.416 12.113 49.125 1.00 85.06 909 GLY A CA 1
ATOM 7135 C C . GLY A 1 909 ? -25.543 12.887 47.807 1.00 85.06 909 GLY A C 1
ATOM 7136 O O . GLY A 1 909 ? -26.592 13.481 47.562 1.00 85.06 909 GLY A O 1
ATOM 7137 N N . GLU A 1 910 ? -24.525 12.849 46.947 1.00 91.19 910 GLU A N 1
ATOM 7138 C CA . GLU A 1 910 ? -24.542 13.452 45.614 1.00 91.19 910 GLU A CA 1
ATOM 7139 C C . GLU A 1 910 ? -25.004 12.452 44.532 1.00 91.19 910 GLU A C 1
ATOM 7141 O O . GLU A 1 910 ? -25.144 11.242 44.756 1.00 91.19 910 GLU A O 1
ATOM 7146 N N . ASN A 1 911 ? -25.262 12.981 43.337 1.00 90.75 911 ASN A N 1
ATOM 7147 C CA . ASN A 1 911 ? -25.531 12.231 42.114 1.00 90.75 911 ASN A CA 1
ATOM 7148 C C . ASN A 1 911 ? -24.803 12.896 40.938 1.00 90.75 911 ASN A C 1
ATOM 7150 O O . ASN A 1 911 ? -24.450 14.073 41.011 1.00 90.75 911 ASN A O 1
ATOM 7154 N N . CYS A 1 912 ? -24.605 12.154 39.852 1.00 89.88 912 CYS A N 1
ATOM 7155 C CA . CYS A 1 912 ? -24.210 12.717 38.565 1.00 89.88 912 CYS A CA 1
ATOM 7156 C C . CYS A 1 912 ? -25.321 12.500 37.540 1.00 89.88 912 CYS A C 1
ATOM 7158 O O . CYS A 1 912 ? -26.173 11.625 37.692 1.00 89.88 912 CYS A O 1
ATOM 7160 N N . THR A 1 913 ? -25.314 13.304 36.481 1.00 91.94 913 THR A N 1
ATOM 7161 C CA . THR A 1 913 ? -26.139 13.076 35.292 1.00 91.94 913 THR A CA 1
ATOM 7162 C C . THR A 1 913 ? -25.266 13.179 34.047 1.00 91.94 913 THR A C 1
ATOM 7164 O O . THR A 1 913 ? -24.301 13.949 34.041 1.00 91.94 913 THR A O 1
ATOM 7167 N N . TYR A 1 914 ? -25.597 12.377 33.040 1.00 90.56 914 TYR A N 1
ATOM 7168 C CA . TYR A 1 914 ? -25.034 12.375 31.693 1.00 90.56 914 TYR A CA 1
ATOM 7169 C C . TYR A 1 914 ? -26.158 12.611 30.674 1.00 90.56 914 TYR A C 1
ATOM 7171 O O . TYR A 1 914 ? -27.290 12.185 30.912 1.00 90.56 914 TYR A O 1
ATOM 7179 N N . ASP A 1 915 ? -25.855 13.298 29.572 1.00 89.94 915 ASP A N 1
ATOM 7180 C CA . ASP A 1 915 ? -26.795 13.653 28.499 1.00 89.94 915 ASP A CA 1
ATOM 7181 C C . ASP A 1 915 ? -26.302 13.038 27.173 1.00 89.94 915 ASP A C 1
ATOM 7183 O O . ASP A 1 915 ? -25.443 13.604 26.495 1.00 89.94 915 ASP A O 1
ATOM 7187 N N . PHE A 1 916 ? -26.785 11.834 26.845 1.00 88.06 916 PHE A N 1
ATOM 7188 C CA . PHE A 1 916 ? -26.370 11.077 25.662 1.00 88.06 916 PHE A CA 1
ATOM 7189 C C . PHE A 1 916 ? -27.237 11.449 24.458 1.00 88.06 916 PHE A C 1
ATOM 7191 O O . PHE A 1 916 ? -28.450 11.229 24.460 1.00 88.06 916 PHE A O 1
ATOM 7198 N N . LYS A 1 917 ? -26.609 11.988 23.411 1.00 85.94 917 LYS A N 1
ATOM 7199 C CA . LYS A 1 917 ? -27.293 12.443 22.196 1.00 85.94 917 LYS A CA 1
ATOM 7200 C C . LYS A 1 917 ? -26.840 11.612 20.998 1.00 85.94 917 LYS A C 1
ATOM 7202 O O . LYS A 1 917 ? -25.681 11.744 20.598 1.00 85.94 917 LYS A O 1
ATOM 7207 N N . PRO A 1 918 ? -27.727 10.762 20.448 1.00 86.44 918 PRO A N 1
ATOM 7208 C CA . PRO A 1 918 ? -27.511 10.151 19.147 1.00 86.44 918 PRO A CA 1
ATOM 7209 C C . PRO A 1 918 ? -27.442 11.209 18.044 1.00 86.44 918 PRO A C 1
ATOM 7211 O O . PRO A 1 918 ? -28.088 12.256 18.144 1.00 86.44 918 PRO A O 1
ATOM 7214 N N . ASP A 1 919 ? -26.703 10.896 16.987 1.00 82.62 919 ASP A N 1
ATOM 7215 C CA . ASP A 1 919 ? -26.740 11.642 15.729 1.00 82.62 919 ASP A CA 1
ATOM 7216 C C . ASP A 1 919 ? -28.029 11.316 14.940 1.00 82.62 919 ASP A C 1
ATOM 7218 O O . ASP A 1 919 ? -28.692 10.301 15.185 1.00 82.62 919 ASP A O 1
ATOM 7222 N N . ASP A 1 920 ? -28.392 12.156 13.965 1.00 85.44 920 ASP A N 1
ATOM 7223 C CA . ASP A 1 920 ? -29.562 11.921 13.107 1.00 85.44 920 ASP A CA 1
ATOM 7224 C C . ASP A 1 920 ? -29.472 10.548 12.408 1.00 85.44 920 ASP A C 1
ATOM 7226 O O . ASP A 1 920 ? -28.473 10.212 11.774 1.00 85.44 920 ASP A O 1
ATOM 7230 N N . GLY A 1 921 ? -30.537 9.746 12.515 1.00 85.75 921 GLY A N 1
ATOM 7231 C CA . GLY A 1 921 ? -30.583 8.374 11.988 1.00 85.75 921 GLY A CA 1
ATOM 7232 C C . GLY A 1 921 ? -30.110 7.286 12.964 1.00 85.75 921 GLY A C 1
ATOM 7233 O O . GLY A 1 921 ? -30.311 6.104 12.680 1.00 85.75 921 GLY A O 1
ATOM 7234 N N . TYR A 1 922 ? -29.569 7.659 14.127 1.00 88.25 922 TYR A N 1
ATOM 7235 C CA . TYR A 1 922 ? -29.119 6.731 15.165 1.00 88.25 922 TYR A CA 1
ATOM 7236 C C . TYR A 1 922 ? -29.990 6.783 16.424 1.00 88.25 922 TYR A C 1
ATOM 7238 O O . TYR A 1 922 ? -30.723 7.737 16.690 1.00 88.25 922 TYR A O 1
ATOM 7246 N N . MET A 1 923 ? -29.875 5.736 17.236 1.00 91.56 923 MET A N 1
ATOM 7247 C CA . MET A 1 923 ? -30.455 5.631 18.569 1.00 91.56 923 MET A CA 1
ATOM 7248 C C . MET A 1 923 ? -29.452 5.007 19.547 1.00 91.56 923 MET A C 1
ATOM 7250 O O . MET A 1 923 ? -28.484 4.359 19.144 1.00 91.56 923 MET A O 1
ATOM 7254 N N . ILE A 1 924 ? -29.679 5.190 20.851 1.00 90.81 924 ILE A N 1
ATOM 7255 C CA . ILE A 1 924 ? -28.894 4.514 21.894 1.00 90.81 924 ILE A CA 1
ATOM 7256 C C . ILE A 1 924 ? -29.160 3.006 21.792 1.00 90.81 924 ILE A C 1
ATOM 7258 O O . ILE A 1 924 ? -30.305 2.572 21.892 1.00 90.81 924 ILE A O 1
ATOM 7262 N N . TYR A 1 925 ? -28.098 2.224 21.596 1.00 87.38 925 TYR A N 1
ATOM 7263 C CA . TYR A 1 925 ? -28.148 0.765 21.490 1.00 87.38 925 TYR A CA 1
ATOM 7264 C C . TYR A 1 925 ? -27.973 0.097 22.851 1.00 87.38 925 TYR A C 1
ATOM 7266 O O . TYR A 1 925 ? -28.781 -0.734 23.252 1.00 87.38 925 TYR A O 1
ATOM 7274 N N . SER A 1 926 ? -26.917 0.483 23.571 1.00 87.81 926 SER A N 1
ATOM 7275 C CA . SER A 1 926 ? -26.623 -0.034 24.905 1.00 87.81 926 SER A CA 1
ATOM 7276 C C . SER A 1 926 ? -25.887 1.005 25.739 1.00 87.81 926 SER A C 1
ATOM 7278 O O . SER A 1 926 ? -24.969 1.653 25.233 1.00 87.81 926 SER A O 1
ATOM 7280 N N . VAL A 1 927 ? -26.208 1.089 27.026 1.00 90.12 927 VAL A N 1
ATOM 7281 C CA . VAL A 1 927 ? -25.396 1.765 28.039 1.00 90.12 927 VAL A CA 1
ATOM 7282 C C . VAL A 1 927 ? -25.093 0.770 29.149 1.00 90.12 927 VAL A C 1
ATOM 7284 O O . VAL A 1 927 ? -26.016 0.243 29.768 1.00 90.12 927 VAL A O 1
ATOM 7287 N N . THR A 1 928 ? -23.814 0.515 29.415 1.00 86.44 928 THR A N 1
ATOM 7288 C CA . THR A 1 928 ? -23.391 -0.371 30.511 1.00 86.44 928 THR A CA 1
ATOM 7289 C C . THR A 1 928 ? -22.638 0.406 31.581 1.00 86.44 928 THR A C 1
ATOM 7291 O O . THR A 1 928 ? -21.943 1.361 31.256 1.00 86.44 928 THR A O 1
ATOM 7294 N N . LEU A 1 929 ? -22.773 0.003 32.844 1.00 88.31 929 LEU A N 1
ATOM 7295 C CA . LEU A 1 929 ? -22.006 0.495 33.988 1.00 88.31 929 LEU A CA 1
ATOM 7296 C C . LEU A 1 929 ? -21.160 -0.668 34.507 1.00 88.31 929 LEU A C 1
ATOM 7298 O O . LEU A 1 929 ? -21.705 -1.677 34.944 1.00 88.31 929 LEU A O 1
ATOM 7302 N N . ASN A 1 930 ? -19.835 -0.558 34.434 1.00 76.44 930 ASN A N 1
ATOM 7303 C CA . ASN A 1 930 ? -18.888 -1.631 34.780 1.00 76.44 930 ASN A CA 1
ATOM 7304 C C . ASN A 1 930 ? -19.107 -2.946 33.998 1.00 76.44 930 ASN A C 1
ATOM 7306 O O . ASN A 1 930 ? -18.712 -4.026 34.445 1.00 76.44 930 ASN A O 1
ATOM 7310 N N . GLY A 1 931 ? -19.726 -2.850 32.815 1.00 71.25 931 GLY A N 1
ATOM 7311 C CA . GLY A 1 931 ? -20.148 -3.983 31.990 1.00 71.25 931 GLY A CA 1
ATOM 7312 C C . GLY A 1 931 ? -21.533 -4.554 32.324 1.00 71.25 931 GLY A C 1
ATOM 7313 O O . GLY A 1 931 ? -21.987 -5.446 31.613 1.00 71.25 931 GLY A O 1
ATOM 7314 N N . GLU A 1 932 ? -22.232 -4.056 33.351 1.00 83.06 932 GLU A N 1
ATOM 7315 C CA . GLU A 1 932 ? -23.643 -4.391 33.595 1.00 83.06 932 GLU A CA 1
ATOM 7316 C C . GLU A 1 932 ? -24.564 -3.489 32.764 1.00 83.06 932 GLU A C 1
ATOM 7318 O O . GLU A 1 932 ? -24.432 -2.266 32.793 1.00 83.06 932 GLU A O 1
ATOM 7323 N N . ASP A 1 933 ? -25.514 -4.070 32.030 1.00 86.75 933 ASP A N 1
ATOM 7324 C CA . ASP A 1 933 ? -26.474 -3.313 31.218 1.00 86.75 933 ASP A CA 1
ATOM 7325 C C . ASP A 1 933 ? -27.420 -2.467 32.092 1.00 86.75 933 ASP A C 1
ATOM 7327 O O . ASP A 1 933 ? -28.193 -2.978 32.908 1.00 86.75 933 ASP A O 1
ATOM 7331 N N . ILE A 1 934 ? -27.370 -1.149 31.886 1.00 93.50 934 ILE A N 1
ATOM 7332 C CA . ILE A 1 934 ? -28.231 -0.149 32.522 1.00 93.50 934 ILE A CA 1
ATOM 7333 C C . ILE A 1 934 ? -29.004 0.690 31.494 1.00 93.50 934 ILE A C 1
ATOM 7335 O O . ILE A 1 934 ? -29.553 1.732 31.851 1.00 93.50 934 ILE A O 1
ATOM 7339 N N . THR A 1 935 ? -29.099 0.246 30.236 1.00 91.19 935 THR A N 1
ATOM 7340 C CA . THR A 1 935 ? -29.753 0.972 29.128 1.00 91.19 935 THR A CA 1
ATOM 7341 C C . THR A 1 935 ? -31.181 1.390 29.485 1.00 91.19 935 THR A C 1
ATOM 7343 O O . THR A 1 935 ? -31.601 2.508 29.208 1.00 91.19 935 THR A O 1
ATOM 7346 N N . SER A 1 936 ? -31.906 0.532 30.211 1.00 92.19 936 SER A N 1
ATOM 7347 C CA . SER A 1 936 ? -33.269 0.799 30.702 1.00 92.19 936 SER A CA 1
ATOM 7348 C C . SER A 1 936 ? -33.395 1.939 31.730 1.00 92.19 936 SER A C 1
ATOM 7350 O O . SER A 1 936 ? -34.513 2.375 32.007 1.00 92.19 936 SER A O 1
ATOM 7352 N N . LYS A 1 937 ? -32.283 2.433 32.300 1.00 93.56 937 LYS A N 1
ATOM 7353 C CA . LYS A 1 937 ? -32.252 3.626 33.167 1.00 93.56 937 LYS A CA 1
ATOM 7354 C C . LYS A 1 937 ? -32.108 4.933 32.387 1.00 93.56 937 LYS A C 1
ATOM 7356 O O . LYS A 1 937 ? -32.317 5.993 32.976 1.00 93.56 937 LYS A O 1
ATOM 7361 N N . VAL A 1 938 ? -31.735 4.879 31.107 1.00 92.44 938 VAL A N 1
ATOM 7362 C CA . VAL A 1 938 ? -31.640 6.073 30.264 1.00 92.44 938 VAL A CA 1
ATOM 7363 C C . VAL A 1 938 ? -33.053 6.559 29.944 1.00 92.44 938 VAL A C 1
ATOM 7365 O O . VAL A 1 938 ? -33.912 5.788 29.515 1.00 92.44 938 VAL A O 1
ATOM 7368 N N . SER A 1 939 ? -33.322 7.837 30.191 1.00 89.94 939 SER A N 1
ATOM 7369 C CA . SER A 1 939 ? -34.619 8.444 29.908 1.00 89.94 939 SER A CA 1
ATOM 7370 C C . SER A 1 939 ? -34.857 8.610 28.402 1.00 89.94 939 SER A C 1
ATOM 7372 O O . SER A 1 939 ? -33.932 8.600 27.592 1.00 89.94 939 SER A O 1
ATOM 7374 N N . ALA A 1 940 ? -36.116 8.835 28.016 1.00 83.94 940 ALA A N 1
ATOM 7375 C CA . ALA A 1 940 ? -36.487 9.070 26.617 1.00 83.94 940 ALA A CA 1
ATOM 7376 C C . ALA A 1 940 ? -35.868 10.350 26.006 1.00 83.94 940 ALA A C 1
ATOM 7378 O O . ALA A 1 940 ? -35.863 10.491 24.789 1.00 83.94 940 ALA A O 1
ATOM 7379 N N . ASP A 1 941 ? -35.355 11.272 26.831 1.00 85.31 941 ASP A N 1
ATOM 7380 C CA . ASP A 1 941 ? -34.561 12.440 26.421 1.00 85.31 941 ASP A CA 1
ATOM 7381 C C . ASP A 1 941 ? -33.036 12.215 26.518 1.00 85.31 941 ASP A C 1
ATOM 7383 O O . ASP A 1 941 ? -32.281 13.182 26.520 1.00 85.31 941 ASP A O 1
ATOM 7387 N N . GLY A 1 942 ? -32.582 10.956 26.597 1.00 87.31 942 GLY A N 1
ATOM 7388 C CA . GLY A 1 942 ? -31.166 10.570 26.516 1.00 87.31 942 GLY A CA 1
ATOM 7389 C C . GLY A 1 942 ? -30.383 10.653 27.829 1.00 87.31 942 GLY A C 1
ATOM 7390 O O . GLY A 1 942 ? -29.159 10.520 27.823 1.00 87.31 942 GLY A O 1
ATOM 7391 N N . LYS A 1 943 ? -31.044 10.874 28.973 1.00 92.44 943 LYS A N 1
ATOM 7392 C CA . LYS A 1 943 ? -30.356 11.190 30.234 1.00 92.44 943 LYS A CA 1
ATOM 7393 C C . LYS A 1 943 ? -30.198 9.991 31.145 1.00 92.44 943 LYS A C 1
ATOM 7395 O O . LYS A 1 943 ? -31.145 9.252 31.397 1.00 92.44 943 LYS A O 1
ATOM 7400 N N . LEU A 1 944 ? -29.008 9.860 31.718 1.00 94.75 944 LEU A N 1
ATOM 7401 C CA . LEU A 1 944 ? -28.701 8.884 32.757 1.00 94.75 944 LEU A CA 1
ATOM 7402 C C . LEU A 1 944 ? -28.308 9.613 34.041 1.00 94.75 944 LEU A C 1
ATOM 7404 O O . LEU A 1 944 ? -27.321 10.344 34.046 1.00 94.75 944 LEU A O 1
ATOM 7408 N N . THR A 1 945 ? -29.031 9.378 35.136 1.00 93.88 945 THR A N 1
ATOM 7409 C CA . THR A 1 945 ? -28.662 9.855 36.479 1.00 93.88 945 THR A CA 1
ATOM 7410 C C . THR A 1 945 ? -28.218 8.675 37.340 1.00 93.88 945 THR A C 1
ATOM 7412 O O . THR A 1 945 ? -28.946 7.690 37.438 1.00 93.88 945 THR A O 1
ATOM 7415 N N . LEU A 1 946 ? -27.050 8.780 37.983 1.00 93.81 946 LEU A N 1
ATOM 7416 C CA . LEU A 1 946 ? -26.512 7.762 38.895 1.00 93.81 946 LEU A CA 1
ATOM 7417 C C . LEU A 1 946 ? -26.294 8.353 40.292 1.00 93.81 946 LEU A C 1
ATOM 7419 O O . LEU A 1 946 ? -25.753 9.452 40.440 1.00 93.81 946 LEU A O 1
ATOM 7423 N N . THR A 1 947 ? -26.706 7.621 41.326 1.00 92.88 947 THR A N 1
ATOM 7424 C CA . THR A 1 947 ? -26.537 8.011 42.734 1.00 92.88 947 THR A CA 1
ATOM 7425 C C . THR A 1 947 ? -25.308 7.362 43.371 1.00 92.88 947 THR A C 1
ATOM 7427 O O . THR A 1 947 ? -24.895 6.268 42.989 1.00 92.88 947 THR A O 1
ATOM 7430 N N . TYR A 1 948 ? -24.761 7.979 44.425 1.00 89.44 948 TYR A N 1
ATOM 7431 C CA . TYR A 1 948 ? -23.625 7.426 45.182 1.00 89.44 948 TYR A CA 1
ATOM 7432 C C . TYR A 1 948 ? -23.819 5.966 45.657 1.00 89.44 948 TYR A C 1
ATOM 7434 O O . TYR A 1 948 ? -22.851 5.216 45.793 1.00 89.44 948 TYR A O 1
ATOM 7442 N N . SER A 1 949 ? -25.059 5.540 45.922 1.00 90.19 949 SER A N 1
ATOM 7443 C CA . SER A 1 949 ? -25.397 4.169 46.337 1.00 90.19 949 SER A CA 1
ATOM 7444 C C . SER A 1 949 ? -25.327 3.121 45.221 1.00 90.19 949 SER A C 1
ATOM 7446 O O . SER A 1 949 ? -25.220 1.941 45.533 1.00 90.19 949 SER A O 1
ATOM 7448 N N . GLU A 1 950 ? -25.392 3.526 43.952 1.00 89.56 950 GLU A N 1
ATOM 7449 C CA . GLU A 1 950 ? -25.402 2.620 42.788 1.00 89.56 950 GLU A CA 1
ATOM 7450 C C . GLU A 1 950 ? -24.005 2.355 42.213 1.00 89.56 950 GLU A C 1
ATOM 7452 O O . GLU A 1 950 ? -23.854 1.539 41.311 1.00 89.56 950 GLU A O 1
ATOM 7457 N N . LEU A 1 951 ? -22.995 3.059 42.719 1.00 89.81 951 LEU A N 1
ATOM 7458 C CA . LEU A 1 951 ? -21.639 3.069 42.182 1.00 89.81 951 LEU A CA 1
ATOM 7459 C C . LEU A 1 951 ? -20.688 2.212 43.027 1.00 89.81 951 LEU A C 1
ATOM 7461 O O . LEU A 1 951 ? -20.808 2.167 44.255 1.00 89.81 951 LEU A O 1
ATOM 7465 N N . ALA A 1 952 ? -19.695 1.600 42.387 1.00 85.56 952 ALA A N 1
ATOM 7466 C CA . ALA A 1 952 ? -18.493 1.081 43.040 1.00 85.56 952 ALA A CA 1
ATOM 7467 C C . ALA A 1 952 ? -17.494 2.227 43.318 1.00 85.56 952 ALA A C 1
ATOM 7469 O O . ALA A 1 952 ? -17.788 3.388 43.028 1.00 85.56 952 ALA A O 1
ATOM 7470 N N . SER A 1 953 ? -16.319 1.939 43.885 1.00 80.19 953 SER A N 1
ATOM 7471 C CA . SER A 1 953 ? -15.271 2.956 44.111 1.00 80.19 953 SER A CA 1
ATOM 7472 C C . SER A 1 953 ? -14.784 3.597 42.803 1.00 80.19 953 SER A C 1
ATOM 7474 O O . SER A 1 953 ? -14.604 4.810 42.741 1.00 80.19 953 SER A O 1
ATOM 7476 N N . ASN A 1 954 ? -14.658 2.782 41.754 1.00 79.94 954 ASN A N 1
ATOM 7477 C CA . ASN A 1 954 ? -14.274 3.157 40.395 1.00 79.94 954 ASN A CA 1
ATOM 7478 C C . ASN A 1 954 ? -15.365 2.680 39.431 1.00 79.94 954 ASN A C 1
ATOM 7480 O O . ASN A 1 954 ? -15.899 1.587 39.631 1.00 79.94 954 ASN A O 1
ATOM 7484 N N . ASN A 1 955 ? -15.721 3.480 38.420 1.00 83.56 955 ASN A N 1
ATOM 7485 C CA . ASN A 1 955 ? -16.799 3.133 37.495 1.00 83.56 955 ASN A CA 1
ATOM 7486 C C . ASN A 1 955 ? -16.532 3.571 36.050 1.00 83.56 955 ASN A C 1
ATOM 7488 O O . ASN A 1 955 ? -16.157 4.719 35.814 1.00 83.56 955 ASN A O 1
ATOM 7492 N N . ASP A 1 956 ? -16.821 2.690 35.095 1.00 76.94 956 ASP A N 1
ATOM 7493 C CA . ASP A 1 956 ? -16.820 2.955 33.650 1.00 76.94 956 ASP A CA 1
ATOM 7494 C C . ASP A 1 956 ? -18.241 2.862 33.079 1.00 76.94 956 ASP A C 1
ATOM 7496 O O . ASP A 1 956 ? -18.997 1.955 33.435 1.00 76.94 956 ASP A O 1
ATOM 7500 N N . ILE A 1 957 ? -18.600 3.802 32.202 1.00 83.56 957 ILE A N 1
ATOM 7501 C CA . ILE A 1 957 ? -19.844 3.799 31.433 1.00 83.56 957 ILE A CA 1
ATOM 7502 C C . ILE A 1 957 ? -19.508 3.659 29.947 1.00 83.56 957 ILE A C 1
ATOM 7504 O O . ILE A 1 957 ? -18.983 4.595 29.342 1.00 83.56 957 ILE A O 1
ATOM 7508 N N . GLU A 1 958 ? -19.880 2.534 29.336 1.00 79.25 958 GLU A N 1
ATOM 7509 C CA . GLU A 1 958 ? -19.787 2.339 27.885 1.00 79.25 958 GLU A CA 1
ATOM 7510 C C . GLU A 1 958 ? -21.137 2.639 27.226 1.00 79.25 958 GLU A C 1
ATOM 7512 O O . GLU A 1 958 ? -22.136 1.990 27.535 1.00 79.25 958 GLU A O 1
ATOM 7517 N N . VAL A 1 959 ? -21.150 3.580 26.280 1.00 81.56 959 VAL A N 1
ATOM 7518 C CA . VAL A 1 959 ? -22.300 3.918 25.431 1.00 81.56 959 VAL A CA 1
ATOM 7519 C C . VAL A 1 959 ? -22.055 3.408 24.011 1.00 81.56 959 VAL A C 1
ATOM 7521 O O . VAL A 1 959 ? -21.017 3.685 23.409 1.00 81.56 959 VAL A O 1
ATOM 7524 N N . LYS A 1 960 ? -23.027 2.694 23.443 1.00 81.31 960 LYS A N 1
ATOM 7525 C CA . LYS A 1 960 ? -23.061 2.311 22.025 1.00 81.31 960 LYS A CA 1
ATOM 7526 C C . LYS A 1 960 ? -24.303 2.905 21.371 1.00 81.31 960 LYS A C 1
ATOM 7528 O O . LYS A 1 960 ? -25.377 2.885 21.974 1.00 81.31 960 LYS A O 1
ATOM 7533 N N . TYR A 1 961 ? -24.172 3.337 20.122 1.00 83.50 961 TYR A N 1
ATOM 7534 C CA . TYR A 1 961 ? -25.293 3.728 19.265 1.00 83.50 961 TYR A CA 1
ATOM 7535 C C . TYR A 1 961 ? -25.469 2.726 18.116 1.00 83.50 961 TYR A C 1
ATOM 7537 O O . TYR A 1 961 ? -24.554 1.952 17.809 1.00 83.50 961 TYR A O 1
ATOM 7545 N N . ILE A 1 962 ? -26.660 2.721 17.517 1.00 85.75 962 ILE A N 1
ATOM 7546 C CA . ILE A 1 962 ? -27.043 1.897 16.364 1.00 85.75 962 ILE A CA 1
ATOM 7547 C C . ILE A 1 962 ? -27.903 2.715 15.400 1.00 85.75 962 ILE A C 1
ATOM 7549 O O . ILE A 1 962 ? -28.704 3.535 15.846 1.00 85.75 962 ILE A O 1
ATOM 7553 N N . ALA A 1 963 ? -27.746 2.500 14.095 1.00 89.19 963 ALA A N 1
ATOM 7554 C CA . ALA A 1 963 ? -28.635 3.077 13.093 1.00 89.19 963 ALA A CA 1
ATOM 7555 C C . ALA A 1 963 ? -30.043 2.464 13.195 1.00 89.19 963 ALA A C 1
ATOM 7557 O O . ALA A 1 963 ? -30.187 1.270 13.474 1.00 89.19 963 ALA A O 1
ATOM 7558 N N . ASN A 1 964 ? -31.086 3.249 12.926 1.00 91.44 964 ASN A N 1
ATOM 7559 C CA . ASN A 1 964 ? -32.478 2.788 13.022 1.00 91.44 964 ASN A CA 1
ATOM 7560 C C . ASN A 1 964 ? -32.750 1.551 12.142 1.00 91.44 964 ASN A C 1
ATOM 7562 O O . ASN A 1 964 ? -33.395 0.597 12.575 1.00 91.44 964 ASN A O 1
ATOM 7566 N N . GLU A 1 965 ? -32.200 1.532 10.928 1.00 90.25 965 GLU A N 1
ATOM 7567 C CA . GLU A 1 965 ? -32.301 0.414 9.989 1.00 90.25 965 GLU A CA 1
ATOM 7568 C C . GLU A 1 965 ? -31.598 -0.840 10.529 1.00 90.25 965 GLU A C 1
ATOM 7570 O O . GLU A 1 965 ? -32.109 -1.949 10.385 1.00 90.25 965 GLU A O 1
ATOM 7575 N N . ALA A 1 966 ? -30.455 -0.685 11.206 1.00 88.06 966 ALA A N 1
ATOM 7576 C CA . ALA A 1 966 ? -29.728 -1.801 11.808 1.00 88.06 966 ALA A CA 1
ATOM 7577 C C . ALA A 1 966 ? -30.462 -2.399 13.014 1.00 88.06 966 ALA A C 1
ATOM 7579 O O . ALA A 1 966 ? -30.495 -3.622 13.160 1.00 88.06 966 ALA A O 1
ATOM 7580 N N . ALA A 1 967 ? -31.107 -1.562 13.832 1.00 89.00 967 ALA A N 1
ATOM 7581 C CA . ALA A 1 967 ? -31.991 -2.029 14.894 1.00 89.00 967 ALA A CA 1
ATOM 7582 C C . ALA A 1 967 ? -33.157 -2.855 14.319 1.00 89.00 967 ALA A C 1
ATOM 7584 O O . ALA A 1 967 ? -33.407 -3.965 14.791 1.00 89.00 967 ALA A O 1
ATOM 7585 N N . GLN A 1 968 ? -33.793 -2.385 13.236 1.00 89.19 968 GLN A N 1
ATOM 7586 C CA . GLN A 1 968 ? -34.846 -3.137 12.548 1.00 89.19 968 GLN A CA 1
ATOM 7587 C C . GLN A 1 968 ? -34.338 -4.486 12.001 1.00 89.19 968 GLN A C 1
ATOM 7589 O O . GLN A 1 968 ? -34.982 -5.508 12.236 1.00 89.19 968 GLN A O 1
ATOM 7594 N N . ARG A 1 969 ? -33.169 -4.533 11.335 1.00 87.69 969 ARG A N 1
ATOM 7595 C CA . ARG A 1 969 ? -32.585 -5.809 10.861 1.00 87.69 969 ARG A CA 1
ATOM 7596 C C . ARG A 1 969 ? -32.378 -6.802 12.009 1.00 87.69 969 ARG A C 1
ATOM 7598 O O . ARG A 1 969 ? -32.616 -7.991 11.832 1.00 87.69 969 ARG A O 1
ATOM 7605 N N . ILE A 1 970 ? -31.934 -6.340 13.180 1.00 84.56 970 ILE A N 1
ATOM 7606 C CA . ILE A 1 970 ? -31.733 -7.200 14.358 1.00 84.56 970 ILE A CA 1
ATOM 7607 C C . ILE A 1 970 ? -33.066 -7.760 14.875 1.00 84.56 970 ILE A C 1
ATOM 7609 O O . ILE A 1 970 ? -33.142 -8.959 15.153 1.00 84.56 970 ILE A O 1
ATOM 7613 N N . GLU A 1 971 ? -34.119 -6.939 14.960 1.00 85.94 971 GLU A N 1
ATOM 7614 C CA . GLU A 1 971 ? -35.460 -7.407 15.343 1.00 85.94 971 GLU A CA 1
ATOM 7615 C C . GLU A 1 971 ? -35.999 -8.466 14.364 1.00 85.94 971 GLU A C 1
ATOM 7617 O O . GLU A 1 971 ? -36.541 -9.489 14.791 1.00 85.94 971 GLU A O 1
ATOM 7622 N N . GLU A 1 972 ? -35.797 -8.272 13.057 1.00 85.94 972 GLU A N 1
ATOM 7623 C CA . GLU A 1 972 ? -36.254 -9.195 12.008 1.00 85.94 972 GLU A CA 1
ATOM 7624 C C . GLU A 1 972 ? -35.563 -10.573 12.050 1.00 85.94 972 GLU A C 1
ATOM 7626 O O . GLU A 1 972 ? -36.179 -11.574 11.671 1.00 85.94 972 GLU A O 1
ATOM 7631 N N . LYS A 1 973 ? -34.325 -10.667 12.565 1.00 81.19 973 LYS A N 1
ATOM 7632 C CA . LYS A 1 973 ? -33.602 -11.947 12.728 1.00 81.19 973 LYS A CA 1
ATOM 7633 C C . LYS A 1 973 ? -34.196 -12.852 13.822 1.00 81.19 973 LYS A C 1
ATOM 7635 O O . LYS A 1 973 ? -33.968 -14.063 13.786 1.00 81.19 973 LYS A O 1
ATOM 7640 N N . ASP A 1 974 ? -34.929 -12.301 14.799 1.00 81.69 974 ASP A N 1
ATOM 7641 C CA . ASP A 1 974 ? -35.439 -13.024 15.983 1.00 81.69 974 ASP A CA 1
ATOM 7642 C C . ASP A 1 974 ? -34.322 -13.849 16.679 1.00 81.69 974 ASP A C 1
ATOM 7644 O O . ASP A 1 974 ? -34.457 -15.051 16.943 1.00 81.69 974 ASP A O 1
ATOM 7648 N N . ILE A 1 975 ? -33.173 -13.203 16.916 1.00 82.31 975 ILE A N 1
ATOM 7649 C CA . ILE A 1 975 ? -32.012 -13.733 17.654 1.00 82.31 975 ILE A CA 1
ATOM 7650 C C . ILE A 1 975 ? -31.638 -12.793 18.803 1.00 82.31 975 ILE A C 1
ATOM 7652 O O . ILE A 1 975 ? -31.774 -11.578 18.703 1.00 82.31 975 ILE A O 1
ATOM 7656 N N . GLU A 1 976 ? -31.112 -13.353 19.888 1.00 83.44 976 GLU A N 1
ATOM 7657 C CA . GLU A 1 976 ? -30.470 -12.576 20.949 1.00 83.44 976 GLU A CA 1
ATOM 7658 C C . GLU A 1 976 ? -29.049 -12.225 20.487 1.00 83.44 976 GLU A C 1
ATOM 7660 O O . GLU A 1 976 ? -28.233 -13.132 20.315 1.00 83.44 976 GLU A O 1
ATOM 7665 N N . VAL A 1 977 ? -28.750 -10.945 20.242 1.00 80.25 977 VAL A N 1
ATOM 7666 C CA . VAL A 1 977 ? -27.400 -10.502 19.843 1.00 80.25 977 VAL A CA 1
ATOM 7667 C C . VAL A 1 977 ? -26.405 -10.790 20.966 1.00 80.25 977 VAL A C 1
ATOM 7669 O O . VAL A 1 977 ? -26.706 -10.587 22.141 1.00 80.25 977 VAL A O 1
ATOM 7672 N N . VAL A 1 978 ? -25.213 -11.266 20.604 1.00 72.31 978 VAL A N 1
ATOM 7673 C CA . VAL A 1 978 ? -24.124 -11.530 21.548 1.00 72.31 978 VAL A CA 1
ATOM 7674 C C . VAL A 1 978 ? -22.914 -10.700 21.134 1.00 72.31 978 VAL A C 1
ATOM 7676 O O . VAL A 1 978 ? -22.238 -11.032 20.162 1.00 72.31 978 VAL A O 1
ATOM 7679 N N . ASP A 1 979 ? -22.640 -9.632 21.886 1.00 64.31 979 ASP A N 1
ATOM 7680 C CA . ASP A 1 979 ? -21.388 -8.880 21.765 1.00 64.31 979 ASP A CA 1
ATOM 7681 C C . ASP A 1 979 ? -20.202 -9.819 22.088 1.00 64.31 979 ASP A C 1
ATOM 7683 O O . ASP A 1 979 ? -20.213 -10.455 23.149 1.00 64.31 979 ASP A O 1
ATOM 7687 N N . PRO A 1 980 ? -19.177 -9.928 21.220 1.00 61.84 980 PRO A N 1
ATOM 7688 C CA . PRO A 1 980 ? -17.997 -10.733 21.513 1.00 61.84 980 PRO A CA 1
ATOM 7689 C C . PRO A 1 980 ? -17.217 -10.189 22.716 1.00 61.84 980 PRO A C 1
ATOM 7691 O O . PRO A 1 980 ? -17.058 -8.974 22.866 1.00 61.84 980 PRO A O 1
ATOM 7694 N N . VAL A 1 981 ? -16.654 -11.083 23.534 1.00 52.31 981 VAL A N 1
ATOM 7695 C CA . VAL A 1 981 ? -15.660 -10.704 24.552 1.00 52.31 981 VAL A CA 1
ATOM 7696 C C . VAL A 1 981 ? -14.503 -9.941 23.892 1.00 52.31 981 VAL A C 1
ATOM 7698 O O . VAL A 1 981 ? -13.954 -10.377 22.880 1.00 52.31 981 VAL A O 1
ATOM 7701 N N . LYS A 1 982 ? -14.119 -8.792 24.468 1.00 46.41 982 LYS A N 1
ATOM 7702 C CA . LYS A 1 982 ? -12.957 -8.010 24.017 1.00 46.41 982 LYS A CA 1
ATOM 7703 C C . LYS A 1 982 ? -11.669 -8.777 24.329 1.00 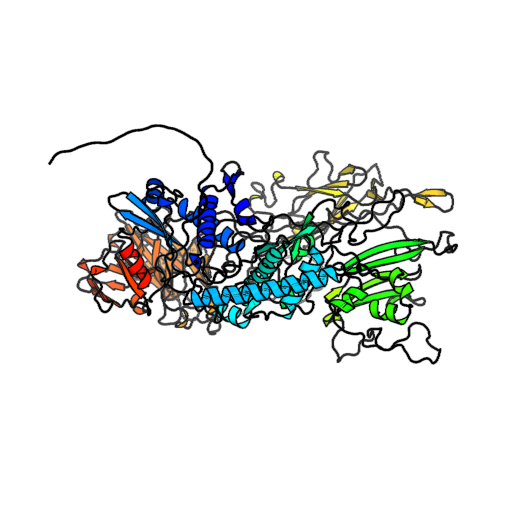46.41 982 LYS A C 1
ATOM 7705 O O . LYS A 1 982 ? -11.437 -9.147 25.478 1.00 46.41 982 LYS A O 1
ATOM 7710 N N . VAL A 1 983 ? -10.832 -8.981 23.313 1.00 36.78 983 VAL A N 1
ATOM 7711 C CA . VAL A 1 983 ? -9.574 -9.736 23.404 1.00 36.78 983 VAL A CA 1
ATOM 7712 C C . VAL A 1 983 ? -8.402 -8.793 23.177 1.00 36.78 983 VAL A C 1
ATOM 7714 O O . VAL A 1 983 ? -8.360 -8.088 22.171 1.00 36.78 983 VAL A O 1
ATOM 7717 N N . TYR A 1 984 ? -7.442 -8.809 24.098 1.00 38.19 984 TYR A N 1
ATOM 7718 C CA . TYR A 1 984 ? -6.202 -8.044 24.000 1.00 38.19 984 TYR A CA 1
ATOM 7719 C C . TYR A 1 984 ? -5.118 -8.963 23.442 1.00 38.19 984 TYR A C 1
ATOM 7721 O O . TYR A 1 984 ? -4.826 -10.004 24.026 1.00 38.19 984 TYR A O 1
ATOM 7729 N N . VAL A 1 985 ? -4.560 -8.601 22.287 1.00 36.25 985 VAL A N 1
ATOM 7730 C CA . VAL A 1 985 ? -3.454 -9.338 21.662 1.00 36.25 985 VAL A CA 1
ATOM 7731 C C . VAL A 1 985 ? -2.152 -8.792 22.235 1.00 36.25 985 VAL A C 1
ATOM 7733 O O . VAL A 1 985 ? -1.891 -7.595 22.112 1.00 36.25 985 VAL A O 1
ATOM 7736 N N . ALA A 1 986 ? -1.356 -9.649 22.875 1.00 29.94 986 ALA A N 1
ATOM 7737 C CA . ALA A 1 986 ? -0.065 -9.261 23.434 1.00 29.94 986 ALA A CA 1
ATOM 7738 C C . ALA A 1 986 ? 0.900 -8.795 22.330 1.00 29.94 986 ALA A C 1
ATOM 7740 O O . ALA A 1 986 ? 0.830 -9.266 21.195 1.00 29.94 986 ALA A O 1
ATOM 7741 N N . VAL A 1 987 ? 1.814 -7.880 22.669 1.00 32.69 987 VAL A N 1
ATOM 7742 C CA . VAL A 1 987 ? 2.813 -7.343 21.723 1.00 32.69 987 VAL A CA 1
ATOM 7743 C C . VAL A 1 987 ? 3.726 -8.456 21.188 1.00 32.69 987 VAL A C 1
ATOM 7745 O O . VAL A 1 987 ? 4.030 -8.478 20.004 1.00 32.69 987 VAL A O 1
ATOM 7748 N N . GLU A 1 988 ? 4.064 -9.439 22.029 1.00 29.50 988 GLU A N 1
ATOM 7749 C CA . GLU A 1 988 ? 4.912 -10.600 21.696 1.00 29.50 988 GLU A CA 1
ATOM 7750 C C . GLU A 1 988 ? 4.318 -11.523 20.603 1.00 29.50 988 GLU A C 1
ATOM 7752 O O . GLU A 1 988 ? 5.055 -12.263 19.958 1.00 29.50 988 GLU A O 1
ATOM 7757 N N . ASP A 1 989 ? 3.003 -11.451 20.348 1.00 30.19 989 ASP A N 1
ATOM 7758 C CA . ASP A 1 989 ? 2.299 -12.213 19.300 1.00 30.19 989 ASP A CA 1
ATOM 7759 C C . ASP A 1 989 ? 2.125 -11.424 17.979 1.00 30.19 989 ASP A C 1
ATOM 7761 O O . ASP A 1 989 ? 1.389 -11.860 17.081 1.00 30.19 989 ASP A O 1
ATOM 7765 N N . GLN A 1 990 ? 2.742 -10.243 17.842 1.00 32.00 990 GLN A N 1
ATOM 7766 C CA . GLN A 1 990 ? 2.680 -9.427 16.623 1.00 32.00 990 GLN A CA 1
ATOM 7767 C C . GLN A 1 990 ? 4.025 -9.470 15.872 1.00 32.00 990 GLN A C 1
ATOM 7769 O O . GLN A 1 990 ? 5.066 -9.295 16.496 1.00 32.00 990 GLN A O 1
ATOM 7774 N N . PRO A 1 991 ? 4.040 -9.717 14.545 1.00 33.25 991 PRO A N 1
ATOM 7775 C CA . PRO A 1 991 ? 5.277 -9.663 13.762 1.00 33.25 991 PRO A CA 1
ATOM 7776 C C . PRO A 1 991 ? 5.822 -8.228 13.698 1.00 33.25 991 PRO A C 1
ATOM 7778 O O . PRO A 1 991 ? 5.029 -7.289 13.683 1.00 33.25 991 PRO A O 1
ATOM 7781 N N . ASP A 1 992 ? 7.144 -8.059 13.588 1.00 33.59 992 ASP A N 1
ATOM 7782 C CA . ASP A 1 992 ? 7.778 -6.764 13.293 1.00 33.59 992 ASP A CA 1
ATOM 7783 C C . ASP A 1 992 ? 7.239 -6.197 11.963 1.00 33.59 992 ASP A C 1
ATOM 7785 O O . ASP A 1 992 ? 7.350 -6.847 10.923 1.00 33.59 992 ASP A O 1
ATOM 7789 N N . ARG A 1 993 ? 6.642 -4.992 11.978 1.00 38.88 993 ARG A N 1
ATOM 7790 C CA . ARG A 1 993 ? 5.842 -4.468 10.842 1.00 38.88 993 ARG A CA 1
ATOM 7791 C C . ARG A 1 993 ? 6.442 -3.300 10.044 1.00 38.88 993 ARG A C 1
ATOM 7793 O O . ARG A 1 993 ? 5.704 -2.672 9.295 1.00 38.88 993 ARG A O 1
ATOM 7800 N N . VAL A 1 994 ? 7.721 -2.936 10.204 1.00 34.03 994 VAL A N 1
ATOM 7801 C CA . VAL A 1 994 ? 8.248 -1.685 9.600 1.00 34.03 994 VAL A CA 1
ATOM 7802 C C . VAL A 1 994 ? 9.656 -1.825 8.990 1.00 34.03 994 VAL A C 1
ATOM 7804 O O . VAL A 1 994 ? 10.614 -2.010 9.744 1.00 34.03 994 VAL A O 1
ATOM 7807 N N . PRO A 1 995 ? 9.825 -1.623 7.664 1.00 35.22 995 PRO A N 1
ATOM 7808 C CA . PRO A 1 995 ? 11.133 -1.506 7.004 1.00 35.22 995 PRO A CA 1
ATOM 7809 C C . PRO A 1 995 ? 11.971 -0.304 7.488 1.00 35.22 995 PRO A C 1
ATOM 7811 O O . PRO A 1 995 ? 11.436 0.766 7.777 1.00 35.22 995 PRO A O 1
ATOM 7814 N N . ASP A 1 996 ? 13.303 -0.439 7.518 1.00 33.38 996 ASP A N 1
ATOM 7815 C CA . ASP A 1 996 ? 14.223 0.507 8.186 1.00 33.38 996 ASP A CA 1
ATOM 7816 C C . ASP A 1 996 ? 14.224 1.965 7.673 1.00 33.38 996 ASP A C 1
ATOM 7818 O O . ASP A 1 996 ? 14.657 2.878 8.367 1.00 33.38 996 ASP A O 1
ATOM 7822 N N . ILE A 1 997 ? 13.679 2.220 6.486 1.00 33.69 997 ILE A N 1
ATOM 7823 C CA . ILE A 1 997 ? 13.821 3.486 5.740 1.00 33.69 997 ILE A CA 1
ATOM 7824 C C . ILE A 1 997 ? 12.820 4.576 6.207 1.00 33.69 997 ILE A C 1
ATOM 7826 O O . ILE A 1 997 ? 12.838 5.706 5.726 1.00 33.69 997 ILE A O 1
ATOM 7830 N N . LEU A 1 998 ? 11.905 4.249 7.125 1.00 29.08 998 LEU A N 1
ATOM 7831 C CA . LEU A 1 998 ? 10.758 5.096 7.508 1.00 29.08 998 LEU A CA 1
ATOM 7832 C C . LEU A 1 998 ? 10.977 5.954 8.772 1.00 29.08 998 LEU A C 1
ATOM 7834 O O . LEU A 1 998 ? 10.063 6.635 9.233 1.00 29.08 998 LEU A O 1
ATOM 7838 N N . LYS A 1 999 ? 12.171 5.895 9.364 1.00 32.47 999 LYS A N 1
ATOM 7839 C CA . LYS A 1 999 ? 12.393 6.142 10.795 1.00 32.47 999 LYS A CA 1
ATOM 7840 C C . LYS A 1 999 ? 12.985 7.546 11.050 1.00 32.47 999 LYS A C 1
ATOM 7842 O O . LYS A 1 999 ? 14.051 7.830 10.510 1.00 32.47 999 LYS A O 1
ATOM 7847 N N . PRO A 1 1000 ? 12.341 8.437 11.836 1.00 26.48 1000 PRO A N 1
ATOM 7848 C CA . PRO A 1 1000 ? 12.798 9.823 11.990 1.00 26.48 1000 PRO A CA 1
ATOM 7849 C C . PRO A 1 1000 ? 13.980 9.983 12.965 1.00 26.48 1000 PRO A C 1
ATOM 7851 O O . PRO A 1 1000 ? 14.029 9.346 14.019 1.00 26.48 1000 PRO A O 1
ATOM 7854 N N . ASP A 1 1001 ? 14.893 10.901 12.631 1.00 30.20 1001 ASP A N 1
ATOM 7855 C CA . ASP A 1 1001 ? 16.018 11.320 13.478 1.00 30.20 1001 ASP A CA 1
ATOM 7856 C C . ASP A 1 1001 ? 15.569 12.068 14.747 1.00 30.20 1001 ASP A C 1
ATOM 7858 O O . ASP A 1 1001 ? 14.571 12.794 14.757 1.00 30.20 1001 ASP A O 1
ATOM 7862 N N . LYS A 1 1002 ? 16.373 11.969 15.815 1.00 28.88 1002 LYS A N 1
ATOM 7863 C CA . LYS A 1 1002 ? 16.238 12.830 17.004 1.00 28.88 1002 LYS A CA 1
ATOM 7864 C C . LYS A 1 1002 ? 16.751 14.251 16.709 1.00 28.88 1002 LYS A C 1
ATOM 7866 O O . LYS A 1 1002 ? 17.730 14.392 15.973 1.00 28.88 1002 LYS A O 1
ATOM 7871 N N . PRO A 1 1003 ? 16.171 15.305 17.315 1.00 25.86 1003 PRO A N 1
ATOM 7872 C CA . PRO A 1 1003 ? 16.694 16.659 17.172 1.00 25.86 1003 PRO A CA 1
ATOM 7873 C C . PRO A 1 1003 ? 18.120 16.760 17.729 1.00 25.86 1003 PRO A C 1
ATOM 7875 O O . PRO A 1 1003 ? 18.406 16.335 18.849 1.00 25.86 1003 PRO A O 1
ATOM 7878 N N . VAL A 1 1004 ? 19.015 17.345 16.934 1.00 31.75 1004 VAL A N 1
ATOM 7879 C CA . VAL A 1 1004 ? 20.376 17.703 17.350 1.00 31.75 1004 VAL A CA 1
ATOM 7880 C C . VAL A 1 1004 ? 20.310 18.995 18.165 1.00 31.75 1004 VAL A C 1
ATOM 7882 O O . VAL A 1 1004 ? 19.739 19.974 17.690 1.00 31.75 1004 VAL A O 1
ATOM 7885 N N . ASP A 1 1005 ? 20.918 19.012 19.355 1.00 26.44 1005 ASP A N 1
ATOM 7886 C CA . ASP A 1 1005 ? 21.094 20.229 20.164 1.00 26.44 1005 ASP A CA 1
ATOM 7887 C C . ASP A 1 1005 ? 21.861 21.303 19.359 1.00 26.44 1005 ASP A C 1
ATOM 7889 O O . ASP A 1 1005 ? 23.027 21.081 19.007 1.00 26.44 1005 ASP A O 1
ATOM 7893 N N . PRO A 1 1006 ? 21.253 22.462 19.040 1.00 32.47 1006 PRO A N 1
ATOM 7894 C CA . PRO A 1 1006 ? 21.873 23.495 18.223 1.00 32.47 1006 PRO A CA 1
ATOM 7895 C C . PRO A 1 1006 ? 22.759 24.429 19.064 1.00 32.47 1006 PRO A C 1
ATOM 7897 O O . PRO A 1 1006 ? 22.606 25.651 19.018 1.00 32.47 1006 PRO A O 1
ATOM 7900 N N . ASN A 1 1007 ? 23.724 23.876 19.803 1.00 27.88 1007 ASN A N 1
ATOM 7901 C CA . ASN A 1 1007 ? 24.761 24.670 20.459 1.00 27.88 1007 ASN A CA 1
ATOM 7902 C C . ASN A 1 1007 ? 25.967 24.884 19.517 1.00 27.88 1007 ASN A C 1
ATOM 7904 O O . ASN A 1 1007 ? 26.625 23.918 19.119 1.00 27.88 1007 ASN A O 1
ATOM 7908 N N . PRO A 1 1008 ? 26.286 26.136 19.128 1.00 32.31 1008 PRO A N 1
ATOM 7909 C CA . PRO A 1 1008 ? 27.335 26.414 18.156 1.00 32.31 1008 PRO A CA 1
ATOM 7910 C C . PRO A 1 1008 ? 28.725 26.284 18.786 1.00 32.31 1008 PRO A C 1
ATOM 7912 O O . PRO A 1 1008 ? 29.057 26.983 19.744 1.00 32.31 1008 PRO A O 1
ATOM 7915 N N . VAL A 1 1009 ? 29.580 25.443 18.201 1.00 32.19 1009 VAL A N 1
ATOM 7916 C CA . VAL A 1 1009 ? 31.004 25.411 18.556 1.00 32.19 1009 VAL A CA 1
ATOM 7917 C C . VAL A 1 1009 ? 31.706 26.619 17.921 1.00 32.19 1009 VAL A C 1
ATOM 7919 O O . VAL A 1 1009 ? 31.696 26.787 16.702 1.00 32.19 1009 VAL A O 1
ATOM 7922 N N . ASP A 1 1010 ? 32.289 27.462 18.775 1.00 29.69 1010 ASP A N 1
ATOM 7923 C CA . ASP A 1 1010 ? 32.979 28.723 18.460 1.00 29.69 1010 ASP A CA 1
ATOM 7924 C C . ASP A 1 1010 ? 34.043 28.578 17.343 1.00 29.69 1010 ASP A C 1
ATOM 7926 O O . ASP A 1 1010 ? 34.971 27.771 17.476 1.00 29.69 1010 ASP A O 1
ATOM 7930 N N . PRO A 1 1011 ? 33.962 29.361 16.247 1.00 35.03 1011 PRO A N 1
ATOM 7931 C CA . PRO A 1 1011 ? 34.953 29.350 15.183 1.00 35.03 1011 PRO A CA 1
ATOM 7932 C C . PRO A 1 1011 ? 36.120 30.302 15.494 1.00 35.03 1011 PRO A C 1
ATOM 7934 O O . PRO A 1 1011 ? 36.192 31.406 14.948 1.00 35.03 1011 PRO A O 1
ATOM 7937 N N . ASN A 1 1012 ? 37.095 29.854 16.290 1.00 30.27 1012 ASN A N 1
ATOM 7938 C CA . ASN A 1 1012 ? 38.384 30.544 16.411 1.00 30.27 1012 ASN A CA 1
ATOM 7939 C C . ASN A 1 1012 ? 39.592 29.601 16.224 1.00 30.27 1012 ASN A C 1
ATOM 7941 O O . ASN A 1 1012 ? 39.700 28.587 16.916 1.00 30.27 1012 ASN A O 1
ATOM 7945 N N . PRO A 1 1013 ? 40.524 29.915 15.299 1.00 37.62 1013 PRO A N 1
ATOM 7946 C CA . PRO A 1 1013 ? 41.703 29.096 15.045 1.00 37.62 1013 PRO A CA 1
ATOM 7947 C C . PRO A 1 1013 ? 42.816 29.404 16.054 1.00 37.62 1013 PRO A C 1
ATOM 7949 O O . PRO A 1 1013 ? 43.082 30.567 16.358 1.00 37.62 1013 PRO A O 1
ATOM 7952 N N . VAL A 1 1014 ? 43.536 28.373 16.508 1.00 30.55 1014 VAL A N 1
ATOM 7953 C CA . VAL A 1 1014 ? 44.755 28.547 17.312 1.00 30.55 1014 VAL A CA 1
ATOM 7954 C C . VAL A 1 1014 ? 45.945 27.908 16.596 1.00 30.55 1014 VAL A C 1
ATOM 7956 O O . VAL A 1 1014 ? 45.997 26.698 16.384 1.00 30.55 1014 VAL A O 1
ATOM 7959 N N . ASP A 1 1015 ? 46.877 28.774 16.204 1.00 30.45 1015 ASP A N 1
ATOM 7960 C CA . ASP A 1 1015 ? 48.145 28.483 15.525 1.00 30.45 1015 ASP A CA 1
ATOM 7961 C C . ASP A 1 1015 ? 49.113 27.702 16.455 1.00 30.45 1015 ASP A C 1
ATOM 7963 O O . ASP A 1 1015 ? 49.053 27.874 17.678 1.00 30.45 1015 ASP A O 1
ATOM 7967 N N . PRO A 1 1016 ? 49.998 26.822 15.945 1.00 42.75 1016 PRO A N 1
ATOM 7968 C CA . PRO A 1 1016 ? 50.763 25.899 16.779 1.00 42.75 1016 PRO A CA 1
ATOM 7969 C C . PRO A 1 1016 ? 52.129 26.469 17.188 1.00 42.75 1016 PRO A C 1
ATOM 7971 O O . PRO A 1 1016 ? 52.794 27.096 16.367 1.00 42.75 1016 PRO A O 1
ATOM 7974 N N . ASN A 1 1017 ? 52.611 26.153 18.403 1.00 31.14 1017 ASN A N 1
ATOM 7975 C CA . ASN A 1 1017 ? 53.993 25.694 18.682 1.00 31.14 1017 ASN A CA 1
ATOM 7976 C C . ASN A 1 1017 ? 54.249 25.418 20.195 1.00 31.14 1017 ASN A C 1
ATOM 7978 O O . ASN A 1 1017 ? 53.394 25.743 21.019 1.00 31.14 1017 ASN A O 1
ATOM 7982 N N . PRO A 1 1018 ? 55.353 24.726 20.577 1.00 38.62 1018 PRO A N 1
ATOM 7983 C CA . PRO A 1 1018 ? 55.341 23.840 21.748 1.00 38.62 1018 PRO A CA 1
ATOM 7984 C C . PRO A 1 1018 ? 56.129 24.297 22.996 1.00 38.62 1018 PRO A C 1
ATOM 7986 O O . PRO A 1 1018 ? 57.140 24.982 22.902 1.00 38.62 1018 PRO A O 1
ATOM 7989 N N . VAL A 1 1019 ? 55.667 23.777 24.143 1.00 35.31 1019 VAL A N 1
ATOM 7990 C CA . VAL A 1 1019 ? 56.396 23.222 25.314 1.00 35.31 1019 VAL A CA 1
ATOM 7991 C C . VAL A 1 1019 ? 57.765 23.811 25.717 1.00 35.31 1019 VAL A C 1
ATOM 7993 O O . VAL A 1 1019 ? 58.756 23.607 25.024 1.00 35.31 1019 VAL A O 1
ATOM 7996 N N . ASP A 1 1020 ? 57.857 24.289 26.968 1.00 29.47 1020 ASP A N 1
ATOM 7997 C CA . ASP A 1 1020 ? 59.033 24.096 27.847 1.00 29.47 1020 ASP A CA 1
ATOM 7998 C C . ASP A 1 1020 ? 58.568 24.001 29.336 1.00 29.47 1020 ASP A C 1
ATOM 8000 O O . ASP A 1 1020 ? 57.500 24.542 29.649 1.00 29.47 1020 ASP A O 1
ATOM 8004 N N . PRO A 1 1021 ? 59.249 23.273 30.256 1.00 40.81 1021 PRO A N 1
ATOM 8005 C CA . PRO A 1 1021 ? 58.630 22.806 31.507 1.00 40.81 1021 PRO A CA 1
ATOM 8006 C C . PRO A 1 1021 ? 59.139 23.453 32.816 1.00 40.81 1021 PRO A C 1
ATOM 8008 O O . PRO A 1 1021 ? 60.341 23.607 33.002 1.00 40.81 1021 PRO A O 1
ATOM 8011 N N . ASN A 1 1022 ? 58.230 23.562 33.804 1.00 29.14 1022 ASN A N 1
ATOM 8012 C CA . ASN A 1 1022 ? 58.481 23.510 35.267 1.00 29.14 1022 ASN A CA 1
ATOM 8013 C C . ASN A 1 1022 ? 59.382 24.600 35.930 1.00 29.14 1022 ASN A C 1
ATOM 8015 O O . ASN A 1 1022 ? 60.259 25.176 35.299 1.00 29.14 1022 ASN A O 1
ATOM 8019 N N . PRO A 1 1023 ? 59.337 24.771 37.274 1.00 49.28 1023 PRO A N 1
ATOM 8020 C CA . PRO A 1 1023 ? 58.183 24.750 38.189 1.00 49.28 1023 PRO A CA 1
ATOM 8021 C C . PRO A 1 1023 ? 58.221 25.913 39.239 1.00 49.28 1023 PRO A C 1
ATOM 8023 O O . PRO A 1 1023 ? 59.078 26.787 39.183 1.00 49.28 1023 PRO A O 1
ATOM 8026 N N . VAL A 1 1024 ? 57.369 25.807 40.278 1.00 32.12 1024 VAL A N 1
ATOM 8027 C CA . VAL A 1 1024 ? 57.402 26.482 41.612 1.00 32.12 1024 VAL A CA 1
ATOM 8028 C C . VAL A 1 1024 ? 56.711 27.863 41.767 1.00 32.12 1024 VAL A C 1
ATOM 8030 O O . VAL A 1 1024 ? 57.260 28.898 41.409 1.00 32.12 1024 VAL A O 1
ATOM 8033 N N . ASP A 1 1025 ? 55.499 27.829 42.350 1.00 31.83 1025 ASP A N 1
ATOM 8034 C CA . ASP A 1 1025 ? 55.010 28.500 43.594 1.00 31.83 1025 ASP A CA 1
ATOM 8035 C C . ASP A 1 1025 ? 55.864 29.674 44.188 1.00 31.83 1025 ASP A C 1
ATOM 8037 O O . ASP A 1 1025 ? 57.090 29.545 44.198 1.00 31.83 1025 ASP A O 1
ATOM 8041 N N . PRO A 1 1026 ? 55.304 30.767 44.790 1.00 41.62 1026 PRO A N 1
ATOM 8042 C CA . PRO A 1 1026 ? 53.997 30.810 45.464 1.00 41.62 1026 PRO A CA 1
ATOM 8043 C C . PRO A 1 1026 ? 53.108 32.080 45.347 1.00 41.62 1026 PRO A C 1
ATOM 8045 O O . PRO A 1 1026 ? 53.515 33.146 44.890 1.00 41.62 1026 PRO A O 1
ATOM 8048 N N . ASN A 1 1027 ? 51.883 31.924 45.878 1.00 33.78 1027 ASN A N 1
ATOM 8049 C CA . ASN A 1 1027 ? 50.920 32.928 46.400 1.00 33.78 1027 ASN A CA 1
ATOM 8050 C C . ASN A 1 1027 ? 51.568 34.156 47.120 1.00 33.78 1027 ASN A C 1
ATOM 8052 O O . ASN A 1 1027 ? 52.698 33.990 47.590 1.00 33.78 1027 ASN A O 1
ATOM 8056 N N . PRO A 1 1028 ? 50.879 35.314 47.385 1.00 45.56 1028 PRO A N 1
ATOM 8057 C CA . PRO A 1 1028 ? 49.410 35.465 47.558 1.00 45.56 1028 PRO A CA 1
ATOM 8058 C C . PRO A 1 1028 ? 48.731 36.846 47.209 1.00 45.56 1028 PRO A C 1
ATOM 8060 O O . PRO A 1 1028 ? 49.395 37.818 46.874 1.00 45.56 1028 PRO A O 1
ATOM 8063 N N . VAL A 1 1029 ? 47.400 36.919 47.432 1.00 36.03 1029 VAL A N 1
ATOM 8064 C CA . VAL A 1 1029 ? 46.476 38.086 47.650 1.00 36.03 1029 VAL A CA 1
ATOM 8065 C C . VAL A 1 1029 ? 46.333 39.206 46.587 1.00 36.03 1029 VAL A C 1
ATOM 8067 O O . VAL A 1 1029 ? 47.168 40.099 46.491 1.00 36.03 1029 VAL A O 1
ATOM 8070 N N . ASP A 1 1030 ? 45.203 39.171 45.864 1.00 29.75 1030 ASP A N 1
ATOM 8071 C CA . ASP A 1 1030 ? 44.022 40.086 45.919 1.00 29.75 1030 ASP A CA 1
ATOM 8072 C C . ASP A 1 1030 ? 44.160 41.583 46.308 1.00 29.75 1030 ASP A C 1
ATOM 8074 O O . ASP A 1 1030 ? 45.012 41.977 47.114 1.00 29.75 1030 ASP A O 1
ATOM 8078 N N . PRO A 1 1031 ? 43.244 42.431 45.792 1.00 47.38 1031 PRO A N 1
ATOM 8079 C CA . PRO A 1 1031 ? 42.061 42.801 46.596 1.00 47.38 1031 PRO A CA 1
ATOM 8080 C C . PRO A 1 1031 ? 40.696 42.789 45.876 1.00 47.38 1031 PRO A C 1
ATOM 8082 O O . PRO A 1 1031 ? 40.652 43.051 44.653 1.00 47.38 1031 PRO A O 1
#

Foldseek 3Di:
DDDDDDDDDDDDDDDDDDPDDDDDDDDDDDDPPPDPCPDQADACQLQVLLVVCWDADPVRDIDHLVLLNLLLVQVVVCVVVVVPLFQWFWFWCDVVVSDFQVRQCCVFPVVDCSNVLSNVSSLLSNCFSCLLSLFFFSQLWDKFWFDDPSGIIITTGSFQALGGTFPVGDDGSVSSVVLSSQLVVLLVVLLVVLQVQLVPDDLAFDSLQSSLQSLLLCLLVQADECPPQVCVCLQPVHGPDGRQLGLSCSRPVSYHAQNNSQSVSCSSCSNNNWNKGKFWFWWFQADQLRHGHPFIATHMWMKTKAFAFDWDDDDPDDPFDTWFGHHDPPPDTDDIWIFIASSRSLNNDPQVNQRGQAFPVLCVVTTDTFQCADPSLDGRDDDHGHRGGRRDPDHDSQKDKTKDWDFPPCDADPQGHTWTKMKMKIFGNQFEQQLCCVPRVKFKKKKFWAADPPPRDIDIDFIFGQNVVCVVPDDPVCVCVQGSGRIGMDIGGLRTFKMKIFIFNDWADDQADPPDPPDPDGGHPTTTHDDDDDPDDDDSVVGTPGIDPIDGDCSHVHHDDWWEWPPVFADDDADEDDPVQCDPPDQEGDLVPWDKDKTFTPFFKDQQDPVDDKDKDKDWPDDPVPFVVHKDWDADPVRDQWDPPDRGMIMHIIGGGPDPVCAFIKIKMFMPRMTGPDWDADPVRDIDGPRHGYDIHMHTYHYFDDFFANSHPRDLDGGGDDDFDKDWADLADPVVWQKAFLVGDGDRSSLVSGWDWDKDQDDPVVVVVLLVLLCVDPVAPDHPVQFPFKGKIQTFTDGPNTTIWQDVPAKIKIFGADTPPDADPDPFKDKWKKWFDDDSVRHTPTMDTFDWFRARGGIMTIGRGGGIMMITIGGPVSADAFAKEAEHEDDAFWGFDSVRRHIDGHHAPDKDKGQTDGDPQKDWDFKDKSNHTPVVQQDPRRMHMGHRVRGDNGIYIYTYMRGPSSVVVVVVVPTGTRRRDDDDDDPVPRDDRDDRSRHDDDDDDPDDDDDDDDDDDDDDDDDDDDDDDDD

pLDDT: mean 70.61, std 20.7, range [24.5, 98.0]

Radius of gyration: 36.61 Å; chains: 1; bounding box: 112×90×100 Å

Sequence (1031 aa):
MKSITKRLATVGITAAYALTLFYGAHLFTGKKVSAETEDYVKTIASTYFHDNLKITDKDNNEQDYTLAKKFYKALEEMNETGDFRDGNVEYSLTEKGIVTSDEIKKWVIDGDITIPKAFSAARDAFLTDHPEIFYIDFYKMTISAGRKNGVYSAFIDSGREANIYIDNGFTSAIEVNKAINMMNAEVKKIADEAEDYAAAETYGTAKDILKARYVNTYLANSIEYDFGALNDYLETGVSSASMINTSFGGLVNKKAVCGGISRAYKVILDRLGIPCIIVNGYSKAKDSKGEFTRGTTGHTWNYVYLENPVLEAEEEGLQEPQAAAYALSDEQTEGSSWYAFDVTWNVTNKNKSRYINMGSVSLNTDHIIDGFISSSGYELKYPELALYDYGCKTNSNGLVRSMTYQQDGDALDDYGNPTMNYVEKISYNGKSAMKLLDEDNLRIIFRSADLESEDGSLRWSVWIDLATFYRTILMDYQITEFDNGVQTTVKMNTGCLYTQFAVIDAAPDINYNPLFANSGIEGIPNMYYSYDFKAEEKDIGDHISVISDVFENKAYGTYVPPPYASNSALVTQFNIISDSMVAPDSKLMDVKYAKEYTITYDEPLHILDKSKDIGIAFTTKHSKSNIEQYAKFVPLESGKMVELVDEYTLKFKFMPSLMYEHNMELYTFSFTNVGSNKIRYKKDGTPYTSDKAPNTVTLGFERTYMACPACFNYDGRLYVDCCAQPTLLSNSDLSEVNFEDENGNLYSENERSQMLLVVDKVSQDTQDAMLNDMESNSAINVTKDDIKKSETYDIDLQICGKYATIPNGSYVKIALGFPEGYGPEDEGVTFKLFHYKHDKAGNYLGVEEIPCVVTKLGIVATVTSFSPYMVAVVPEEKASEGKTVIANITGRGGKLSNADGAVKTIKTGENCTYDFKPDDGYMIYSVTLNGEDITSKVSADGKLTLTYSELASNNDIEVKYIANEAAQRIEEKDIEVVDPVKVYVAVEDQPDRVPDILKPDKPVDPNPVDPNPVDPNPVDPNPVDPNPVDP

Secondary structure (DSSP, 8-state):
----------------------------S--------------TTSSHHHHT-EEE-TTS-EEE-HHHHHHHHHHHHHHHHTGGGGS--EEETTTTTSS-HHHHHIIIII--THHHHHHHHHHHHHHHH-TT-TTB-TTT-EEEEEEETTEEEEEEE-TTSS--BPTTT-SSHHHHHHHHHHHHHHHHHHHHHHHHHHHH--S---HHHHHHHHHHHHHHHH-EE-HHHHHHHHHHSS-SSTTTTSHHHHHTSSEE-HHHHHHHHHHHHHHHT--EEEEEEEETTB-TTS-B-SS-EEEEEEEEEEEPPB-----TT--------B---TT----EEEEEE-HHHHHHSSSTTSS-SB-HHHHHHHEEE----STT-PPP-PPPBPSS-TT-SS--SSEEEEEEEEEEEEEE-TTSPEEEEEEEEEEETTB-HHHHHHHH--EEEEEEEEE-TTT-PEEEPPPEEHHHHHHHHS-HHHHTTTB-SS-EEEEE-TT--EEEEEEESS---EEE-TT-TTS-PPPEEEEE---S--BTB--GGGGEEEEPPPEE-TTTTT--PPPPBPTTSSS--EEE--GGGBPTTSSSB-GGGPEEEEEEBSS-EEES-TTSPPEEEEE-SS-HHHHTTT-EEE--TTS-SEEE-SSSEEEEEEE----GGGTTEEEEEEEESEEE---EE-TTS-EE---PPPPPEEEEEE-------TT-SSS-------SS--EE---S-TTSS--B-TTSPBPPHHHHHTEEEEEEE--HHHHHHHHHHHHH-TT----GGG-SEEEEEEEEEEETTEEPBPPTT--EEEEEPPPTT--TT-TTEEEEEEEEEE-TT--EEEEEEEPEEEETTEEEEEESS--EEEEEEEEGGG--SSEEEEEEE-SSSEE--HHHHSPEEE-TT-EEEEE-EEPTTEEEEEEEETTEE-GGGS-TTSEEEEEGGG--SEEEEEEEEEEHHHHHHHHHHT-EE-PPPP-PPPGGGS-----GGGPPPPPP--PPPP---------------------